Protein AF-0000000086683221 (afdb_homodimer)

Organism: NCBI:txid175570

Radius of gyration: 29.57 Å; Cα contacts (8 Å, |Δi|>4): 1982; chains: 2; bounding box: 59×94×66 Å

Structure (mmCIF, N/CA/C/O backbone):
data_AF-0000000086683221-model_v1
#
loop_
_entity.id
_entity.type
_entity.pdbx_description
1 polymer 'ATP-grasp domain-containing protein'
#
loop_
_atom_site.group_PDB
_atom_site.id
_atom_site.type_symbol
_atom_site.label_atom_id
_atom_site.label_alt_id
_atom_site.label_comp_id
_atom_site.label_asym_id
_atom_site.label_entity_id
_atom_site.label_seq_id
_atom_site.pdbx_PDB_ins_code
_atom_site.Cartn_x
_atom_site.Cartn_y
_atom_site.Cartn_z
_atom_site.occupancy
_atom_site.B_iso_or_equiv
_atom_site.auth_seq_id
_atom_site.auth_comp_id
_atom_site.auth_asym_id
_atom_site.auth_atom_id
_atom_site.pdbx_PDB_model_num
ATOM 1 N N . MET A 1 1 ? -19.484 -5.23 19.219 1 70.06 1 MET A N 1
ATOM 2 C CA . MET A 1 1 ? -18.234 -4.566 18.875 1 70.06 1 MET A CA 1
ATOM 3 C C . MET A 1 1 ? -18.219 -3.125 19.375 1 70.06 1 MET A C 1
ATOM 5 O O . MET A 1 1 ? -19.25 -2.457 19.375 1 70.06 1 MET A O 1
ATOM 9 N N . ALA A 1 2 ? -17.156 -2.646 20.078 1 92.19 2 ALA A N 1
ATOM 10 C CA . ALA A 1 2 ? -16.984 -1.28 20.562 1 92.19 2 ALA A CA 1
ATOM 11 C C . ALA A 1 2 ? -16.969 -0.282 19.422 1 92.19 2 ALA A C 1
ATOM 13 O O . ALA A 1 2 ? -16.766 -0.664 18.266 1 92.19 2 ALA A O 1
ATOM 14 N N . THR A 1 3 ? -17.484 0.923 19.688 1 97.56 3 THR A N 1
ATOM 15 C CA . THR A 1 3 ? -17.594 1.948 18.656 1 97.56 3 THR A CA 1
ATOM 16 C C . THR A 1 3 ? -16.672 3.127 18.969 1 97.56 3 THR A C 1
ATOM 18 O O . THR A 1 3 ? -16.438 3.443 20.141 1 97.56 3 THR A O 1
ATOM 21 N N . ILE A 1 4 ? -16.125 3.701 17.969 1 98.44 4 ILE A N 1
ATOM 22 C CA . ILE A 1 4 ? -15.383 4.953 18.094 1 98.44 4 ILE A CA 1
ATOM 23 C C . ILE A 1 4 ? -15.992 6.008 17.172 1 98.44 4 ILE A C 1
ATOM 25 O O . ILE A 1 4 ? -16.406 5.699 16.062 1 98.44 4 ILE A O 1
ATOM 29 N N . VAL A 1 5 ? -16.047 7.211 17.625 1 98.31 5 VAL A N 1
ATOM 30 C CA . VAL A 1 5 ? -16.609 8.305 16.844 1 98.31 5 VAL A CA 1
ATOM 31 C C . VAL A 1 5 ? -15.492 9 16.047 1 98.31 5 VAL A C 1
ATOM 33 O O . VAL A 1 5 ? -14.445 9.328 16.594 1 98.31 5 VAL A O 1
ATOM 36 N N . PHE A 1 6 ? -15.656 9.078 14.773 1 97 6 PHE A N 1
ATOM 37 C CA . PHE A 1 6 ? -14.828 9.945 13.938 1 97 6 PHE A CA 1
ATOM 38 C C . PHE A 1 6 ? -15.484 11.312 13.773 1 97 6 PHE A C 1
ATOM 40 O O . PHE A 1 6 ? -16.609 11.414 13.297 1 97 6 PHE A O 1
ATOM 47 N N . MET A 1 7 ? -14.828 12.32 14.281 1 96.12 7 MET A N 1
ATOM 48 C CA . MET A 1 7 ? -15.258 13.695 14.031 1 96.12 7 MET A CA 1
ATOM 49 C C . MET A 1 7 ? -14.734 14.203 12.695 1 96.12 7 MET A C 1
ATOM 51 O O . MET A 1 7 ? -13.672 14.82 12.633 1 96.12 7 MET A O 1
ATOM 55 N N . GLY A 1 8 ? -15.438 13.938 11.617 1 91.81 8 GLY A N 1
ATOM 56 C CA . GLY A 1 8 ? -14.984 14.203 10.258 1 91.81 8 GLY A CA 1
ATOM 57 C C . GLY A 1 8 ? -14 13.164 9.75 1 91.81 8 GLY A C 1
ATOM 58 O O . GLY A 1 8 ? -13.703 12.188 10.445 1 91.81 8 GLY A O 1
ATOM 59 N N . THR A 1 9 ? -13.602 13.289 8.5 1 89.88 9 THR A N 1
ATOM 60 C CA . THR A 1 9 ? -12.617 12.422 7.859 1 89.88 9 THR A CA 1
ATOM 61 C C . THR A 1 9 ? -11.617 13.25 7.059 1 89.88 9 THR A C 1
ATOM 63 O O . THR A 1 9 ? -11.734 14.477 6.984 1 89.88 9 THR A O 1
ATOM 66 N N . ARG A 1 10 ? -10.594 12.586 6.5 1 90.06 10 ARG A N 1
ATOM 67 C CA . ARG A 1 10 ? -9.672 13.219 5.566 1 90.06 10 ARG A CA 1
ATOM 68 C C . ARG A 1 10 ? -10.344 13.469 4.219 1 90.06 10 ARG A C 1
ATOM 70 O O . ARG A 1 10 ? -11.492 13.07 4.008 1 90.06 10 ARG A O 1
ATOM 77 N N . ARG A 1 11 ? -9.672 14.188 3.398 1 83 11 ARG A N 1
ATOM 78 C CA . ARG A 1 11 ? -10.234 14.641 2.131 1 83 11 ARG A CA 1
ATOM 79 C C . ARG A 1 11 ? -10.102 13.57 1.056 1 83 11 ARG A C 1
ATOM 81 O O . ARG A 1 11 ? -11.047 13.312 0.305 1 83 11 ARG A O 1
ATOM 88 N N . VAL A 1 12 ? -8.977 12.93 0.993 1 87.69 12 VAL A N 1
ATOM 89 C CA . VAL A 1 12 ? -8.695 12.016 -0.108 1 87.69 12 VAL A CA 1
ATOM 90 C C . VAL A 1 12 ? -9.023 10.586 0.308 1 87.69 12 VAL A C 1
ATOM 92 O O . VAL A 1 12 ? -8.766 10.188 1.445 1 87.69 12 VAL A O 1
ATOM 95 N N . PRO A 1 13 ? -9.578 9.766 -0.583 1 88.62 13 PRO A N 1
ATOM 96 C CA . PRO A 1 13 ? -10.031 8.406 -0.256 1 88.62 13 PRO A CA 1
ATOM 97 C C . PRO A 1 13 ? -8.922 7.547 0.345 1 88.62 13 PRO A C 1
ATOM 99 O O . PRO A 1 13 ? -9.164 6.793 1.289 1 88.62 13 PRO A O 1
ATOM 102 N N . LEU A 1 14 ? -7.762 7.664 -0.158 1 91.56 14 LEU A N 1
ATOM 103 C CA . LEU A 1 14 ? -6.656 6.832 0.297 1 91.56 14 LEU A CA 1
ATOM 104 C C . LEU A 1 14 ? -6.41 7.023 1.79 1 91.56 14 LEU A C 1
ATOM 106 O O . LEU A 1 14 ? -6.242 6.047 2.525 1 91.56 14 LEU A O 1
ATOM 110 N N . GLU A 1 15 ? -6.465 8.258 2.307 1 93.06 15 GLU A N 1
ATOM 111 C CA . GLU A 1 15 ? -6.23 8.531 3.723 1 93.06 15 GLU A CA 1
ATOM 112 C C . GLU A 1 15 ? -7.449 8.156 4.562 1 93.06 15 GLU A C 1
ATOM 114 O O . GLU A 1 15 ? -7.309 7.711 5.703 1 93.06 15 GLU A O 1
ATOM 119 N N . VAL A 1 16 ? -8.641 8.398 4 1 91.94 16 VAL A N 1
ATOM 120 C CA . VAL A 1 16 ? -9.859 8.031 4.703 1 91.94 16 VAL A CA 1
ATOM 121 C C . VAL A 1 16 ? -9.883 6.523 4.945 1 91.94 16 VAL A C 1
ATOM 123 O O . VAL A 1 16 ? -10.188 6.066 6.051 1 91.94 16 VAL A O 1
ATOM 126 N N . HIS A 1 17 ? -9.539 5.809 3.914 1 91.69 17 HIS A N 1
ATOM 127 C CA . HIS A 1 17 ? -9.539 4.355 3.998 1 91.69 17 HIS A CA 1
ATOM 128 C C . HIS A 1 17 ? -8.57 3.863 5.066 1 91.69 17 HIS A C 1
ATOM 130 O O . HIS A 1 17 ? -8.898 2.959 5.84 1 91.69 17 HIS A O 1
ATOM 136 N N . SER A 1 18 ? -7.391 4.414 5.102 1 92.94 18 SER A N 1
ATOM 137 C CA . SER A 1 18 ? -6.387 4.051 6.094 1 92.94 18 SER A CA 1
ATOM 138 C C . SER A 1 18 ? -6.91 4.25 7.512 1 92.94 18 SER A C 1
ATOM 140 O O . SER A 1 18 ? -6.719 3.393 8.375 1 92.94 18 SER A O 1
ATOM 142 N N . ALA A 1 19 ? -7.586 5.352 7.73 1 94.56 19 ALA A N 1
ATOM 143 C CA . ALA A 1 19 ? -8.133 5.672 9.047 1 94.56 19 ALA A CA 1
ATOM 144 C C . ALA A 1 19 ? -9.219 4.672 9.445 1 94.56 19 ALA A C 1
ATOM 146 O O . ALA A 1 19 ? -9.211 4.16 10.57 1 94.56 19 ALA A O 1
ATOM 147 N N . LEU A 1 20 ? -10.125 4.402 8.562 1 93.62 20 LEU A N 1
ATOM 148 C CA . LEU A 1 20 ? -11.242 3.502 8.836 1 93.62 20 LEU A CA 1
ATOM 149 C C . LEU A 1 20 ? -10.75 2.08 9.078 1 93.62 20 LEU A C 1
ATOM 151 O O . LEU A 1 20 ? -11.203 1.409 10.008 1 93.62 20 LEU A O 1
ATOM 155 N N . LEU A 1 21 ? -9.82 1.639 8.289 1 92.75 21 LEU A N 1
ATOM 156 C CA . LEU A 1 21 ? -9.289 0.288 8.438 1 92.75 21 LEU A CA 1
ATOM 157 C C . LEU A 1 21 ? -8.586 0.129 9.781 1 92.75 21 LEU A C 1
ATOM 159 O O . LEU A 1 21 ? -8.656 -0.935 10.406 1 92.75 21 LEU A O 1
ATOM 163 N N . ALA A 1 22 ? -7.883 1.164 10.242 1 94.75 22 ALA A N 1
ATOM 164 C CA . ALA A 1 22 ? -7.207 1.101 11.531 1 94.75 22 ALA A CA 1
ATOM 165 C C . ALA A 1 22 ? -8.203 0.825 12.656 1 94.75 22 ALA A C 1
ATOM 167 O O . ALA A 1 22 ? -7.941 -0 13.539 1 94.75 22 ALA A O 1
ATOM 168 N N . ALA A 1 23 ? -9.32 1.523 12.602 1 95.69 23 ALA A N 1
ATOM 169 C CA . ALA A 1 23 ? -10.352 1.3 13.609 1 95.69 23 ALA A CA 1
ATOM 170 C C . ALA A 1 23 ? -10.875 -0.131 13.547 1 95.69 23 ALA A C 1
ATOM 172 O O . ALA A 1 23 ? -10.961 -0.812 14.57 1 95.69 23 ALA A O 1
ATOM 173 N N . HIS A 1 24 ? -11.164 -0.604 12.367 1 93.19 24 HIS A N 1
ATOM 174 C CA . HIS A 1 24 ? -11.703 -1.948 12.195 1 93.19 24 HIS A CA 1
ATOM 175 C C . HIS A 1 24 ? -10.688 -3.006 12.617 1 93.19 24 HIS A C 1
ATOM 177 O O . HIS A 1 24 ? -11.055 -4.016 13.227 1 93.19 24 HIS A O 1
ATOM 183 N N . ASP A 1 25 ? -9.453 -2.73 12.305 1 92.19 25 ASP A N 1
ATOM 184 C CA . ASP A 1 25 ? -8.391 -3.658 12.68 1 92.19 25 ASP A CA 1
ATOM 185 C C . ASP A 1 25 ? -8.344 -3.857 14.195 1 92.19 25 ASP A C 1
ATOM 187 O O . ASP A 1 25 ? -8.008 -4.941 14.672 1 92.19 25 ASP A O 1
ATOM 191 N N . LEU A 1 26 ? -8.664 -2.85 14.883 1 94.12 26 LEU A N 1
ATOM 192 C CA . LEU A 1 26 ? -8.602 -2.898 16.344 1 94.12 26 LEU A CA 1
ATOM 193 C C . LEU A 1 26 ? -9.93 -3.346 16.938 1 94.12 26 LEU A C 1
ATOM 195 O O . LEU A 1 26 ? -10.109 -3.332 18.156 1 94.12 26 LEU A O 1
ATOM 199 N N . GLY A 1 27 ? -10.883 -3.631 16.047 1 92.44 27 GLY A N 1
ATOM 200 C CA . GLY A 1 27 ? -12.141 -4.207 16.484 1 92.44 27 GLY A CA 1
ATOM 201 C C . GLY A 1 27 ? -13.203 -3.162 16.781 1 92.44 27 GLY A C 1
ATOM 202 O O . GLY A 1 27 ? -14.172 -3.434 17.5 1 92.44 27 GLY A O 1
ATOM 203 N N . TYR A 1 28 ? -13.016 -1.998 16.203 1 95.94 28 TYR A N 1
ATOM 204 C CA . TYR A 1 28 ? -13.992 -0.948 16.453 1 95.94 28 TYR A CA 1
ATOM 205 C C . TYR A 1 28 ? -14.883 -0.727 15.227 1 95.94 28 TYR A C 1
ATOM 207 O O . TYR A 1 28 ? -14.398 -0.769 14.094 1 95.94 28 TYR A O 1
ATOM 215 N N . ARG A 1 29 ? -16.156 -0.515 15.547 1 95.38 29 ARG A N 1
ATOM 216 C CA . ARG A 1 29 ? -17.016 0.109 14.547 1 95.38 29 ARG A CA 1
ATOM 217 C C . ARG A 1 29 ? -16.812 1.618 14.50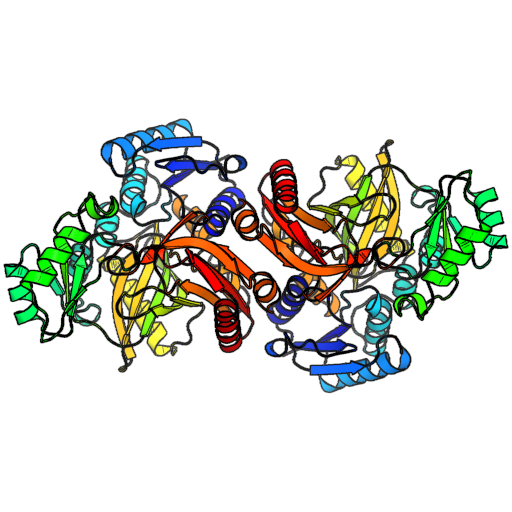8 1 95.38 29 ARG A C 1
ATOM 219 O O . ARG A 1 29 ? -16.391 2.219 15.5 1 95.38 29 ARG A O 1
ATOM 226 N N . VAL A 1 30 ? -17.078 2.209 13.336 1 96.12 30 VAL A N 1
ATOM 227 C CA . VAL A 1 30 ? -16.859 3.643 13.203 1 96.12 30 VAL A CA 1
ATOM 228 C C . VAL A 1 30 ? -18.188 4.367 13.031 1 96.12 30 VAL A C 1
ATOM 230 O O . VAL A 1 30 ? -18.969 4.039 12.141 1 96.12 30 VAL A O 1
ATOM 233 N N . ALA A 1 31 ? -18.484 5.254 13.898 1 96.94 31 ALA A N 1
ATOM 234 C CA . ALA A 1 31 ? -19.578 6.203 13.758 1 96.94 31 ALA A CA 1
ATOM 235 C C . ALA A 1 31 ? -19.078 7.586 13.367 1 96.94 31 ALA A C 1
ATOM 237 O O . ALA A 1 31 ? -18.109 8.094 13.953 1 96.94 31 ALA A O 1
ATOM 238 N N . LEU A 1 32 ? -19.703 8.195 12.391 1 96 32 LEU A N 1
ATOM 239 C CA . LEU A 1 32 ? -19.141 9.398 11.789 1 96 32 LEU A CA 1
ATOM 240 C C . LEU A 1 32 ? -20.047 10.602 12.016 1 96 32 LEU A C 1
ATOM 242 O O . LEU A 1 32 ? -21.266 10.492 11.891 1 96 32 LEU A O 1
ATOM 246 N N . VAL A 1 33 ? -19.453 11.672 12.445 1 95.81 33 VAL A N 1
ATOM 247 C CA . VAL A 1 33 ? -20.094 12.984 12.398 1 95.81 33 VAL A CA 1
ATOM 248 C C . VAL A 1 33 ? -19.5 13.805 11.25 1 95.81 33 VAL A C 1
ATOM 250 O O . VAL A 1 33 ? -18.297 14.078 11.219 1 95.81 33 VAL A O 1
ATOM 253 N N . ALA A 1 34 ? -20.312 14.164 10.336 1 91.62 34 ALA A N 1
ATOM 254 C CA . ALA A 1 34 ? -19.828 14.906 9.172 1 91.62 34 ALA A CA 1
ATOM 255 C C . ALA A 1 34 ? -20.969 15.688 8.508 1 91.62 34 ALA A C 1
ATOM 257 O O . ALA A 1 34 ? -22.141 15.414 8.773 1 91.62 34 ALA A O 1
ATOM 258 N N . PRO A 1 35 ? -20.578 16.703 7.703 1 88.62 35 PRO A N 1
ATOM 259 C CA . PRO A 1 35 ? -21.625 17.469 7.023 1 88.62 35 PRO A CA 1
ATOM 260 C C . PRO A 1 35 ? -22.328 16.672 5.922 1 88.62 35 PRO A C 1
ATOM 262 O O . PRO A 1 35 ? -23.422 17.031 5.48 1 88.62 35 PRO A O 1
ATOM 265 N N . ALA A 1 36 ? -21.656 15.648 5.418 1 81.31 36 ALA A N 1
ATOM 266 C CA . ALA A 1 36 ? -22.219 14.742 4.422 1 81.31 36 ALA A CA 1
ATOM 267 C C . ALA A 1 36 ? -21.656 13.336 4.574 1 81.31 36 ALA A C 1
ATOM 269 O O . ALA A 1 36 ? -20.5 13.164 5.008 1 81.31 36 ALA A O 1
ATOM 270 N N . PRO A 1 37 ? -22.547 12.398 4.32 1 71.44 37 PRO A N 1
ATOM 271 C CA . PRO A 1 37 ? -22 11.047 4.387 1 71.44 37 PRO A CA 1
ATOM 272 C C . PRO A 1 37 ? -20.953 10.773 3.297 1 71.44 37 PRO A C 1
ATOM 274 O O . PRO A 1 37 ? -21.125 11.211 2.156 1 71.44 37 PRO A O 1
ATOM 277 N N . PRO A 1 38 ? -19.875 10.188 3.709 1 67.19 38 PRO A N 1
ATOM 278 C CA . PRO A 1 38 ? -19.016 9.781 2.594 1 67.19 38 PRO A CA 1
ATOM 279 C C . PRO A 1 38 ? -19.609 8.641 1.77 1 67.19 38 PRO A C 1
ATOM 281 O O . PRO A 1 38 ? -20.094 7.656 2.332 1 67.19 38 PRO A O 1
ATOM 284 N N . ARG A 1 39 ? -19.906 8.828 0.58 1 60.09 39 ARG A N 1
ATOM 285 C CA . ARG A 1 39 ? -20.547 7.828 -0.276 1 60.09 39 ARG A CA 1
ATOM 286 C C . ARG A 1 39 ? -19.766 6.52 -0.271 1 60.09 39 ARG A C 1
ATOM 288 O O . ARG A 1 39 ? -20.344 5.441 -0.382 1 60.09 39 ARG A O 1
ATOM 295 N N . PHE A 1 40 ? -18.562 6.613 -0.081 1 59.88 40 PHE A N 1
ATOM 296 C CA . PHE A 1 40 ? -17.641 5.594 -0.583 1 59.88 40 PHE A CA 1
ATOM 297 C C . PHE A 1 40 ? -17.219 4.652 0.536 1 59.88 40 PHE A C 1
ATOM 299 O O . PHE A 1 40 ? -16.531 3.66 0.29 1 59.88 40 PHE A O 1
ATOM 306 N N . CYS A 1 41 ? -17.812 4.906 1.771 1 66.38 41 CYS A N 1
ATOM 307 C CA . CYS A 1 41 ? -17.312 4.094 2.869 1 66.38 41 CYS A CA 1
ATOM 308 C C . CYS A 1 41 ? -18.453 3.451 3.648 1 66.38 41 CYS A C 1
ATOM 310 O O . CYS A 1 41 ? -18.281 3.064 4.805 1 66.38 41 CYS A O 1
ATOM 312 N N . ALA A 1 42 ? -19.438 3.221 2.91 1 70.31 42 ALA A N 1
ATOM 313 C CA . ALA A 1 42 ? -20.625 2.809 3.658 1 70.31 42 ALA A CA 1
ATOM 314 C C . ALA A 1 42 ? -20.391 1.49 4.387 1 70.31 42 ALA A C 1
ATOM 316 O O . ALA A 1 42 ? -20.812 1.32 5.535 1 70.31 42 ALA A O 1
ATOM 317 N N . ASP A 1 43 ? -19.641 0.678 3.787 1 79.12 43 ASP A N 1
ATOM 318 C CA . ASP A 1 43 ? -19.422 -0.628 4.402 1 79.12 43 ASP A CA 1
ATOM 319 C C . ASP A 1 43 ? -18.5 -0.52 5.609 1 79.12 43 ASP A C 1
ATOM 321 O O . ASP A 1 43 ? -18.422 -1.44 6.426 1 79.12 43 ASP A O 1
ATOM 325 N N . LEU A 1 44 ? -17.859 0.597 5.781 1 87 44 LEU A N 1
ATOM 326 C CA . LEU A 1 44 ? -16.906 0.75 6.871 1 87 44 LEU A CA 1
ATOM 327 C C . LEU A 1 44 ? -17.484 1.597 7.996 1 87 44 LEU A C 1
ATOM 329 O O . LEU A 1 44 ? -16.875 1.726 9.062 1 87 44 LEU A O 1
ATOM 333 N N . LEU A 1 45 ? -18.641 2.117 7.73 1 90.75 45 LEU A N 1
ATOM 334 C CA . LEU A 1 45 ? -19.297 2.955 8.734 1 90.75 45 LEU A CA 1
ATOM 335 C C . LEU A 1 45 ? -20.484 2.23 9.359 1 90.75 45 LEU A C 1
ATOM 337 O O . LEU A 1 45 ? -21.234 1.544 8.664 1 90.75 45 LEU A O 1
ATOM 341 N N . SER A 1 46 ? -20.609 2.404 10.641 1 92.88 46 SER A N 1
ATOM 342 C CA . SER A 1 46 ? -21.703 1.757 11.336 1 92.88 46 SER A CA 1
ATOM 343 C C . SER A 1 46 ? -22.875 2.717 11.539 1 92.88 46 SER A C 1
ATOM 345 O O . SER A 1 46 ? -24.016 2.289 11.68 1 92.88 46 SER A O 1
ATOM 347 N N . ASP A 1 47 ? -22.562 3.996 11.617 1 93.81 47 ASP A N 1
ATOM 348 C CA . ASP A 1 47 ? -23.562 5.039 11.836 1 93.81 47 ASP A CA 1
ATOM 349 C C . ASP A 1 47 ? -23.031 6.406 11.406 1 93.81 47 ASP A C 1
ATOM 351 O O . ASP A 1 47 ? -21.828 6.605 11.328 1 93.81 47 ASP A O 1
ATOM 355 N N . VAL A 1 48 ? -23.969 7.305 11.062 1 93.94 48 VAL A N 1
ATOM 356 C CA . VAL A 1 48 ? -23.562 8.633 10.609 1 93.94 48 VAL A CA 1
ATOM 357 C C . VAL A 1 48 ? -24.547 9.68 11.141 1 93.94 48 VAL A C 1
ATOM 359 O O . VAL A 1 48 ? -25.75 9.461 11.133 1 93.94 48 VAL A O 1
ATOM 362 N N . GLU A 1 49 ? -24.016 10.68 11.641 1 94.94 49 GLU A N 1
ATOM 363 C CA . GLU A 1 49 ? -24.766 11.906 11.922 1 94.94 49 GLU A CA 1
ATOM 364 C C . GLU A 1 49 ? -24.359 13.023 10.969 1 94.94 49 GLU A C 1
ATOM 366 O O . GLU A 1 49 ? -23.203 13.477 10.984 1 94.94 49 GLU A O 1
ATOM 371 N N . VAL A 1 50 ? -25.312 13.461 10.242 1 93.94 50 VAL A N 1
ATOM 372 C CA . VAL A 1 50 ? -25.078 14.539 9.297 1 93.94 50 VAL A CA 1
ATOM 373 C C . VAL A 1 50 ? -25.406 15.883 9.938 1 93.94 50 VAL A C 1
ATOM 375 O O . VAL A 1 50 ? -26.562 16.141 10.289 1 93.94 50 VAL A O 1
ATOM 378 N N . VAL A 1 51 ? -24.406 16.672 10.109 1 93.88 51 VAL A N 1
ATOM 379 C CA . VAL A 1 51 ? -24.578 17.953 10.766 1 93.88 51 VAL A CA 1
ATOM 380 C C . VAL A 1 51 ? -23.531 18.938 10.258 1 93.88 51 VAL A C 1
ATOM 382 O O . VAL A 1 51 ? -22.453 18.531 9.828 1 93.88 51 VAL A O 1
ATOM 385 N N . ASP A 1 52 ? -23.891 20.188 10.266 1 89.38 52 ASP A N 1
ATOM 386 C CA . ASP A 1 52 ? -22.906 21.219 10 1 89.38 52 ASP A CA 1
ATOM 387 C C . ASP A 1 52 ? -21.906 21.344 11.156 1 89.38 52 ASP A C 1
ATOM 389 O O . ASP A 1 52 ? -22.25 21.859 12.227 1 89.38 52 ASP A O 1
ATOM 393 N N . VAL A 1 53 ? -20.688 20.969 10.945 1 86.56 53 VAL A N 1
ATOM 394 C CA . VAL A 1 53 ? -19.703 20.891 12.008 1 86.56 53 VAL A CA 1
ATOM 395 C C . VAL A 1 53 ? -19.281 22.281 12.438 1 86.56 53 VAL A C 1
ATOM 397 O O . VAL A 1 53 ? -18.656 22.453 13.492 1 86.56 53 VAL A O 1
ATOM 400 N N . PHE A 1 54 ? -19.672 23.297 11.672 1 84.12 54 PHE A N 1
ATOM 401 C CA . PHE A 1 54 ? -19.328 24.672 12.023 1 84.12 54 PHE A CA 1
ATOM 402 C C . PHE A 1 54 ? -20.375 25.25 12.984 1 84.12 54 PHE A C 1
ATOM 404 O O . PHE A 1 54 ? -20.125 26.281 13.617 1 84.12 54 PHE A O 1
ATOM 411 N N . ASP A 1 55 ? -21.484 24.609 13 1 88 55 ASP A N 1
ATOM 412 C CA . ASP A 1 55 ? -22.422 24.844 14.094 1 88 55 ASP A CA 1
ATOM 413 C C . ASP A 1 55 ? -22.078 24 15.312 1 88 55 ASP A C 1
ATOM 415 O O . ASP A 1 55 ? -22.656 22.938 15.523 1 88 55 ASP A O 1
ATOM 419 N N . ARG A 1 56 ? -21.234 24.531 16.141 1 88.44 56 ARG A N 1
ATOM 420 C CA . ARG A 1 56 ? -20.562 23.75 17.188 1 88.44 56 ARG A CA 1
ATOM 421 C C . ARG A 1 56 ? -21.578 23.203 18.188 1 88.44 56 ARG A C 1
ATOM 423 O O . ARG A 1 56 ? -21.531 22.016 18.531 1 88.44 56 ARG A O 1
ATOM 430 N N . PRO A 1 57 ? -22.531 24.031 18.625 1 91.94 57 PRO A N 1
ATOM 431 C CA . PRO A 1 57 ? -23.516 23.484 19.562 1 91.94 57 PRO A CA 1
ATOM 432 C C . PRO A 1 57 ? -24.328 22.344 18.953 1 91.94 57 PRO A C 1
ATOM 434 O O . PRO A 1 57 ? -24.531 21.312 19.609 1 91.94 57 PRO A O 1
ATOM 437 N N . ALA A 1 58 ? -24.719 22.562 17.75 1 94.88 58 ALA A N 1
ATOM 438 C CA . ALA A 1 58 ? -25.5 21.531 17.078 1 94.88 58 ALA A CA 1
ATOM 439 C C . ALA A 1 58 ? -24.672 20.281 16.828 1 94.88 58 ALA A C 1
ATOM 441 O O . ALA A 1 58 ? -25.172 19.156 16.984 1 94.88 58 ALA A O 1
ATOM 442 N N . ALA A 1 59 ? -23.516 20.531 16.469 1 94.81 59 ALA A N 1
ATOM 443 C CA . ALA A 1 59 ? -22.625 19.422 16.172 1 94.81 59 ALA A CA 1
ATOM 444 C C . ALA A 1 59 ? -22.328 18.609 17.422 1 94.81 59 ALA A C 1
ATOM 446 O O . ALA A 1 59 ? -22.297 17.375 17.391 1 94.81 59 ALA A O 1
ATOM 447 N N . LEU A 1 60 ? -22.078 19.297 18.516 1 96.88 60 LEU A N 1
ATOM 448 C CA . LEU A 1 60 ? -21.781 18.594 19.766 1 96.88 60 LEU A CA 1
ATOM 449 C C . LEU A 1 60 ? -23 17.797 20.219 1 96.88 60 LEU A C 1
ATOM 451 O O . LEU A 1 60 ? -22.859 16.656 20.656 1 96.88 60 LEU A O 1
ATOM 455 N N . LYS A 1 61 ? -24.141 18.406 20.109 1 97.88 61 LYS A N 1
ATOM 456 C CA . LYS A 1 61 ? -25.359 17.719 20.484 1 97.88 61 LYS A CA 1
ATOM 457 C C . LYS A 1 61 ? -25.547 16.438 19.656 1 97.88 61 LYS A C 1
ATOM 459 O O . LYS A 1 61 ? -25.859 15.383 20.203 1 97.88 61 LYS A O 1
ATOM 464 N N . ALA A 1 62 ? -25.344 16.578 18.422 1 97.5 62 ALA A N 1
ATOM 465 C CA . ALA A 1 62 ? -25.453 15.438 17.516 1 97.5 62 ALA A CA 1
ATOM 466 C C . ALA A 1 62 ? -24.422 14.359 17.875 1 97.5 62 ALA A C 1
ATOM 468 O O . ALA A 1 62 ? -24.734 13.164 17.844 1 97.5 62 ALA A O 1
ATOM 469 N N . ALA A 1 63 ? -23.266 14.781 18.141 1 98.12 63 ALA A N 1
ATOM 470 C CA . ALA A 1 63 ? -22.188 13.867 18.469 1 98.12 63 ALA A CA 1
ATOM 471 C C . ALA A 1 63 ? -22.469 13.117 19.766 1 98.12 63 ALA A C 1
ATOM 473 O O . ALA A 1 63 ? -22.203 11.914 19.875 1 98.12 63 ALA A O 1
ATOM 474 N N . VAL A 1 64 ? -22.953 13.812 20.734 1 98.44 64 VAL A N 1
ATOM 475 C CA . VAL A 1 64 ? -23.297 13.195 22.016 1 98.44 64 VAL A CA 1
ATOM 476 C C . VAL A 1 64 ? -24.375 12.148 21.812 1 98.44 64 VAL A C 1
ATOM 478 O O . VAL A 1 64 ? -24.297 11.047 22.359 1 98.44 64 VAL A O 1
ATOM 481 N N . ALA A 1 65 ? -25.359 12.484 21.016 1 98.31 65 ALA A N 1
ATOM 482 C CA . ALA A 1 65 ? -26.438 11.547 20.719 1 98.31 65 ALA A CA 1
ATOM 483 C C . ALA A 1 65 ? -25.906 10.305 20.016 1 98.31 65 ALA A C 1
ATOM 485 O O . ALA A 1 65 ? -26.312 9.188 20.312 1 98.31 65 ALA A O 1
ATOM 486 N N . LEU A 1 66 ? -25.062 10.562 19.062 1 98.12 66 LEU A N 1
ATOM 487 C CA . LEU A 1 66 ? -24.438 9.461 18.328 1 98.12 66 LEU A CA 1
ATOM 488 C C . LEU A 1 66 ? -23.641 8.555 19.266 1 98.12 66 LEU A C 1
ATOM 490 O O . LEU A 1 66 ? -23.734 7.332 19.172 1 98.12 66 LEU A O 1
ATOM 494 N N . ALA A 1 67 ? -22.844 9.164 20.109 1 98.19 67 ALA A N 1
ATOM 495 C CA . ALA A 1 67 ? -22.031 8.414 21.062 1 98.19 67 ALA A CA 1
ATOM 496 C C . ALA A 1 67 ? -22.906 7.566 21.984 1 98.19 67 ALA A C 1
ATOM 498 O O . ALA A 1 67 ? -22.609 6.398 22.234 1 98.19 67 ALA A O 1
ATOM 499 N N . ALA A 1 68 ? -23.984 8.125 22.406 1 97.56 68 ALA A N 1
ATOM 500 C CA . ALA A 1 68 ? -24.891 7.441 23.328 1 97.56 68 ALA A CA 1
ATOM 501 C C . ALA A 1 68 ? -25.547 6.238 22.656 1 97.56 68 ALA A C 1
ATOM 503 O O . ALA A 1 68 ? -25.562 5.141 23.219 1 97.56 68 ALA A O 1
ATOM 504 N N . ARG A 1 69 ? -26.031 6.391 21.484 1 97.38 69 ARG A N 1
ATOM 505 C CA . ARG A 1 69 ? -26.828 5.324 20.875 1 97.38 69 ARG A CA 1
ATOM 506 C C . ARG A 1 69 ? -25.922 4.215 20.344 1 97.38 69 ARG A C 1
ATOM 508 O O . ARG A 1 69 ? -26.375 3.086 20.141 1 97.38 69 ARG A O 1
ATOM 515 N N . THR A 1 70 ? -24.672 4.559 20.125 1 97.5 70 THR A N 1
ATOM 516 C CA . THR A 1 70 ? -23.781 3.555 19.578 1 97.5 70 THR A CA 1
ATOM 517 C C . THR A 1 70 ? -22.938 2.912 20.672 1 97.5 70 THR A C 1
ATOM 519 O O . THR A 1 70 ? -22.234 1.927 20.422 1 97.5 70 THR A O 1
ATOM 522 N N . GLY A 1 71 ? -23 3.475 21.828 1 97.31 71 GLY A N 1
ATOM 523 C CA . GLY A 1 71 ? -22.125 2.988 22.891 1 97.31 71 GLY A CA 1
ATOM 524 C C . GLY A 1 71 ? -20.656 3.248 22.625 1 97.31 71 GLY A C 1
ATOM 525 O O . GLY A 1 71 ? -19.812 2.383 22.875 1 97.31 71 GLY A O 1
ATOM 526 N N . ALA A 1 72 ? -20.312 4.418 22.094 1 98.25 72 ALA A N 1
ATOM 527 C CA . ALA A 1 72 ? -18.953 4.758 21.719 1 98.25 72 ALA A CA 1
ATOM 528 C C . ALA A 1 72 ? -18.047 4.844 22.953 1 98.25 72 ALA A C 1
ATOM 530 O O . ALA A 1 72 ? -18.516 5.152 24.047 1 98.25 72 ALA A O 1
ATOM 531 N N . GLU A 1 73 ? -16.766 4.559 22.641 1 98.12 73 GLU A N 1
ATOM 532 C CA . GLU A 1 73 ? -15.789 4.555 23.734 1 98.12 73 GLU A CA 1
ATOM 533 C C . GLU A 1 73 ? -14.672 5.559 23.484 1 98.12 73 GLU A C 1
ATOM 535 O O . GLU A 1 73 ? -13.727 5.652 24.281 1 98.12 73 GLU A O 1
ATOM 540 N N . GLY A 1 74 ? -14.742 6.258 22.438 1 98.62 74 GLY A N 1
ATOM 541 C CA . GLY A 1 74 ? -13.703 7.215 22.094 1 98.62 74 GLY A CA 1
ATOM 542 C C . GLY A 1 74 ? -14.07 8.086 20.906 1 98.62 74 GLY A C 1
ATOM 543 O O . GLY A 1 74 ? -15.109 7.875 20.281 1 98.62 74 GLY A O 1
ATOM 544 N N . VAL A 1 75 ? -13.234 9.047 20.672 1 98.75 75 VAL A N 1
ATOM 545 C CA . VAL A 1 75 ? -13.422 9.977 19.562 1 98.75 75 VAL A CA 1
ATOM 546 C C . VAL A 1 75 ? -12.07 10.406 19 1 98.75 75 VAL A C 1
ATOM 548 O O . VAL A 1 75 ? -11.102 10.562 19.75 1 98.75 75 VAL A O 1
ATOM 551 N N . VAL A 1 76 ? -12 10.523 17.703 1 98.06 76 VAL A N 1
ATOM 552 C CA . VAL A 1 76 ? -10.805 11.031 17.047 1 98.06 76 VAL A CA 1
ATOM 553 C C . VAL A 1 76 ? -11.18 12.086 16.016 1 98.06 76 VAL A C 1
ATOM 555 O O . VAL A 1 76 ? -12.258 12.016 15.414 1 98.06 76 VAL A O 1
ATOM 558 N N . SER A 1 77 ? -10.359 13.055 15.914 1 96.38 77 SER A N 1
ATOM 559 C CA . SER A 1 77 ? -10.43 13.992 14.789 1 96.38 77 SER A CA 1
ATOM 560 C C . SER A 1 77 ? -9.25 13.812 13.844 1 96.38 77 SER A C 1
ATOM 562 O O . SER A 1 77 ? -8.125 13.57 14.289 1 96.38 77 SER A O 1
ATOM 564 N N . TRP A 1 78 ? -9.477 14.008 12.57 1 94.56 78 TRP A N 1
ATOM 565 C CA . TRP A 1 78 ? -8.453 13.797 11.555 1 94.56 78 TRP A CA 1
ATOM 566 C C . TRP A 1 78 ? -8.039 15.117 10.914 1 94.56 78 TRP A C 1
ATOM 568 O O . TRP A 1 78 ? -7.059 15.164 10.164 1 94.56 78 TRP A O 1
ATOM 578 N N . THR A 1 79 ? -8.828 16.156 11.125 1 89.62 79 THR A N 1
ATOM 579 C CA . THR A 1 79 ? -8.539 17.5 10.602 1 89.62 79 THR A CA 1
ATOM 580 C C . THR A 1 79 ? -8.656 18.547 11.703 1 89.62 79 THR A C 1
ATOM 582 O O . THR A 1 79 ? -9.164 18.266 12.789 1 89.62 79 THR A O 1
ATOM 585 N N . ASP A 1 80 ? -8.242 19.719 11.352 1 89.56 80 ASP A N 1
ATOM 586 C CA . ASP A 1 80 ? -8.273 20.828 12.297 1 89.56 80 ASP A CA 1
ATOM 587 C C . ASP A 1 80 ? -9.711 21.188 12.68 1 89.56 80 ASP A C 1
ATOM 589 O O . ASP A 1 80 ? -9.977 21.594 13.805 1 89.56 80 ASP A O 1
ATOM 593 N N . ILE A 1 81 ? -10.586 20.922 11.812 1 84.31 81 ILE A N 1
ATOM 594 C CA . ILE A 1 81 ? -11.977 21.344 11.984 1 84.31 81 ILE A CA 1
ATOM 595 C C . ILE A 1 81 ? -12.594 20.578 13.148 1 84.31 81 ILE A C 1
ATOM 597 O O . ILE A 1 81 ? -13.414 21.125 13.891 1 84.31 81 ILE A O 1
ATOM 601 N N . GLY A 1 82 ? -12.211 19.422 13.352 1 92 82 GLY A N 1
ATOM 602 C CA . GLY A 1 82 ? -12.859 18.547 14.32 1 92 82 GLY A CA 1
ATOM 603 C C . GLY A 1 82 ? -12.164 18.531 15.672 1 92 82 GLY A C 1
ATOM 604 O O . GLY A 1 82 ? -12.672 17.938 16.625 1 92 82 GLY A O 1
ATOM 605 N N . VAL A 1 83 ? -11.078 19.25 15.859 1 94.88 83 VAL A N 1
ATOM 606 C CA . VAL A 1 83 ? -10.219 19.094 17.031 1 94.88 83 VAL A CA 1
ATOM 607 C C . VAL A 1 83 ? -10.953 19.547 18.281 1 94.88 83 VAL A C 1
ATOM 609 O O . VAL A 1 83 ? -11.062 18.797 19.25 1 94.88 83 VAL A O 1
ATOM 612 N N . GLU A 1 84 ? -11.508 20.734 18.266 1 94.69 84 GLU A N 1
ATOM 613 C CA . GLU A 1 84 ? -12.18 21.25 19.453 1 94.69 84 GLU A CA 1
ATOM 614 C C . GLU A 1 84 ? -13.469 20.5 19.734 1 94.69 84 GLU A C 1
ATOM 616 O O . GLU A 1 84 ? -13.812 20.25 20.891 1 94.69 84 GLU A O 1
ATOM 621 N N . LEU A 1 85 ? -14.18 20.125 18.672 1 95.44 85 LEU A N 1
ATOM 622 C CA . LEU A 1 85 ? -15.406 19.344 18.828 1 95.44 85 LEU A CA 1
ATOM 623 C C . LEU A 1 85 ? -15.102 17.969 19.422 1 95.44 85 LEU A C 1
ATOM 625 O O . LEU A 1 85 ? -15.844 17.484 20.281 1 95.44 85 LEU A O 1
ATOM 629 N N . ALA A 1 86 ? -14.078 17.359 18.938 1 97.94 86 ALA A N 1
ATOM 630 C CA . ALA A 1 86 ? -13.68 16.047 19.469 1 97.94 86 ALA A CA 1
ATOM 631 C C . ALA A 1 86 ? -13.297 16.156 20.938 1 97.94 86 ALA A C 1
ATOM 633 O O . ALA A 1 86 ? -13.664 15.297 21.75 1 97.94 86 ALA A O 1
ATOM 634 N N . ALA A 1 87 ? -12.555 17.188 21.281 1 98.12 87 ALA A N 1
ATOM 635 C CA . ALA A 1 87 ? -12.18 17.406 22.672 1 98.12 87 ALA A CA 1
ATOM 636 C C . ALA A 1 87 ? -13.414 17.609 23.547 1 98.12 87 ALA A C 1
ATOM 638 O O . ALA A 1 87 ? -13.5 17.047 24.656 1 98.12 87 ALA A O 1
ATOM 639 N N . ALA A 1 88 ? -14.352 18.391 23.078 1 97.88 88 ALA A N 1
ATOM 640 C CA . ALA A 1 88 ? -15.594 18.641 23.812 1 97.88 88 ALA A CA 1
ATOM 641 C C . ALA A 1 88 ? -16.375 17.359 24.016 1 97.88 88 ALA A C 1
ATOM 643 O O . ALA A 1 88 ? -16.891 17.109 25.109 1 97.88 88 ALA A O 1
ATOM 644 N N . LEU A 1 89 ? -16.469 16.594 22.953 1 98.5 89 LEU A N 1
ATOM 645 C CA . LEU A 1 89 ? -17.172 15.32 23.062 1 98.5 89 LEU A CA 1
ATOM 646 C C . LEU A 1 89 ? -16.484 14.398 24.078 1 98.5 89 LEU A C 1
ATOM 648 O O . LEU A 1 89 ? -17.156 13.75 24.891 1 98.5 89 LEU A O 1
ATOM 652 N N . ALA A 1 90 ? -15.188 14.312 23.969 1 98.62 90 ALA A N 1
ATOM 653 C CA . ALA A 1 90 ? -14.43 13.477 24.906 1 98.62 90 ALA A CA 1
ATOM 654 C C . ALA A 1 90 ? -14.703 13.867 26.344 1 98.62 90 ALA A C 1
ATOM 656 O O . ALA A 1 90 ? -14.961 13.008 27.188 1 98.62 90 ALA A O 1
ATOM 657 N N . GLY A 1 91 ? -14.648 15.156 26.609 1 98.12 91 GLY A N 1
ATOM 658 C CA . GLY A 1 91 ? -14.938 15.648 27.938 1 98.12 91 GLY A CA 1
ATOM 659 C C . GLY A 1 91 ? -16.344 15.32 28.406 1 98.12 91 GLY A C 1
ATOM 660 O O . GLY A 1 91 ? -16.547 14.891 29.547 1 98.12 91 GLY A O 1
ATOM 661 N N . THR A 1 92 ? -17.281 15.516 27.547 1 98.06 92 THR A N 1
ATOM 662 C CA . THR A 1 92 ? -18.688 15.312 27.875 1 98.06 92 THR A CA 1
ATOM 663 C C . THR A 1 92 ? -18.984 13.844 28.156 1 98.06 92 THR A C 1
ATOM 665 O O . THR A 1 92 ? -19.75 13.516 29.062 1 98.06 92 THR A O 1
ATOM 668 N N . CYS A 1 93 ? -18.328 12.953 27.422 1 98 93 CYS A N 1
ATOM 669 C CA . CYS A 1 93 ? -18.641 11.531 27.5 1 98 93 CYS A CA 1
ATOM 670 C C . CYS A 1 93 ? -17.641 10.789 28.375 1 98 93 CYS A C 1
ATOM 672 O O . CYS A 1 93 ? -17.797 9.594 28.625 1 98 93 CYS A O 1
ATOM 674 N N . GLY A 1 94 ? -16.625 11.516 28.812 1 97.88 94 GLY A N 1
ATOM 675 C CA . GLY A 1 94 ? -15.609 10.883 29.641 1 97.88 94 GLY A CA 1
ATOM 676 C C . GLY A 1 94 ? -14.641 10.023 28.844 1 97.88 94 GLY A C 1
ATOM 677 O O . GLY A 1 94 ? -14.156 9.008 29.344 1 97.88 94 GLY A O 1
ATOM 678 N N . PHE A 1 95 ? -14.5 10.289 27.562 1 98.5 95 PHE A N 1
ATOM 679 C CA . PHE A 1 95 ? -13.523 9.609 26.734 1 98.5 95 PHE A CA 1
ATOM 680 C C . PHE A 1 95 ? -12.125 10.188 26.953 1 98.5 95 PHE A C 1
ATOM 682 O O . PHE A 1 95 ? -11.984 11.336 27.391 1 98.5 95 PHE A O 1
ATOM 689 N N . PRO A 1 96 ? -11.039 9.375 26.703 1 98.44 96 PRO A N 1
ATOM 690 C CA . PRO A 1 96 ? -9.711 9.984 26.641 1 98.44 96 PRO A CA 1
ATOM 691 C C . PRO A 1 96 ? -9.594 11.055 25.562 1 98.44 96 PRO A C 1
ATOM 693 O O . PRO A 1 96 ? -10.148 10.898 24.469 1 98.44 96 PRO A O 1
ATOM 696 N N . GLY A 1 97 ? -8.945 12.18 25.828 1 98.5 97 GLY A N 1
ATOM 697 C CA . GLY A 1 97 ? -8.703 13.258 24.875 1 98.5 97 GLY A CA 1
ATOM 698 C C . GLY A 1 97 ? -8.094 14.492 25.531 1 98.5 97 GLY A C 1
ATOM 699 O O . GLY A 1 97 ? -8.031 14.578 26.75 1 98.5 97 GLY A O 1
ATOM 700 N N . PRO A 1 98 ? -7.621 15.328 24.719 1 98.25 98 PRO A N 1
ATOM 701 C CA . PRO A 1 98 ? -7.074 16.547 25.297 1 98.25 98 PRO A CA 1
ATOM 702 C C . PRO A 1 98 ? -8.156 17.438 25.922 1 98.25 98 PRO A C 1
ATOM 704 O O . PRO A 1 98 ? -9.312 17.391 25.5 1 98.25 98 PRO A O 1
ATOM 707 N N . PRO A 1 99 ? -7.742 18.234 26.953 1 97.69 99 PRO A N 1
ATOM 708 C CA . PRO A 1 99 ? -8.68 19.25 27.438 1 97.69 99 PRO A CA 1
ATOM 709 C C . PRO A 1 99 ? -9.109 20.234 26.359 1 97.69 99 PRO A C 1
ATOM 711 O O . PRO A 1 99 ? -8.32 20.547 25.453 1 97.69 99 PRO A O 1
ATOM 714 N N . VAL A 1 100 ? -10.32 20.703 26.5 1 96.88 100 VA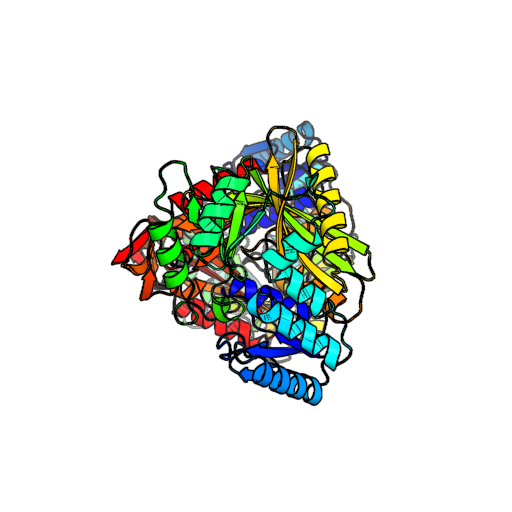L A N 1
ATOM 715 C CA . VAL A 1 100 ? -10.875 21.625 25.516 1 96.88 100 VAL A CA 1
ATOM 716 C C . VAL A 1 100 ? -9.984 22.859 25.391 1 96.88 100 VAL A C 1
ATOM 718 O O . VAL A 1 100 ? -9.766 23.359 24.281 1 96.88 100 VAL A O 1
ATOM 721 N N . GLU A 1 101 ? -9.445 23.297 26.469 1 97.12 101 GLU A N 1
ATOM 722 C CA . GLU A 1 101 ? -8.57 24.469 26.453 1 97.12 101 GLU A CA 1
ATOM 723 C C . GLU A 1 101 ? -7.289 24.188 25.672 1 97.12 101 GLU A C 1
ATOM 725 O O . GLU A 1 101 ? -6.797 25.062 24.953 1 97.12 101 GLU A O 1
ATOM 730 N N . ALA A 1 102 ? -6.73 23 25.859 1 98.12 102 ALA A N 1
ATOM 731 C CA . ALA A 1 102 ? -5.539 22.609 25.109 1 98.12 102 ALA A CA 1
ATOM 732 C C . ALA A 1 102 ? -5.832 22.531 23.609 1 98.12 102 ALA A C 1
ATOM 734 O O . ALA A 1 102 ? -5.023 22.969 22.781 1 98.12 102 ALA A O 1
ATOM 735 N N . ALA A 1 103 ? -7.004 21.938 23.312 1 96.81 103 ALA A N 1
ATOM 736 C CA . ALA A 1 103 ? -7.434 21.891 21.906 1 96.81 103 ALA A CA 1
ATOM 737 C C . ALA A 1 103 ? -7.547 23.281 21.312 1 96.81 103 ALA A C 1
ATOM 739 O O . ALA A 1 103 ? -7.125 23.516 20.172 1 96.81 103 ALA A O 1
ATOM 740 N N . HIS A 1 104 ? -8.039 24.188 22.062 1 94.5 104 HIS A N 1
ATOM 741 C CA . HIS A 1 104 ? -8.156 25.578 21.625 1 94.5 104 HIS A CA 1
ATOM 742 C C . HIS A 1 104 ? -6.785 26.203 21.391 1 94.5 104 HIS A C 1
ATOM 744 O O . HIS A 1 104 ? -6.559 26.859 20.375 1 94.5 104 HIS A O 1
ATOM 750 N N . ARG A 1 105 ? -5.902 26 22.312 1 96 105 ARG A N 1
ATOM 751 C CA . ARG A 1 105 ? -4.562 26.562 22.188 1 96 105 ARG A CA 1
ATOM 752 C C . ARG A 1 105 ? -3.857 26 20.953 1 96 105 ARG A C 1
ATOM 754 O O . ARG A 1 105 ? -3.078 26.703 20.297 1 96 105 ARG A O 1
ATOM 761 N N . ALA A 1 106 ? -4.137 24.75 20.672 1 96.06 106 ALA A N 1
ATOM 762 C CA . ALA A 1 106 ? -3.531 24.141 19.5 1 96.06 106 ALA A CA 1
ATOM 763 C C . ALA A 1 106 ? -4.133 24.688 18.203 1 96.06 106 ALA A C 1
ATOM 765 O O . ALA A 1 106 ? -3.461 24.75 17.172 1 96.06 106 ALA A O 1
ATOM 766 N N . ARG A 1 107 ? -5.367 25.156 18.25 1 93.06 107 ARG A N 1
ATOM 767 C CA . ARG A 1 107 ? -6.082 25.609 17.062 1 93.06 107 ARG A CA 1
ATOM 768 C C . ARG A 1 107 ? -5.844 27.094 16.812 1 93.06 107 ARG A C 1
ATOM 770 O O . ARG A 1 107 ? -5.816 27.547 15.664 1 93.06 107 ARG A O 1
ATOM 777 N N . ASN A 1 108 ? -5.699 27.875 17.844 1 91.62 108 ASN A N 1
ATOM 778 C CA . ASN A 1 108 ? -5.547 29.312 17.766 1 91.62 108 ASN A CA 1
ATOM 779 C C . ASN A 1 108 ? -4.078 29.734 17.828 1 91.62 108 ASN A C 1
ATOM 781 O O . ASN A 1 108 ? -3.445 29.625 18.875 1 91.62 108 ASN A O 1
ATOM 785 N N . LYS A 1 109 ? -3.623 30.312 16.734 1 92.88 109 LYS A N 1
ATOM 786 C CA . LYS A 1 109 ? -2.195 30.594 16.625 1 92.88 109 LYS A CA 1
ATOM 787 C C . LYS A 1 109 ? -1.752 31.625 17.672 1 92.88 109 LYS A C 1
ATOM 789 O O . LYS A 1 109 ? -0.622 31.562 18.156 1 92.88 109 LYS A O 1
ATOM 794 N N . HIS A 1 110 ? -2.588 32.531 18 1 91.31 110 HIS A N 1
ATOM 795 C CA . HIS A 1 110 ? -2.219 33.5 19.031 1 91.31 110 HIS A CA 1
ATOM 796 C C . HIS A 1 110 ? -2.133 32.812 20.391 1 91.31 110 HIS A C 1
ATOM 798 O O . HIS A 1 110 ? -1.173 33.031 21.141 1 91.31 110 HIS A O 1
ATOM 804 N N . SER A 1 111 ? -3.166 32.062 20.719 1 94 111 SER A N 1
ATOM 805 C CA . SER A 1 111 ? -3.166 31.359 22 1 94 111 SER A CA 1
ATOM 806 C C . SER A 1 111 ? -1.989 30.391 22.094 1 94 111 SER A C 1
ATOM 808 O O . SER A 1 111 ? -1.417 30.203 23.172 1 94 111 SER A O 1
ATOM 810 N N . MET A 1 112 ? -1.682 29.812 20.984 1 96.44 112 MET A N 1
ATOM 811 C CA . MET A 1 112 ? -0.529 28.922 20.906 1 96.44 112 MET A CA 1
ATOM 812 C C . MET A 1 112 ? 0.756 29.656 21.266 1 96.44 112 MET A C 1
ATOM 814 O O . MET A 1 112 ? 1.532 29.188 22.109 1 96.44 112 MET A O 1
ATOM 818 N N . ARG A 1 113 ? 0.97 30.812 20.641 1 96.5 113 ARG A N 1
ATOM 819 C CA . ARG A 1 113 ? 2.152 31.609 20.922 1 96.5 113 ARG A CA 1
ATOM 820 C C . ARG A 1 113 ? 2.166 32.062 22.375 1 96.5 113 ARG A C 1
ATOM 822 O O . ARG A 1 113 ? 3.201 32 23.047 1 96.5 113 ARG A O 1
ATOM 829 N N . ALA A 1 114 ? 1.05 32.5 22.812 1 95.88 114 ALA A N 1
ATOM 830 C CA . ALA A 1 114 ? 0.937 33 24.188 1 95.88 114 ALA A CA 1
ATOM 831 C C . ALA A 1 114 ? 1.302 31.906 25.203 1 95.88 114 ALA A C 1
ATOM 833 O O . ALA A 1 114 ? 1.891 32.188 26.234 1 95.88 114 ALA A O 1
ATOM 834 N N . ALA A 1 115 ? 0.948 30.703 24.922 1 97.69 115 ALA A N 1
ATOM 835 C CA . ALA A 1 115 ? 1.24 29.578 25.812 1 97.69 115 ALA A CA 1
ATOM 836 C C . ALA A 1 115 ? 2.744 29.359 25.922 1 97.69 115 ALA A C 1
ATOM 838 O O . ALA A 1 115 ? 3.215 28.797 26.922 1 97.69 115 ALA A O 1
ATOM 839 N N . LEU A 1 116 ? 3.498 29.828 24.969 1 97.88 116 LEU A N 1
ATOM 840 C CA . LEU A 1 116 ? 4.934 29.578 24.938 1 97.88 116 LEU A CA 1
ATOM 841 C C . LEU A 1 116 ? 5.723 30.844 25.188 1 97.88 116 LEU A C 1
ATOM 843 O O . LEU A 1 116 ? 6.93 30.906 24.938 1 97.88 116 LEU A O 1
ATOM 847 N N . ARG A 1 117 ? 5.102 31.891 25.656 1 96.31 117 ARG A N 1
ATOM 848 C CA . ARG A 1 117 ? 5.734 33.188 25.891 1 96.31 117 ARG A CA 1
ATOM 849 C C . ARG A 1 117 ? 6.926 33.062 26.828 1 96.31 117 ARG A C 1
ATOM 851 O O . ARG A 1 117 ? 7.879 33.844 26.734 1 96.31 117 ARG A O 1
ATOM 858 N N . HIS A 1 118 ? 6.902 32.125 27.734 1 97.06 118 HIS A N 1
ATOM 859 C CA . HIS A 1 118 ? 7.977 31.938 28.703 1 97.06 118 HIS A CA 1
ATOM 860 C C . HIS A 1 118 ? 9.18 31.25 28.062 1 97.06 118 HIS A C 1
ATOM 862 O O . HIS A 1 118 ? 10.227 31.109 28.688 1 97.06 118 HIS A O 1
ATOM 868 N N . ARG A 1 119 ? 9.055 30.766 26.859 1 97.56 119 ARG A N 1
ATOM 869 C CA . ARG A 1 119 ? 10.133 30.172 26.078 1 97.56 119 ARG A CA 1
ATOM 870 C C . ARG A 1 119 ? 10.32 30.906 24.75 1 97.56 119 ARG A C 1
ATOM 872 O O . ARG A 1 119 ? 10.148 30.312 23.672 1 97.56 119 ARG A O 1
ATOM 879 N N . PRO A 1 120 ? 10.781 32.125 24.797 1 96.62 120 PRO A N 1
ATOM 880 C CA . PRO A 1 120 ? 10.93 32.906 23.562 1 96.62 120 PRO A CA 1
ATOM 881 C C . PRO A 1 120 ? 11.977 32.312 22.609 1 96.62 120 PRO A C 1
ATOM 883 O O . PRO A 1 120 ? 11.992 32.625 21.422 1 96.62 120 PRO A O 1
ATOM 886 N N . ASP A 1 121 ? 12.836 31.469 23.141 1 96.69 121 ASP A N 1
ATOM 887 C CA . ASP A 1 121 ? 13.875 30.828 22.344 1 96.69 121 ASP A CA 1
ATOM 888 C C . ASP A 1 121 ? 13.273 29.797 21.375 1 96.69 121 ASP A C 1
ATOM 890 O O . ASP A 1 121 ? 13.914 29.422 20.406 1 96.69 121 ASP A O 1
ATOM 894 N N . LEU A 1 122 ? 12.016 29.422 21.609 1 98.06 122 LEU A N 1
ATOM 895 C CA . LEU A 1 122 ? 11.422 28.312 20.859 1 98.06 122 LEU A CA 1
ATOM 896 C C . LEU A 1 122 ? 10.383 28.828 19.875 1 98.06 122 LEU A C 1
ATOM 898 O O . LEU A 1 122 ? 9.812 28.047 19.109 1 98.06 122 LEU A O 1
ATOM 902 N N . ILE A 1 123 ? 10.078 30.078 19.859 1 98.06 123 ILE A N 1
ATOM 903 C CA . ILE A 1 123 ? 9.031 30.609 19 1 98.06 123 ILE A CA 1
ATOM 904 C C . ILE A 1 123 ? 9.516 31.875 18.312 1 98.06 123 ILE A C 1
ATOM 906 O O . ILE A 1 123 ? 10.438 32.531 18.812 1 98.06 123 ILE A O 1
ATOM 910 N N . PRO A 1 124 ? 8.938 32.281 17.203 1 97.56 124 PRO A N 1
ATOM 911 C CA . PRO A 1 124 ? 9.234 33.594 16.625 1 97.56 124 PRO A CA 1
ATOM 912 C C . PRO A 1 124 ? 8.68 34.75 17.469 1 97.56 124 PRO A C 1
ATOM 914 O O . PRO A 1 124 ? 7.719 34.562 18.219 1 97.56 124 PRO A O 1
ATOM 917 N N . ARG A 1 125 ? 9.273 35.906 17.266 1 97.38 125 ARG A N 1
ATOM 918 C CA . ARG A 1 125 ? 8.594 37.094 17.781 1 97.38 125 ARG A CA 1
ATOM 919 C C . ARG A 1 125 ? 7.219 37.25 17.141 1 97.38 125 ARG A C 1
ATOM 921 O O . ARG A 1 125 ? 7.039 37 15.953 1 97.38 125 ARG A O 1
ATOM 928 N N . PHE A 1 126 ? 6.293 37.594 18 1 97.38 126 PHE A N 1
ATOM 929 C CA . PHE A 1 126 ? 4.934 37.656 17.484 1 97.38 126 PHE A CA 1
ATOM 930 C C . PHE A 1 126 ? 4.141 38.781 18.156 1 97.38 126 PHE A C 1
ATOM 932 O O . PHE A 1 126 ? 4.543 39.281 19.219 1 97.38 126 PHE A O 1
ATOM 939 N N . ARG A 1 127 ? 3.033 39.188 17.5 1 96.88 127 ARG A N 1
ATOM 940 C CA . ARG A 1 127 ? 2.078 40.125 18.047 1 96.88 127 ARG A CA 1
ATOM 941 C C . ARG A 1 127 ? 0.681 39.906 17.484 1 96.88 127 ARG A C 1
ATOM 943 O O . ARG A 1 127 ? 0.528 39.594 16.297 1 96.88 127 ARG A O 1
ATOM 950 N N . ARG A 1 128 ? -0.333 40.062 18.375 1 95.69 128 ARG A N 1
ATOM 951 C CA . ARG A 1 128 ? -1.725 39.969 17.938 1 95.69 128 ARG A CA 1
ATOM 952 C C . ARG A 1 128 ? -2.105 41.156 17.047 1 95.69 128 ARG A C 1
ATOM 954 O O . ARG A 1 128 ? -1.694 42.281 17.312 1 95.69 128 ARG A O 1
ATOM 961 N N . VAL A 1 129 ? -2.832 40.875 16.047 1 96.12 129 VAL A N 1
ATOM 962 C CA . VAL A 1 129 ? -3.293 41.906 15.117 1 96.12 129 VAL A CA 1
ATOM 963 C C . VAL A 1 129 ? -4.801 41.781 14.914 1 96.12 129 VAL A C 1
ATOM 965 O O . VAL A 1 129 ? -5.289 40.719 14.461 1 96.12 129 VAL A O 1
ATOM 968 N N . ARG A 1 130 ? -5.582 42.781 15.195 1 94.75 130 ARG A N 1
ATOM 969 C CA . ARG A 1 130 ? -7.027 42.812 15.008 1 94.75 130 ARG A CA 1
ATOM 970 C C . ARG A 1 130 ? -7.461 44 14.172 1 94.75 130 ARG A C 1
ATOM 972 O O . ARG A 1 130 ? -8.641 44.156 13.867 1 94.75 130 ARG A O 1
ATOM 979 N N . SER A 1 131 ? -6.465 44.875 13.875 1 95 131 SER A N 1
ATOM 980 C CA . SER A 1 131 ? -6.719 46.062 13.07 1 95 131 SER A CA 1
ATOM 981 C C . SER A 1 131 ? -5.48 46.438 12.273 1 95 131 SER A C 1
ATOM 983 O O . SER A 1 131 ? -4.383 45.938 12.523 1 95 131 SER A O 1
ATOM 985 N N . HIS A 1 132 ? -5.793 47.312 11.336 1 96.38 132 HIS A N 1
ATOM 986 C CA . HIS A 1 132 ? -4.672 47.875 10.594 1 96.38 132 HIS A CA 1
ATOM 987 C C . HIS A 1 132 ? -3.66 48.531 11.523 1 96.38 132 HIS A C 1
ATOM 989 O O . HIS A 1 132 ? -2.449 48.406 11.336 1 96.38 132 HIS A O 1
ATOM 995 N N . ALA A 1 133 ? -4.102 49.25 12.43 1 97.31 133 ALA A N 1
ATOM 996 C CA . ALA A 1 133 ? -3.23 49.906 13.391 1 97.31 133 ALA A CA 1
ATOM 997 C C . ALA A 1 133 ? -2.373 48.906 14.148 1 97.31 133 ALA A C 1
ATOM 999 O O . ALA A 1 133 ? -1.194 49.156 14.414 1 97.31 133 ALA A O 1
ATOM 1000 N N . ASP A 1 134 ? -2.975 47.844 14.531 1 97.44 134 ASP A N 1
ATOM 1001 C CA . ASP A 1 134 ? -2.225 46.781 15.195 1 97.44 134 ASP A CA 1
ATOM 1002 C C . ASP A 1 134 ? -1.099 46.25 14.305 1 97.44 134 ASP A C 1
ATOM 1004 O O . ASP A 1 134 ? -0.004 45.969 14.789 1 97.44 134 ASP A O 1
ATOM 1008 N N . LEU A 1 135 ? -1.427 46.094 13.039 1 97.75 135 LEU A N 1
ATOM 1009 C CA . LEU A 1 135 ? -0.44 45.562 12.102 1 97.75 135 LEU A CA 1
ATOM 1010 C C . LEU A 1 135 ? 0.745 46.531 11.977 1 97.75 135 LEU A C 1
ATOM 1012 O O . LEU A 1 135 ? 1.896 46.094 11.938 1 97.75 135 LEU A O 1
ATOM 1016 N N . VAL A 1 136 ? 0.435 47.781 11.883 1 97.62 136 VAL A N 1
ATOM 1017 C CA . VAL A 1 136 ? 1.48 48.781 11.805 1 97.62 136 VAL A CA 1
ATOM 1018 C C . VAL A 1 136 ? 2.365 48.719 13.047 1 97.62 136 VAL A C 1
ATOM 1020 O O . VAL A 1 136 ? 3.594 48.75 12.945 1 97.62 136 VAL A O 1
ATOM 1023 N N . ALA A 1 137 ? 1.74 48.625 14.148 1 97.88 137 ALA A N 1
ATOM 1024 C CA . ALA A 1 137 ? 2.475 48.562 15.406 1 97.88 137 ALA A CA 1
ATOM 1025 C C . ALA A 1 137 ? 3.32 47.281 15.469 1 97.88 137 ALA A C 1
ATOM 1027 O O . ALA A 1 137 ? 4.457 47.312 15.945 1 97.88 137 ALA A O 1
ATOM 1028 N N . ALA A 1 138 ? 2.744 46.188 15.07 1 97.69 138 ALA A N 1
ATOM 1029 C CA . ALA A 1 138 ? 3.449 44.906 15.07 1 97.69 138 ALA A CA 1
ATOM 1030 C C . ALA A 1 138 ? 4.688 44.969 14.188 1 97.69 138 ALA A C 1
ATOM 1032 O O . ALA A 1 138 ? 5.758 44.5 14.57 1 97.69 138 ALA A O 1
ATOM 1033 N N . ARG A 1 139 ? 4.531 45.5 13.016 1 97.56 139 ARG A N 1
ATOM 1034 C CA . ARG A 1 139 ? 5.656 45.656 12.094 1 97.56 139 ARG A CA 1
ATOM 1035 C C . ARG A 1 139 ? 6.75 46.531 12.703 1 97.56 139 ARG A C 1
ATOM 1037 O O . ARG A 1 139 ? 7.938 46.25 12.523 1 97.56 139 ARG A O 1
ATOM 1044 N N . ALA A 1 140 ? 6.324 47.562 13.32 1 97.25 140 ALA A N 1
ATOM 1045 C CA . ALA A 1 140 ? 7.289 48.438 13.945 1 97.25 140 ALA A CA 1
ATOM 1046 C C . ALA A 1 140 ? 8.07 47.75 15.047 1 97.25 140 ALA A C 1
ATOM 1048 O O . ALA A 1 140 ? 9.266 47.969 15.219 1 97.25 140 ALA A O 1
ATOM 1049 N N . GLU A 1 141 ? 7.445 46.938 15.781 1 97.69 141 GLU A N 1
ATOM 1050 C CA . GLU A 1 141 ? 8.047 46.25 16.922 1 97.69 141 GLU A CA 1
ATOM 1051 C C . GLU A 1 141 ? 8.898 45.062 16.469 1 97.69 141 GLU A C 1
ATOM 1053 O O . GLU A 1 141 ? 10.031 44.875 16.938 1 97.69 141 GLU A O 1
ATOM 1058 N N . ILE A 1 142 ? 8.43 44.188 15.562 1 97.62 142 ILE A N 1
ATOM 1059 C CA . ILE A 1 142 ? 9.047 42.938 15.203 1 97.62 142 ILE A CA 1
ATOM 1060 C C . ILE A 1 142 ? 9.961 43.125 13.992 1 97.62 142 ILE A C 1
ATOM 1062 O O . ILE A 1 142 ? 10.992 42.469 13.883 1 97.62 142 ILE A O 1
ATOM 1066 N N . GLY A 1 143 ? 9.562 43.969 13.133 1 96.94 143 GLY A N 1
ATOM 1067 C CA . GLY A 1 143 ? 10.352 44.25 11.945 1 96.94 143 GLY A CA 1
ATOM 1068 C C . GLY A 1 143 ? 9.961 43.375 10.758 1 96.94 143 GLY A C 1
ATOM 1069 O O . GLY A 1 143 ? 8.875 42.812 10.734 1 96.94 143 GLY A O 1
ATOM 1070 N N . VAL A 1 144 ? 10.781 43.406 9.641 1 96.31 144 VAL A N 1
ATOM 1071 C CA . VAL A 1 144 ? 10.617 42.656 8.406 1 96.31 144 VAL A CA 1
ATOM 1072 C C . VAL A 1 144 ? 11.891 41.844 8.133 1 96.31 144 VAL A C 1
ATOM 1074 O O . VAL A 1 144 ? 12.977 42.219 8.555 1 96.31 144 VAL A O 1
ATOM 1077 N N . PRO A 1 145 ? 11.898 40.75 7.477 1 95.56 145 PRO A N 1
ATOM 1078 C CA . PRO A 1 145 ? 10.695 40.156 6.895 1 95.56 145 PRO A CA 1
ATOM 1079 C C . PRO A 1 145 ? 9.781 39.531 7.941 1 95.56 145 PRO A C 1
ATOM 1081 O O . PRO A 1 145 ? 10.266 38.969 8.922 1 95.56 145 PRO A O 1
ATOM 1084 N N . GLY A 1 146 ? 8.453 39.688 7.684 1 96.19 146 GLY A N 1
ATOM 1085 C CA . GLY A 1 146 ? 7.461 39.094 8.555 1 96.19 146 GLY A CA 1
ATOM 1086 C C . GLY A 1 146 ? 6.348 38.375 7.801 1 96.19 146 GLY A C 1
ATOM 1087 O O . GLY A 1 146 ? 6.324 38.406 6.566 1 96.19 146 GLY A O 1
ATOM 1088 N N . VAL A 1 147 ? 5.469 37.688 8.562 1 94.12 147 VAL A N 1
ATOM 1089 C CA . VAL A 1 147 ? 4.293 37.031 7.996 1 94.12 147 VAL A CA 1
ATOM 1090 C C . VAL A 1 147 ? 3.055 37.375 8.82 1 94.12 147 VAL A C 1
ATOM 1092 O O . VAL A 1 147 ? 3.131 37.5 10.047 1 94.12 147 VAL A O 1
ATOM 1095 N N . LEU A 1 148 ? 1.967 37.656 8.18 1 93.62 148 LEU A N 1
ATOM 1096 C CA . LEU A 1 148 ? 0.648 37.812 8.781 1 93.62 148 LEU A CA 1
ATOM 1097 C C . LEU A 1 148 ? -0.209 36.562 8.539 1 93.62 148 LEU A C 1
ATOM 1099 O O . LEU A 1 148 ? -0.426 36.188 7.387 1 93.62 148 LEU A O 1
ATOM 1103 N N . LYS A 1 149 ? -0.647 35.969 9.625 1 91.25 149 LYS A N 1
ATOM 1104 C CA . LYS A 1 149 ? -1.411 34.719 9.547 1 91.25 149 LYS A CA 1
ATOM 1105 C C . LYS A 1 149 ? -2.754 34.875 10.258 1 91.25 149 LYS A C 1
ATOM 1107 O O . LYS A 1 149 ? -2.842 35.5 11.312 1 91.25 149 LYS A O 1
ATOM 1112 N N . PRO A 1 150 ? -3.746 34.25 9.617 1 89.56 150 PRO A N 1
ATOM 1113 C CA . PRO A 1 150 ? -4.984 34.188 10.398 1 89.56 150 PRO A CA 1
ATOM 1114 C C . PRO A 1 150 ? -4.836 33.281 11.641 1 89.56 150 PRO A C 1
ATOM 1116 O O . PRO A 1 150 ? -4.164 32.25 11.594 1 89.56 150 PRO A O 1
ATOM 1119 N N . ALA A 1 151 ? -5.453 33.688 12.695 1 87 151 ALA A N 1
ATOM 1120 C CA . ALA A 1 151 ? -5.309 32.969 13.969 1 87 151 ALA A CA 1
ATOM 1121 C C . ALA A 1 151 ? -5.84 31.547 13.867 1 87 151 ALA A C 1
ATOM 1123 O O . ALA A 1 151 ? -5.336 30.641 14.531 1 87 151 ALA A O 1
ATOM 1124 N N . GLY A 1 152 ? -6.863 31.297 13.047 1 80.19 152 GLY A N 1
ATOM 1125 C CA . GLY A 1 152 ? -7.516 30 12.984 1 80.19 152 GLY A CA 1
ATOM 1126 C C . GLY A 1 152 ? -7.23 29.234 11.695 1 80.19 152 GLY A C 1
ATOM 1127 O O . GLY A 1 152 ? -7.898 28.25 11.391 1 80.19 152 GLY A O 1
ATOM 1128 N N . GLY A 1 153 ? -6.34 29.594 10.922 1 73.94 153 GLY A N 1
ATOM 1129 C CA . GLY A 1 153 ? -6.09 28.984 9.625 1 73.94 153 GLY A CA 1
ATOM 1130 C C . GLY A 1 153 ? -5.324 27.672 9.727 1 73.94 153 GLY A C 1
ATOM 1131 O O . GLY A 1 153 ? -4.824 27.328 10.797 1 73.94 153 GLY A O 1
ATOM 1132 N N . SER A 1 154 ? -5.566 26.859 8.711 1 67.19 154 SER A N 1
ATOM 1133 C CA . SER A 1 154 ? -4.824 25.625 8.555 1 67.19 154 SER A CA 1
ATOM 1134 C C . SER A 1 154 ? -4.305 25.453 7.129 1 67.19 154 SER A C 1
ATOM 1136 O O . SER A 1 154 ? -4.742 26.172 6.219 1 67.19 154 SER A O 1
ATOM 1138 N N . GLY A 1 155 ? -3.287 24.594 6.992 1 62.38 155 GLY A N 1
ATOM 1139 C CA . GLY A 1 155 ? -2.834 24.219 5.664 1 62.38 155 GLY A CA 1
ATOM 1140 C C . GLY A 1 155 ? -2.172 25.359 4.91 1 62.38 155 GLY A C 1
ATOM 1141 O O . GLY A 1 155 ? -2.322 25.469 3.691 1 62.38 155 GLY A O 1
ATOM 1142 N N . SER A 1 156 ? -1.641 26.219 5.613 1 61.34 156 SER A N 1
ATOM 1143 C CA . SER A 1 156 ? -0.88 27.312 5.016 1 61.34 156 SER A CA 1
ATOM 1144 C C . SER A 1 156 ? -1.792 28.266 4.25 1 61.34 156 SER A C 1
ATOM 1146 O O . SER A 1 156 ? -1.329 29.031 3.393 1 61.34 156 SER A O 1
ATOM 1148 N N . ARG A 1 157 ? -2.975 28.172 4.543 1 65.75 157 ARG A N 1
ATOM 1149 C CA . ARG A 1 157 ? -3.947 29.031 3.887 1 65.75 157 ARG A CA 1
ATOM 1150 C C . ARG A 1 157 ? -3.83 30.469 4.391 1 65.75 157 ARG A C 1
ATOM 1152 O O . ARG A 1 157 ? -3.764 30.703 5.598 1 65.75 157 ARG A O 1
ATOM 1159 N N . SER A 1 158 ? -3.695 31.281 3.516 1 72.5 158 SER A N 1
ATOM 1160 C CA . SER A 1 158 ? -3.811 32.719 3.711 1 72.5 158 SER A CA 1
ATOM 1161 C C . SER A 1 158 ? -2.676 33.25 4.582 1 72.5 158 SER A C 1
ATOM 1163 O O . SER A 1 158 ? -2.916 34 5.539 1 72.5 158 SER A O 1
ATOM 1165 N N . ILE A 1 159 ? -1.527 32.812 4.301 1 84.75 159 ILE A N 1
ATOM 1166 C CA . ILE A 1 159 ? -0.335 33.406 4.902 1 84.75 159 ILE A CA 1
ATOM 1167 C C . ILE A 1 159 ? 0.165 34.562 4.035 1 84.75 159 ILE A C 1
ATOM 1169 O O . ILE A 1 159 ? 0.386 34.375 2.832 1 84.75 159 ILE A O 1
ATOM 1173 N N . PHE A 1 160 ? 0.392 35.75 4.641 1 88 160 PHE A N 1
ATOM 1174 C CA . PHE A 1 160 ? 0.802 36.938 3.902 1 88 160 PHE A CA 1
ATOM 1175 C C . PHE A 1 160 ? 2.209 37.344 4.301 1 88 160 PHE A C 1
ATOM 1177 O O . PHE A 1 160 ? 2.475 37.625 5.477 1 88 160 PHE A O 1
ATOM 1184 N N . GLN A 1 161 ? 3.004 37.469 3.277 1 91.44 161 GLN A N 1
ATOM 1185 C CA . GLN A 1 161 ? 4.367 37.938 3.533 1 91.44 161 GLN A CA 1
ATOM 1186 C C . GLN A 1 161 ? 4.438 39.438 3.629 1 91.44 161 GLN A C 1
ATOM 1188 O O . GLN A 1 161 ? 3.764 40.156 2.875 1 91.44 161 GLN A O 1
ATOM 1193 N N . VAL A 1 162 ? 5.219 39.938 4.535 1 94.69 162 VAL A N 1
ATOM 1194 C CA . VAL A 1 162 ? 5.406 41.344 4.738 1 94.69 162 VAL A CA 1
ATOM 1195 C C . VAL A 1 162 ? 6.883 41.719 4.602 1 94.69 162 VAL A C 1
ATOM 1197 O O . VAL A 1 162 ? 7.719 41.219 5.363 1 94.69 162 VAL A O 1
ATOM 1200 N N . GLY A 1 163 ? 7.129 42.531 3.652 1 95 163 GLY A N 1
ATOM 1201 C CA . GLY A 1 163 ? 8.469 43.062 3.459 1 95 163 GLY A CA 1
ATOM 1202 C C . GLY A 1 163 ? 8.562 44.562 3.709 1 95 163 GLY A C 1
ATOM 1203 O O . GLY A 1 163 ? 7.605 45.156 4.191 1 95 163 GLY A O 1
ATOM 1204 N N . ALA A 1 164 ? 9.758 45.125 3.338 1 93.5 164 ALA A N 1
ATOM 1205 C CA . ALA A 1 164 ? 10.023 46.531 3.582 1 93.5 164 ALA A CA 1
ATOM 1206 C C . ALA A 1 164 ? 9.07 47.406 2.775 1 93.5 164 ALA A C 1
ATOM 1208 O O . ALA A 1 164 ? 8.633 48.469 3.25 1 93.5 164 ALA A O 1
ATOM 1209 N N . GLY A 1 165 ? 8.734 47 1.67 1 94.06 165 GLY A N 1
ATOM 1210 C CA . GLY A 1 165 ? 7.938 47.812 0.779 1 94.06 165 GLY A CA 1
ATOM 1211 C C . GLY A 1 165 ? 6.469 47.438 0.77 1 94.06 165 GLY A C 1
ATOM 1212 O O . GLY A 1 165 ? 5.688 47.969 -0.026 1 94.06 165 GLY A O 1
ATOM 1213 N N . THR A 1 166 ? 6.105 46.625 1.688 1 95.69 166 THR A N 1
ATOM 1214 C CA . THR A 1 166 ? 4.73 46.156 1.683 1 95.69 166 THR A CA 1
ATOM 1215 C C . THR A 1 166 ? 3.764 47.25 2.092 1 95.69 166 THR A C 1
ATOM 1217 O O . THR A 1 166 ? 3.998 47.969 3.076 1 95.69 166 THR A O 1
ATOM 1220 N N . ASP A 1 167 ? 2.674 47.438 1.32 1 96.94 167 ASP A N 1
ATOM 1221 C CA . ASP A 1 167 ? 1.561 48.281 1.72 1 96.94 167 ASP A CA 1
ATOM 1222 C C . ASP A 1 167 ? 0.689 47.594 2.77 1 96.94 167 ASP A C 1
ATOM 1224 O O . ASP A 1 167 ? -0.166 46.781 2.434 1 96.94 167 ASP A O 1
ATOM 1228 N N . LEU A 1 168 ? 0.848 48.062 3.93 1 96.94 168 LEU A N 1
ATOM 1229 C CA . LEU A 1 168 ? 0.213 47.375 5.047 1 96.94 168 LEU A CA 1
ATOM 1230 C C . LEU A 1 168 ? -1.303 47.531 4.996 1 96.94 168 LEU A C 1
ATOM 1232 O O . LEU A 1 168 ? -2.043 46.625 5.391 1 96.94 168 LEU A O 1
ATOM 1236 N N . ALA A 1 169 ? -1.756 48.688 4.598 1 96.31 169 ALA A N 1
ATOM 1237 C CA . ALA A 1 169 ? -3.195 48.906 4.496 1 96.31 169 ALA A CA 1
ATOM 1238 C C . ALA A 1 169 ? -3.826 47.969 3.475 1 96.31 169 ALA A C 1
ATOM 1240 O O . ALA A 1 169 ? -4.855 47.344 3.744 1 96.31 169 ALA A O 1
ATOM 1241 N N . ALA A 1 170 ? -3.189 47.875 2.408 1 95 170 ALA A N 1
ATOM 1242 C CA . ALA A 1 170 ? -3.684 47 1.351 1 95 170 ALA A CA 1
ATOM 1243 C C . ALA A 1 170 ? -3.617 45.531 1.776 1 95 170 ALA A C 1
ATOM 1245 O O . ALA A 1 170 ? -4.539 44.75 1.504 1 95 170 ALA A O 1
ATOM 1246 N N . LEU A 1 171 ? -2.545 45.188 2.35 1 93.69 171 LEU A N 1
ATOM 1247 C CA . LEU A 1 171 ? -2.355 43.812 2.793 1 93.69 171 LEU A CA 1
ATOM 1248 C C . LEU A 1 171 ? -3.396 43.438 3.838 1 93.69 171 LEU A C 1
ATOM 1250 O O . LEU A 1 171 ? -3.977 42.344 3.773 1 93.69 171 LEU A O 1
ATOM 1254 N N . PHE A 1 172 ? -3.613 44.281 4.77 1 93.88 172 PHE A N 1
ATOM 1255 C CA . PHE A 1 172 ? -4.586 43.969 5.82 1 93.88 172 PHE A CA 1
ATOM 1256 C C . PHE A 1 172 ? -5.984 43.844 5.234 1 93.88 172 PHE A C 1
ATOM 1258 O O . PHE A 1 172 ? -6.734 42.938 5.625 1 93.88 172 PHE A O 1
ATOM 1265 N N . ALA A 1 173 ? -6.324 44.688 4.359 1 91.44 173 ALA A N 1
ATOM 1266 C CA . ALA A 1 173 ? -7.621 44.594 3.691 1 91.44 173 ALA A CA 1
ATOM 1267 C C . ALA A 1 173 ? -7.777 43.281 2.961 1 91.44 173 ALA A C 1
ATOM 1269 O O . ALA A 1 173 ? -8.844 42.656 3.004 1 91.44 173 ALA A O 1
ATOM 1270 N N . GLN A 1 174 ? -6.758 42.906 2.381 1 87.88 174 GLN A N 1
ATOM 1271 C CA . GLN A 1 174 ? -6.758 41.625 1.685 1 87.88 174 GLN A CA 1
ATOM 1272 C C . GLN A 1 174 ? -6.922 40.469 2.664 1 87.88 174 GLN A C 1
ATOM 1274 O O . GLN A 1 174 ? -7.684 39.531 2.404 1 87.88 174 GLN A O 1
ATOM 1279 N N . ALA A 1 175 ? -6.184 40.531 3.674 1 88.62 175 ALA A N 1
ATOM 1280 C CA . ALA A 1 175 ? -6.242 39.469 4.684 1 88.62 175 ALA A CA 1
ATOM 1281 C C . ALA A 1 175 ? -7.656 39.312 5.242 1 88.62 175 ALA A C 1
ATOM 1283 O O . ALA A 1 175 ? -8.172 38.219 5.359 1 88.62 175 ALA A O 1
ATOM 1284 N N . VAL A 1 176 ? -8.242 40.406 5.508 1 87.31 176 VAL A N 1
ATOM 1285 C CA . VAL A 1 176 ? -9.586 40.406 6.074 1 87.31 176 VAL A CA 1
ATOM 1286 C C . VAL A 1 176 ? -10.578 39.875 5.055 1 87.31 176 VAL A C 1
ATOM 1288 O O . VAL A 1 176 ? -11.453 39.062 5.398 1 87.31 176 VAL A O 1
ATOM 1291 N N . SER A 1 177 ? -10.414 40.188 3.83 1 82.75 177 SER A N 1
ATOM 1292 C CA . SER A 1 177 ? -11.352 39.781 2.783 1 82.75 177 SER A CA 1
ATOM 1293 C C . SER A 1 177 ? -11.219 38.312 2.439 1 82.75 177 SER A C 1
ATOM 1295 O O . SER A 1 177 ? -12.203 37.656 2.07 1 82.75 177 SER A O 1
ATOM 1297 N N . THR A 1 178 ? -10.062 37.781 2.633 1 78.81 178 THR A N 1
ATOM 1298 C CA . THR A 1 178 ? -9.82 36.438 2.176 1 78.81 178 THR A CA 1
ATOM 1299 C C . THR A 1 178 ? -10 35.438 3.32 1 78.81 178 THR A C 1
ATOM 1301 O O . THR A 1 178 ? -9.906 34.219 3.117 1 78.81 178 THR A O 1
ATOM 1304 N N . THR A 1 179 ? -10.203 35.969 4.465 1 76.5 179 THR A N 1
ATOM 1305 C CA . THR A 1 179 ? -10.336 35.062 5.609 1 76.5 179 THR A CA 1
ATOM 1306 C C . THR A 1 179 ? -11.711 35.219 6.262 1 76.5 179 THR A C 1
ATOM 1308 O O . THR A 1 179 ? -11.859 35 7.465 1 76.5 179 THR A O 1
ATOM 1311 N N . GLY A 1 180 ? -12.633 35.656 5.512 1 70.81 180 GLY A N 1
ATOM 1312 C CA . GLY A 1 180 ? -14 35.75 6.004 1 70.81 180 GLY A CA 1
ATOM 1313 C C . GLY A 1 180 ? -14.719 34.406 6.023 1 70.81 180 GLY A C 1
ATOM 1314 O O . GLY A 1 180 ? -14.289 33.469 5.371 1 70.81 180 GLY A O 1
ATOM 1315 N N . VAL A 1 181 ? -15.688 34.312 6.922 1 68.25 181 VAL A N 1
ATOM 1316 C CA . VAL A 1 181 ? -16.469 33.094 7.078 1 68.25 181 VAL A CA 1
ATOM 1317 C C . VAL A 1 181 ? -17.062 32.688 5.734 1 68.25 181 VAL A C 1
ATOM 1319 O O . VAL A 1 181 ? -17.25 31.484 5.461 1 68.25 181 VAL A O 1
ATOM 1322 N N . ASP A 1 182 ? -17.234 33.594 4.977 1 64.69 182 ASP A N 1
ATOM 1323 C CA . ASP A 1 182 ? -17.828 33.344 3.668 1 64.69 182 ASP A CA 1
ATOM 1324 C C . ASP A 1 182 ? -16.859 32.625 2.732 1 64.69 182 ASP A C 1
ATOM 1326 O O . ASP A 1 182 ? -17.266 32 1.766 1 64.69 182 ASP A O 1
ATOM 1330 N N . VAL A 1 183 ? -15.594 32.812 3.059 1 58.59 183 VAL A N 1
ATOM 1331 C CA . VAL A 1 183 ? -14.555 32.219 2.221 1 58.59 183 VAL A CA 1
ATOM 1332 C C . VAL A 1 183 ? -14.328 30.75 2.635 1 58.59 183 VAL A C 1
ATOM 1334 O O . VAL A 1 183 ? -14.344 29.859 1.792 1 58.59 183 VAL A O 1
ATOM 1337 N N . ALA A 1 184 ? -14.07 30.547 3.867 1 60.03 184 ALA A N 1
ATOM 1338 C CA . ALA A 1 184 ? -13.969 29.188 4.395 1 60.03 184 ALA A CA 1
ATOM 1339 C C . ALA A 1 184 ? -14.492 29.125 5.828 1 60.03 184 ALA A C 1
ATOM 1341 O O . ALA A 1 184 ? -14.102 29.938 6.676 1 60.03 184 ALA A O 1
ATOM 1342 N N . PRO A 1 185 ? -15.352 28.125 6.023 1 60.34 185 PRO A N 1
ATOM 1343 C CA . PRO A 1 185 ? -15.961 28 7.352 1 60.34 185 PRO A CA 1
ATOM 1344 C C . PRO A 1 185 ? -14.93 27.922 8.469 1 60.34 185 PRO A C 1
ATOM 1346 O O . PRO A 1 185 ? -15.203 28.312 9.609 1 60.34 185 PRO A O 1
ATOM 1349 N N . LEU A 1 186 ? -13.781 27.469 8.172 1 60.44 186 LEU A N 1
ATOM 1350 C CA . LEU A 1 186 ? -12.742 27.297 9.18 1 60.44 186 LEU A CA 1
ATOM 1351 C C . LEU A 1 186 ? -12.32 28.641 9.773 1 60.44 186 LEU A C 1
ATOM 1353 O O . LEU A 1 186 ? -11.906 28.703 10.938 1 60.44 186 LEU A O 1
ATOM 1357 N N . PHE A 1 187 ? -12.477 29.688 9 1 60.66 187 PHE A N 1
ATOM 1358 C CA . PHE A 1 187 ? -12.086 31.016 9.453 1 60.66 187 PHE A CA 1
ATOM 1359 C C . PHE A 1 187 ? -13.125 31.594 10.414 1 60.66 187 PHE A C 1
ATOM 1361 O O . PHE A 1 187 ? -12.867 32.594 11.094 1 60.66 187 PHE A O 1
ATOM 1368 N N . GLY A 1 188 ? -14.133 30.844 10.469 1 62.22 188 GLY A N 1
ATOM 1369 C CA . GLY A 1 188 ? -15.227 31.312 11.312 1 62.22 188 GLY A CA 1
ATOM 1370 C C . GLY A 1 188 ? -14.961 31.141 12.789 1 62.22 188 GLY A C 1
ATOM 1371 O O . GLY A 1 188 ? -15.625 31.75 13.625 1 62.22 188 GLY A O 1
ATOM 1372 N N . ASP A 1 189 ? -13.961 30.531 13.055 1 67.38 189 ASP A N 1
ATOM 1373 C CA . ASP A 1 189 ? -13.719 30.25 14.469 1 67.38 189 ASP A CA 1
ATOM 1374 C C . ASP A 1 189 ? -13.156 31.469 15.18 1 67.38 189 ASP A C 1
ATOM 1376 O O . ASP A 1 189 ? -13.469 31.719 16.344 1 67.38 189 ASP A O 1
ATOM 1380 N N . TYR A 1 190 ? -12.352 32.281 14.391 1 75.19 190 TYR A N 1
ATOM 1381 C CA . TYR A 1 190 ? -11.734 33.438 14.977 1 75.19 190 TYR A CA 1
ATOM 1382 C C . TYR A 1 190 ? -11.703 34.594 13.977 1 75.19 190 TYR A C 1
ATOM 1384 O O . TYR A 1 190 ? -10.633 35.062 13.594 1 75.19 190 TYR A O 1
ATOM 1392 N N . PRO A 1 191 ? -12.875 35.062 13.688 1 74.31 191 PRO A N 1
ATOM 1393 C CA . PRO A 1 191 ? -12.953 36.062 12.625 1 74.31 191 PRO A CA 1
ATOM 1394 C C . PRO A 1 191 ? -12.188 37.312 12.961 1 74.31 191 PRO A C 1
ATOM 1396 O O . PRO A 1 191 ? -12.266 37.812 14.086 1 74.31 191 PRO A O 1
ATOM 1399 N N . GLY A 1 192 ? -11.359 37.688 12.023 1 80.5 192 GLY A N 1
ATOM 1400 C CA . GLY A 1 192 ? -10.695 38.969 12.094 1 80.5 192 GLY A CA 1
ATOM 1401 C C . GLY A 1 192 ? -9.477 38.969 12.992 1 80.5 192 GLY A C 1
ATOM 1402 O O . GLY A 1 192 ? -8.906 40.031 13.281 1 80.5 192 GLY A O 1
ATOM 1403 N N . GLU A 1 193 ? -9.133 37.875 13.484 1 88.75 193 GLU A N 1
ATOM 1404 C CA . GLU A 1 193 ? -7.965 37.781 14.359 1 88.75 193 GLU A CA 1
ATOM 1405 C C . GLU A 1 193 ? -6.75 37.25 13.594 1 88.75 193 GLU A C 1
ATOM 1407 O O . GLU A 1 193 ? -6.832 36.219 12.922 1 88.75 193 GLU A O 1
ATOM 1412 N N . PHE A 1 194 ? -5.645 38.031 13.68 1 93.38 194 PHE A N 1
ATOM 1413 C CA . PHE A 1 194 ? -4.406 37.656 13.016 1 93.38 194 PHE A CA 1
ATOM 1414 C C . PHE A 1 194 ? -3.234 37.688 13.984 1 93.38 194 PHE A C 1
ATOM 1416 O O . PHE A 1 194 ? -3.363 38.188 15.102 1 93.38 194 PHE A O 1
ATOM 1423 N N . VAL A 1 195 ? -2.195 37.094 13.555 1 95.44 195 VAL A N 1
ATOM 1424 C CA . VAL A 1 195 ? -0.91 37.156 14.242 1 95.44 195 VAL A CA 1
ATOM 1425 C C . VAL A 1 195 ? 0.178 37.594 13.266 1 95.44 195 VAL A C 1
ATOM 1427 O O . VAL A 1 195 ? 0.281 37.062 12.164 1 95.44 195 VAL A O 1
ATOM 1430 N N . TYR A 1 196 ? 0.874 38.625 13.586 1 96.69 196 TYR A N 1
ATOM 1431 C CA . TYR A 1 196 ? 2.088 39 12.859 1 96.69 196 TYR A CA 1
ATOM 1432 C C . TYR A 1 196 ? 3.318 38.375 13.516 1 96.69 196 TYR A C 1
ATOM 1434 O O . TYR A 1 196 ? 3.492 38.469 14.734 1 96.69 196 TYR A O 1
ATOM 1442 N N . GLU A 1 197 ? 4.176 37.719 12.742 1 97.12 197 GLU A N 1
ATOM 1443 C CA . GLU A 1 197 ? 5.355 37.031 13.258 1 97.12 197 GLU A CA 1
ATOM 1444 C C . GLU A 1 197 ? 6.582 37.344 12.398 1 97.12 197 GLU A C 1
ATOM 1446 O O . GLU A 1 197 ? 6.461 37.625 11.211 1 97.12 197 GLU A O 1
ATOM 1451 N N . GLU A 1 198 ? 7.738 37.344 13.023 1 96.5 198 GLU A N 1
ATOM 1452 C CA . GLU A 1 198 ? 8.953 37.344 12.219 1 96.5 198 GLU A CA 1
ATOM 1453 C C . GLU A 1 198 ? 9.016 36.125 11.289 1 96.5 198 GLU A C 1
ATOM 1455 O O . GLU A 1 198 ? 8.633 35.031 11.672 1 96.5 198 GLU A O 1
ATOM 1460 N N . ARG A 1 199 ? 9.406 36.312 10.07 1 94.5 199 ARG A N 1
ATOM 1461 C CA . ARG A 1 199 ? 9.594 35.219 9.133 1 94.5 199 ARG A CA 1
ATOM 1462 C C . ARG A 1 199 ? 10.867 34.438 9.445 1 94.5 199 ARG A C 1
ATOM 1464 O O . ARG A 1 199 ? 11.953 35 9.516 1 94.5 199 ARG A O 1
ATOM 1471 N N . LEU A 1 200 ? 10.719 33.188 9.602 1 94.88 200 LEU A N 1
ATOM 1472 C CA . LEU A 1 200 ? 11.859 32.344 9.914 1 94.88 200 LEU A CA 1
ATOM 1473 C C . LEU A 1 200 ? 12.469 31.766 8.641 1 94.88 200 LEU A C 1
ATOM 1475 O O . LEU A 1 200 ? 11.758 31.422 7.699 1 94.88 200 LEU A O 1
ATOM 1479 N N . GLY A 1 201 ? 13.781 31.719 8.516 1 93.88 201 GLY A N 1
ATOM 1480 C CA . GLY A 1 201 ? 14.469 31.016 7.445 1 93.88 201 GLY A CA 1
ATOM 1481 C C . GLY A 1 201 ? 14.625 29.531 7.707 1 93.88 201 GLY A C 1
ATOM 1482 O O . GLY A 1 201 ? 13.742 28.906 8.305 1 93.88 201 GLY A O 1
ATOM 1483 N N . GLY A 1 202 ? 15.664 29.016 7.078 1 96.5 202 GLY A N 1
ATOM 1484 C CA . GLY A 1 202 ? 15.992 27.625 7.328 1 96.5 202 GLY A CA 1
ATOM 1485 C C . GLY A 1 202 ? 15.086 26.656 6.59 1 96.5 202 GLY A C 1
ATOM 1486 O O . GLY A 1 202 ? 14.516 27 5.555 1 96.5 202 GLY A O 1
ATOM 1487 N N . THR A 1 203 ? 15.125 25.359 7.156 1 97.31 203 THR A N 1
ATOM 1488 C CA . THR A 1 203 ? 14.359 24.281 6.52 1 97.31 203 THR A CA 1
ATOM 1489 C C . THR A 1 203 ? 13.141 23.922 7.363 1 97.31 203 THR A C 1
ATOM 1491 O O . THR A 1 203 ? 13.172 24.031 8.594 1 97.31 203 THR A O 1
ATOM 1494 N N . GLU A 1 204 ? 12.055 23.531 6.73 1 97.38 204 GLU A N 1
ATOM 1495 C CA . GLU A 1 204 ? 10.805 23.188 7.41 1 97.38 204 GLU A CA 1
ATOM 1496 C C . GLU A 1 204 ? 10.711 21.688 7.664 1 97.38 204 GLU A C 1
ATOM 1498 O O . GLU A 1 204 ? 11.094 20.891 6.812 1 97.38 204 GLU A O 1
ATOM 1503 N N . HIS A 1 205 ? 10.211 21.344 8.82 1 98.56 205 HIS A N 1
ATOM 1504 C CA . HIS A 1 205 ? 10.055 19.953 9.242 1 98.56 205 HIS A CA 1
ATOM 1505 C C . HIS A 1 205 ? 8.812 19.766 10.109 1 98.56 205 HIS A C 1
ATOM 1507 O O . HIS A 1 205 ? 8.219 20.75 10.555 1 98.56 205 HIS A O 1
ATOM 1513 N N . SER A 1 206 ? 8.375 18.594 10.258 1 98.56 206 SER A N 1
ATOM 1514 C CA . SER A 1 206 ? 7.312 18.297 11.211 1 98.56 206 SER A CA 1
ATOM 1515 C C . SER A 1 206 ? 7.68 17.109 12.094 1 98.56 206 SER A C 1
ATOM 1517 O O . SER A 1 206 ? 8.445 16.234 11.68 1 98.56 206 SER A O 1
ATOM 1519 N N . VAL A 1 207 ? 7.25 17.125 13.289 1 98.81 207 VAL A N 1
ATOM 1520 C CA . VAL A 1 207 ? 7.332 16.016 14.242 1 98.81 207 VAL A CA 1
ATOM 1521 C C . VAL A 1 207 ? 5.941 15.438 14.469 1 98.81 207 VAL A C 1
ATOM 1523 O O . VAL A 1 207 ? 4.996 16.156 14.789 1 98.81 207 VAL A O 1
ATOM 1526 N N . GLU A 1 208 ? 5.852 14.148 14.234 1 98.81 208 GLU A N 1
ATOM 1527 C CA . GLU A 1 208 ? 4.598 13.445 14.5 1 98.81 208 GLU A CA 1
ATOM 1528 C C . GLU A 1 208 ? 4.703 12.57 15.742 1 98.81 208 GLU A C 1
ATOM 1530 O O . GLU A 1 208 ? 5.746 11.961 15.992 1 98.81 208 GLU A O 1
ATOM 1535 N N . GLY A 1 209 ? 3.609 12.516 16.484 1 98.69 209 GLY A N 1
ATOM 1536 C CA . GLY A 1 209 ? 3.6 11.648 17.641 1 98.69 209 GLY A CA 1
ATOM 1537 C C . GLY A 1 209 ? 2.311 11.727 18.438 1 98.69 209 GLY A C 1
ATOM 1538 O O . GLY A 1 209 ? 1.264 12.086 17.906 1 98.69 209 GLY A O 1
ATOM 1539 N N . PHE A 1 210 ? 2.445 11.297 19.703 1 98.69 210 PHE A N 1
ATOM 1540 C CA . PHE A 1 210 ? 1.316 11.195 20.609 1 98.69 210 PHE A CA 1
ATOM 1541 C C . PHE A 1 210 ? 1.703 11.68 22.016 1 98.69 210 PHE A C 1
ATOM 1543 O O . PHE A 1 210 ? 2.885 11.711 22.359 1 98.69 210 PHE A O 1
ATOM 1550 N N . VAL A 1 211 ? 0.705 12.133 22.672 1 98.75 211 VAL A N 1
ATOM 1551 C CA . VAL A 1 211 ? 0.826 12.281 24.125 1 98.75 211 VAL A CA 1
ATOM 1552 C C . VAL A 1 211 ? -0.117 11.297 24.812 1 98.75 211 VAL A C 1
ATOM 1554 O O . VAL A 1 211 ? -1.292 11.195 24.453 1 98.75 211 VAL A O 1
ATOM 1557 N N . HIS A 1 212 ? 0.377 10.562 25.719 1 98.56 212 HIS A N 1
ATOM 1558 C CA . HIS A 1 212 ? -0.412 9.617 26.516 1 98.56 212 HIS A CA 1
ATOM 1559 C C . HIS A 1 212 ? 0.003 9.641 27.969 1 98.56 212 HIS A C 1
ATOM 1561 O O . HIS A 1 212 ? 1.146 9.312 28.312 1 98.56 212 HIS A O 1
ATOM 1567 N N . ASP A 1 213 ? -0.921 10.055 28.812 1 97.56 213 ASP A N 1
ATOM 1568 C CA . ASP A 1 213 ? -0.682 10.141 30.25 1 97.56 213 ASP A CA 1
ATOM 1569 C C . ASP A 1 213 ? 0.553 10.984 30.547 1 97.56 213 ASP A C 1
ATOM 1571 O O . ASP A 1 213 ? 1.44 10.555 31.297 1 97.56 213 ASP A O 1
ATOM 1575 N N . GLY A 1 214 ? 0.637 12.047 29.844 1 97 214 GLY A N 1
ATOM 1576 C CA . GLY A 1 214 ? 1.68 13.023 30.094 1 97 214 GLY A CA 1
ATOM 1577 C C . GLY A 1 214 ? 2.982 12.711 29.391 1 97 214 GLY A C 1
ATOM 1578 O O . GLY A 1 214 ? 3.908 13.523 29.391 1 97 214 GLY A O 1
ATOM 1579 N N . THR A 1 215 ? 3.09 11.539 28.828 1 98.12 215 THR A N 1
ATOM 1580 C CA . THR A 1 215 ? 4.32 11.133 28.156 1 98.12 215 THR A CA 1
ATOM 1581 C C . THR A 1 215 ? 4.238 11.406 26.656 1 98.12 215 THR A C 1
ATOM 1583 O O . THR A 1 215 ? 3.27 11.023 26 1 98.12 215 THR A O 1
ATOM 1586 N N . VAL A 1 216 ? 5.266 12.094 26.125 1 98.69 216 VAL A N 1
ATOM 1587 C CA . VAL A 1 216 ? 5.359 12.383 24.703 1 98.69 216 VAL A CA 1
ATOM 1588 C C . VAL A 1 216 ? 6.016 11.211 23.969 1 98.69 216 VAL A C 1
ATOM 1590 O O . VAL A 1 216 ? 7.117 10.789 24.344 1 98.69 216 VAL A O 1
ATOM 1593 N N . HIS A 1 217 ? 5.336 10.633 23.016 1 98.5 217 HIS A N 1
ATOM 1594 C CA . HIS A 1 217 ? 5.852 9.586 22.141 1 98.5 217 HIS A CA 1
ATOM 1595 C C . HIS A 1 217 ? 6.039 10.094 20.719 1 98.5 217 HIS A C 1
ATOM 1597 O O . HIS A 1 217 ? 5.062 10.367 20.016 1 98.5 217 HIS A O 1
ATOM 1603 N N . VAL A 1 218 ? 7.301 10.188 20.297 1 98.44 218 VAL A N 1
ATOM 1604 C CA . VAL A 1 218 ? 7.566 10.703 18.953 1 98.44 218 VAL A CA 1
ATOM 1605 C C . VAL A 1 218 ? 7.66 9.547 17.969 1 98.44 218 VAL A C 1
ATOM 1607 O O . VAL A 1 218 ? 8.414 8.586 18.188 1 98.44 218 VAL A O 1
ATOM 1610 N N . ALA A 1 219 ? 6.875 9.578 16.891 1 98.12 219 ALA A N 1
ATOM 1611 C CA . ALA A 1 219 ? 6.898 8.57 15.836 1 98.12 219 ALA A CA 1
ATOM 1612 C C . ALA A 1 219 ? 7.996 8.867 14.82 1 98.12 219 ALA A C 1
ATOM 1614 O O . ALA A 1 219 ? 8.531 7.949 14.188 1 98.12 219 ALA A O 1
ATOM 1615 N N . GLY A 1 220 ? 8.25 10.164 14.617 1 97.62 220 GLY A N 1
ATOM 1616 C CA . GLY A 1 220 ? 9.352 10.523 13.727 1 97.62 220 GLY A CA 1
ATOM 1617 C C . GLY A 1 220 ? 9.305 11.969 13.281 1 97.62 220 GLY A C 1
ATOM 1618 O O . GLY A 1 220 ? 8.391 12.711 13.641 1 97.62 220 GLY A O 1
ATOM 1619 N N . ILE A 1 221 ? 10.367 12.367 12.539 1 98.81 221 ILE A N 1
ATOM 1620 C CA . ILE A 1 221 ? 10.508 13.703 11.977 1 98.81 221 ILE A CA 1
ATOM 1621 C C . ILE A 1 221 ? 10.492 13.625 10.453 1 98.81 221 ILE A C 1
ATOM 1623 O O . ILE A 1 221 ? 11.133 12.75 9.859 1 98.81 221 ILE A O 1
ATOM 1627 N N . THR A 1 222 ? 9.734 14.453 9.812 1 98.88 222 THR A N 1
ATOM 1628 C CA . THR A 1 222 ? 9.57 14.492 8.359 1 98.88 222 THR A CA 1
ATOM 1629 C C . THR A 1 222 ? 10.188 15.766 7.785 1 98.88 222 THR A C 1
ATOM 1631 O O . THR A 1 222 ? 10.008 16.859 8.344 1 98.88 222 THR A O 1
ATOM 1634 N N . ASP A 1 223 ? 10.953 15.664 6.703 1 98.88 223 ASP A N 1
ATOM 1635 C CA . ASP A 1 223 ? 11.422 16.812 5.941 1 98.88 223 ASP A CA 1
ATOM 1636 C C . ASP A 1 223 ? 10.336 17.344 5.004 1 98.88 223 ASP A C 1
ATOM 1638 O O . ASP A 1 223 ? 9.68 16.562 4.309 1 98.88 223 ASP A O 1
ATOM 1642 N N . LYS A 1 224 ? 10.164 18.672 4.984 1 97.62 224 LYS A N 1
ATOM 1643 C CA . LYS A 1 224 ? 9.117 19.266 4.16 1 97.62 224 LYS A CA 1
ATOM 1644 C C . LYS A 1 224 ? 9.688 20.359 3.256 1 97.62 224 LYS A C 1
ATOM 1646 O O . LYS A 1 224 ? 10.57 21.109 3.664 1 97.62 224 LYS A O 1
ATOM 1651 N N . TRP A 1 225 ? 9.234 20.344 2.061 1 96.5 225 TRP A N 1
ATOM 1652 C CA . TRP A 1 225 ? 9.516 21.422 1.119 1 96.5 225 TRP A CA 1
ATOM 1653 C C . TRP A 1 225 ? 8.25 22.203 0.777 1 96.5 225 TRP A C 1
ATOM 1655 O O . TRP A 1 225 ? 7.23 21.609 0.413 1 96.5 225 TRP A O 1
ATOM 1665 N N . VAL A 1 226 ? 8.352 23.453 0.917 1 91.44 226 VAL A N 1
ATOM 1666 C CA . VAL A 1 226 ? 7.223 24.344 0.69 1 91.44 226 VAL A CA 1
ATOM 1667 C C . VAL A 1 226 ? 7.559 25.328 -0.424 1 91.44 226 VAL A C 1
ATOM 1669 O O . VAL A 1 226 ? 8.695 25.797 -0.521 1 91.44 226 VAL A O 1
ATOM 1672 N N . SER A 1 227 ? 6.547 25.547 -1.214 1 85.25 227 SER A N 1
ATOM 1673 C CA . SER A 1 227 ? 6.766 26.469 -2.322 1 85.25 227 SER A CA 1
ATOM 1674 C C . SER A 1 227 ? 6.699 27.922 -1.855 1 85.25 227 SER A C 1
ATOM 1676 O O . SER A 1 227 ? 6.121 28.219 -0.807 1 85.25 227 SER A O 1
ATOM 1678 N N . GLU A 1 228 ? 7.32 28.781 -2.482 1 80.81 228 GLU A N 1
ATOM 1679 C CA . GLU A 1 228 ? 7.207 30.234 -2.357 1 80.81 228 GLU A CA 1
ATOM 1680 C C . GLU A 1 228 ? 6.488 30.828 -3.561 1 80.81 228 GLU A C 1
ATOM 1682 O O . GLU A 1 228 ? 6.629 30.344 -4.684 1 80.81 228 GLU A O 1
ATOM 1687 N N . PRO A 1 229 ? 5.68 31.828 -3.35 1 75.56 229 PRO A N 1
ATOM 1688 C CA . PRO A 1 229 ? 5.41 32.562 -2.117 1 75.56 229 PRO A CA 1
ATOM 1689 C C . PRO A 1 229 ? 4.164 32.062 -1.387 1 75.56 229 PRO A C 1
ATOM 1691 O O . PRO A 1 229 ? 3.789 32.625 -0.349 1 75.56 229 PRO A O 1
ATOM 1694 N N . TYR A 1 230 ? 3.553 31.031 -1.849 1 74.25 230 TYR A N 1
ATOM 1695 C CA . TYR A 1 230 ? 2.229 30.703 -1.322 1 74.25 230 TYR A CA 1
ATOM 1696 C C . TYR A 1 230 ? 2.299 29.547 -0.334 1 74.25 230 TYR A C 1
ATOM 1698 O O . TYR A 1 230 ? 1.273 29.109 0.188 1 74.25 230 TYR A O 1
ATOM 1706 N N . PHE A 1 231 ? 3.436 29.078 -0.03 1 80.69 231 PHE A N 1
ATOM 1707 C CA . PHE A 1 231 ? 3.723 28.125 1.046 1 80.69 231 PHE A CA 1
ATOM 1708 C C . PHE A 1 231 ? 2.943 26.828 0.854 1 80.69 231 PHE A C 1
ATOM 1710 O O . PHE A 1 231 ? 2.416 26.266 1.817 1 80.69 231 PHE A O 1
ATOM 1717 N N . ILE A 1 232 ? 2.785 26.375 -0.376 1 83.25 232 ILE A N 1
ATOM 1718 C CA . ILE A 1 232 ? 2.217 25.062 -0.641 1 83.25 232 ILE A CA 1
ATOM 1719 C C . ILE A 1 232 ? 3.232 23.984 -0.284 1 83.25 232 ILE A C 1
ATOM 1721 O O . ILE A 1 232 ? 4.387 24.047 -0.708 1 83.25 232 ILE A O 1
ATOM 1725 N N . GLU A 1 233 ? 2.807 23.125 0.565 1 89.88 233 GLU A N 1
ATOM 1726 C CA . GLU A 1 233 ? 3.664 21.984 0.832 1 89.88 233 GLU A CA 1
ATOM 1727 C C . GLU A 1 233 ? 3.76 21.062 -0.389 1 89.88 233 GLU A C 1
ATOM 1729 O O . GLU A 1 233 ? 2.777 20.438 -0.773 1 89.88 233 GLU A O 1
ATOM 1734 N N . VAL A 1 234 ? 4.961 20.922 -0.983 1 94.25 234 VAL A N 1
ATOM 1735 C CA . VAL A 1 234 ? 5.035 20.281 -2.289 1 94.25 234 VAL A CA 1
ATOM 1736 C C . VAL A 1 234 ? 5.73 18.922 -2.158 1 94.25 234 VAL A C 1
ATOM 1738 O O . VAL A 1 234 ? 5.645 18.094 -3.061 1 94.25 234 VAL A O 1
ATOM 1741 N N . GLU A 1 235 ? 6.445 18.781 -1.131 1 97.62 235 GLU A N 1
ATOM 1742 C CA . GLU A 1 235 ? 7.164 17.516 -0.975 1 97.62 235 GLU A CA 1
ATOM 1743 C C . GLU A 1 235 ? 7.43 17.203 0.496 1 97.62 235 GLU A C 1
ATOM 1745 O O . GLU A 1 235 ? 7.676 18.125 1.29 1 97.62 235 GLU A O 1
ATOM 1750 N N . GLN A 1 236 ? 7.34 15.977 0.884 1 98.5 236 GLN A N 1
ATOM 1751 C CA . GLN A 1 236 ? 7.668 15.461 2.207 1 98.5 236 GLN A CA 1
ATOM 1752 C C . GLN A 1 236 ? 8.453 14.156 2.107 1 98.5 236 GLN A C 1
ATOM 1754 O O . GLN A 1 236 ? 8.172 13.312 1.25 1 98.5 236 GLN A O 1
ATOM 1759 N N . VAL A 1 237 ? 9.43 13.969 2.959 1 98.75 237 VAL A N 1
ATOM 1760 C CA . VAL A 1 237 ? 10.172 12.719 3.035 1 98.75 237 VAL A CA 1
ATOM 1761 C C . VAL A 1 237 ? 10.375 12.32 4.496 1 98.75 237 VAL A C 1
ATOM 1763 O O . VAL A 1 237 ? 10.719 13.164 5.332 1 98.75 237 VAL A O 1
ATOM 1766 N N . HIS A 1 238 ? 10.055 11.156 4.844 1 98.62 238 HIS A N 1
ATOM 1767 C CA . HIS A 1 238 ? 10.172 10.578 6.176 1 98.62 238 HIS A CA 1
ATOM 1768 C C . HIS A 1 238 ? 11.008 9.305 6.145 1 98.62 238 HIS A C 1
ATOM 1770 O O . HIS A 1 238 ? 10.844 8.469 5.254 1 98.62 238 HIS A O 1
ATOM 1776 N N . PRO A 1 239 ? 12 9.102 7.145 1 98.12 239 PRO A N 1
ATOM 1777 C CA . PRO A 1 239 ? 12.383 10.008 8.227 1 98.12 239 PRO A CA 1
ATOM 1778 C C . PRO A 1 239 ? 13.336 11.109 7.762 1 98.12 239 PRO A C 1
ATOM 1780 O O . PRO A 1 239 ? 13.82 11.07 6.629 1 98.12 239 PRO A O 1
ATOM 1783 N N . THR A 1 240 ? 13.578 12.047 8.578 1 98.56 240 THR A N 1
ATOM 1784 C CA . THR A 1 240 ? 14.375 13.234 8.312 1 98.56 240 THR A CA 1
ATOM 1785 C C . THR A 1 240 ? 15.844 12.875 8.125 1 98.56 240 THR A C 1
ATOM 1787 O O . THR A 1 240 ? 16.312 11.852 8.633 1 98.56 240 THR A O 1
ATOM 1790 N N . ARG A 1 241 ? 16.531 13.727 7.43 1 97.5 241 ARG A N 1
ATOM 1791 C CA . ARG A 1 241 ? 17.984 13.648 7.324 1 97.5 241 ARG A CA 1
ATOM 1792 C C . ARG A 1 241 ? 18.656 14.703 8.188 1 97.5 241 ARG A C 1
ATOM 1794 O O . ARG A 1 241 ? 19.859 14.945 8.062 1 97.5 241 ARG A O 1
ATOM 1801 N N . LEU A 1 242 ? 17.922 15.359 8.977 1 98.38 242 LEU A N 1
ATOM 1802 C CA . LEU A 1 242 ? 18.516 16.312 9.906 1 98.38 242 LEU A CA 1
ATOM 1803 C C . LEU A 1 242 ? 19.609 15.641 10.742 1 98.38 242 LEU A C 1
ATOM 1805 O O . LEU A 1 242 ? 19.469 14.477 11.133 1 98.38 242 LEU A O 1
ATOM 1809 N N . PRO A 1 243 ? 20.641 16.406 11.125 1 97.94 243 PRO A N 1
ATOM 1810 C CA . PRO A 1 243 ? 21.656 15.875 12.047 1 97.94 243 PRO A CA 1
ATOM 1811 C C . PRO A 1 243 ? 21.062 15.492 13.406 1 97.94 243 PRO A C 1
ATOM 1813 O O . PRO A 1 243 ? 20.078 16.078 13.844 1 97.94 243 PRO A O 1
ATOM 1816 N N . ALA A 1 244 ? 21.719 14.57 14.062 1 97.88 244 ALA A N 1
ATOM 1817 C CA . ALA A 1 244 ? 21.219 14.008 15.32 1 97.88 244 ALA A CA 1
ATOM 1818 C C . ALA A 1 244 ? 21 15.102 16.359 1 97.88 244 ALA A C 1
ATOM 1820 O O . ALA A 1 244 ? 20.031 15.062 17.125 1 97.88 244 ALA A O 1
ATOM 1821 N N . ASP A 1 245 ? 21.891 16.016 16.391 1 98.25 245 ASP A N 1
ATOM 1822 C CA . ASP A 1 245 ? 21.797 17.078 17.391 1 98.25 245 ASP A CA 1
ATOM 1823 C C . ASP A 1 245 ? 20.594 17.969 17.125 1 98.25 245 ASP A C 1
ATOM 1825 O O . ASP A 1 245 ? 19.938 18.422 18.062 1 98.25 245 ASP A O 1
ATOM 1829 N N . VAL A 1 246 ? 20.328 18.266 15.852 1 98.69 246 VAL A N 1
ATOM 1830 C CA . VAL A 1 246 ? 19.156 19.062 15.492 1 98.69 246 VAL A CA 1
ATOM 1831 C C . VAL A 1 246 ? 17.875 18.281 15.789 1 98.69 246 VAL A C 1
ATOM 1833 O O . VAL A 1 246 ? 16.875 18.859 16.234 1 98.69 246 VAL A O 1
ATOM 1836 N N . GLN A 1 247 ? 17.906 16.984 15.586 1 98.69 247 GLN A N 1
ATOM 1837 C CA . GLN A 1 247 ? 16.766 16.156 15.938 1 98.69 247 GLN A CA 1
ATOM 1838 C C . GLN A 1 247 ? 16.484 16.188 17.438 1 98.69 247 GLN A C 1
ATOM 1840 O O . GLN A 1 247 ? 15.336 16.25 17.859 1 98.69 247 GLN A O 1
ATOM 1845 N N . ASP A 1 248 ? 17.5 16.141 18.203 1 98.62 248 ASP A N 1
ATOM 1846 C CA . ASP A 1 248 ? 17.359 16.234 19.656 1 98.62 248 ASP A CA 1
ATOM 1847 C C . ASP A 1 248 ? 16.688 17.547 20.047 1 98.62 248 ASP A C 1
ATOM 1849 O O . ASP A 1 248 ? 15.844 17.562 20.938 1 98.62 248 ASP A O 1
ATOM 1853 N N . ARG A 1 249 ? 17.109 18.609 19.406 1 98.69 249 ARG A N 1
ATOM 1854 C CA . ARG A 1 249 ? 16.5 19.906 19.672 1 98.69 249 ARG A CA 1
ATOM 1855 C C . ARG A 1 249 ? 15.031 19.922 19.25 1 98.69 249 ARG A C 1
ATOM 1857 O O . ARG A 1 249 ? 14.203 20.547 19.922 1 98.69 249 ARG A O 1
ATOM 1864 N N . ALA A 1 250 ? 14.727 19.281 18.156 1 98.81 250 ALA A N 1
ATOM 1865 C CA . ALA A 1 250 ? 13.336 19.156 17.734 1 98.81 250 ALA A CA 1
ATOM 1866 C C . ALA A 1 250 ? 12.508 18.406 18.75 1 98.81 250 ALA A C 1
ATOM 1868 O O . ALA A 1 250 ? 11.359 18.766 19.031 1 98.81 250 ALA A O 1
ATOM 1869 N N . HIS A 1 251 ? 13.07 17.359 19.328 1 98.75 251 HIS A N 1
ATOM 1870 C CA . HIS A 1 251 ? 12.391 16.594 20.359 1 98.75 251 HIS A CA 1
ATOM 1871 C C . HIS A 1 251 ? 12.148 17.453 21.609 1 98.75 251 HIS A C 1
ATOM 1873 O O . HIS A 1 251 ? 11.062 17.406 22.203 1 98.75 251 HIS A O 1
ATOM 1879 N N . GLU A 1 252 ? 13.102 18.172 21.938 1 98.44 252 GLU A N 1
ATOM 1880 C CA . GLU A 1 252 ? 12.961 19.062 23.078 1 98.44 252 GLU A CA 1
ATOM 1881 C C . GLU A 1 252 ? 11.891 20.125 22.828 1 98.44 252 GLU A C 1
ATOM 1883 O O . GLU A 1 252 ? 11.07 20.391 23.703 1 98.44 252 GLU A O 1
ATOM 1888 N N . LEU A 1 253 ? 11.953 20.734 21.672 1 98.75 253 LEU A N 1
ATOM 1889 C CA . LEU A 1 253 ? 10.922 21.688 21.281 1 98.75 253 LEU A CA 1
ATOM 1890 C C . LEU A 1 253 ? 9.531 21.062 21.391 1 98.75 253 LEU A C 1
ATOM 1892 O O . LEU A 1 253 ? 8.594 21.688 21.875 1 98.75 253 LEU A O 1
ATOM 1896 N N . THR A 1 254 ? 9.438 19.812 20.984 1 98.88 254 THR A N 1
ATOM 1897 C CA . THR A 1 254 ? 8.164 19.109 21 1 98.88 254 THR A CA 1
ATOM 1898 C C . THR A 1 254 ? 7.668 18.922 22.438 1 98.88 254 THR A C 1
ATOM 1900 O O . THR A 1 254 ? 6.516 19.234 22.734 1 98.88 254 THR A O 1
ATOM 1903 N N . ARG A 1 255 ? 8.508 18.453 23.281 1 98.69 255 ARG A N 1
ATOM 1904 C CA . ARG A 1 255 ? 8.133 18.234 24.672 1 98.69 255 ARG A CA 1
ATOM 1905 C C . ARG A 1 255 ? 7.715 19.547 25.328 1 98.69 255 ARG A C 1
ATOM 1907 O O . ARG A 1 255 ? 6.699 19.594 26.031 1 98.69 255 ARG A O 1
ATOM 1914 N N . ALA A 1 256 ? 8.477 20.594 25.094 1 98.62 256 ALA A N 1
ATOM 1915 C CA . ALA A 1 256 ? 8.18 21.891 25.688 1 98.62 256 ALA A CA 1
ATOM 1916 C C . ALA A 1 256 ? 6.84 22.422 25.188 1 98.62 256 ALA A C 1
ATOM 1918 O O . ALA A 1 256 ? 6.055 22.984 25.953 1 98.62 256 ALA A O 1
ATOM 1919 N N . THR A 1 257 ? 6.602 22.266 23.906 1 98.81 257 THR A N 1
ATOM 1920 C CA . THR A 1 257 ? 5.371 22.766 23.297 1 98.81 257 THR A CA 1
ATOM 1921 C C . THR A 1 257 ? 4.16 22 23.812 1 98.81 257 THR A C 1
ATOM 1923 O O . THR A 1 257 ? 3.156 22.594 24.203 1 98.81 257 THR A O 1
ATOM 1926 N N . VAL A 1 258 ? 4.277 20.672 23.859 1 98.75 258 VAL A N 1
ATOM 1927 C CA . VAL A 1 258 ? 3.189 19.828 24.344 1 98.75 258 VAL A CA 1
ATOM 1928 C C . VAL A 1 258 ? 2.844 20.188 25.781 1 98.75 258 VAL A C 1
ATOM 1930 O O . VAL A 1 258 ? 1.668 20.312 26.125 1 98.75 258 VAL A O 1
ATOM 1933 N N . ALA A 1 259 ? 3.863 20.391 26.562 1 98.44 259 ALA A N 1
ATOM 1934 C CA . ALA A 1 259 ? 3.666 20.75 27.969 1 98.44 259 ALA A CA 1
ATOM 1935 C C . ALA A 1 259 ? 2.99 22.109 28.094 1 98.44 259 ALA A C 1
ATOM 1937 O O . ALA A 1 259 ? 2.053 22.281 28.875 1 98.44 259 ALA A O 1
ATOM 1938 N N . ALA A 1 260 ? 3.434 23.078 27.344 1 98.5 260 ALA A N 1
ATOM 1939 C CA . ALA A 1 260 ? 2.912 24.438 27.406 1 98.5 260 ALA A CA 1
ATOM 1940 C C . ALA A 1 260 ? 1.461 24.484 26.938 1 98.5 260 ALA A C 1
ATOM 1942 O O . ALA A 1 260 ? 0.642 25.219 27.5 1 98.5 260 ALA A O 1
ATOM 1943 N N . ILE A 1 261 ? 1.173 23.75 25.922 1 98.25 261 ILE A N 1
ATOM 1944 C CA . ILE A 1 261 ? -0.162 23.734 25.328 1 98.25 261 ILE A CA 1
ATOM 1945 C C . ILE A 1 261 ? -1.103 22.906 26.203 1 98.25 261 ILE A C 1
ATOM 1947 O O . ILE A 1 261 ? -2.303 23.188 26.266 1 98.25 261 ILE A O 1
ATOM 1951 N N . GLY A 1 262 ? -0.577 21.922 26.859 1 98.56 262 GLY A N 1
ATOM 1952 C CA . GLY A 1 262 ? -1.343 21.062 27.75 1 98.56 262 GLY A CA 1
ATOM 1953 C C . GLY A 1 262 ? -1.995 19.891 27.031 1 98.56 262 GLY A C 1
ATOM 1954 O O . GLY A 1 262 ? -3.08 19.453 27.422 1 98.56 262 GLY A O 1
ATOM 1955 N N . LEU A 1 263 ? -1.42 19.391 26.016 1 98.62 263 LEU A N 1
ATOM 1956 C CA . LEU A 1 263 ? -1.992 18.297 25.25 1 98.62 263 LEU A CA 1
ATOM 1957 C C . LEU A 1 263 ? -1.85 16.969 26.016 1 98.62 263 LEU A C 1
ATOM 1959 O O . LEU A 1 263 ? -0.833 16.734 26.672 1 98.62 263 LEU A O 1
ATOM 1963 N N . ASP A 1 264 ? -2.83 16.172 25.906 1 98.44 264 ASP A N 1
ATOM 1964 C CA . ASP A 1 264 ? -2.789 14.797 26.406 1 98.44 264 ASP A CA 1
ATOM 1965 C C . ASP A 1 264 ? -3.826 13.922 25.703 1 98.44 264 ASP A C 1
ATOM 1967 O O . ASP A 1 264 ? -4.852 14.422 25.234 1 98.44 264 ASP A O 1
ATOM 1971 N N . HIS A 1 265 ? -3.49 12.633 25.641 1 98.44 265 HIS A N 1
ATOM 1972 C CA . HIS A 1 265 ? -4.355 11.609 25.062 1 98.44 265 HIS A CA 1
ATOM 1973 C C . HIS A 1 265 ? -4.789 11.992 23.656 1 98.44 265 HIS A C 1
ATOM 1975 O O . HIS A 1 265 ? -5.977 11.953 23.328 1 98.44 265 HIS A O 1
ATOM 1981 N N . CYS A 1 266 ? -3.877 12.375 22.828 1 98.56 266 CYS A N 1
ATOM 1982 C CA . CYS A 1 266 ? -4.133 12.734 21.438 1 98.56 266 CYS A CA 1
ATOM 1983 C C . CYS A 1 266 ? -2.859 12.625 20.609 1 98.56 266 CYS A C 1
ATOM 1985 O O . CYS A 1 266 ? -1.771 12.445 21.156 1 98.56 266 CYS A O 1
ATOM 1987 N N . ALA A 1 267 ? -2.996 12.594 19.359 1 98.69 267 ALA A N 1
ATOM 1988 C CA . ALA A 1 267 ? -1.878 12.789 18.438 1 98.69 267 ALA A CA 1
ATOM 1989 C C . ALA A 1 267 ? -1.521 14.266 18.297 1 98.69 267 ALA A C 1
ATOM 1991 O O . ALA A 1 267 ? -2.32 15.133 18.656 1 98.69 267 ALA A O 1
ATOM 1992 N N . PHE A 1 268 ? -0.336 14.5 17.812 1 98.62 268 PHE A N 1
ATOM 1993 C CA . PHE A 1 268 ? 0.026 15.875 17.469 1 98.62 268 PHE A CA 1
ATOM 1994 C C . PHE A 1 268 ? 0.801 15.914 16.156 1 98.62 268 PHE A C 1
ATOM 1996 O O . PHE A 1 268 ? 1.438 14.93 15.781 1 98.62 268 PHE A O 1
ATOM 2003 N N . HIS A 1 269 ? 0.663 16.969 15.484 1 98.25 269 HIS A N 1
ATOM 2004 C CA . HIS A 1 269 ? 1.419 17.391 14.305 1 98.25 269 HIS A CA 1
ATOM 2005 C C . HIS A 1 269 ? 2.131 18.719 14.562 1 98.25 269 HIS A C 1
ATOM 2007 O O . HIS A 1 269 ? 1.519 19.781 14.469 1 98.25 269 HIS A O 1
ATOM 2013 N N . LEU A 1 270 ? 3.412 18.609 14.836 1 98.5 270 LEU A N 1
ATOM 2014 C CA . LEU A 1 270 ? 4.18 19.812 15.148 1 98.5 270 LEU A CA 1
ATOM 2015 C C . LEU A 1 270 ? 5.047 20.234 13.961 1 98.5 270 LEU A C 1
ATOM 2017 O O . LEU A 1 270 ? 5.812 19.422 13.438 1 98.5 270 LEU A O 1
ATOM 2021 N N . GLU A 1 271 ? 4.902 21.438 13.562 1 97.75 271 GLU A N 1
ATOM 2022 C CA . GLU A 1 271 ? 5.727 21.984 12.484 1 97.75 271 GLU A CA 1
ATOM 2023 C C . GLU A 1 271 ? 6.781 22.938 13.039 1 97.75 271 GLU A C 1
ATOM 2025 O O . GLU A 1 271 ? 6.504 23.734 13.945 1 97.75 271 GLU A O 1
ATOM 2030 N N . LEU A 1 272 ? 7.992 22.828 12.477 1 98.25 272 LEU A N 1
ATOM 2031 C CA . LEU A 1 272 ? 9.102 23.656 12.961 1 98.25 272 LEU A CA 1
ATOM 2032 C C . LEU A 1 272 ? 10.023 24.047 11.812 1 98.25 272 LEU A C 1
ATOM 2034 O O . LEU A 1 272 ? 9.938 23.484 10.719 1 98.25 272 LEU A O 1
ATOM 2038 N N . ARG A 1 273 ? 10.797 25.016 12.094 1 97.88 273 ARG A N 1
ATOM 2039 C CA . ARG A 1 273 ? 11.922 25.391 11.242 1 97.88 273 ARG A CA 1
ATOM 2040 C C . ARG A 1 273 ? 13.25 25.062 11.914 1 97.88 273 ARG A C 1
ATOM 2042 O O . ARG A 1 273 ? 13.422 25.297 13.109 1 97.88 273 ARG A O 1
ATOM 2049 N N . ALA A 1 274 ? 14.086 24.422 11.133 1 98.62 274 ALA A N 1
ATOM 2050 C CA . ALA A 1 274 ? 15.484 24.297 11.531 1 98.62 274 ALA A CA 1
ATOM 2051 C C . ALA A 1 274 ? 16.328 25.422 10.914 1 98.62 274 ALA A C 1
ATOM 2053 O O . ALA A 1 274 ? 16.422 25.516 9.695 1 98.62 274 ALA A O 1
ATOM 2054 N N . LEU A 1 275 ? 16.938 26.203 11.758 1 97.88 275 LEU A N 1
ATOM 2055 C CA . LEU A 1 275 ? 17.672 27.375 11.312 1 97.88 275 LEU A CA 1
ATOM 2056 C C . LEU A 1 275 ? 19.141 27.047 11.047 1 97.88 275 LEU A C 1
ATOM 2058 O O . LEU A 1 275 ? 19.625 26 11.492 1 97.88 275 LEU A O 1
ATOM 2062 N N . PRO A 1 276 ? 19.859 27.875 10.32 1 96.19 276 PRO A N 1
ATOM 2063 C CA . PRO A 1 276 ? 21.234 27.594 9.93 1 96.19 276 PRO A CA 1
ATOM 2064 C C . PRO A 1 276 ? 22.156 27.406 11.133 1 96.19 276 PRO A C 1
ATOM 2066 O O . PRO A 1 276 ? 23.156 26.672 11.047 1 96.19 276 PRO A O 1
ATOM 2069 N N . ASP A 1 277 ? 21.859 28 12.211 1 95.94 277 ASP A N 1
ATOM 2070 C CA . ASP A 1 277 ? 22.734 27.906 13.375 1 95.94 277 ASP A CA 1
ATOM 2071 C C . ASP A 1 277 ? 22.422 26.641 14.18 1 95.94 277 ASP A C 1
ATOM 2073 O O . ASP A 1 277 ? 23 26.406 15.242 1 95.94 277 ASP A O 1
ATOM 2077 N N . GLY A 1 278 ? 21.453 25.859 13.727 1 95.75 278 GLY A N 1
ATOM 2078 C CA . GLY A 1 278 ? 21.125 24.594 14.367 1 95.75 278 GLY A CA 1
ATOM 2079 C C . GLY A 1 278 ? 19.953 24.688 15.32 1 95.75 278 GLY A C 1
ATOM 2080 O O . GLY A 1 278 ? 19.422 23.672 15.773 1 95.75 278 GLY A O 1
ATOM 2081 N N . SER A 1 279 ? 19.562 25.891 15.633 1 97.5 279 SER A N 1
ATOM 2082 C CA . SER A 1 279 ? 18.391 26.062 16.484 1 97.5 279 SER A CA 1
ATOM 2083 C C . SER A 1 279 ? 17.109 25.703 15.742 1 97.5 279 SER A C 1
ATOM 2085 O O . SER A 1 279 ? 17.109 25.625 14.516 1 97.5 279 SER A O 1
ATOM 2087 N N . VAL A 1 280 ? 16.078 25.375 16.531 1 98.62 280 VAL A N 1
ATOM 2088 C CA . VAL A 1 280 ? 14.773 25.062 15.969 1 98.62 280 VAL A CA 1
ATOM 2089 C C . VAL A 1 280 ? 13.719 25.969 16.578 1 98.62 280 VAL A C 1
ATOM 2091 O O . VAL A 1 280 ? 13.828 26.375 17.75 1 98.62 280 VAL A O 1
ATOM 2094 N N . LYS A 1 281 ? 12.695 26.312 15.812 1 98.56 281 LYS A N 1
ATOM 2095 C CA . LYS A 1 281 ? 11.594 27.156 16.297 1 98.56 281 LYS A CA 1
ATOM 2096 C C . LYS A 1 281 ? 10.25 26.609 15.836 1 98.56 281 LYS A C 1
ATOM 2098 O O . LYS A 1 281 ? 10.125 26.109 14.719 1 98.56 281 LYS A O 1
ATOM 2103 N N . LEU A 1 282 ? 9.273 26.797 16.625 1 98.12 282 LEU A N 1
ATOM 2104 C CA . LEU A 1 282 ? 7.918 26.297 16.391 1 98.12 282 LEU A CA 1
ATOM 2105 C C . LEU A 1 282 ? 7.203 27.141 15.336 1 98.12 282 LEU A C 1
ATOM 2107 O O . LEU A 1 282 ? 7.215 28.359 15.398 1 98.12 282 LEU A O 1
ATOM 2111 N N . LEU A 1 283 ? 6.664 26.453 14.414 1 95.69 283 LEU A N 1
ATOM 2112 C CA . LEU A 1 283 ? 5.723 27.109 13.508 1 95.69 283 LEU A CA 1
ATOM 2113 C C . LEU A 1 283 ? 4.289 26.938 14 1 95.69 283 LEU A C 1
ATOM 2115 O O . LEU A 1 283 ? 3.535 27.922 14.062 1 95.69 283 LEU A O 1
ATOM 2119 N N . GLU A 1 284 ? 3.922 25.766 14.289 1 95.62 284 GLU A N 1
ATOM 2120 C CA . GLU A 1 284 ? 2.592 25.453 14.805 1 95.62 284 GLU A CA 1
ATOM 2121 C C . GLU A 1 284 ? 2.516 24.016 15.305 1 95.62 284 GLU A C 1
ATOM 2123 O O . GLU A 1 284 ? 3.398 23.203 15.008 1 95.62 284 GLU A O 1
ATOM 2128 N N . ILE A 1 285 ? 1.519 23.75 16.109 1 97.25 285 ILE A N 1
ATOM 2129 C CA . ILE A 1 285 ? 1.193 22.375 16.5 1 97.25 285 ILE A CA 1
ATOM 2130 C C . ILE A 1 285 ? -0.311 22.141 16.375 1 97.25 285 ILE A C 1
ATOM 2132 O O . ILE A 1 285 ? -1.11 23.031 16.719 1 97.25 285 ILE A O 1
ATOM 2136 N N . ALA A 1 286 ? -0.69 21.062 15.812 1 96.94 286 ALA A N 1
ATOM 2137 C CA . ALA A 1 286 ? -2.086 20.656 15.727 1 96.94 286 ALA A CA 1
ATOM 2138 C C . ALA A 1 286 ? -2.338 19.406 16.562 1 96.94 286 ALA A C 1
ATOM 2140 O O . ALA A 1 286 ? -1.506 18.484 16.594 1 96.94 286 ALA A O 1
ATOM 2141 N N . ALA A 1 287 ? -3.451 19.359 17.297 1 97.69 287 ALA A N 1
ATOM 2142 C CA . ALA A 1 287 ? -3.816 18.219 18.125 1 97.69 287 ALA A CA 1
ATOM 2143 C C . ALA A 1 287 ? -4.543 17.156 17.312 1 97.69 287 ALA A C 1
ATOM 2145 O O . ALA A 1 287 ? -5.609 16.688 17.719 1 97.69 287 ALA A O 1
ATOM 2146 N N . ARG A 1 288 ? -4.062 16.781 16.234 1 97.56 288 ARG A N 1
ATOM 2147 C CA . ARG A 1 288 ? -4.543 15.781 15.297 1 97.56 288 ARG A CA 1
ATOM 2148 C C . ARG A 1 288 ? -3.396 15.227 14.453 1 97.56 288 ARG A C 1
ATOM 2150 O O . ARG A 1 288 ? -2.293 15.773 14.461 1 97.56 288 ARG A O 1
ATOM 2157 N N . PRO A 1 289 ? -3.598 14.086 13.766 1 97.88 289 PRO A N 1
ATOM 2158 C CA . PRO A 1 289 ? -2.541 13.57 12.891 1 97.88 289 PRO A CA 1
ATOM 2159 C C . PRO A 1 289 ? -2.229 14.508 11.727 1 97.88 289 PRO A C 1
ATOM 2161 O O . PRO A 1 289 ? -3.127 15.172 11.211 1 97.88 289 PRO A O 1
ATOM 2164 N N . GLY A 1 290 ? -0.955 14.5 11.406 1 96.31 290 GLY A N 1
ATOM 2165 C CA . GLY A 1 290 ? -0.565 15.234 10.211 1 96.31 290 GLY A CA 1
ATOM 2166 C C . GLY A 1 290 ? -1.146 14.648 8.938 1 96.31 290 GLY A C 1
ATOM 2167 O O . GLY A 1 290 ? -1.339 13.438 8.844 1 96.31 290 GLY A O 1
ATOM 2168 N N . GLY A 1 291 ? -1.414 15.555 8.023 1 94.69 291 GLY A N 1
ATOM 2169 C CA . GLY A 1 291 ? -1.873 15.141 6.707 1 94.69 291 GLY A CA 1
ATOM 2170 C C . GLY A 1 291 ? -0.746 14.984 5.703 1 94.69 291 GLY A C 1
ATOM 2171 O O . GLY A 1 291 ? 0.386 14.672 6.078 1 94.69 291 GLY A O 1
ATOM 2172 N N . GLY A 1 292 ? -1.151 15.078 4.402 1 94.12 292 GLY A N 1
ATOM 2173 C CA . GLY A 1 292 ? -0.144 14.922 3.365 1 94.12 292 GLY A CA 1
ATOM 2174 C C . GLY A 1 292 ? 0.429 13.523 3.293 1 94.12 292 GLY A C 1
ATOM 2175 O O . GLY A 1 292 ? 1.607 13.344 2.977 1 94.12 292 GLY A O 1
ATOM 2176 N N . TYR A 1 293 ? -0.315 12.633 3.797 1 97.31 293 TYR A N 1
ATOM 2177 C CA . TYR A 1 293 ? 0.011 11.211 3.785 1 97.31 293 TYR A CA 1
ATOM 2178 C C . TYR A 1 293 ? 1.092 10.891 4.809 1 97.31 293 TYR A C 1
ATOM 2180 O O . TYR A 1 293 ? 1.59 9.758 4.863 1 97.31 293 TYR A O 1
ATOM 2188 N N . ILE A 1 294 ? 1.513 11.82 5.598 1 98.31 294 ILE A N 1
ATOM 2189 C CA . ILE A 1 294 ? 2.627 11.625 6.52 1 98.31 294 ILE A CA 1
ATOM 2190 C C . ILE A 1 294 ? 2.285 10.516 7.516 1 98.31 294 ILE A C 1
ATOM 2192 O O . ILE A 1 294 ? 3 9.516 7.609 1 98.31 294 ILE A O 1
ATOM 2196 N N . THR A 1 295 ? 1.131 10.688 8.203 1 98.5 295 THR A N 1
ATOM 2197 C CA . THR A 1 295 ? 0.831 9.766 9.297 1 98.5 295 THR A CA 1
ATOM 2198 C C . THR A 1 295 ? 0.115 8.523 8.773 1 98.5 295 THR A C 1
ATOM 2200 O O . THR A 1 295 ? 0.167 7.461 9.398 1 98.5 295 THR A O 1
ATOM 2203 N N . SER A 1 296 ? -0.508 8.664 7.613 1 97.44 296 SER A N 1
ATOM 2204 C CA . SER A 1 296 ? -1.264 7.543 7.066 1 97.44 296 SER A CA 1
ATOM 2205 C C . SER A 1 296 ? -0.361 6.598 6.277 1 97.44 296 SER A C 1
ATOM 2207 O O . SER A 1 296 ? -0.589 5.387 6.258 1 97.44 296 SER A O 1
ATOM 2209 N N . HIS A 1 297 ? 0.668 7.152 5.633 1 97.62 297 HIS A N 1
ATOM 2210 C CA . HIS A 1 297 ? 1.396 6.312 4.688 1 97.62 297 HIS A CA 1
ATOM 2211 C C . HIS A 1 297 ? 2.902 6.434 4.891 1 97.62 297 HIS A C 1
ATOM 2213 O O . HIS A 1 297 ? 3.594 5.426 5.051 1 97.62 297 HIS A O 1
ATOM 2219 N N . LEU A 1 298 ? 3.404 7.664 4.969 1 98.5 298 LEU A N 1
ATOM 2220 C CA . LEU A 1 298 ? 4.855 7.828 4.98 1 98.5 298 LEU A CA 1
ATOM 2221 C C . LEU A 1 298 ? 5.465 7.199 6.227 1 98.5 298 LEU A C 1
ATOM 2223 O O . LEU A 1 298 ? 6.457 6.473 6.141 1 98.5 298 LEU A O 1
ATOM 2227 N N . ILE A 1 299 ? 4.91 7.441 7.383 1 98.31 299 ILE A N 1
ATOM 2228 C CA . ILE A 1 299 ? 5.457 6.902 8.625 1 98.31 299 ILE A CA 1
ATOM 2229 C C . ILE A 1 299 ? 5.312 5.383 8.633 1 98.31 299 ILE A C 1
ATOM 2231 O O . ILE A 1 299 ? 6.293 4.66 8.828 1 98.31 299 ILE A O 1
ATOM 2235 N N . PRO A 1 300 ? 4.117 4.852 8.344 1 96.81 300 PRO A N 1
ATOM 2236 C CA . PRO A 1 300 ? 4.027 3.391 8.305 1 96.81 300 PRO A CA 1
ATOM 2237 C C . PRO A 1 300 ? 4.953 2.766 7.27 1 96.81 300 PRO A C 1
ATOM 2239 O O . PRO A 1 300 ? 5.57 1.729 7.527 1 96.81 300 PRO A O 1
ATOM 2242 N N . MET A 1 301 ? 5.105 3.371 6.148 1 95.56 301 MET A N 1
ATOM 2243 C CA . MET A 1 301 ? 5.883 2.807 5.051 1 95.56 301 MET A CA 1
ATOM 2244 C C . MET A 1 301 ? 7.375 2.855 5.359 1 95.56 301 MET A C 1
ATOM 2246 O O . MET A 1 301 ? 8.141 2.006 4.895 1 95.56 301 MET A O 1
ATOM 2250 N N . SER A 1 302 ? 7.797 3.844 6.121 1 96.5 302 SER A N 1
ATOM 2251 C CA . SER A 1 302 ? 9.227 4.039 6.34 1 96.5 302 SER A CA 1
ATOM 2252 C C . SER A 1 302 ? 9.68 3.383 7.637 1 96.5 302 SER A C 1
ATOM 2254 O O . SER A 1 302 ? 10.828 2.939 7.746 1 96.5 302 SER A O 1
ATOM 2256 N N . THR A 1 303 ? 8.727 3.281 8.648 1 95.5 303 THR A N 1
ATOM 2257 C CA . THR A 1 303 ? 9.188 2.85 9.961 1 95.5 303 THR A CA 1
ATOM 2258 C C . THR A 1 303 ? 8.414 1.616 10.43 1 95.5 303 THR A C 1
ATOM 2260 O O . THR A 1 303 ? 8.82 0.947 11.383 1 95.5 303 THR A O 1
ATOM 2263 N N . GLY A 1 304 ? 7.332 1.374 9.852 1 92.75 304 GLY A N 1
ATOM 2264 C CA . GLY A 1 304 ? 6.473 0.288 10.297 1 92.75 304 GLY A CA 1
ATOM 2265 C C . GLY A 1 304 ? 5.5 0.706 11.383 1 92.75 304 GLY A C 1
ATOM 2266 O O . GLY A 1 304 ? 4.59 -0.05 11.734 1 92.75 304 GLY A O 1
ATOM 2267 N N . ILE A 1 305 ? 5.633 1.905 11.906 1 96.19 305 ILE A N 1
ATOM 2268 C CA . ILE A 1 305 ? 4.75 2.379 12.969 1 96.19 305 ILE A CA 1
ATOM 2269 C C . ILE A 1 305 ? 3.338 2.57 12.422 1 96.19 305 ILE A C 1
ATOM 2271 O O . ILE A 1 305 ? 3.129 3.342 11.484 1 96.19 305 ILE A O 1
ATOM 2275 N N . ALA A 1 306 ? 2.424 1.813 12.977 1 95.5 306 ALA A N 1
ATOM 2276 C CA . ALA A 1 306 ? 1.021 1.951 12.594 1 95.5 306 ALA A CA 1
ATOM 2277 C C . ALA A 1 306 ? 0.377 3.145 13.297 1 95.5 306 ALA A C 1
ATOM 2279 O O . ALA A 1 306 ? -0.395 2.975 14.242 1 95.5 306 ALA A O 1
ATOM 2280 N N . PHE A 1 307 ? 0.609 4.285 12.781 1 98.44 307 PHE A N 1
ATOM 2281 C CA . PHE A 1 307 ? 0.29 5.539 13.453 1 98.44 307 PHE A CA 1
ATOM 2282 C C . PHE A 1 307 ? -1.199 5.621 13.766 1 98.44 307 PHE A C 1
ATOM 2284 O O . PHE A 1 307 ? -1.584 5.918 14.898 1 98.44 307 PHE A O 1
ATOM 2291 N N . HIS A 1 308 ? -2.08 5.367 12.773 1 98.38 308 HIS A N 1
ATOM 2292 C CA . HIS A 1 308 ? -3.52 5.5 12.961 1 98.38 308 HIS A CA 1
ATOM 2293 C C . HIS A 1 308 ? -4.035 4.492 13.984 1 98.38 308 HIS A C 1
ATOM 2295 O O . HIS A 1 308 ? -4.949 4.797 14.758 1 98.38 308 HIS A O 1
ATOM 2301 N N . HIS A 1 309 ? -3.463 3.287 14 1 97.31 309 HIS A N 1
ATOM 2302 C CA . HIS A 1 309 ? -3.809 2.307 15.023 1 97.31 309 HIS A CA 1
ATOM 2303 C C . HIS A 1 309 ? -3.506 2.838 16.422 1 97.31 309 HIS A C 1
ATOM 2305 O O . HIS A 1 309 ? -4.336 2.727 17.328 1 97.31 309 HIS A O 1
ATOM 2311 N N . ASP A 1 310 ? -2.355 3.463 16.547 1 98.56 310 ASP A N 1
ATOM 2312 C CA . ASP A 1 310 ? -1.942 3.979 17.844 1 98.56 310 ASP A CA 1
ATOM 2313 C C . ASP A 1 310 ? -2.834 5.141 18.281 1 98.56 310 ASP A C 1
ATOM 2315 O O . ASP A 1 310 ? -3.121 5.293 19.469 1 98.56 310 ASP A O 1
ATOM 2319 N N . LEU A 1 311 ? -3.25 5.922 17.312 1 98.56 311 LEU A N 1
ATOM 2320 C CA . LEU A 1 311 ? -4.184 6.992 17.656 1 98.56 311 LEU A CA 1
ATOM 2321 C C . LEU A 1 311 ? -5.488 6.422 18.188 1 98.56 311 LEU A C 1
ATOM 2323 O O . LEU A 1 311 ? -6.023 6.918 19.188 1 98.56 311 LEU A O 1
ATOM 2327 N N . ILE A 1 312 ? -5.996 5.402 17.562 1 98.25 312 ILE A N 1
ATOM 2328 C CA . ILE A 1 312 ? -7.238 4.773 18 1 98.25 312 ILE A CA 1
ATOM 2329 C C . ILE A 1 312 ? -7.051 4.168 19.375 1 98.25 312 ILE A C 1
ATOM 2331 O O . ILE A 1 312 ? -7.922 4.297 20.25 1 98.25 312 ILE A O 1
ATOM 2335 N N . ARG A 1 313 ? -5.898 3.518 19.625 1 98.25 313 ARG A N 1
ATOM 2336 C CA . ARG A 1 313 ? -5.59 2.984 20.953 1 98.25 313 ARG A CA 1
ATOM 2337 C C . ARG A 1 313 ? -5.672 4.074 22.016 1 98.25 313 ARG A C 1
ATOM 2339 O O . ARG A 1 313 ? -6.375 3.92 23.016 1 98.25 313 ARG A O 1
ATOM 2346 N N . ILE A 1 314 ? -5.07 5.172 21.734 1 98.56 314 ILE A N 1
ATOM 2347 C CA . ILE A 1 314 ? -4.996 6.266 22.688 1 98.56 314 ILE A CA 1
ATOM 2348 C C . ILE A 1 314 ? -6.391 6.836 22.938 1 98.56 314 ILE A C 1
ATOM 2350 O O . ILE A 1 314 ? -6.781 7.078 24.078 1 98.56 314 ILE A O 1
ATOM 2354 N N . ALA A 1 315 ? -7.145 6.996 21.859 1 98.44 315 ALA A N 1
ATOM 2355 C CA . ALA A 1 315 ? -8.477 7.594 21.922 1 98.44 315 ALA A CA 1
ATOM 2356 C C . ALA A 1 315 ? -9.445 6.684 22.688 1 98.44 315 ALA A C 1
ATOM 2358 O O . ALA A 1 315 ? -10.523 7.121 23.094 1 98.44 315 ALA A O 1
ATOM 2359 N N . THR A 1 316 ? -9.062 5.414 22.875 1 97.88 316 THR A N 1
ATOM 2360 C CA . THR A 1 316 ? -9.938 4.465 23.562 1 97.88 316 THR A CA 1
ATOM 2361 C C . THR A 1 316 ? -9.305 3.979 24.859 1 97.88 316 THR A C 1
ATOM 2363 O O . THR A 1 316 ? -9.742 2.977 25.422 1 97.88 316 THR A O 1
ATOM 2366 N N . GLY A 1 317 ? -8.258 4.586 25.219 1 97.06 317 GLY A N 1
ATOM 2367 C CA . GLY A 1 317 ? -7.77 4.418 26.578 1 97.06 317 GLY A CA 1
ATOM 2368 C C . GLY A 1 317 ? -6.559 3.506 26.656 1 97.06 317 GLY A C 1
ATOM 2369 O O . GLY A 1 317 ? -6.102 3.178 27.766 1 97.06 317 GLY A O 1
ATOM 2370 N N . ALA A 1 318 ? -6.059 3.07 25.578 1 97.69 318 ALA A N 1
ATOM 2371 C CA . ALA A 1 318 ? -4.895 2.189 25.578 1 97.69 318 ALA A CA 1
ATOM 2372 C C . ALA A 1 318 ? -3.619 2.961 25.234 1 97.69 318 ALA A C 1
ATOM 2374 O O . ALA A 1 318 ? -3.678 4.039 24.641 1 97.69 318 ALA A O 1
ATOM 2375 N N . ALA A 1 319 ? -2.445 2.508 25.672 1 98 319 ALA A N 1
ATOM 2376 C CA . ALA A 1 319 ? -1.147 3.088 25.328 1 98 319 ALA A CA 1
ATOM 2377 C C . ALA A 1 319 ? -0.786 2.822 23.875 1 98 319 ALA A C 1
ATOM 2379 O O . ALA A 1 319 ? -1.183 1.802 23.312 1 98 319 ALA A O 1
ATOM 2380 N N . PRO A 1 320 ? -0.062 3.738 23.25 1 98 320 PRO A N 1
ATOM 2381 C CA . PRO A 1 320 ? 0.451 3.426 21.922 1 98 320 PRO A CA 1
ATOM 2382 C C . PRO A 1 320 ? 1.523 2.34 21.938 1 98 320 PRO A C 1
ATOM 2384 O O . PRO A 1 320 ? 2.201 2.152 22.953 1 98 320 PRO A O 1
ATOM 2387 N N . GLU A 1 321 ? 1.685 1.655 20.875 1 95.06 321 GLU A N 1
ATOM 2388 C CA . GLU A 1 321 ? 2.68 0.593 20.766 1 95.06 321 GLU A CA 1
ATOM 2389 C C . GLU A 1 321 ? 3.953 1.094 20.094 1 95.06 321 GLU A C 1
ATOM 2391 O O . GLU A 1 321 ? 5.059 0.725 20.484 1 95.06 321 GLU A O 1
ATOM 2396 N N . LEU A 1 322 ? 3.891 1.963 19.156 1 94.38 322 LEU A N 1
ATOM 2397 C CA . LEU A 1 322 ? 4.973 2.49 18.344 1 94.38 322 LEU A CA 1
ATOM 2398 C C . LEU A 1 322 ? 5.918 1.373 17.906 1 94.38 322 LEU A C 1
ATOM 2400 O O . LEU A 1 322 ? 7.137 1.5 18.031 1 94.38 322 LEU A O 1
ATOM 2404 N N . ALA A 1 323 ? 5.367 0.302 17.469 1 83.5 323 ALA A N 1
ATOM 2405 C CA . ALA A 1 323 ? 6.18 -0.822 17.016 1 83.5 323 ALA A CA 1
ATOM 2406 C C . ALA A 1 323 ? 6.93 -0.467 15.734 1 83.5 323 ALA A C 1
ATOM 2408 O O . ALA A 1 323 ? 6.316 -0.168 14.711 1 83.5 323 ALA A O 1
ATOM 2409 N N . ARG A 1 324 ? 8.297 -0.467 15.906 1 85.25 324 ARG A N 1
ATOM 2410 C CA . ARG A 1 324 ? 9.109 -0.084 14.758 1 85.25 324 ARG A CA 1
ATOM 2411 C C . ARG A 1 324 ? 9.57 -1.312 13.977 1 85.25 324 ARG A C 1
ATOM 2413 O O . ARG A 1 324 ? 9.852 -2.357 14.562 1 85.25 324 ARG A O 1
ATOM 2420 N N . GLY A 1 325 ? 9.531 -1.117 12.688 1 82.62 325 GLY A N 1
ATOM 2421 C CA . GLY A 1 325 ? 10.094 -2.111 11.789 1 82.62 325 GLY A CA 1
ATOM 2422 C C . GLY A 1 325 ? 11.422 -1.688 11.195 1 82.62 325 GLY A C 1
ATOM 2423 O O . GLY A 1 325 ? 12.242 -1.055 11.867 1 82.62 325 GLY A O 1
ATOM 2424 N N . ALA A 1 326 ? 11.625 -2.129 9.945 1 78.38 326 ALA A N 1
ATOM 2425 C CA . ALA A 1 326 ? 12.867 -1.819 9.25 1 78.38 326 ALA A CA 1
ATOM 2426 C C . ALA A 1 326 ? 12.906 -0.354 8.828 1 78.38 326 ALA A C 1
ATOM 2428 O O . ALA A 1 326 ? 11.875 0.237 8.516 1 78.38 326 ALA A O 1
ATOM 2429 N N . ASP A 1 327 ? 14.062 0.094 8.797 1 84.5 327 ASP A N 1
ATOM 2430 C CA . ASP A 1 327 ? 14.25 1.482 8.383 1 84.5 327 ASP A CA 1
ATOM 2431 C C . ASP A 1 327 ? 14.211 1.615 6.863 1 84.5 327 ASP A C 1
ATOM 2433 O O . ASP A 1 327 ? 15 0.978 6.16 1 84.5 327 ASP A O 1
ATOM 2437 N N . ARG A 1 328 ? 13.328 2.332 6.457 1 93 328 ARG A N 1
ATOM 2438 C CA . ARG A 1 328 ? 13.172 2.756 5.07 1 93 328 ARG A CA 1
ATOM 2439 C C . ARG A 1 328 ? 12.93 4.258 4.98 1 93 328 ARG A C 1
ATOM 2441 O O . ARG A 1 328 ? 13.016 4.969 5.988 1 93 328 ARG A O 1
ATOM 2448 N N . PHE A 1 329 ? 12.781 4.637 3.699 1 96.5 329 PHE A N 1
ATOM 2449 C CA . PHE A 1 329 ? 12.383 6.016 3.436 1 96.5 329 PHE A CA 1
ATOM 2450 C C . PHE A 1 329 ? 11.117 6.062 2.584 1 96.5 329 PHE A C 1
ATOM 2452 O O . PHE A 1 329 ? 10.914 5.211 1.715 1 96.5 329 PHE A O 1
ATOM 2459 N N . ALA A 1 330 ? 10.305 6.949 2.883 1 98.19 330 ALA A N 1
ATOM 2460 C CA . ALA A 1 330 ? 9.094 7.195 2.102 1 98.19 330 ALA A CA 1
ATOM 2461 C C . ALA A 1 330 ? 8.859 8.688 1.917 1 98.19 330 ALA A C 1
ATOM 2463 O O . ALA A 1 330 ? 9.219 9.492 2.779 1 98.19 330 ALA A O 1
ATOM 2464 N N . GLY A 1 331 ? 8.289 9.016 0.779 1 98.69 331 GLY A N 1
ATOM 2465 C CA . GLY A 1 331 ? 8 10.414 0.499 1 98.69 331 GLY A CA 1
ATOM 2466 C C . GLY A 1 331 ? 6.773 10.609 -0.37 1 98.69 331 GLY A C 1
ATOM 2467 O O . GLY A 1 331 ? 6.258 9.648 -0.947 1 98.69 331 GLY A O 1
ATOM 2468 N N . SER A 1 332 ? 6.246 11.789 -0.33 1 98.69 332 SER A N 1
ATOM 2469 C CA . SER A 1 332 ? 5.172 12.227 -1.218 1 98.69 332 SER A CA 1
ATOM 2470 C C . SER A 1 332 ? 5.531 13.539 -1.909 1 98.69 332 SER A C 1
ATOM 2472 O O . SER A 1 332 ? 6.281 14.352 -1.363 1 98.69 332 SER A O 1
ATOM 2474 N N . ARG A 1 333 ? 5.055 13.703 -3.07 1 98.44 333 ARG A N 1
ATOM 2475 C CA . ARG A 1 333 ? 5.207 14.953 -3.809 1 98.44 333 ARG A CA 1
ATOM 2476 C C . ARG A 1 333 ? 3.934 15.297 -4.57 1 98.44 333 ARG A C 1
ATOM 2478 O O . ARG A 1 333 ? 3.295 14.414 -5.152 1 98.44 333 ARG A O 1
ATOM 2485 N N . GLN A 1 334 ? 3.615 16.562 -4.539 1 96.75 334 GLN A N 1
ATOM 2486 C CA . GLN A 1 334 ? 2.359 17.031 -5.109 1 96.75 334 GLN A CA 1
ATOM 2487 C C . GLN A 1 334 ? 2.561 17.531 -6.535 1 96.75 334 GLN A C 1
ATOM 2489 O O . GLN A 1 334 ? 3.592 18.141 -6.852 1 96.75 334 GLN A O 1
ATOM 2494 N N . VAL A 1 335 ? 1.613 17.219 -7.352 1 96.25 335 VAL A N 1
ATOM 2495 C CA . VAL A 1 335 ? 1.507 17.828 -8.672 1 96.25 335 VAL A CA 1
ATOM 2496 C C . VAL A 1 335 ? 0.686 19.125 -8.586 1 96.25 335 VAL A C 1
ATOM 2498 O O . VAL A 1 335 ? -0.523 19.078 -8.344 1 96.25 335 VAL A O 1
ATOM 2501 N N . VAL A 1 336 ? 1.293 20.203 -8.828 1 93.12 336 VAL A N 1
ATOM 2502 C CA . VAL A 1 336 ? 0.638 21.5 -8.727 1 93.12 336 VAL A CA 1
ATOM 2503 C C . VAL A 1 336 ? 0.389 22.062 -10.125 1 93.12 336 VAL A C 1
ATOM 2505 O O . VAL A 1 336 ? 1.32 22.203 -10.922 1 93.12 336 VAL A O 1
ATOM 2508 N N . SER A 1 337 ? -0.852 22.406 -10.383 1 92.5 337 SER A N 1
ATOM 2509 C CA . SER A 1 337 ? -1.175 22.984 -11.68 1 92.5 337 SER A CA 1
ATOM 2510 C C . SER A 1 337 ? -0.58 24.391 -11.836 1 92.5 337 SER A C 1
ATOM 2512 O O . SER A 1 337 ? -0.73 25.234 -10.945 1 92.5 337 SER A O 1
ATOM 2514 N N . PRO A 1 338 ? -0.016 24.625 -12.969 1 88.88 338 PRO A N 1
ATOM 2515 C CA . PRO A 1 338 ? 0.539 25.969 -13.188 1 88.88 338 PRO A CA 1
ATOM 2516 C C . PRO A 1 338 ? -0.504 26.969 -13.688 1 88.88 338 PRO A C 1
ATOM 2518 O O . PRO A 1 338 ? -0.227 28.172 -13.766 1 88.88 338 PRO A O 1
ATOM 2521 N N . VAL A 1 339 ? -1.693 26.5 -14.047 1 91.94 339 VAL A N 1
ATOM 2522 C CA . VAL A 1 339 ? -2.711 27.375 -14.625 1 91.94 339 VAL A CA 1
ATOM 2523 C C . VAL A 1 339 ? -4.043 27.156 -13.906 1 91.94 339 VAL A C 1
ATOM 2525 O O . VAL A 1 339 ? -4.277 26.094 -13.32 1 91.94 339 VAL A O 1
ATOM 2528 N N . ALA A 1 340 ? -4.82 28.234 -13.875 1 92.88 340 ALA A N 1
ATOM 2529 C CA . ALA A 1 340 ? -6.176 28.141 -13.336 1 92.88 340 ALA A CA 1
ATOM 2530 C C . ALA A 1 340 ? -7.141 27.562 -14.375 1 92.88 340 ALA A C 1
ATOM 2532 O O . ALA A 1 340 ? -6.828 27.531 -15.57 1 92.88 340 ALA A O 1
ATOM 2533 N N . GLY A 1 341 ? -8.258 27.047 -13.922 1 94.88 341 GLY A N 1
ATOM 2534 C CA . GLY A 1 341 ? -9.273 26.5 -14.812 1 94.88 341 GLY A CA 1
ATOM 2535 C C . GLY A 1 341 ? -9.969 25.266 -14.25 1 94.88 341 GLY A C 1
ATOM 2536 O O . GLY A 1 341 ? -10.062 25.109 -13.031 1 94.88 341 GLY A O 1
ATOM 2537 N N . ARG A 1 342 ? -10.531 24.578 -15.203 1 95.69 342 ARG A N 1
ATOM 2538 C CA . ARG A 1 342 ? -11.211 23.344 -14.836 1 95.69 342 ARG A CA 1
ATOM 2539 C C . ARG A 1 342 ? -10.297 22.141 -15.023 1 95.69 342 ARG A C 1
ATOM 2541 O O . ARG A 1 342 ? -9.711 21.953 -16.094 1 95.69 342 ARG A O 1
ATOM 2548 N N . PHE A 1 343 ? -10.188 21.359 -13.992 1 94.38 343 PHE A N 1
ATOM 2549 C CA . PHE A 1 343 ? -9.328 20.188 -14.047 1 94.38 343 PHE A CA 1
ATOM 2550 C C . PHE A 1 343 ? -9.984 19.062 -14.844 1 94.38 343 PHE A C 1
ATOM 2552 O O . PHE A 1 343 ? -11.039 18.562 -14.461 1 94.38 343 PHE A O 1
ATOM 2559 N N . GLU A 1 344 ? -9.305 18.594 -15.875 1 92.38 344 GLU A N 1
ATOM 2560 C CA . GLU A 1 344 ? -9.953 17.609 -16.75 1 92.38 344 GLU A CA 1
ATOM 2561 C C . GLU A 1 344 ? -9.219 16.266 -16.703 1 92.38 344 GLU A C 1
ATOM 2563 O O . GLU A 1 344 ? -9.617 15.312 -17.375 1 92.38 344 GLU A O 1
ATOM 2568 N N . GLY A 1 345 ? -8.156 16.297 -16.062 1 90.44 345 GLY A N 1
ATOM 2569 C CA . GLY A 1 345 ? -7.461 15.023 -15.945 1 90.44 345 GLY A CA 1
ATOM 2570 C C . GLY A 1 345 ? -5.949 15.172 -15.875 1 90.44 345 GLY A C 1
ATOM 2571 O O . GLY A 1 345 ? -5.434 16.281 -15.766 1 90.44 345 GLY A O 1
ATOM 2572 N N . LEU A 1 346 ? -5.254 14.031 -15.797 1 91.81 346 LEU A N 1
ATOM 2573 C CA . LEU A 1 346 ? -3.803 13.977 -15.656 1 91.81 346 LEU A CA 1
ATOM 2574 C C . LEU A 1 346 ? -3.186 13.094 -16.734 1 91.81 346 LEU A C 1
ATOM 2576 O O . LEU A 1 346 ? -3.402 11.875 -16.75 1 91.81 346 LEU A O 1
ATOM 2580 N N . ASP A 1 347 ? -2.461 13.688 -17.594 1 91.06 347 ASP A N 1
ATOM 2581 C CA . ASP A 1 347 ? -1.744 12.93 -18.609 1 91.06 347 ASP A CA 1
ATOM 2582 C C . ASP A 1 347 ? -0.427 12.383 -18.047 1 91.06 347 ASP A C 1
ATOM 2584 O O . ASP A 1 347 ? 0.125 12.93 -17.094 1 91.06 347 ASP A O 1
ATOM 2588 N N . GLY A 1 348 ? 0.068 11.305 -18.641 1 92.5 348 GLY A N 1
ATOM 2589 C CA . GLY A 1 348 ? 1.351 10.734 -18.266 1 92.5 348 GLY A CA 1
ATOM 2590 C C . GLY A 1 348 ? 1.236 9.664 -17.188 1 92.5 348 GLY A C 1
ATOM 2591 O O . GLY A 1 348 ? 2.24 9.07 -16.781 1 92.5 348 GLY A O 1
ATOM 2592 N N . LEU A 1 349 ? -0.029 9.359 -16.75 1 91.69 349 LEU A N 1
ATOM 2593 C CA . LEU A 1 349 ? -0.267 8.445 -15.641 1 91.69 349 LEU A CA 1
ATOM 2594 C C . LEU A 1 349 ? 0.301 7.062 -15.938 1 91.69 349 LEU A C 1
ATOM 2596 O O . LEU A 1 349 ? 0.889 6.426 -15.062 1 91.69 349 LEU A O 1
ATOM 2600 N N . PRO A 1 350 ? 0.197 6.574 -17.188 1 88.81 350 PRO A N 1
ATOM 2601 C CA . PRO A 1 350 ? 0.76 5.25 -17.469 1 88.81 350 PRO A CA 1
ATOM 2602 C C . PRO A 1 350 ? 2.264 5.184 -17.203 1 88.81 350 PRO A C 1
ATOM 2604 O O . PRO A 1 350 ? 2.76 4.188 -16.672 1 88.81 350 PRO A O 1
ATOM 2607 N N . ASP A 1 351 ? 2.957 6.215 -17.516 1 90.19 351 ASP A N 1
ATOM 2608 C CA . ASP A 1 351 ? 4.395 6.27 -17.281 1 90.19 351 ASP A CA 1
ATOM 2609 C C . ASP A 1 351 ? 4.699 6.371 -15.781 1 90.19 351 ASP A C 1
ATOM 2611 O O . ASP A 1 351 ? 5.66 5.766 -15.297 1 90.19 351 ASP A O 1
ATOM 2615 N N . VAL A 1 352 ? 3.908 7.109 -15.055 1 93.19 352 VAL A N 1
ATOM 2616 C CA . VAL A 1 352 ? 4.09 7.27 -13.617 1 93.19 352 VAL A CA 1
ATOM 2617 C C . VAL A 1 352 ? 3.914 5.922 -12.922 1 93.19 352 VAL A C 1
ATOM 2619 O O . VAL A 1 352 ? 4.707 5.559 -12.047 1 93.19 352 VAL A O 1
ATOM 2622 N N . LEU A 1 353 ? 2.914 5.156 -13.328 1 90.31 353 LEU A N 1
ATOM 2623 C CA . LEU A 1 353 ? 2.566 3.883 -12.703 1 90.31 353 LEU A CA 1
ATOM 2624 C C . LEU A 1 353 ? 3.674 2.855 -12.906 1 90.31 353 LEU A C 1
ATOM 2626 O O . LEU A 1 353 ? 3.719 1.838 -12.211 1 90.31 353 LEU A O 1
ATOM 2630 N N . ASN A 1 354 ? 4.586 3.086 -13.797 1 85.56 354 ASN A N 1
ATOM 2631 C CA . ASN A 1 354 ? 5.656 2.139 -14.094 1 85.56 354 ASN A CA 1
ATOM 2632 C C . ASN A 1 354 ? 6.961 2.531 -13.406 1 85.56 354 ASN A C 1
ATOM 2634 O O . ASN A 1 354 ? 7.984 1.877 -13.594 1 85.56 354 ASN A O 1
ATOM 2638 N N . LEU A 1 355 ? 6.895 3.584 -12.664 1 89.19 355 LEU A N 1
ATOM 2639 C CA . LEU A 1 355 ? 8.086 4 -11.938 1 89.19 355 LEU A CA 1
ATOM 2640 C C . LEU A 1 355 ? 8.391 3.039 -10.789 1 89.19 355 LEU A C 1
ATOM 2642 O O . LEU A 1 355 ? 7.488 2.666 -10.039 1 89.19 355 LEU A O 1
ATOM 2646 N N . TRP A 1 356 ? 9.633 2.695 -10.703 1 85.69 356 TRP A N 1
ATOM 2647 C CA . TRP A 1 356 ? 10.078 1.838 -9.609 1 85.69 356 TRP A CA 1
ATOM 2648 C C . TRP A 1 356 ? 10.039 2.586 -8.281 1 85.69 356 TRP A C 1
ATOM 2650 O O . TRP A 1 356 ? 10.516 3.721 -8.188 1 85.69 356 TRP A O 1
ATOM 2660 N N . GLY A 1 357 ? 9.492 1.873 -7.289 1 90.44 357 GLY A N 1
ATOM 2661 C CA . GLY A 1 357 ? 9.398 2.479 -5.969 1 90.44 357 GLY A CA 1
ATOM 2662 C C . GLY A 1 357 ? 8.102 3.227 -5.742 1 90.44 357 GLY A C 1
ATOM 2663 O O . GLY A 1 357 ? 7.77 3.58 -4.609 1 90.44 357 GLY A O 1
ATOM 2664 N N . LEU A 1 358 ? 7.348 3.426 -6.875 1 93.94 358 LEU A N 1
ATOM 2665 C CA . LEU A 1 358 ? 6.055 4.082 -6.73 1 93.94 358 LEU A CA 1
ATOM 2666 C C . LEU A 1 358 ? 5.086 3.211 -5.934 1 93.94 358 LEU A C 1
ATOM 2668 O O . LEU A 1 358 ? 4.922 2.025 -6.238 1 93.94 358 LEU A O 1
ATOM 2672 N N . GLU A 1 359 ? 4.531 3.803 -4.926 1 94.12 359 GLU A N 1
ATOM 2673 C CA . GLU A 1 359 ? 3.533 3.096 -4.129 1 94.12 359 GLU A CA 1
ATOM 2674 C C . GLU A 1 359 ? 2.119 3.523 -4.512 1 94.12 359 GLU A C 1
ATOM 2676 O O . GLU A 1 359 ? 1.259 2.68 -4.77 1 94.12 359 GLU A O 1
ATOM 2681 N N . HIS A 1 360 ? 1.936 4.848 -4.609 1 95 360 HIS A N 1
ATOM 2682 C CA . HIS A 1 360 ? 0.606 5.359 -4.93 1 95 360 HIS A CA 1
ATOM 2683 C C . HIS A 1 360 ? 0.689 6.594 -5.816 1 95 360 HIS A C 1
ATOM 2685 O O . HIS A 1 360 ? 1.641 7.375 -5.719 1 95 360 HIS A O 1
ATOM 2691 N N . VAL A 1 361 ? -0.295 6.672 -6.652 1 95 361 VAL A N 1
ATOM 2692 C CA . VAL A 1 361 ? -0.684 7.941 -7.258 1 95 361 VAL A CA 1
ATOM 2693 C C . VAL A 1 361 ? -2.1 8.312 -6.82 1 95 361 VAL A C 1
ATOM 2695 O O . VAL A 1 361 ? -3.014 7.488 -6.891 1 95 361 VAL A O 1
ATOM 2698 N N . VAL A 1 362 ? -2.238 9.531 -6.348 1 94.75 362 VAL A N 1
ATOM 2699 C CA . VAL A 1 362 ? -3.52 9.961 -5.797 1 94.75 362 VAL A CA 1
ATOM 2700 C C . VAL A 1 362 ? -4.016 11.203 -6.539 1 94.75 362 VAL A C 1
ATOM 2702 O O . VAL A 1 362 ? -3.248 12.141 -6.773 1 94.75 362 VAL A O 1
ATOM 2705 N N . LEU A 1 363 ? -5.242 11.188 -6.938 1 92.12 363 LEU A N 1
ATOM 2706 C CA . LEU A 1 363 ? -5.855 12.406 -7.445 1 92.12 363 LEU A CA 1
ATOM 2707 C C . LEU A 1 363 ? -6.441 13.234 -6.305 1 92.12 363 LEU A C 1
ATOM 2709 O O . LEU A 1 363 ? -7.277 12.75 -5.543 1 92.12 363 LEU A O 1
ATOM 2713 N N . GLU A 1 364 ? -6.008 14.398 -6.234 1 91.94 364 GLU A N 1
ATOM 2714 C CA . GLU A 1 364 ? -6.41 15.281 -5.148 1 91.94 364 GLU A CA 1
ATOM 2715 C C . GLU A 1 364 ? -7.582 16.172 -5.562 1 91.94 364 GLU A C 1
ATOM 2717 O O . GLU A 1 364 ? -8.25 16.766 -4.711 1 91.94 364 GLU A O 1
ATOM 2722 N N . ARG A 1 365 ? -7.75 16.234 -6.812 1 88.94 365 ARG A N 1
ATOM 2723 C CA . ARG A 1 365 ? -8.844 17.031 -7.363 1 88.94 365 ARG A CA 1
ATOM 2724 C C . ARG A 1 365 ? -9.758 16.172 -8.242 1 88.94 365 ARG A C 1
ATOM 2726 O O . ARG A 1 365 ? -9.273 15.383 -9.055 1 88.94 365 ARG A O 1
ATOM 2733 N N . GLU A 1 366 ? -11.023 16.344 -8.031 1 85.75 366 GLU A N 1
ATOM 2734 C CA . GLU A 1 366 ? -11.977 15.617 -8.867 1 85.75 366 GLU A CA 1
ATOM 2735 C C . GLU A 1 366 ? -11.977 16.156 -10.297 1 85.75 366 GLU A C 1
ATOM 2737 O O . GLU A 1 366 ? -11.742 17.344 -10.516 1 85.75 366 GLU A O 1
ATOM 2742 N N . ILE A 1 367 ? -12.289 15.242 -11.219 1 88.5 367 ILE A N 1
ATOM 2743 C CA . ILE A 1 367 ? -12.453 15.688 -12.594 1 88.5 367 ILE A CA 1
ATOM 2744 C C . ILE A 1 367 ? -13.609 16.688 -12.688 1 88.5 367 ILE A C 1
ATOM 2746 O O . ILE A 1 367 ? -14.68 16.438 -12.133 1 88.5 367 ILE A O 1
ATOM 2750 N N . GLY A 1 368 ? -13.336 17.781 -13.281 1 91.69 368 GLY A N 1
ATOM 2751 C CA . GLY A 1 368 ? -14.336 18.828 -13.367 1 91.69 368 GLY A CA 1
ATOM 2752 C C . GLY A 1 368 ? -14.188 19.891 -12.289 1 91.69 368 GLY A C 1
ATOM 2753 O O . GLY A 1 368 ? -14.836 20.938 -12.344 1 91.69 368 GLY A O 1
ATOM 2754 N N . GLY A 1 369 ? -13.359 19.641 -11.32 1 90.25 369 GLY A N 1
ATOM 2755 C CA . GLY A 1 369 ? -13.141 20.594 -10.242 1 90.25 369 GLY A CA 1
ATOM 2756 C C . GLY A 1 369 ? -12.453 21.875 -10.703 1 90.25 369 GLY A C 1
ATOM 2757 O O . GLY A 1 369 ? -11.672 21.844 -11.664 1 90.25 369 GLY A O 1
ATOM 2758 N N . ARG A 1 370 ? -12.688 22.953 -10 1 91.56 370 ARG A N 1
ATOM 2759 C CA . ARG A 1 370 ? -12.102 24.25 -10.336 1 91.56 370 ARG A CA 1
ATOM 2760 C C . ARG A 1 370 ? -10.75 24.438 -9.664 1 91.56 370 ARG A C 1
ATOM 2762 O O . ARG A 1 370 ? -10.578 24.094 -8.5 1 91.56 370 ARG A O 1
ATOM 2769 N N . ILE A 1 371 ? -9.773 24.812 -10.406 1 90.88 371 ILE A N 1
ATOM 2770 C CA . ILE A 1 371 ? -8.453 25.188 -9.922 1 90.88 371 ILE A CA 1
ATOM 2771 C C . ILE A 1 371 ? -8.328 26.719 -9.883 1 90.88 371 ILE A C 1
ATOM 2773 O O . ILE A 1 371 ? -8.516 27.375 -10.906 1 90.88 371 ILE A O 1
ATOM 2777 N N . THR A 1 372 ? -8.109 27.188 -8.719 1 85.62 372 THR A N 1
ATOM 2778 C CA . THR A 1 372 ? -7.805 28.609 -8.57 1 85.62 372 THR A CA 1
ATOM 2779 C C . THR A 1 372 ? -6.352 28.812 -8.148 1 85.62 372 THR A C 1
ATOM 2781 O O . THR A 1 372 ? -5.777 27.969 -7.461 1 85.62 372 THR A O 1
ATOM 2784 N N . LEU A 1 373 ? -5.797 29.766 -8.719 1 77.44 373 LEU A N 1
ATOM 2785 C CA . LEU A 1 373 ? -4.402 30.031 -8.383 1 77.44 373 LEU A CA 1
ATOM 2786 C C . LEU A 1 373 ? -4.305 31 -7.219 1 77.44 373 LEU A C 1
ATOM 2788 O O . LEU A 1 373 ? -5.266 31.719 -6.918 1 77.44 373 LEU A O 1
ATOM 2792 N N . PRO A 1 374 ? -3.139 30.938 -6.441 1 66 374 PRO A N 1
ATOM 2793 C CA . PRO A 1 374 ? -2.951 31.938 -5.395 1 66 374 PRO A CA 1
ATOM 2794 C C . PRO A 1 374 ? -3.178 33.375 -5.898 1 66 374 PRO A C 1
ATOM 2796 O O . PRO A 1 374 ? -2.898 33.656 -7.059 1 66 374 PRO A O 1
ATOM 2799 N N . PRO A 1 375 ? -3.775 34.219 -5.047 1 64.75 375 PRO A N 1
ATOM 2800 C CA . PRO A 1 375 ? -4.004 34.125 -3.604 1 64.75 375 PRO A CA 1
ATOM 2801 C C . PRO A 1 375 ? -5.309 33.406 -3.252 1 64.75 375 PRO A C 1
ATOM 2803 O O . PRO A 1 375 ? -5.672 33.344 -2.076 1 64.75 375 PRO A O 1
ATOM 2806 N N . GLY A 1 376 ? -6.008 32.875 -4.301 1 63.91 376 GLY A N 1
ATOM 2807 C CA . GLY A 1 376 ? -7.219 32.125 -4.004 1 63.91 376 GLY A CA 1
ATOM 2808 C C . GLY A 1 376 ? -6.949 30.828 -3.246 1 63.91 376 GLY A C 1
ATOM 2809 O O . GLY A 1 376 ? -6.035 30.766 -2.42 1 63.91 376 GLY A O 1
ATOM 2810 N N . ASP A 1 377 ? -7.855 29.922 -3.346 1 69.38 377 ASP A N 1
ATOM 2811 C CA . ASP A 1 377 ? -7.703 28.609 -2.715 1 69.38 377 ASP A CA 1
ATOM 2812 C C . ASP A 1 377 ? -6.484 27.875 -3.264 1 69.38 377 ASP A C 1
ATOM 2814 O O . ASP A 1 377 ? -6.59 27.125 -4.238 1 69.38 377 ASP A O 1
ATOM 2818 N N . VAL A 1 378 ? -5.363 28.062 -2.59 1 69.94 378 VAL A N 1
ATOM 2819 C CA . VAL A 1 378 ? -4.07 27.578 -3.059 1 69.94 378 VAL A CA 1
ATOM 2820 C C . VAL A 1 378 ? -4.086 26.062 -3.121 1 69.94 378 VAL A C 1
ATOM 2822 O O . VAL A 1 378 ? -3.42 25.453 -3.967 1 69.94 378 VAL A O 1
ATOM 2825 N N . LEU A 1 379 ? -4.871 25.453 -2.32 1 76.88 379 LEU A N 1
ATOM 2826 C CA . LEU A 1 379 ? -4.883 23.984 -2.26 1 76.88 379 LEU A CA 1
ATOM 2827 C C . LEU A 1 379 ? -5.602 23.406 -3.469 1 76.88 379 LEU A C 1
ATOM 2829 O O . LEU A 1 379 ? -5.426 22.219 -3.787 1 76.88 379 LEU A O 1
ATOM 2833 N N . SER A 1 380 ? -6.348 24.281 -4.141 1 82.81 380 SER A N 1
ATOM 2834 C CA . SER A 1 380 ? -7.047 23.797 -5.324 1 82.81 380 SER A CA 1
ATOM 2835 C C . SER A 1 380 ? -6.078 23.484 -6.457 1 82.81 380 SER A C 1
ATOM 2837 O O . SER A 1 380 ? -6.414 22.75 -7.391 1 82.81 380 SER A O 1
ATOM 2839 N N . ALA A 1 381 ? -4.914 24.016 -6.352 1 88.38 381 ALA A N 1
ATOM 2840 C CA . ALA A 1 381 ? -3.922 23.844 -7.41 1 88.38 381 ALA A CA 1
ATOM 2841 C C . ALA A 1 381 ? -3.238 22.484 -7.293 1 88.38 381 ALA A C 1
ATOM 2843 O O . ALA A 1 381 ? -2.582 22.031 -8.234 1 88.38 381 ALA A O 1
ATOM 2844 N N . VAL A 1 382 ? -3.311 21.891 -6.152 1 92.25 382 VAL A N 1
ATOM 2845 C CA . VAL A 1 382 ? -2.768 20.547 -5.988 1 92.25 382 VAL A CA 1
ATOM 2846 C C . VAL A 1 382 ? -3.719 19.531 -6.609 1 92.25 382 VAL A C 1
ATOM 2848 O O . VAL A 1 382 ? -4.797 19.266 -6.07 1 92.25 382 VAL A O 1
ATOM 2851 N N . VAL A 1 383 ? -3.283 18.906 -7.656 1 94.5 383 VAL A N 1
ATOM 2852 C CA . VAL A 1 383 ? -4.258 18.109 -8.398 1 94.5 383 VAL A CA 1
ATOM 2853 C C . VAL A 1 383 ? -3.961 16.625 -8.219 1 94.5 383 VAL A C 1
ATOM 2855 O O . VAL A 1 383 ? -4.832 15.781 -8.438 1 94.5 383 VAL A O 1
ATOM 2858 N N . ALA A 1 384 ? -2.768 16.312 -7.879 1 96 384 ALA A N 1
ATOM 2859 C CA . ALA A 1 384 ? -2.387 14.914 -7.66 1 96 384 ALA A CA 1
ATOM 2860 C C . ALA A 1 384 ? -1.175 14.812 -6.738 1 96 384 ALA A C 1
ATOM 2862 O O . ALA A 1 384 ? -0.546 15.82 -6.418 1 96 384 ALA A O 1
ATOM 2863 N N . SER A 1 385 ? -0.936 13.648 -6.297 1 96.94 385 SER A N 1
ATOM 2864 C CA . SER A 1 385 ? 0.238 13.352 -5.484 1 96.94 385 SER A CA 1
ATOM 2865 C C . SER A 1 385 ? 0.823 11.984 -5.836 1 96.94 385 SER A C 1
ATOM 2867 O O . SER A 1 385 ? 0.092 11.07 -6.223 1 96.94 385 SER A O 1
ATOM 2869 N N . ALA A 1 386 ? 2.123 11.898 -5.75 1 97.81 386 ALA A N 1
ATOM 2870 C CA . ALA A 1 386 ? 2.82 10.617 -5.832 1 97.81 386 ALA A CA 1
ATOM 2871 C C . ALA A 1 386 ? 3.402 10.227 -4.477 1 97.81 386 ALA A C 1
ATOM 2873 O O . ALA A 1 386 ? 3.914 11.078 -3.742 1 97.81 386 ALA A O 1
ATOM 2874 N N . ILE A 1 387 ? 3.322 8.969 -4.098 1 98.12 387 ILE A N 1
ATOM 2875 C CA . ILE A 1 387 ? 3.902 8.43 -2.875 1 98.12 387 ILE A CA 1
ATOM 2876 C C . ILE A 1 387 ? 4.906 7.332 -3.225 1 98.12 387 ILE A C 1
ATOM 2878 O O . ILE A 1 387 ? 4.582 6.395 -3.961 1 98.12 387 ILE A O 1
ATOM 2882 N N . VAL A 1 388 ? 6.102 7.465 -2.695 1 96.88 388 VAL A N 1
ATOM 2883 C CA . VAL A 1 388 ? 7.211 6.594 -3.062 1 96.88 388 VAL A CA 1
ATOM 2884 C C . VAL A 1 388 ? 7.871 6.039 -1.801 1 96.88 388 VAL A C 1
ATOM 2886 O O . VAL A 1 388 ? 7.914 6.711 -0.768 1 96.88 388 VAL A O 1
ATOM 2889 N N . ARG A 1 389 ? 8.398 4.855 -1.843 1 96 389 ARG A N 1
ATOM 2890 C CA . ARG A 1 389 ? 9.172 4.215 -0.781 1 96 389 ARG A CA 1
ATOM 2891 C C . ARG A 1 389 ? 10.445 3.582 -1.333 1 96 389 ARG A C 1
ATOM 2893 O O . ARG A 1 389 ? 10.438 3.029 -2.434 1 96 389 ARG A O 1
ATOM 2900 N N . SER A 1 390 ? 11.477 3.66 -0.629 1 93.69 390 SER A N 1
ATOM 2901 C CA . SER A 1 390 ? 12.734 3.041 -1.028 1 93.69 390 SER A CA 1
ATOM 2902 C C . SER A 1 390 ? 13.672 2.877 0.163 1 93.69 390 SER A C 1
ATOM 2904 O O . SER A 1 390 ? 13.328 3.262 1.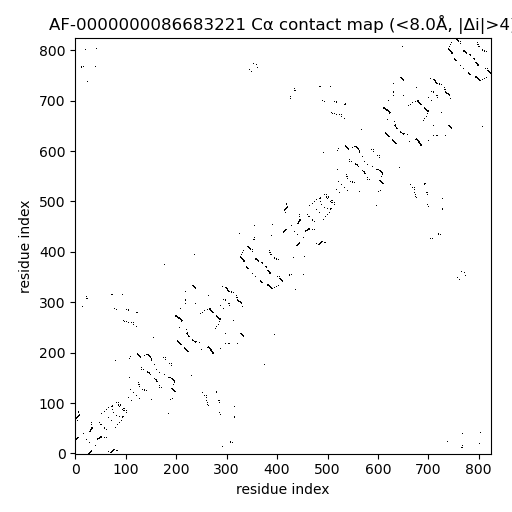284 1 93.69 390 SER A O 1
ATOM 2906 N N . VAL A 1 391 ? 14.836 2.219 -0.014 1 92 391 VAL A N 1
ATOM 2907 C CA . VAL A 1 391 ? 15.844 2.027 1.024 1 92 391 VAL A CA 1
ATOM 2908 C C . VAL A 1 391 ? 16.797 3.221 1.044 1 92 391 VAL A C 1
ATOM 2910 O O . VAL A 1 391 ? 17.656 3.322 1.924 1 92 391 VAL A O 1
ATOM 2913 N N . SER A 1 392 ? 16.531 4.105 0.088 1 92.56 392 SER A N 1
ATOM 2914 C CA . SER A 1 392 ? 17.422 5.254 -0.061 1 92.56 392 SER A CA 1
ATOM 2915 C C . SER A 1 392 ? 16.641 6.559 -0.103 1 92.56 392 SER A C 1
ATOM 2917 O O . SER A 1 392 ? 15.711 6.707 -0.9 1 92.56 392 SER A O 1
ATOM 2919 N N . TYR A 1 393 ? 17.125 7.512 0.742 1 96.12 393 TYR A N 1
ATOM 2920 C CA . TYR A 1 393 ? 16.531 8.844 0.779 1 96.12 393 TYR A CA 1
ATOM 2921 C C . TYR A 1 393 ? 16.594 9.508 -0.592 1 96.12 393 TYR A C 1
ATOM 2923 O O . TYR A 1 393 ? 15.594 10.055 -1.068 1 96.12 393 TYR A O 1
ATOM 2931 N N . ASP A 1 394 ? 17.688 9.414 -1.268 1 95.31 394 ASP A N 1
ATOM 2932 C CA . ASP A 1 394 ? 17.906 10.031 -2.57 1 95.31 394 ASP A CA 1
ATOM 2933 C C . ASP A 1 394 ? 17.047 9.375 -3.643 1 95.31 394 ASP A C 1
ATOM 2935 O O . ASP A 1 394 ? 16.531 10.047 -4.539 1 95.31 394 ASP A O 1
ATOM 2939 N N . ASP A 1 395 ? 16.906 8.039 -3.529 1 93 395 ASP A N 1
ATOM 2940 C CA . ASP A 1 395 ? 16.062 7.316 -4.473 1 93 395 ASP A CA 1
ATOM 2941 C C . ASP A 1 395 ? 14.609 7.777 -4.371 1 93 395 ASP A C 1
ATOM 2943 O O . ASP A 1 395 ? 13.938 7.961 -5.391 1 93 395 ASP A O 1
ATOM 2947 N N . VAL A 1 396 ? 14.172 7.988 -3.139 1 96.38 396 VAL A N 1
ATOM 2948 C CA . VAL A 1 396 ? 12.812 8.477 -2.922 1 96.38 396 VAL A CA 1
ATOM 2949 C C . VAL A 1 396 ? 12.633 9.828 -3.598 1 96.38 396 VAL A C 1
ATOM 2951 O O . VAL A 1 396 ? 11.695 10.023 -4.379 1 96.38 396 VAL A O 1
ATOM 2954 N N . ARG A 1 397 ? 13.539 10.734 -3.381 1 97.19 397 ARG A N 1
ATOM 2955 C CA . ARG A 1 397 ? 13.406 12.086 -3.918 1 97.19 397 ARG A CA 1
ATOM 2956 C C . ARG A 1 397 ? 13.492 12.078 -5.441 1 97.19 397 ARG A C 1
ATOM 2958 O O . ARG A 1 397 ? 12.742 12.805 -6.109 1 97.19 397 ARG A O 1
ATOM 2965 N N . ASP A 1 398 ? 14.367 11.273 -5.969 1 95.62 398 ASP A N 1
ATOM 2966 C CA . ASP A 1 398 ? 14.523 11.18 -7.418 1 95.62 398 ASP A CA 1
ATOM 2967 C C . ASP A 1 398 ? 13.258 10.641 -8.07 1 95.62 398 ASP A C 1
ATOM 2969 O O . ASP A 1 398 ? 12.797 11.164 -9.086 1 95.62 398 ASP A O 1
ATOM 2973 N N . THR A 1 399 ? 12.727 9.578 -7.484 1 95.06 399 THR A N 1
ATOM 2974 C CA . THR A 1 399 ? 11.531 8.961 -8.039 1 95.06 399 THR A CA 1
ATOM 2975 C C . THR A 1 399 ? 10.336 9.914 -7.934 1 95.06 399 THR A C 1
ATOM 2977 O O . THR A 1 399 ? 9.516 9.992 -8.852 1 95.06 399 THR A O 1
ATOM 2980 N N . LEU A 1 400 ? 10.258 10.641 -6.848 1 97.88 400 LEU A N 1
ATOM 2981 C CA . LEU A 1 400 ? 9.203 11.633 -6.691 1 97.88 400 LEU A CA 1
ATOM 2982 C C . LEU A 1 400 ? 9.297 12.695 -7.781 1 97.88 400 LEU A C 1
ATOM 2984 O O . LEU A 1 400 ? 8.281 13.062 -8.383 1 97.88 400 LEU A O 1
ATOM 2988 N N . ARG A 1 401 ? 10.484 13.211 -7.98 1 97.44 401 ARG A N 1
ATOM 2989 C CA . ARG A 1 401 ? 10.688 14.211 -9.016 1 97.44 401 ARG A CA 1
ATOM 2990 C C . ARG A 1 401 ? 10.25 13.688 -10.383 1 97.44 401 ARG A C 1
ATOM 2992 O O . ARG A 1 401 ? 9.555 14.383 -11.125 1 97.44 401 ARG A O 1
ATOM 2999 N N . ARG A 1 402 ? 10.617 12.477 -10.703 1 96.56 402 ARG A N 1
ATOM 3000 C CA . ARG A 1 402 ? 10.258 11.875 -11.977 1 96.56 402 ARG A CA 1
ATOM 3001 C C . ARG A 1 402 ? 8.742 11.711 -12.102 1 96.56 402 ARG A C 1
ATOM 3003 O O . ARG A 1 402 ? 8.172 11.945 -13.172 1 96.56 402 ARG A O 1
ATOM 3010 N N . ALA A 1 403 ? 8.117 11.273 -11.023 1 97 403 ALA A N 1
ATOM 3011 C CA . ALA A 1 403 ? 6.664 11.094 -11.031 1 97 403 ALA A CA 1
ATOM 3012 C C . ALA A 1 403 ? 5.949 12.398 -11.359 1 97 403 ALA A C 1
ATOM 3014 O O . ALA A 1 403 ? 5.023 12.414 -12.18 1 97 403 ALA A O 1
ATOM 3015 N N . VAL A 1 404 ? 6.375 13.469 -10.781 1 97.06 404 VAL A N 1
ATOM 3016 C CA . VAL A 1 404 ? 5.73 14.766 -10.992 1 97.06 404 VAL A CA 1
ATOM 3017 C C . VAL A 1 404 ? 6.043 15.273 -12.391 1 97.06 404 VAL A C 1
ATOM 3019 O O . VAL A 1 404 ? 5.18 15.844 -13.062 1 97.06 404 VAL A O 1
ATOM 3022 N N . ASP A 1 405 ? 7.293 15.016 -12.859 1 96.75 405 ASP A N 1
ATOM 3023 C CA . ASP A 1 405 ? 7.688 15.445 -14.203 1 96.75 405 ASP A CA 1
ATOM 3024 C C . ASP A 1 405 ? 6.848 14.742 -15.266 1 96.75 405 ASP A C 1
ATOM 3026 O O . ASP A 1 405 ? 6.523 15.336 -16.297 1 96.75 405 ASP A O 1
ATOM 3030 N N . LEU A 1 406 ? 6.547 13.539 -14.992 1 95.62 406 LEU A N 1
ATOM 3031 C CA . LEU A 1 406 ? 5.781 12.75 -15.953 1 95.62 406 LEU A CA 1
ATOM 3032 C C . LEU A 1 406 ? 4.301 13.117 -15.906 1 95.62 406 LEU A C 1
ATOM 3034 O O . LEU A 1 406 ? 3.551 12.797 -16.828 1 95.62 406 LEU A O 1
ATOM 3038 N N . SER A 1 407 ? 3.865 13.719 -14.828 1 95.31 407 SER A N 1
ATOM 3039 C CA . SER A 1 407 ? 2.459 14.047 -14.617 1 95.31 407 SER A CA 1
ATOM 3040 C C . SER A 1 407 ? 2.104 15.391 -15.234 1 95.31 407 SER A C 1
ATOM 3042 O O . SER A 1 407 ? 2.617 16.438 -14.82 1 95.31 407 SER A O 1
ATOM 3044 N N . ARG A 1 408 ? 1.171 15.375 -16.156 1 94.75 408 ARG A N 1
ATOM 3045 C CA . ARG A 1 408 ? 0.782 16.594 -16.859 1 94.75 408 ARG A CA 1
ATOM 3046 C C . ARG A 1 408 ? -0.706 16.875 -16.688 1 94.75 408 ARG A C 1
ATOM 3048 O O . ARG A 1 408 ? -1.543 16.25 -17.328 1 94.75 408 ARG A O 1
ATOM 3055 N N . PRO A 1 409 ? -1.006 17.891 -15.828 1 93.94 409 PRO A N 1
ATOM 3056 C CA . PRO A 1 409 ? -2.422 18.219 -15.641 1 93.94 409 PRO A CA 1
ATOM 3057 C C . PRO A 1 409 ? -3.072 18.766 -16.906 1 93.94 409 PRO A C 1
ATOM 3059 O O . PRO A 1 409 ? -2.473 19.578 -17.609 1 93.94 409 PRO A O 1
ATOM 3062 N N . ARG A 1 410 ? -4.223 18.25 -17.203 1 94.25 410 ARG A N 1
ATOM 3063 C CA . ARG A 1 410 ? -5.062 18.812 -18.266 1 94.25 410 ARG A CA 1
ATOM 3064 C C . ARG A 1 410 ? -6.086 19.781 -17.703 1 94.25 410 ARG A C 1
ATOM 3066 O O . ARG A 1 410 ? -7.008 19.391 -16.984 1 94.25 410 ARG A O 1
ATOM 3073 N N . VAL A 1 411 ? -5.879 21.078 -18.031 1 94.12 411 VAL A N 1
ATOM 3074 C CA . VAL A 1 411 ? -6.734 22.141 -17.516 1 94.12 411 VAL A CA 1
ATOM 3075 C C . VAL A 1 411 ? -7.316 22.953 -18.672 1 94.12 411 VAL A C 1
ATOM 3077 O O . VAL A 1 411 ? -6.609 23.266 -19.625 1 94.12 411 VAL A O 1
ATOM 3080 N N . VAL A 1 412 ? -8.625 23.219 -18.641 1 94.12 412 VAL A N 1
ATOM 3081 C CA . VAL A 1 412 ? -9.289 23.984 -19.688 1 94.12 412 VAL A CA 1
ATOM 3082 C C . VAL A 1 412 ? -9.914 25.25 -19.062 1 94.12 412 VAL A C 1
ATOM 3084 O O . VAL A 1 412 ? -10.344 25.234 -17.922 1 94.12 412 VAL A O 1
ATOM 3087 N N . MET B 1 1 ? 26.672 -7.012 5.871 1 70.44 1 MET B N 1
ATOM 3088 C CA . MET B 1 1 ? 25.281 -7.422 5.723 1 70.44 1 MET B CA 1
ATOM 3089 C C . MET B 1 1 ? 25.172 -8.719 4.93 1 70.44 1 MET B C 1
ATOM 3091 O O . MET B 1 1 ? 25.953 -8.953 4.008 1 70.44 1 MET B O 1
ATOM 3095 N N . ALA B 1 2 ? 24.438 -9.758 5.395 1 92.31 2 ALA B N 1
ATOM 3096 C CA . ALA B 1 2 ? 24.219 -11.031 4.715 1 92.31 2 ALA B CA 1
ATOM 3097 C C . ALA B 1 2 ? 23.516 -10.82 3.373 1 92.31 2 ALA B C 1
ATOM 3099 O O . ALA B 1 2 ? 22.953 -9.758 3.125 1 92.31 2 ALA B O 1
ATOM 3100 N N . THR B 1 3 ? 23.859 -11.719 2.422 1 97.62 3 THR B N 1
ATOM 3101 C CA . THR B 1 3 ? 23.312 -11.586 1.071 1 97.62 3 THR B CA 1
ATOM 3102 C C . THR B 1 3 ? 22.391 -12.758 0.741 1 97.62 3 THR B C 1
ATOM 3104 O O . THR B 1 3 ? 22.594 -13.867 1.223 1 97.62 3 THR B O 1
ATOM 3107 N N . ILE B 1 4 ? 21.375 -12.492 -0.002 1 98.44 4 ILE B N 1
ATOM 3108 C CA . ILE B 1 4 ? 20.516 -13.531 -0.558 1 98.44 4 ILE B CA 1
ATOM 3109 C C . ILE B 1 4 ? 20.484 -13.406 -2.08 1 98.44 4 ILE B C 1
ATOM 3111 O O . ILE B 1 4 ? 20.453 -12.297 -2.617 1 98.44 4 ILE B O 1
ATOM 3115 N N . VAL B 1 5 ? 20.453 -14.5 -2.748 1 98.38 5 VAL B N 1
ATOM 3116 C CA . VAL B 1 5 ? 20.406 -14.523 -4.207 1 98.38 5 VAL B CA 1
ATOM 3117 C C . VAL B 1 5 ? 18.969 -14.594 -4.68 1 98.38 5 VAL B C 1
ATOM 3119 O O . VAL B 1 5 ? 18.188 -15.422 -4.199 1 98.38 5 VAL B O 1
ATOM 3122 N N . PHE B 1 6 ? 18.562 -13.672 -5.477 1 97.12 6 PHE B N 1
ATOM 3123 C CA . PHE B 1 6 ? 17.312 -13.781 -6.223 1 97.12 6 PHE B CA 1
ATOM 3124 C C . PHE B 1 6 ? 17.562 -14.414 -7.59 1 97.12 6 PHE B C 1
ATOM 3126 O O . PHE B 1 6 ? 18.344 -13.906 -8.391 1 97.12 6 PHE B O 1
ATOM 3133 N N . MET B 1 7 ? 16.984 -15.555 -7.801 1 96.25 7 MET B N 1
ATOM 3134 C CA . MET B 1 7 ? 16.984 -16.172 -9.125 1 96.25 7 MET B CA 1
ATOM 3135 C C . MET B 1 7 ? 15.867 -15.609 -9.992 1 96.25 7 MET B C 1
ATOM 3137 O O . MET B 1 7 ? 14.773 -16.188 -10.055 1 96.25 7 MET B O 1
ATOM 3141 N N . GLY B 1 8 ? 16.094 -14.508 -10.664 1 92.06 8 GLY B N 1
ATOM 3142 C CA . GLY B 1 8 ? 15.078 -13.766 -11.391 1 92.06 8 GLY B CA 1
ATOM 3143 C C . GLY B 1 8 ? 14.211 -12.914 -10.492 1 92.06 8 GLY B C 1
ATOM 3144 O O . GLY B 1 8 ? 14.422 -12.859 -9.281 1 92.06 8 GLY B O 1
ATOM 3145 N N . THR B 1 9 ? 13.312 -12.133 -11.086 1 90.19 9 THR B N 1
ATOM 3146 C CA . THR B 1 9 ? 12.344 -11.305 -10.383 1 90.19 9 THR B CA 1
ATOM 3147 C C . THR B 1 9 ? 10.961 -11.438 -11.008 1 90.19 9 THR B C 1
ATOM 3149 O O . THR B 1 9 ? 10.789 -12.133 -12.008 1 90.19 9 THR B O 1
ATOM 3152 N N . ARG B 1 10 ? 9.961 -10.82 -10.375 1 90.25 10 ARG B N 1
ATOM 3153 C CA . ARG B 1 10 ? 8.625 -10.711 -10.961 1 90.25 10 ARG B CA 1
ATOM 3154 C C . ARG B 1 10 ? 8.625 -9.742 -12.141 1 90.25 10 ARG B C 1
ATOM 3156 O O . ARG B 1 10 ? 9.641 -9.109 -12.438 1 90.25 10 ARG B O 1
ATOM 3163 N N . ARG B 1 11 ? 7.535 -9.719 -12.82 1 83.25 11 ARG B N 1
ATOM 3164 C CA . ARG B 1 11 ? 7.426 -8.953 -14.062 1 83.25 11 ARG B CA 1
ATOM 3165 C C . ARG B 1 11 ? 7.082 -7.496 -13.789 1 83.25 11 ARG B C 1
ATOM 3167 O O . ARG B 1 11 ? 7.676 -6.594 -14.375 1 83.25 11 ARG B O 1
ATOM 3174 N N . VAL B 1 12 ? 6.18 -7.258 -12.875 1 87.69 12 VAL B N 1
ATOM 3175 C CA . VAL B 1 12 ? 5.664 -5.91 -12.672 1 87.69 12 VAL B CA 1
ATOM 3176 C C . VAL B 1 12 ? 6.418 -5.242 -11.523 1 87.69 12 VAL B C 1
ATOM 3178 O O . VAL B 1 12 ? 6.73 -5.883 -10.516 1 87.69 12 VAL B O 1
ATOM 3181 N N . PRO B 1 13 ? 6.715 -3.938 -11.617 1 88.62 13 PRO B N 1
ATOM 3182 C CA . PRO B 1 13 ? 7.523 -3.225 -10.625 1 88.62 13 PRO B CA 1
ATOM 3183 C C . PRO B 1 13 ? 6.957 -3.336 -9.211 1 88.62 13 PRO B C 1
ATOM 3185 O O . PRO B 1 13 ? 7.711 -3.5 -8.25 1 88.62 13 PRO B O 1
ATOM 3188 N N . LEU B 1 14 ? 5.688 -3.271 -9.086 1 91.5 14 LEU B N 1
ATOM 3189 C CA . LEU B 1 14 ? 5.055 -3.295 -7.777 1 91.5 14 LEU B CA 1
ATOM 3190 C C . LEU B 1 14 ? 5.414 -4.57 -7.023 1 91.5 14 LEU B C 1
ATOM 3192 O O . LEU B 1 14 ? 5.762 -4.523 -5.84 1 91.5 14 LEU B O 1
ATOM 3196 N N . GLU B 1 15 ? 5.422 -5.738 -7.684 1 93.12 15 GLU B N 1
ATOM 3197 C CA . GLU B 1 15 ? 5.738 -7.008 -7.039 1 93.12 15 GLU B CA 1
ATOM 3198 C C . GLU B 1 15 ? 7.242 -7.152 -6.816 1 93.12 15 GLU B C 1
ATOM 3200 O O . GLU B 1 15 ? 7.676 -7.734 -5.824 1 93.12 15 GLU B O 1
ATOM 3205 N N . VAL B 1 16 ? 8.023 -6.66 -7.789 1 92.19 16 VAL B N 1
ATOM 3206 C CA . VAL B 1 16 ? 9.477 -6.699 -7.645 1 92.19 16 VAL B CA 1
ATOM 3207 C C . VAL B 1 16 ? 9.898 -5.91 -6.41 1 92.19 16 VAL B C 1
ATOM 3209 O O . VAL B 1 16 ? 10.719 -6.375 -5.617 1 92.19 16 VAL B O 1
ATOM 3212 N N . HIS B 1 17 ? 9.312 -4.75 -6.289 1 91.75 17 HIS B N 1
ATOM 3213 C CA . HIS B 1 17 ? 9.641 -3.879 -5.168 1 91.75 17 HIS B CA 1
ATOM 3214 C C . HIS B 1 17 ? 9.312 -4.547 -3.834 1 91.75 17 HIS B C 1
ATOM 3216 O O . HIS B 1 17 ? 10.102 -4.473 -2.889 1 91.75 17 HIS B O 1
ATOM 3222 N N . SER B 1 18 ? 8.172 -5.168 -3.742 1 92.88 18 SER B N 1
ATOM 3223 C CA . SER B 1 18 ? 7.766 -5.871 -2.531 1 92.88 18 SER B CA 1
ATOM 3224 C C . SER B 1 18 ? 8.781 -6.945 -2.143 1 92.88 18 SER B C 1
ATOM 3226 O O . SER B 1 18 ? 9.141 -7.07 -0.971 1 92.88 18 SER B O 1
ATOM 3228 N N . ALA B 1 19 ? 9.242 -7.676 -3.115 1 94.75 19 ALA B N 1
ATOM 3229 C CA . ALA B 1 19 ? 10.211 -8.742 -2.881 1 94.75 19 ALA B CA 1
ATOM 3230 C C . ALA B 1 19 ? 11.539 -8.18 -2.377 1 94.75 19 ALA B C 1
ATOM 3232 O O . ALA B 1 19 ? 12.102 -8.68 -1.402 1 94.75 19 ALA B O 1
ATOM 3233 N N . LEU B 1 20 ? 12.031 -7.172 -3.025 1 93.88 20 LEU B N 1
ATOM 3234 C CA . LEU B 1 20 ? 13.312 -6.574 -2.672 1 93.88 20 LEU B CA 1
ATOM 3235 C C . LEU B 1 20 ? 13.258 -5.941 -1.288 1 93.88 20 LEU B C 1
ATOM 3237 O O . LEU B 1 20 ? 14.18 -6.105 -0.485 1 93.88 20 LEU B O 1
ATOM 3241 N N . LEU B 1 21 ? 12.195 -5.254 -0.999 1 92.88 21 LEU B N 1
ATOM 3242 C CA . LEU B 1 21 ? 12.055 -4.609 0.303 1 92.88 21 LEU B CA 1
ATOM 3243 C C . LEU B 1 21 ? 12.016 -5.645 1.421 1 92.88 21 LEU B C 1
ATOM 3245 O O . LEU B 1 21 ? 12.547 -5.41 2.51 1 92.88 21 LEU B O 1
ATOM 3249 N N . ALA B 1 22 ? 11.375 -6.781 1.191 1 94.81 22 ALA B N 1
ATOM 3250 C CA . ALA B 1 22 ? 11.328 -7.836 2.201 1 94.81 22 ALA B CA 1
ATOM 3251 C C . ALA B 1 22 ? 12.727 -8.289 2.59 1 94.81 22 ALA B C 1
ATOM 3253 O O . ALA B 1 22 ? 13.031 -8.461 3.775 1 94.81 22 ALA B O 1
ATOM 3254 N N . ALA B 1 23 ? 13.562 -8.469 1.577 1 95.81 23 ALA B N 1
ATOM 3255 C CA . ALA B 1 23 ? 14.938 -8.867 1.853 1 95.81 23 ALA B CA 1
ATOM 3256 C C . ALA B 1 23 ? 15.672 -7.797 2.66 1 95.81 23 ALA B C 1
ATOM 3258 O O . ALA B 1 23 ? 16.312 -8.102 3.672 1 95.81 23 ALA B O 1
ATOM 3259 N N . HIS B 1 24 ? 15.531 -6.562 2.271 1 93.25 24 HIS B N 1
ATOM 3260 C CA . HIS B 1 24 ? 16.203 -5.465 2.953 1 93.25 24 HIS B CA 1
ATOM 3261 C C . HIS B 1 24 ? 15.688 -5.301 4.379 1 93.25 24 HIS B C 1
ATOM 3263 O O . HIS B 1 24 ? 16.469 -5.027 5.297 1 93.25 24 HIS B O 1
ATOM 3269 N N . ASP B 1 25 ? 14.406 -5.492 4.516 1 92.19 25 ASP B N 1
ATOM 3270 C CA . ASP B 1 25 ? 13.805 -5.387 5.844 1 92.19 25 ASP B CA 1
ATOM 3271 C C . ASP B 1 25 ? 14.422 -6.391 6.809 1 92.19 25 ASP B C 1
ATOM 3273 O O . ASP B 1 25 ? 14.539 -6.117 8.008 1 92.19 25 ASP B O 1
ATOM 3277 N N . LEU B 1 26 ? 14.789 -7.477 6.297 1 94.19 26 LEU B N 1
ATOM 3278 C CA . LEU B 1 26 ? 15.344 -8.539 7.133 1 94.19 26 LEU B CA 1
ATOM 3279 C C . LEU B 1 26 ? 16.859 -8.422 7.227 1 94.19 26 LEU B C 1
ATOM 3281 O O . LEU B 1 26 ? 17.516 -9.297 7.793 1 94.19 26 LEU B O 1
ATOM 3285 N N . GLY B 1 27 ? 17.406 -7.398 6.574 1 92.44 27 GLY B N 1
ATOM 3286 C CA . GLY B 1 27 ? 18.828 -7.109 6.711 1 92.44 27 GLY B CA 1
ATOM 3287 C C . GLY B 1 27 ? 19.672 -7.785 5.656 1 92.44 27 GLY B C 1
ATOM 3288 O O . GLY B 1 27 ? 20.875 -7.957 5.844 1 92.44 27 GLY B O 1
ATOM 3289 N N . TYR B 1 28 ? 19.031 -8.133 4.57 1 95.94 28 TYR B N 1
ATOM 3290 C CA . TYR B 1 28 ? 19.797 -8.797 3.518 1 95.94 28 TYR B CA 1
ATOM 3291 C C . TYR B 1 28 ? 20.031 -7.859 2.342 1 95.94 28 TYR B C 1
ATOM 3293 O O . TYR B 1 28 ? 19.156 -7.086 1.968 1 95.94 28 TYR B O 1
ATOM 3301 N N . ARG B 1 29 ? 21.25 -7.984 1.833 1 95.56 29 ARG B N 1
ATOM 3302 C CA . ARG B 1 29 ? 21.484 -7.473 0.486 1 95.56 29 ARG B CA 1
ATOM 3303 C C . ARG B 1 29 ? 20.984 -8.453 -0.567 1 95.56 29 ARG B C 1
ATOM 3305 O O . ARG B 1 29 ? 20.906 -9.656 -0.314 1 95.56 29 ARG B O 1
ATOM 3312 N N . VAL B 1 30 ? 20.625 -7.91 -1.752 1 96.25 30 VAL B N 1
ATOM 3313 C CA . VAL B 1 30 ? 20.078 -8.781 -2.789 1 96.25 30 VAL B CA 1
ATOM 3314 C C . VAL B 1 30 ? 21.047 -8.852 -3.965 1 96.25 30 VAL B C 1
ATOM 3316 O O . VAL B 1 30 ? 21.453 -7.828 -4.516 1 96.25 30 VAL B O 1
ATOM 3319 N N . ALA B 1 31 ? 21.484 -10.008 -4.289 1 97.06 31 ALA B N 1
ATOM 3320 C CA . ALA B 1 31 ? 22.219 -10.297 -5.52 1 97.06 31 ALA B CA 1
ATOM 3321 C C . ALA B 1 31 ? 21.328 -10.992 -6.539 1 97.06 31 ALA B C 1
ATOM 3323 O O . ALA B 1 31 ? 20.609 -11.945 -6.207 1 97.06 31 ALA B O 1
ATOM 3324 N N . LEU B 1 32 ? 21.359 -10.539 -7.766 1 96.19 32 LEU B N 1
ATOM 3325 C CA . LEU B 1 32 ? 20.375 -10.977 -8.75 1 96.19 32 LEU B CA 1
ATOM 3326 C C . LEU B 1 32 ? 21.031 -11.742 -9.883 1 96.19 32 LEU B C 1
ATOM 3328 O O . LEU B 1 32 ? 22.094 -11.336 -10.383 1 96.19 32 LEU B O 1
ATOM 3332 N N . VAL B 1 33 ? 20.453 -12.867 -10.203 1 96 33 VAL B N 1
ATOM 3333 C CA . VAL B 1 33 ? 20.75 -13.555 -11.461 1 96 33 VAL B CA 1
ATOM 3334 C C . VAL B 1 33 ? 19.594 -13.344 -12.438 1 96 33 VAL B C 1
ATOM 3336 O O . VAL B 1 33 ? 18.453 -13.734 -12.156 1 96 33 VAL B O 1
ATOM 3339 N N . ALA B 1 34 ? 19.859 -12.742 -13.523 1 92 34 ALA B N 1
ATOM 3340 C CA . ALA B 1 34 ? 18.812 -12.461 -14.5 1 92 34 ALA B CA 1
ATOM 3341 C C . ALA B 1 34 ? 19.391 -12.234 -15.891 1 92 34 ALA B C 1
ATOM 3343 O O . ALA B 1 34 ? 20.594 -12.016 -16.031 1 92 34 ALA B O 1
ATOM 3344 N N . PRO B 1 35 ? 18.516 -12.367 -16.922 1 89 35 PRO B N 1
ATOM 3345 C CA . PRO B 1 35 ? 19.016 -12.125 -18.266 1 89 35 PRO B CA 1
ATOM 3346 C C . PRO B 1 35 ? 19.328 -10.648 -18.531 1 89 35 PRO B C 1
ATOM 3348 O O . PRO B 1 35 ? 20.062 -10.328 -19.469 1 89 35 PRO B O 1
ATOM 3351 N N . ALA B 1 36 ? 18.734 -9.773 -17.766 1 81.94 36 ALA B N 1
ATOM 3352 C CA . ALA B 1 36 ? 19 -8.336 -17.812 1 81.94 36 ALA B CA 1
ATOM 3353 C C . ALA B 1 36 ? 18.766 -7.691 -16.453 1 81.94 36 ALA B C 1
ATOM 3355 O O . ALA B 1 36 ? 17.922 -8.148 -15.68 1 81.94 36 ALA B O 1
ATOM 3356 N N . PRO B 1 37 ? 19.641 -6.742 -16.188 1 72.81 37 PRO B N 1
ATOM 3357 C CA . PRO B 1 37 ? 19.359 -6.059 -14.922 1 72.81 37 PRO B CA 1
ATOM 3358 C C . PRO B 1 37 ? 18.062 -5.258 -14.945 1 72.81 37 PRO B C 1
ATOM 3360 O O . PRO B 1 37 ? 17.734 -4.652 -15.969 1 72.81 37 PRO B O 1
ATOM 3363 N N . PRO B 1 38 ? 17.328 -5.391 -13.859 1 67.75 38 PRO B N 1
ATOM 3364 C CA . PRO B 1 38 ? 16.203 -4.449 -13.844 1 67.75 38 PRO B CA 1
ATOM 3365 C C . PRO B 1 38 ? 16.656 -3.002 -13.656 1 67.75 38 PRO B C 1
ATOM 3367 O O . PRO B 1 38 ? 17.469 -2.713 -12.781 1 67.75 38 PRO B O 1
ATOM 3370 N N . ARG B 1 39 ? 16.438 -2.16 -14.547 1 60.03 39 ARG B N 1
ATOM 3371 C CA . ARG B 1 39 ? 16.875 -0.771 -14.516 1 60.03 39 ARG B CA 1
ATOM 3372 C C . ARG B 1 39 ? 16.406 -0.083 -13.234 1 60.03 39 ARG B C 1
ATOM 3374 O O . ARG B 1 39 ? 17.109 0.785 -12.703 1 60.03 39 ARG B O 1
ATOM 3381 N N . PHE B 1 40 ? 15.398 -0.538 -12.734 1 61.09 40 PHE B N 1
ATOM 3382 C CA . PHE B 1 40 ? 14.578 0.293 -11.859 1 61.09 40 PHE B CA 1
ATOM 3383 C C . PHE B 1 40 ? 14.875 -0.006 -10.398 1 61.09 40 PHE B C 1
ATOM 3385 O O . PHE B 1 40 ? 14.359 0.669 -9.5 1 61.09 40 PHE B O 1
ATOM 3392 N N . CYS B 1 41 ? 15.898 -0.927 -10.172 1 67.69 41 CYS B N 1
ATOM 3393 C CA . CYS B 1 41 ? 16.078 -1.34 -8.789 1 67.69 41 CYS B CA 1
ATOM 3394 C C . CYS B 1 41 ? 17.547 -1.246 -8.383 1 67.69 41 CYS B C 1
ATOM 3396 O O . CYS B 1 41 ? 17.969 -1.86 -7.395 1 67.69 41 CYS B O 1
ATOM 3398 N N . ALA B 1 42 ? 18.188 -0.358 -9.016 1 70.75 42 ALA B N 1
ATOM 3399 C CA . ALA B 1 42 ? 19.625 -0.389 -8.812 1 70.75 42 ALA B CA 1
ATOM 3400 C C . ALA B 1 42 ? 19.984 -0.133 -7.348 1 70.75 42 ALA B C 1
ATOM 3402 O O . ALA B 1 42 ? 20.875 -0.784 -6.797 1 70.75 42 ALA B O 1
ATOM 3403 N N . ASP B 1 43 ? 19.234 0.667 -6.742 1 79.44 43 ASP B N 1
ATOM 3404 C CA . ASP B 1 43 ? 19.578 1.007 -5.363 1 79.44 43 ASP B CA 1
ATOM 3405 C C . ASP B 1 43 ? 19.234 -0.142 -4.418 1 79.44 43 ASP B C 1
ATOM 3407 O O . ASP B 1 43 ? 19.688 -0.168 -3.271 1 79.44 43 ASP B O 1
ATOM 3411 N N . LEU B 1 44 ? 18.516 -1.118 -4.895 1 87.44 44 LEU B N 1
ATOM 3412 C CA . LEU B 1 44 ? 18.094 -2.213 -4.031 1 87.44 44 LEU B CA 1
ATOM 3413 C C . LEU B 1 44 ? 18.906 -3.473 -4.305 1 87.44 44 LEU B C 1
ATOM 3415 O O . LEU B 1 44 ? 18.781 -4.461 -3.58 1 87.44 44 LEU B O 1
ATOM 3419 N N . LEU B 1 45 ? 19.719 -3.383 -5.316 1 91 45 LEU B N 1
ATOM 3420 C CA . LEU B 1 45 ? 20.547 -4.531 -5.676 1 91 45 LEU B CA 1
ATOM 3421 C C . LEU B 1 45 ? 22 -4.293 -5.293 1 91 45 LEU B C 1
ATOM 3423 O O . LEU B 1 45 ? 22.516 -3.188 -5.457 1 91 45 LEU B O 1
ATOM 3427 N N . SER B 1 46 ? 22.594 -5.332 -4.789 1 93.06 46 SER B N 1
ATOM 3428 C CA . SER B 1 46 ? 24 -5.215 -4.391 1 93.06 46 SER B CA 1
ATOM 3429 C C . SER B 1 46 ? 24.922 -5.75 -5.473 1 93.06 46 SER B C 1
ATOM 3431 O O . SER B 1 46 ? 26.094 -5.355 -5.547 1 93.06 46 SER B O 1
ATOM 3433 N N . ASP B 1 47 ? 24.438 -6.699 -6.242 1 94.06 47 ASP B N 1
ATOM 3434 C CA . ASP B 1 47 ? 25.203 -7.328 -7.309 1 94.06 47 ASP B CA 1
ATOM 3435 C C . ASP B 1 47 ? 24.297 -7.996 -8.328 1 94.06 47 ASP B C 1
ATOM 3437 O O . ASP B 1 47 ? 23.141 -8.297 -8.023 1 94.06 47 ASP B O 1
ATOM 3441 N N . VAL B 1 48 ? 24.797 -8.141 -9.562 1 94.06 48 VAL B N 1
ATOM 3442 C CA . VAL B 1 48 ? 23.984 -8.734 -10.617 1 94.06 48 VAL B CA 1
ATOM 3443 C C . VAL B 1 48 ? 24.859 -9.609 -11.508 1 94.06 48 VAL B C 1
ATOM 3445 O O . VAL B 1 48 ? 25.984 -9.234 -11.852 1 94.06 48 VAL B O 1
ATOM 3448 N N . GLU B 1 49 ? 24.406 -10.727 -11.766 1 95.12 49 GLU B N 1
ATOM 3449 C CA . GLU B 1 49 ? 24.938 -11.57 -12.836 1 95.12 49 GLU B CA 1
ATOM 3450 C C . GLU B 1 49 ? 23.953 -11.664 -14 1 95.12 49 GLU B C 1
ATOM 3452 O O . GLU B 1 49 ? 22.844 -12.195 -13.852 1 95.12 49 GLU B O 1
ATOM 3457 N N . VAL B 1 50 ? 24.422 -11.211 -15.109 1 94.25 50 VAL B N 1
ATOM 3458 C CA . VAL B 1 50 ? 23.594 -11.258 -16.312 1 94.25 50 VAL B CA 1
ATOM 3459 C C . VAL B 1 50 ? 23.891 -12.531 -17.094 1 94.25 50 VAL B C 1
ATOM 3461 O O . VAL B 1 50 ? 25.016 -12.719 -17.578 1 94.25 50 VAL B O 1
ATOM 3464 N N . VAL B 1 51 ? 22.922 -13.359 -17.188 1 94.19 51 VAL B N 1
ATOM 3465 C CA . VAL B 1 51 ? 23.078 -14.641 -17.859 1 94.19 51 VAL B CA 1
ATOM 3466 C C . VAL B 1 51 ? 21.75 -15.102 -18.422 1 94.19 51 VAL B C 1
ATOM 3468 O O . VAL B 1 51 ? 20.688 -14.742 -17.906 1 94.19 51 VAL B O 1
ATOM 3471 N N . ASP B 1 52 ? 21.828 -15.844 -19.484 1 89.5 52 ASP B N 1
ATOM 3472 C CA . ASP B 1 52 ? 20.625 -16.516 -19.984 1 89.5 52 ASP B CA 1
ATOM 3473 C C . ASP B 1 52 ? 20.188 -17.641 -19.047 1 89.5 52 ASP B C 1
ATOM 3475 O O . ASP B 1 52 ? 20.828 -18.688 -19 1 89.5 52 ASP B O 1
ATOM 3479 N N . VAL B 1 53 ? 19.094 -17.469 -18.391 1 86.75 53 VAL B N 1
ATOM 3480 C CA . VAL B 1 53 ? 18.656 -18.406 -17.344 1 86.75 53 VAL B CA 1
ATOM 3481 C C . VAL B 1 53 ? 18.188 -19.703 -17.984 1 86.75 53 VAL B C 1
ATOM 3483 O O . VAL B 1 53 ? 18.016 -20.719 -17.297 1 86.75 53 VAL B O 1
ATOM 3486 N N . PHE B 1 54 ? 18.016 -19.703 -19.297 1 84.25 54 PHE B N 1
ATOM 3487 C CA . PHE B 1 54 ? 17.594 -20.922 -19.984 1 84.25 54 PHE B CA 1
ATOM 3488 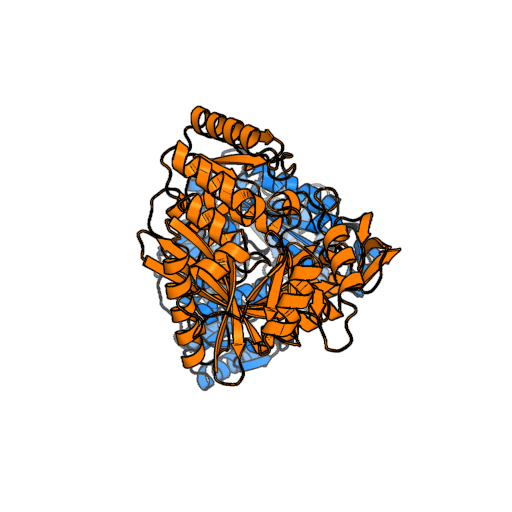C C . PHE B 1 54 ? 18.781 -21.797 -20.328 1 84.25 54 PHE B C 1
ATOM 3490 O O . PHE B 1 54 ? 18.625 -22.984 -20.656 1 84.25 54 PHE B O 1
ATOM 3497 N N . ASP B 1 55 ? 19.922 -21.172 -20.328 1 88.19 55 ASP B N 1
ATOM 3498 C CA . ASP B 1 55 ? 21.156 -21.953 -20.312 1 88.19 55 ASP B CA 1
ATOM 3499 C C . ASP B 1 55 ? 21.516 -22.391 -18.891 1 88.19 55 ASP B C 1
ATOM 3501 O O . ASP B 1 55 ? 22.328 -21.734 -18.219 1 88.19 55 ASP B O 1
ATOM 3505 N N . ARG B 1 56 ? 21.016 -23.516 -18.5 1 88.56 56 ARG B N 1
ATOM 3506 C CA . ARG B 1 56 ? 21 -23.922 -17.094 1 88.56 56 ARG B CA 1
ATOM 3507 C C . ARG B 1 56 ? 22.422 -24.094 -16.562 1 88.56 56 ARG B C 1
ATOM 3509 O O . ARG B 1 56 ? 22.75 -23.609 -15.484 1 88.56 56 ARG B O 1
ATOM 3516 N N . PRO B 1 57 ? 23.281 -24.766 -17.328 1 92.25 57 PRO B N 1
ATOM 3517 C CA . PRO B 1 57 ? 24.656 -24.906 -16.828 1 92.25 57 PRO B CA 1
ATOM 3518 C C . PRO B 1 57 ? 25.359 -23.562 -16.641 1 92.25 57 PRO B C 1
ATOM 3520 O O . PRO B 1 57 ? 26 -23.328 -15.617 1 92.25 57 PRO B O 1
ATOM 3523 N N . ALA B 1 58 ? 25.156 -22.734 -17.609 1 95.06 58 ALA B N 1
ATOM 3524 C CA . ALA B 1 58 ? 25.797 -21.422 -17.531 1 95.06 58 ALA B CA 1
ATOM 3525 C C . ALA B 1 58 ? 25.203 -20.594 -16.391 1 95.06 58 ALA B C 1
ATOM 3527 O O . ALA B 1 58 ? 25.922 -19.891 -15.68 1 95.06 58 ALA B O 1
ATOM 3528 N N . ALA B 1 59 ? 23.984 -20.719 -16.297 1 95 59 ALA B N 1
ATOM 3529 C CA . ALA B 1 59 ? 23.281 -19.969 -15.258 1 95 59 ALA B CA 1
ATOM 3530 C C . ALA B 1 59 ? 23.688 -20.438 -13.867 1 95 59 ALA B C 1
ATOM 3532 O O . ALA B 1 59 ? 23.906 -19.625 -12.969 1 95 59 ALA B O 1
ATOM 3533 N N . LEU B 1 60 ? 23.781 -21.734 -13.695 1 97 60 LEU B N 1
ATOM 3534 C CA . LEU B 1 60 ? 24.188 -22.266 -12.398 1 97 60 LEU B CA 1
ATOM 3535 C C . LEU B 1 60 ? 25.609 -21.859 -12.062 1 97 60 LEU B C 1
ATOM 3537 O O . LEU B 1 60 ? 25.891 -21.453 -10.93 1 97 60 LEU B O 1
ATOM 3541 N N . LYS B 1 61 ? 26.453 -21.938 -13.047 1 97.94 61 LYS B N 1
ATOM 3542 C CA . LYS B 1 61 ? 27.828 -21.516 -12.844 1 97.94 61 LYS B CA 1
ATOM 3543 C C . LYS B 1 61 ? 27.906 -20.062 -12.406 1 97.94 61 LYS B C 1
ATOM 3545 O O . LYS B 1 61 ? 28.625 -19.719 -11.461 1 97.94 61 LYS B O 1
ATOM 3550 N N . ALA B 1 62 ? 27.188 -19.266 -13.086 1 97.62 62 ALA B N 1
ATOM 3551 C CA . ALA B 1 62 ? 27.141 -17.844 -12.758 1 97.62 62 ALA B CA 1
ATOM 3552 C C . ALA B 1 62 ? 26.578 -17.609 -11.359 1 97.62 62 ALA B C 1
ATOM 3554 O O . ALA B 1 62 ? 27.078 -16.766 -10.609 1 97.62 62 ALA B O 1
ATOM 3555 N N . ALA B 1 63 ? 25.594 -18.312 -11.055 1 98.19 63 ALA B N 1
ATOM 3556 C CA . ALA B 1 63 ? 24.938 -18.188 -9.75 1 98.19 63 ALA B CA 1
ATOM 3557 C C . ALA B 1 63 ? 25.875 -18.609 -8.625 1 98.19 63 ALA B C 1
ATOM 3559 O O . ALA B 1 63 ? 25.922 -17.969 -7.57 1 98.19 63 ALA B O 1
ATOM 3560 N N . VAL B 1 64 ? 26.562 -19.672 -8.828 1 98.44 64 VAL B N 1
ATOM 3561 C CA . VAL B 1 64 ? 27.516 -20.156 -7.828 1 98.44 64 VAL B CA 1
ATOM 3562 C C . VAL B 1 64 ? 28.609 -19.125 -7.613 1 98.44 64 VAL B C 1
ATOM 3564 O O . VAL B 1 64 ? 28.984 -18.844 -6.473 1 98.44 64 VAL B O 1
ATOM 3567 N N . ALA B 1 65 ? 29.078 -18.562 -8.688 1 98.31 65 ALA B N 1
ATOM 3568 C CA . ALA B 1 65 ? 30.109 -17.516 -8.594 1 98.31 65 ALA B CA 1
ATOM 3569 C C . ALA B 1 65 ? 29.594 -16.312 -7.832 1 98.31 65 ALA B C 1
ATOM 3571 O O . ALA B 1 65 ? 30.297 -15.734 -7.008 1 98.31 65 ALA B O 1
ATOM 3572 N N . LEU B 1 66 ? 28.391 -15.938 -8.164 1 98.19 66 LEU B N 1
ATOM 3573 C CA . LEU B 1 66 ? 27.766 -14.805 -7.5 1 98.19 66 LEU B CA 1
ATOM 3574 C C . LEU B 1 66 ? 27.625 -15.07 -6.004 1 98.19 66 LEU B C 1
ATOM 3576 O O . LEU B 1 66 ? 27.906 -14.195 -5.184 1 98.19 66 LEU B O 1
ATOM 3580 N N . ALA B 1 67 ? 27.141 -16.25 -5.668 1 98.25 67 ALA B N 1
ATOM 3581 C CA . ALA B 1 67 ? 26.969 -16.641 -4.27 1 98.25 67 ALA B CA 1
ATOM 3582 C C . ALA B 1 67 ? 28.297 -16.594 -3.52 1 98.25 67 ALA B C 1
ATOM 3584 O O . ALA B 1 67 ? 28.359 -16.094 -2.396 1 98.25 67 ALA B O 1
ATOM 3585 N N . ALA B 1 68 ? 29.297 -17.062 -4.145 1 97.62 68 ALA B N 1
ATOM 3586 C CA . ALA B 1 68 ? 30.625 -17.125 -3.523 1 97.62 68 ALA B CA 1
ATOM 3587 C C . ALA B 1 68 ? 31.172 -15.727 -3.26 1 97.62 68 ALA B C 1
ATOM 3589 O O . ALA B 1 68 ? 31.641 -15.43 -2.154 1 97.62 68 ALA B O 1
ATOM 3590 N N . ARG B 1 69 ? 31.094 -14.852 -4.207 1 97.44 69 ARG B N 1
ATOM 3591 C CA . ARG B 1 69 ? 31.766 -13.562 -4.066 1 97.44 69 ARG B CA 1
ATOM 3592 C C . ARG B 1 69 ? 30.953 -12.625 -3.164 1 97.44 69 ARG B C 1
ATOM 3594 O O . ARG B 1 69 ? 31.5 -11.656 -2.625 1 97.44 69 ARG B O 1
ATOM 3601 N N . THR B 1 70 ? 29.688 -12.945 -3.014 1 97.56 70 THR B N 1
ATOM 3602 C CA . THR B 1 70 ? 28.859 -12.062 -2.197 1 97.56 70 THR B CA 1
ATOM 3603 C C . THR B 1 70 ? 28.688 -12.633 -0.792 1 97.56 70 THR B C 1
ATOM 3605 O O . THR B 1 70 ? 28.172 -11.953 0.097 1 97.56 70 THR B O 1
ATOM 3608 N N . GLY B 1 71 ? 29.125 -13.836 -0.617 1 97.38 71 GLY B N 1
ATOM 3609 C CA . GLY B 1 71 ? 28.891 -14.484 0.664 1 97.38 71 GLY B CA 1
ATOM 3610 C C . GLY B 1 71 ? 27.422 -14.742 0.935 1 97.38 71 GLY B C 1
ATOM 3611 O O . GLY B 1 71 ? 26.938 -14.539 2.053 1 97.38 71 GLY B O 1
ATOM 3612 N N . ALA B 1 72 ? 26.672 -15.18 -0.07 1 98.31 72 ALA B N 1
ATOM 3613 C CA . ALA B 1 72 ? 25.219 -15.398 0.044 1 98.31 72 ALA B CA 1
ATOM 3614 C C . ALA B 1 72 ? 24.922 -16.547 1.007 1 98.31 72 ALA B C 1
ATOM 3616 O O . ALA B 1 72 ? 25.734 -17.453 1.167 1 98.31 72 ALA B O 1
ATOM 3617 N N . GLU B 1 73 ? 23.703 -16.375 1.584 1 98.12 73 GLU B N 1
ATOM 3618 C CA . GLU B 1 73 ? 23.297 -17.375 2.57 1 98.12 73 GLU B CA 1
ATOM 3619 C C . GLU B 1 73 ? 21.984 -18.062 2.16 1 98.12 73 GLU B C 1
ATOM 3621 O O . GLU B 1 73 ? 21.453 -18.891 2.9 1 98.12 73 GLU B O 1
ATOM 3626 N N . GLY B 1 74 ? 21.484 -17.719 1.048 1 98.62 74 GLY B N 1
ATOM 3627 C CA . GLY B 1 74 ? 20.219 -18.281 0.582 1 98.62 74 GLY B CA 1
ATOM 3628 C C . GLY B 1 74 ? 19.891 -17.891 -0.845 1 98.62 74 GLY B C 1
ATOM 3629 O O . GLY B 1 74 ? 20.594 -17.094 -1.457 1 98.62 74 GLY B O 1
ATOM 3630 N N . VAL B 1 75 ? 18.844 -18.5 -1.331 1 98.75 75 VAL B N 1
ATOM 3631 C CA . VAL B 1 75 ? 18.375 -18.234 -2.686 1 98.75 75 VAL B CA 1
ATOM 3632 C C . VAL B 1 75 ? 16.844 -18.375 -2.738 1 98.75 75 VAL B C 1
ATOM 3634 O O . VAL B 1 75 ? 16.266 -19.219 -2.057 1 98.75 75 VAL B O 1
ATOM 3637 N N . VAL B 1 76 ? 16.234 -17.5 -3.494 1 98.06 76 VAL B N 1
ATOM 3638 C CA . VAL B 1 76 ? 14.797 -17.594 -3.719 1 98.06 76 VAL B CA 1
ATOM 3639 C C . VAL B 1 76 ? 14.5 -17.422 -5.207 1 98.06 76 VAL B C 1
ATOM 3641 O O . VAL B 1 76 ? 15.219 -16.703 -5.914 1 98.06 76 VAL B O 1
ATOM 3644 N N . SER B 1 77 ? 13.539 -18.125 -5.641 1 96.44 77 SER B N 1
ATOM 3645 C CA . SER B 1 77 ? 12.953 -17.875 -6.953 1 96.44 77 SER B CA 1
ATOM 3646 C C . SER B 1 77 ? 11.547 -17.297 -6.828 1 96.44 77 SER B C 1
ATOM 3648 O O . SER B 1 77 ? 10.773 -17.688 -5.953 1 96.44 77 SER B O 1
ATOM 3650 N N . TRP B 1 78 ? 11.195 -16.422 -7.746 1 94.81 78 TRP B N 1
ATOM 3651 C CA . TRP B 1 78 ? 9.906 -15.742 -7.699 1 94.81 78 TRP B CA 1
ATOM 3652 C C . TRP B 1 78 ? 9.008 -16.188 -8.844 1 94.81 78 TRP B C 1
ATOM 3654 O O . TRP B 1 78 ? 7.816 -15.867 -8.883 1 94.81 78 TRP B O 1
ATOM 3664 N N . THR B 1 79 ? 9.586 -16.875 -9.828 1 89.88 79 THR B N 1
ATOM 3665 C CA . THR B 1 79 ? 8.852 -17.391 -10.977 1 89.88 79 THR B CA 1
ATOM 3666 C C . THR B 1 79 ? 9.195 -18.859 -11.219 1 89.88 79 THR B C 1
ATOM 3668 O O . THR B 1 79 ? 10.148 -19.391 -10.641 1 89.88 79 THR B O 1
ATOM 3671 N N . ASP B 1 80 ? 8.445 -19.438 -12.109 1 89.75 80 ASP B N 1
ATOM 3672 C CA . ASP B 1 80 ? 8.641 -20.844 -12.438 1 89.75 80 ASP B CA 1
ATOM 3673 C C . ASP B 1 80 ? 10 -21.078 -13.094 1 89.75 80 ASP B C 1
ATOM 3675 O O . ASP B 1 80 ? 10.625 -22.125 -12.906 1 89.75 80 ASP B O 1
ATOM 3679 N N . ILE B 1 81 ? 10.469 -20.094 -13.727 1 84.62 81 ILE B N 1
ATOM 3680 C CA . ILE B 1 81 ? 11.695 -20.219 -14.516 1 84.62 81 ILE B CA 1
ATOM 3681 C C . ILE B 1 81 ? 12.883 -20.453 -13.586 1 84.62 81 ILE B C 1
ATOM 3683 O O . ILE B 1 81 ? 13.805 -21.203 -13.938 1 84.62 81 ILE B O 1
ATOM 3687 N N . GLY B 1 82 ? 12.852 -19.938 -12.461 1 92.19 82 GLY B N 1
ATOM 3688 C CA . GLY B 1 82 ? 14.008 -19.969 -11.578 1 92.19 82 GLY B CA 1
ATOM 3689 C C . GLY B 1 82 ? 13.945 -21.094 -10.562 1 92.19 82 GLY B C 1
ATOM 3690 O O . GLY B 1 82 ? 14.914 -21.328 -9.82 1 92.19 82 GLY B O 1
ATOM 3691 N N . VAL B 1 83 ? 12.914 -21.906 -10.539 1 95 83 VAL B N 1
ATOM 3692 C CA . VAL B 1 83 ? 12.656 -22.844 -9.445 1 95 83 VAL B CA 1
ATOM 3693 C C . VAL B 1 83 ? 13.734 -23.922 -9.43 1 95 83 VAL B C 1
ATOM 3695 O O . VAL B 1 83 ? 14.391 -24.141 -8.398 1 95 83 VAL B O 1
ATOM 3698 N N . GLU B 1 84 ? 13.992 -24.578 -10.531 1 94.81 84 GLU B N 1
ATOM 3699 C CA . GLU B 1 84 ? 14.969 -25.656 -10.562 1 94.81 84 GLU B CA 1
ATOM 3700 C C . GLU B 1 84 ? 16.391 -25.125 -10.383 1 94.81 84 GLU B C 1
ATOM 3702 O O . GLU B 1 84 ? 17.219 -25.75 -9.734 1 94.81 84 GLU B O 1
ATOM 3707 N N . LEU B 1 85 ? 16.656 -23.953 -10.977 1 95.56 85 LEU B N 1
ATOM 3708 C CA . LEU B 1 85 ? 17.969 -23.328 -10.828 1 95.56 85 LEU B CA 1
ATOM 3709 C C . LEU B 1 85 ? 18.219 -22.938 -9.375 1 95.56 85 LEU B C 1
ATOM 3711 O O . LEU B 1 85 ? 19.328 -23.141 -8.859 1 95.56 85 LEU B O 1
ATOM 3715 N N . ALA B 1 86 ? 17.219 -22.391 -8.75 1 98 86 ALA B N 1
ATOM 3716 C CA . ALA B 1 86 ? 17.344 -22.031 -7.34 1 98 86 ALA B CA 1
ATOM 3717 C C . ALA B 1 86 ? 17.594 -23.25 -6.477 1 98 86 ALA B C 1
ATOM 3719 O O . ALA B 1 86 ? 18.422 -23.234 -5.566 1 98 86 ALA B O 1
ATOM 3720 N N . ALA B 1 87 ? 16.875 -24.312 -6.75 1 98.19 87 ALA B N 1
ATOM 3721 C CA . ALA B 1 87 ? 17.078 -25.562 -6.016 1 98.19 87 ALA B CA 1
ATOM 3722 C C . ALA B 1 87 ? 18.484 -26.094 -6.211 1 98.19 87 ALA B C 1
ATOM 3724 O O . ALA B 1 87 ? 19.125 -26.547 -5.254 1 98.19 87 ALA B O 1
ATOM 3725 N N . ALA B 1 88 ? 18.969 -26.062 -7.438 1 97.94 88 ALA B N 1
ATOM 3726 C CA . ALA B 1 88 ? 20.312 -26.516 -7.746 1 97.94 88 ALA B CA 1
ATOM 3727 C C . ALA B 1 88 ? 21.359 -25.688 -7.004 1 97.94 88 ALA B C 1
ATOM 3729 O O . ALA B 1 88 ? 22.312 -26.234 -6.449 1 97.94 88 ALA B O 1
ATOM 3730 N N . LEU B 1 89 ? 21.156 -24.406 -7.035 1 98.56 89 LEU B N 1
ATOM 3731 C CA . LEU B 1 89 ? 22.078 -23.531 -6.324 1 98.56 89 LEU B CA 1
ATOM 3732 C C . LEU B 1 89 ? 22.078 -23.812 -4.828 1 98.56 89 LEU B C 1
ATOM 3734 O O . LEU B 1 89 ? 23.125 -23.875 -4.195 1 98.56 89 LEU B O 1
ATOM 3738 N N . ALA B 1 90 ? 20.906 -23.953 -4.277 1 98.62 90 ALA B N 1
ATOM 3739 C CA . ALA B 1 90 ? 20.766 -24.25 -2.855 1 98.62 90 ALA B CA 1
ATOM 3740 C C . ALA B 1 90 ? 21.531 -25.516 -2.49 1 98.62 90 ALA B C 1
ATOM 3742 O O . ALA B 1 90 ? 22.281 -25.547 -1.509 1 98.62 90 ALA B O 1
ATOM 3743 N N . GLY B 1 91 ? 21.328 -26.531 -3.285 1 98.12 91 GLY B N 1
ATOM 3744 C CA . GLY B 1 91 ? 22.047 -27.781 -3.059 1 98.12 91 GLY B CA 1
ATOM 3745 C C . GLY B 1 91 ? 23.547 -27.641 -3.146 1 98.12 91 GLY B C 1
ATOM 3746 O O . GLY B 1 91 ? 24.281 -28.172 -2.307 1 98.12 91 GLY B O 1
ATOM 3747 N N . THR B 1 92 ? 23.984 -26.953 -4.137 1 98.06 92 THR B N 1
ATOM 3748 C CA . THR B 1 92 ? 25.406 -26.781 -4.398 1 98.06 92 THR B CA 1
ATOM 3749 C C . THR B 1 92 ? 26.078 -26 -3.277 1 98.06 92 THR B C 1
ATOM 3751 O O . THR B 1 92 ? 27.203 -26.297 -2.877 1 98.06 92 THR B O 1
ATOM 3754 N N . CYS B 1 93 ? 25.375 -25 -2.74 1 98.06 93 CYS B N 1
ATOM 3755 C CA . CYS B 1 93 ? 25.984 -24.078 -1.783 1 98.06 93 CYS B CA 1
ATOM 3756 C C . CYS B 1 93 ? 25.609 -24.453 -0.354 1 98.06 93 CYS B C 1
ATOM 3758 O O . CYS B 1 93 ? 26.078 -23.844 0.6 1 98.06 93 CYS B O 1
ATOM 3760 N N . GLY B 1 94 ? 24.719 -25.453 -0.235 1 97.88 94 GLY B N 1
ATOM 3761 C CA . GLY B 1 94 ? 24.281 -25.844 1.094 1 97.88 94 GLY B CA 1
ATOM 3762 C C . GLY B 1 94 ? 23.281 -24.906 1.707 1 97.88 94 GLY B C 1
ATOM 3763 O O . GLY B 1 94 ? 23.25 -24.719 2.926 1 97.88 94 GLY B O 1
ATOM 3764 N N . PHE B 1 95 ? 22.578 -24.156 0.889 1 98.5 95 PHE B N 1
ATOM 3765 C CA . PHE B 1 95 ? 21.484 -23.297 1.356 1 98.5 95 PHE B CA 1
ATOM 3766 C C . PHE B 1 95 ? 20.234 -24.094 1.618 1 98.5 95 PHE B C 1
ATOM 3768 O O . PHE B 1 95 ? 20.047 -25.188 1.053 1 98.5 95 PHE B O 1
ATOM 3775 N N . PRO B 1 96 ? 19.312 -23.609 2.521 1 98.44 96 PRO B N 1
ATOM 3776 C CA . PRO B 1 96 ? 17.984 -24.219 2.586 1 98.44 96 PRO B CA 1
ATOM 3777 C C . PRO B 1 96 ? 17.234 -24.125 1.266 1 98.44 96 PRO B C 1
ATOM 3779 O O . PRO B 1 96 ? 17.312 -23.109 0.576 1 98.44 96 PRO B O 1
ATOM 3782 N N . GLY B 1 97 ? 16.531 -25.188 0.847 1 98.5 97 GLY B N 1
ATOM 3783 C CA . GLY B 1 97 ? 15.719 -25.234 -0.356 1 98.5 97 GLY B CA 1
ATOM 3784 C C . GLY B 1 97 ? 15.195 -26.625 -0.67 1 98.5 97 GLY B C 1
ATOM 3785 O O . GLY B 1 97 ? 15.617 -27.609 -0.059 1 98.5 97 GLY B O 1
ATOM 3786 N N . PRO B 1 98 ? 14.273 -26.625 -1.525 1 98.25 98 PRO B N 1
ATOM 3787 C CA . PRO B 1 98 ? 13.789 -27.969 -1.894 1 98.25 98 PRO B CA 1
ATOM 3788 C C . PRO B 1 98 ? 14.828 -28.781 -2.66 1 98.25 98 PRO B C 1
ATOM 3790 O O . PRO B 1 98 ? 15.688 -28.203 -3.332 1 98.25 98 PRO B O 1
ATOM 3793 N N . PRO B 1 99 ? 14.711 -30.141 -2.527 1 97.75 99 PRO B N 1
ATOM 3794 C CA . PRO B 1 99 ? 15.539 -30.969 -3.4 1 97.75 99 PRO B CA 1
ATOM 3795 C C . PRO B 1 99 ? 15.281 -30.719 -4.883 1 97.75 99 PRO B C 1
ATOM 3797 O O . PRO B 1 99 ? 14.148 -30.406 -5.27 1 97.75 99 PRO B O 1
ATOM 3800 N N . VAL B 1 100 ? 16.312 -30.875 -5.664 1 96.88 100 VAL B N 1
ATOM 3801 C CA . VAL B 1 100 ? 16.234 -30.641 -7.102 1 96.88 100 VAL B CA 1
ATOM 3802 C C . VAL B 1 100 ? 15.141 -31.516 -7.707 1 96.88 100 VAL B C 1
ATOM 3804 O O . VAL B 1 100 ? 14.391 -31.062 -8.578 1 96.88 100 VAL B O 1
ATOM 3807 N N . GLU B 1 101 ? 15.016 -32.688 -7.242 1 97.12 101 GLU B N 1
ATOM 3808 C CA . GLU B 1 101 ? 14 -33.625 -7.75 1 97.12 101 GLU B CA 1
ATOM 3809 C C . GLU B 1 101 ? 12.594 -33.125 -7.434 1 97.12 101 GLU B C 1
ATOM 3811 O O . GLU B 1 101 ? 11.688 -33.25 -8.258 1 97.12 101 GLU B O 1
ATOM 3816 N N . ALA B 1 102 ? 12.414 -32.594 -6.223 1 98.12 102 ALA B N 1
ATOM 3817 C CA . ALA B 1 102 ? 11.125 -32.031 -5.84 1 98.12 102 ALA B CA 1
ATOM 3818 C C . ALA B 1 102 ? 10.789 -30.812 -6.695 1 98.12 102 ALA B C 1
ATOM 3820 O O . ALA B 1 102 ? 9.641 -30.641 -7.121 1 98.12 102 ALA B O 1
ATOM 3821 N N . ALA B 1 103 ? 11.828 -29.984 -6.898 1 96.94 103 ALA B N 1
ATOM 3822 C CA . ALA B 1 103 ? 11.641 -28.828 -7.77 1 96.94 103 ALA B CA 1
ATOM 3823 C C . ALA B 1 103 ? 11.219 -29.25 -9.172 1 96.94 103 ALA B C 1
ATOM 3825 O O . ALA B 1 103 ? 10.328 -28.641 -9.766 1 96.94 103 ALA B O 1
ATOM 3826 N N . HIS B 1 104 ? 11.773 -30.297 -9.648 1 94.62 104 HIS B N 1
ATOM 3827 C CA . HIS B 1 104 ? 11.422 -30.828 -10.961 1 94.62 104 HIS B CA 1
ATOM 3828 C C . HIS B 1 104 ? 9.984 -31.328 -10.977 1 94.62 104 HIS B C 1
ATOM 3830 O O . HIS B 1 104 ? 9.227 -31.031 -11.906 1 94.62 104 HIS B O 1
ATOM 3836 N N . ARG B 1 105 ? 9.617 -32.062 -9.977 1 96.12 105 ARG B N 1
ATOM 3837 C CA . ARG B 1 105 ? 8.258 -32.594 -9.914 1 96.12 105 ARG B CA 1
ATOM 3838 C C . ARG B 1 105 ? 7.234 -31.469 -9.859 1 96.12 105 ARG B C 1
ATOM 3840 O O . ARG B 1 105 ? 6.137 -31.578 -10.406 1 96.12 105 ARG B O 1
ATOM 3847 N N . ALA B 1 106 ? 7.625 -30.391 -9.195 1 96.12 106 ALA B N 1
ATOM 3848 C CA . ALA B 1 106 ? 6.723 -29.25 -9.109 1 96.12 106 ALA B CA 1
ATOM 3849 C C . ALA B 1 106 ? 6.613 -28.531 -10.453 1 96.12 106 ALA B C 1
ATOM 3851 O O . ALA B 1 106 ? 5.586 -27.922 -10.758 1 96.12 106 ALA B O 1
ATOM 3852 N N . ARG B 1 107 ? 7.625 -28.625 -11.289 1 93.12 107 ARG B N 1
ATOM 3853 C CA . ARG B 1 107 ? 7.68 -27.891 -12.547 1 93.12 107 ARG B CA 1
ATOM 3854 C C . ARG B 1 107 ? 7.07 -28.703 -13.68 1 93.12 107 ARG B C 1
ATOM 3856 O O . ARG B 1 107 ? 6.48 -28.141 -14.609 1 93.12 107 ARG B O 1
ATOM 3863 N N . ASN B 1 108 ? 7.219 -30 -13.641 1 91.69 108 ASN B N 1
ATOM 3864 C CA . ASN B 1 108 ? 6.758 -30.891 -14.695 1 91.69 108 ASN B CA 1
ATOM 3865 C C . ASN B 1 108 ? 5.398 -31.5 -14.367 1 91.69 108 ASN B C 1
ATOM 3867 O O . ASN B 1 108 ? 5.289 -32.312 -13.461 1 91.69 108 ASN B O 1
ATOM 3871 N N . LYS B 1 109 ? 4.426 -31.172 -15.195 1 92.94 109 LYS B N 1
ATOM 3872 C CA . LYS B 1 109 ? 3.053 -31.547 -14.875 1 92.94 109 LYS B CA 1
ATOM 3873 C C . LYS B 1 109 ? 2.883 -33.062 -14.898 1 92.94 109 LYS B C 1
ATOM 3875 O O . LYS B 1 109 ? 2.1 -33.625 -14.117 1 92.94 109 LYS B O 1
ATOM 3880 N N . HIS B 1 110 ? 3.574 -33.719 -15.742 1 91.44 110 HIS B N 1
ATOM 3881 C CA . HIS B 1 110 ? 3.48 -35.188 -15.742 1 91.44 110 HIS B CA 1
ATOM 3882 C C . HIS B 1 110 ? 4.105 -35.781 -14.484 1 91.44 110 HIS B C 1
ATOM 3884 O O . HIS B 1 110 ? 3.516 -36.656 -13.852 1 91.44 110 HIS B O 1
ATOM 3890 N N . SER B 1 111 ? 5.312 -35.344 -14.195 1 94.12 111 SER B N 1
ATOM 3891 C CA . SER B 1 111 ? 5.98 -35.812 -12.992 1 94.12 111 SER B CA 1
ATOM 3892 C C . SER B 1 111 ? 5.168 -35.5 -11.742 1 94.12 111 SER B C 1
ATOM 3894 O O . SER B 1 111 ? 5.141 -36.281 -10.797 1 94.12 111 SER B O 1
ATOM 3896 N N . MET B 1 112 ? 4.559 -34.375 -11.766 1 96.5 112 MET B N 1
ATOM 3897 C CA . MET B 1 112 ? 3.684 -33.969 -10.664 1 96.5 112 MET B CA 1
ATOM 3898 C C . MET B 1 112 ? 2.539 -34.969 -10.492 1 96.5 112 MET B C 1
ATOM 3900 O O . MET B 1 112 ? 2.289 -35.438 -9.383 1 96.5 112 MET B O 1
ATOM 3904 N N . ARG B 1 113 ? 1.854 -35.281 -11.594 1 96.62 113 ARG B N 1
ATOM 3905 C CA . ARG B 1 113 ? 0.756 -36.25 -11.555 1 96.62 113 ARG B CA 1
ATOM 3906 C C . ARG B 1 113 ? 1.249 -37.625 -11.117 1 96.62 113 ARG B C 1
ATOM 3908 O O . ARG B 1 113 ? 0.617 -38.281 -10.289 1 96.62 113 ARG B O 1
ATOM 3915 N N . ALA B 1 114 ? 2.346 -37.969 -11.656 1 96 114 ALA B N 1
ATOM 3916 C CA . ALA B 1 114 ? 2.908 -39.281 -11.352 1 96 114 ALA B CA 1
ATOM 3917 C C . ALA B 1 114 ? 3.219 -39.438 -9.859 1 96 114 ALA B C 1
ATOM 3919 O O . ALA B 1 114 ? 3.068 -40.5 -9.281 1 96 114 ALA B O 1
ATOM 3920 N N . ALA B 1 115 ? 3.66 -38.375 -9.266 1 97.75 115 ALA B N 1
ATOM 3921 C CA . ALA B 1 115 ? 3.994 -38.375 -7.84 1 97.75 115 ALA B CA 1
ATOM 3922 C C . ALA B 1 115 ? 2.754 -38.625 -6.988 1 97.75 115 ALA B C 1
ATOM 3924 O O . ALA B 1 115 ? 2.857 -39.062 -5.844 1 97.75 115 ALA B O 1
ATOM 3925 N N . LEU B 1 116 ? 1.585 -38.344 -7.543 1 97.94 116 LEU B N 1
ATOM 3926 C CA . LEU B 1 116 ? 0.349 -38.469 -6.777 1 97.94 116 LEU B CA 1
ATOM 3927 C C . LEU B 1 116 ? -0.506 -39.625 -7.266 1 97.94 116 LEU B C 1
ATOM 3929 O O . LEU B 1 116 ? -1.693 -39.688 -6.941 1 97.94 116 LEU B O 1
ATOM 3933 N N . ARG B 1 117 ? 0.029 -40.5 -8.039 1 96.38 117 ARG B N 1
ATOM 3934 C CA . ARG B 1 117 ? -0.696 -41.625 -8.617 1 96.38 117 ARG B CA 1
ATOM 3935 C C . ARG B 1 117 ? -1.347 -42.5 -7.531 1 96.38 117 ARG B C 1
ATOM 3937 O O . ARG B 1 117 ? -2.385 -43.125 -7.762 1 96.38 117 ARG B O 1
ATOM 3944 N N . HIS B 1 118 ? -0.759 -42.562 -6.379 1 97.12 118 HIS B N 1
ATOM 3945 C CA . HIS B 1 118 ? -1.277 -43.375 -5.273 1 97.12 118 HIS B CA 1
ATOM 3946 C C . HIS B 1 118 ? -2.469 -42.688 -4.609 1 97.12 118 HIS B C 1
ATOM 3948 O O . HIS B 1 118 ? -3.119 -43.281 -3.742 1 97.12 118 HIS B O 1
ATOM 3954 N N . ARG B 1 119 ? -2.766 -41.469 -4.949 1 97.56 119 ARG B N 1
ATOM 3955 C CA . ARG B 1 119 ? -3.924 -40.719 -4.473 1 97.56 119 ARG B CA 1
ATOM 3956 C C . ARG B 1 119 ? -4.789 -40.25 -5.633 1 97.56 119 ARG B C 1
ATOM 3958 O O . ARG B 1 119 ? -4.957 -39.031 -5.832 1 97.56 119 ARG B O 1
ATOM 3965 N N . PRO B 1 120 ? -5.418 -41.156 -6.328 1 96.62 120 PRO B N 1
ATOM 3966 C CA . PRO B 1 120 ? -6.223 -40.781 -7.488 1 96.62 120 PRO B CA 1
ATOM 3967 C C . PRO B 1 120 ? -7.422 -39.906 -7.113 1 96.62 120 PRO B C 1
ATOM 3969 O O . PRO B 1 120 ? -7.996 -39.219 -7.973 1 96.62 120 PRO B O 1
ATOM 3972 N N . ASP B 1 121 ? -7.797 -39.938 -5.848 1 96.75 121 ASP B N 1
ATOM 3973 C CA . ASP B 1 121 ? -8.914 -39.125 -5.359 1 96.75 121 ASP B CA 1
ATOM 3974 C C . ASP B 1 121 ? -8.57 -37.625 -5.367 1 96.75 121 ASP B C 1
ATOM 3976 O O . ASP B 1 121 ? -9.469 -36.781 -5.332 1 96.75 121 ASP B O 1
ATOM 3980 N N . LEU B 1 122 ? -7.273 -37.312 -5.488 1 98.06 122 LEU B N 1
ATOM 3981 C CA . LEU B 1 122 ? -6.844 -35.938 -5.312 1 98.06 122 LEU B CA 1
ATOM 3982 C C . LEU B 1 122 ? -6.43 -35.312 -6.645 1 98.06 122 LEU B C 1
ATOM 3984 O O . LEU B 1 122 ? -6.082 -34.125 -6.711 1 98.06 122 LEU B O 1
ATOM 3988 N N . ILE B 1 123 ? -6.41 -36.031 -7.695 1 98.06 123 ILE B N 1
ATOM 3989 C CA . ILE B 1 123 ? -5.938 -35.531 -8.977 1 98.06 123 ILE B CA 1
ATOM 3990 C C . ILE B 1 123 ? -6.902 -35.938 -10.086 1 98.06 123 ILE B C 1
ATOM 3992 O O . ILE B 1 123 ? -7.656 -36.906 -9.938 1 98.06 123 ILE B O 1
ATOM 3996 N N . PRO B 1 124 ? -6.926 -35.25 -11.211 1 97.56 124 PRO B N 1
ATOM 3997 C CA . PRO B 1 124 ? -7.688 -35.719 -12.367 1 97.56 124 PRO B CA 1
ATOM 3998 C C . PRO B 1 124 ? -7.078 -36.969 -12.992 1 97.56 124 PRO B C 1
ATOM 4000 O O . PRO B 1 124 ? -5.879 -37.219 -12.852 1 97.56 124 PRO B O 1
ATOM 4003 N N . ARG B 1 125 ? -7.926 -37.688 -13.719 1 97.38 125 ARG B N 1
ATOM 4004 C CA . ARG B 1 125 ? -7.348 -38.719 -14.594 1 97.38 125 ARG B CA 1
ATOM 4005 C C . ARG B 1 125 ? -6.422 -38.094 -15.625 1 97.38 125 ARG B C 1
ATOM 4007 O O . ARG B 1 125 ? -6.707 -37 -16.141 1 97.38 125 ARG B O 1
ATOM 4014 N N . PHE B 1 126 ? -5.324 -38.75 -15.82 1 97.44 126 PHE B N 1
ATOM 4015 C CA . PHE B 1 126 ? -4.34 -38.125 -16.703 1 97.44 126 PHE B CA 1
ATOM 4016 C C . PHE B 1 126 ? -3.582 -39.188 -17.5 1 97.44 126 PHE B C 1
ATOM 4018 O O . PHE B 1 126 ? -3.602 -40.375 -17.141 1 97.44 126 PHE B O 1
ATOM 4025 N N . ARG B 1 127 ? -2.949 -38.75 -18.594 1 96.94 127 ARG B N 1
ATOM 4026 C CA . ARG B 1 127 ? -2.064 -39.562 -19.422 1 96.94 127 ARG B CA 1
ATOM 4027 C C . ARG B 1 127 ? -1.011 -38.719 -20.109 1 96.94 127 ARG B C 1
ATOM 4029 O O . ARG B 1 127 ? -1.309 -37.625 -20.594 1 96.94 127 ARG B O 1
ATOM 4036 N N . ARG B 1 128 ? 0.223 -39.281 -20.203 1 95.81 128 ARG B N 1
ATOM 4037 C CA . ARG B 1 128 ? 1.302 -38.625 -20.938 1 95.81 128 ARG B CA 1
ATOM 4038 C C . ARG B 1 128 ? 1.038 -38.625 -22.438 1 95.81 128 ARG B C 1
ATOM 4040 O O . ARG B 1 128 ? 0.553 -39.625 -22.969 1 95.81 128 ARG B O 1
ATOM 4047 N N . VAL B 1 129 ? 1.334 -37.562 -23.062 1 96.25 129 VAL B N 1
ATOM 4048 C CA . VAL B 1 129 ? 1.153 -37.438 -24.5 1 96.25 129 VAL B CA 1
ATOM 4049 C C . VAL B 1 129 ? 2.434 -36.906 -25.141 1 96.25 129 VAL B C 1
ATOM 4051 O O . VAL B 1 129 ? 2.883 -35.812 -24.812 1 96.25 129 VAL B O 1
ATOM 4054 N N . ARG B 1 130 ? 3.035 -37.625 -26.062 1 94.81 130 ARG B N 1
ATOM 4055 C CA . ARG B 1 130 ? 4.238 -37.188 -26.766 1 94.81 130 ARG B CA 1
ATOM 4056 C C . ARG B 1 130 ? 4.039 -37.25 -28.281 1 94.81 130 ARG B C 1
ATOM 4058 O O . ARG B 1 130 ? 4.934 -36.906 -29.047 1 94.81 130 ARG B O 1
ATOM 4065 N N . SER B 1 131 ? 2.854 -37.781 -28.656 1 95.12 131 SER B N 1
ATOM 4066 C CA . SER B 1 131 ? 2.508 -37.906 -30.062 1 95.12 131 SER B CA 1
ATOM 4067 C C . SER B 1 131 ? 0.999 -37.812 -30.281 1 95.12 131 SER B C 1
ATOM 4069 O O . SER B 1 131 ? 0.229 -37.906 -29.312 1 95.12 131 SER B O 1
ATOM 4071 N N . HIS B 1 132 ? 0.714 -37.625 -31.547 1 96.38 132 HIS B N 1
ATOM 4072 C CA . HIS B 1 132 ? -0.703 -37.656 -31.891 1 96.38 132 HIS B CA 1
ATOM 4073 C C . HIS B 1 132 ? -1.348 -38.969 -31.469 1 96.38 132 HIS B C 1
ATOM 4075 O O . HIS B 1 132 ? -2.471 -38.969 -30.969 1 96.38 132 HIS B O 1
ATOM 4081 N N . ALA B 1 133 ? -0.709 -40 -31.703 1 97.31 133 ALA B N 1
ATOM 4082 C CA . ALA B 1 133 ? -1.223 -41.312 -31.328 1 97.31 133 ALA B CA 1
ATOM 4083 C C . ALA B 1 133 ? -1.471 -41.406 -29.828 1 97.31 133 ALA B C 1
ATOM 4085 O O . ALA B 1 133 ? -2.461 -42 -29.391 1 97.31 133 ALA B O 1
ATOM 4086 N N . ASP B 1 134 ? -0.563 -40.875 -29.078 1 97.44 134 ASP B N 1
ATOM 4087 C CA . ASP B 1 134 ? -0.744 -40.844 -27.625 1 97.44 134 ASP B CA 1
ATOM 4088 C C . ASP B 1 134 ? -2.01 -40.094 -27.25 1 97.44 134 ASP B C 1
ATOM 4090 O O . ASP B 1 134 ? -2.725 -40.469 -26.328 1 97.44 134 ASP B O 1
ATOM 4094 N N . LEU B 1 135 ? -2.205 -38.969 -27.938 1 97.75 135 LEU B N 1
ATOM 4095 C CA . LEU B 1 135 ? -3.365 -38.125 -27.625 1 97.75 135 LEU B CA 1
ATOM 4096 C C . LEU B 1 135 ? -4.66 -38.906 -27.922 1 97.75 135 LEU B C 1
ATOM 4098 O O . LEU B 1 135 ? -5.609 -38.812 -27.141 1 97.75 135 LEU B O 1
ATOM 4102 N N . VAL B 1 136 ? -4.672 -39.562 -29.016 1 97.69 136 VAL B N 1
ATOM 4103 C CA . VAL B 1 136 ? -5.836 -40.375 -29.391 1 97.69 136 VAL B CA 1
ATOM 4104 C C . VAL B 1 136 ? -6.098 -41.406 -28.312 1 97.69 136 VAL B C 1
ATOM 4106 O O . VAL B 1 136 ? -7.238 -41.594 -27.875 1 97.69 136 VAL B O 1
ATOM 4109 N N . ALA B 1 137 ? -5.086 -42.062 -27.922 1 97.94 137 ALA B N 1
ATOM 4110 C CA . ALA B 1 137 ? -5.203 -43.094 -26.891 1 97.94 137 ALA B CA 1
ATOM 4111 C C . ALA B 1 137 ? -5.676 -42.5 -25.578 1 97.94 137 ALA B C 1
ATOM 4113 O O . ALA B 1 137 ? -6.5 -43.094 -24.875 1 97.94 137 ALA B O 1
ATOM 4114 N N . ALA B 1 138 ? -5.102 -41.375 -25.203 1 97.75 138 ALA B N 1
ATOM 4115 C CA . ALA B 1 138 ? -5.473 -40.688 -23.969 1 97.75 138 ALA B CA 1
ATOM 4116 C C . ALA B 1 138 ? -6.953 -40.312 -23.969 1 97.75 138 ALA B C 1
ATOM 4118 O O . ALA B 1 138 ? -7.648 -40.531 -22.969 1 97.75 138 ALA B O 1
ATOM 4119 N N . ARG B 1 139 ? -7.387 -39.781 -25.047 1 97.62 139 ARG B N 1
ATOM 4120 C CA . ARG B 1 139 ? -8.797 -39.406 -25.172 1 97.62 139 ARG B CA 1
ATOM 4121 C C . ARG B 1 139 ? -9.695 -40.625 -25.047 1 97.62 139 ARG B C 1
ATOM 4123 O O . ARG B 1 139 ? -10.766 -40.562 -24.438 1 97.62 139 ARG B O 1
ATOM 4130 N N . ALA B 1 140 ? -9.273 -41.656 -25.656 1 97.25 140 ALA B N 1
ATOM 4131 C CA . ALA B 1 140 ? -10.055 -42.875 -25.594 1 97.25 140 ALA B CA 1
ATOM 4132 C C . ALA B 1 140 ? -10.156 -43.406 -24.156 1 97.25 140 ALA B C 1
ATOM 4134 O O . ALA B 1 140 ? -11.195 -43.906 -23.75 1 97.25 140 ALA B O 1
ATOM 4135 N N . GLU B 1 141 ? -9.141 -43.312 -23.438 1 97.69 141 GLU B N 1
ATOM 4136 C CA . GLU B 1 141 ? -9.062 -43.812 -22.078 1 97.69 141 GLU B CA 1
ATOM 4137 C C . GLU B 1 141 ? -9.773 -42.906 -21.094 1 97.69 141 GLU B C 1
ATOM 4139 O O . GLU B 1 141 ? -10.547 -43.375 -20.25 1 97.69 141 GLU B O 1
ATOM 4144 N N . ILE B 1 142 ? -9.562 -41.594 -21.125 1 97.62 142 ILE B N 1
ATOM 4145 C CA . ILE B 1 142 ? -10 -40.625 -20.109 1 97.62 142 ILE B CA 1
ATOM 4146 C C . ILE B 1 142 ? -11.344 -40.031 -20.516 1 97.62 142 ILE B C 1
ATOM 4148 O O . ILE B 1 142 ? -12.18 -39.75 -19.656 1 97.62 142 ILE B O 1
ATOM 4152 N N . GLY B 1 143 ? -11.516 -39.875 -21.781 1 97 143 GLY B N 1
ATOM 4153 C CA . GLY B 1 143 ? -12.766 -39.312 -22.281 1 97 143 GLY B CA 1
ATOM 4154 C C . GLY B 1 143 ? -12.734 -37.812 -22.422 1 97 143 GLY B C 1
ATOM 4155 O O . GLY B 1 143 ? -11.656 -37.219 -22.469 1 97 143 GLY B O 1
ATOM 4156 N N . VAL B 1 144 ? -13.93 -37.188 -22.703 1 96.31 144 VAL B N 1
ATOM 4157 C CA . VAL B 1 144 ? -14.148 -35.75 -22.859 1 96.31 144 VAL B CA 1
ATOM 4158 C C . VAL B 1 144 ? -15.234 -35.281 -21.891 1 96.31 144 VAL B C 1
ATOM 4160 O O . VAL B 1 144 ? -16.109 -36.062 -21.5 1 96.31 144 VAL B O 1
ATOM 4163 N N . PRO B 1 145 ? -15.289 -34.094 -21.406 1 95.56 145 PRO B N 1
ATOM 4164 C CA . PRO B 1 145 ? -14.344 -33.031 -21.781 1 95.56 145 PRO B CA 1
ATOM 4165 C C . PRO B 1 145 ? -12.969 -33.219 -21.141 1 95.56 145 PRO B C 1
ATOM 4167 O O . PRO B 1 145 ? -12.883 -33.688 -20 1 95.56 145 PRO B O 1
ATOM 4170 N N . GLY B 1 146 ? -11.938 -32.875 -21.938 1 96.19 146 GLY B N 1
ATOM 4171 C CA . GLY B 1 146 ? -10.57 -32.938 -21.438 1 96.19 146 GLY B CA 1
ATOM 4172 C C . GLY B 1 146 ? -9.75 -31.703 -21.797 1 96.19 146 GLY B C 1
ATOM 4173 O O . GLY B 1 146 ? -10.242 -30.797 -22.469 1 96.19 146 GLY B O 1
ATOM 4174 N N . VAL B 1 147 ? -8.516 -31.641 -21.219 1 94.12 147 VAL B N 1
ATOM 4175 C CA . VAL B 1 147 ? -7.574 -30.578 -21.531 1 94.12 147 VAL B CA 1
ATOM 4176 C C . VAL B 1 147 ? -6.207 -31.156 -21.875 1 94.12 147 VAL B C 1
ATOM 4178 O O . VAL B 1 147 ? -5.785 -32.156 -21.266 1 94.12 147 VAL B O 1
ATOM 4181 N N . LEU B 1 148 ? -5.566 -30.641 -22.844 1 93.69 148 LEU B N 1
ATOM 4182 C CA . LEU B 1 148 ? -4.176 -30.938 -23.188 1 93.69 148 LEU B CA 1
ATOM 4183 C C . LEU B 1 148 ? -3.268 -29.781 -22.766 1 93.69 148 LEU B C 1
ATOM 4185 O O . LEU B 1 148 ? -3.471 -28.641 -23.172 1 93.69 148 LEU B O 1
ATOM 4189 N N . LYS B 1 149 ? -2.299 -30.125 -21.922 1 91.25 149 LYS B N 1
ATOM 4190 C CA . LYS B 1 149 ? -1.406 -29.109 -21.359 1 91.25 149 LYS B CA 1
ATOM 4191 C C . LYS B 1 149 ? 0.055 -29.453 -21.641 1 91.25 149 LYS B C 1
ATOM 4193 O O . LYS B 1 149 ? 0.446 -30.625 -21.578 1 91.25 149 LYS B O 1
ATOM 4198 N N . PRO B 1 150 ? 0.796 -28.391 -21.938 1 89.62 150 PRO B N 1
ATOM 4199 C CA . PRO B 1 150 ? 2.234 -28.656 -21.969 1 89.62 150 PRO B CA 1
ATOM 4200 C C . PRO B 1 150 ? 2.791 -29.047 -20.594 1 89.62 150 PRO B C 1
ATOM 4202 O O . PRO B 1 150 ? 2.379 -28.484 -19.578 1 89.62 150 PRO B O 1
ATOM 4205 N N . ALA B 1 151 ? 3.697 -29.969 -20.578 1 87.06 151 ALA B N 1
ATOM 4206 C CA . ALA B 1 151 ? 4.234 -30.484 -19.312 1 87.06 151 ALA B CA 1
ATOM 4207 C C . ALA B 1 151 ? 4.953 -29.391 -18.531 1 87.06 151 ALA B C 1
ATOM 4209 O O . ALA B 1 151 ? 4.969 -29.406 -17.297 1 87.06 151 ALA B O 1
ATOM 4210 N N . GLY B 1 152 ? 5.582 -28.406 -19.203 1 80.25 152 GLY B N 1
ATOM 4211 C CA . GLY B 1 152 ? 6.398 -27.406 -18.547 1 80.25 152 GLY B CA 1
ATOM 4212 C C . GLY B 1 152 ? 5.77 -26.016 -18.562 1 80.25 152 GLY B C 1
ATOM 4213 O O . GLY B 1 152 ? 6.441 -25.016 -18.281 1 80.25 152 GLY B O 1
ATOM 4214 N N . GLY B 1 153 ? 4.586 -25.828 -18.844 1 73.62 153 GLY B N 1
ATOM 4215 C CA . GLY B 1 153 ? 3.961 -24.531 -18.984 1 73.62 153 GLY B CA 1
ATOM 4216 C C . GLY B 1 153 ? 3.582 -23.906 -17.641 1 73.62 153 GLY B C 1
ATOM 4217 O O . GLY B 1 153 ? 3.68 -24.562 -16.609 1 73.62 153 GLY B O 1
ATOM 4218 N N . SER B 1 154 ? 3.529 -22.594 -17.672 1 66.69 154 SER B N 1
ATOM 4219 C CA . SER B 1 154 ? 3.059 -21.828 -16.531 1 66.69 154 SER B CA 1
ATOM 4220 C C . SER B 1 154 ? 2.029 -20.781 -16.953 1 66.69 154 SER B C 1
ATOM 4222 O O . SER B 1 154 ? 1.903 -20.469 -18.141 1 66.69 154 SER B O 1
ATOM 4224 N N . GLY B 1 155 ? 1.252 -20.312 -16 1 62.06 155 GLY B N 1
ATOM 4225 C CA . GLY B 1 155 ? 0.378 -19.172 -16.234 1 62.06 155 GLY B CA 1
ATOM 4226 C C . GLY B 1 155 ? -0.756 -19.484 -17.203 1 62.06 155 GLY B C 1
ATOM 4227 O O . GLY B 1 155 ? -1.15 -18.625 -17.984 1 62.06 155 GLY B O 1
ATOM 4228 N N . SER B 1 156 ? -1.154 -20.688 -17.234 1 61.19 156 SER B N 1
ATOM 4229 C CA . SER B 1 156 ? -2.301 -21.078 -18.031 1 61.19 156 SER B CA 1
ATOM 4230 C C . SER B 1 156 ? -2.002 -20.953 -19.531 1 61.19 156 SER B C 1
ATOM 4232 O O . SER B 1 156 ? -2.92 -20.906 -20.344 1 61.19 156 SER B O 1
ATOM 4234 N N . ARG B 1 157 ? -0.748 -20.938 -19.828 1 60.62 157 ARG B N 1
ATOM 4235 C CA . ARG B 1 157 ? -0.333 -20.812 -21.219 1 60.62 157 ARG B CA 1
ATOM 4236 C C . ARG B 1 157 ? -0.516 -22.125 -21.969 1 60.62 157 ARG B C 1
ATOM 4238 O O . ARG B 1 157 ? -0.091 -23.188 -21.5 1 60.62 157 ARG B O 1
ATOM 4245 N N . SER B 1 158 ? -1.216 -22.016 -22.859 1 72.19 158 SER B N 1
ATOM 4246 C CA . SER B 1 158 ? -1.332 -23.047 -23.875 1 72.19 158 SER B CA 1
ATOM 4247 C C . SER B 1 158 ? -2.082 -24.266 -23.344 1 72.19 158 SER B C 1
ATOM 4249 O O . SER B 1 158 ? -1.622 -25.406 -23.5 1 72.19 158 SER B O 1
ATOM 4251 N N . ILE B 1 159 ? -3.102 -23.969 -22.75 1 84.56 159 ILE B N 1
ATOM 4252 C CA . ILE B 1 159 ? -4.031 -25.031 -22.375 1 84.56 159 ILE B CA 1
ATOM 4253 C C . ILE B 1 159 ? -5.066 -25.234 -23.484 1 84.56 159 ILE B C 1
ATOM 4255 O O . ILE B 1 159 ? -5.73 -24.281 -23.891 1 84.56 159 ILE B O 1
ATOM 4259 N N . PHE B 1 160 ? -5.234 -26.484 -23.953 1 88 160 PHE B N 1
ATOM 4260 C CA . PHE B 1 160 ? -6.145 -26.781 -25.047 1 88 160 PHE B CA 1
ATOM 4261 C C . PHE B 1 160 ? -7.316 -27.625 -24.578 1 88 160 PHE B C 1
ATOM 4263 O O . PHE B 1 160 ? -7.117 -28.719 -24.031 1 88 160 PHE B O 1
ATOM 4270 N N . GLN B 1 161 ? -8.469 -27.109 -24.891 1 91.44 161 GLN B N 1
ATOM 4271 C CA . GLN B 1 161 ? -9.664 -27.859 -24.516 1 91.44 161 GLN B CA 1
ATOM 4272 C C . GLN B 1 161 ? -9.992 -28.906 -25.562 1 91.44 161 GLN B C 1
ATOM 4274 O O . GLN B 1 161 ? -9.852 -28.672 -26.766 1 91.44 161 GLN B O 1
ATOM 4279 N N . VAL B 1 162 ? -10.406 -30.047 -25.125 1 94.69 162 VAL B N 1
ATOM 4280 C CA . VAL B 1 162 ? -10.773 -31.156 -26 1 94.69 162 VAL B CA 1
ATOM 4281 C C . VAL B 1 162 ? -12.219 -31.578 -25.719 1 94.69 162 VAL B C 1
ATOM 4283 O O . VAL B 1 162 ? -1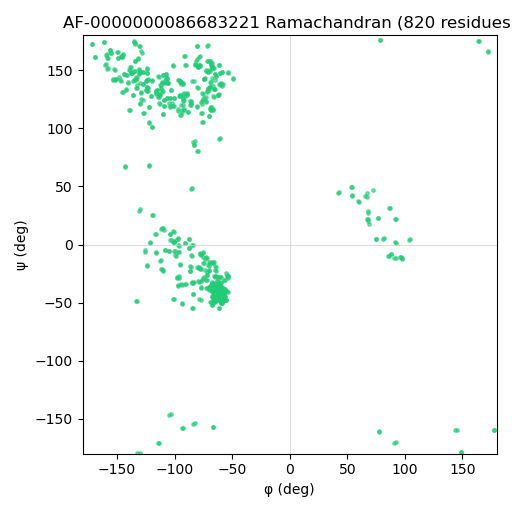2.547 -31.984 -24.609 1 94.69 162 VAL B O 1
ATOM 4286 N N . GLY B 1 163 ? -12.992 -31.453 -26.719 1 94.94 163 GLY B N 1
ATOM 4287 C CA . GLY B 1 163 ? -14.367 -31.906 -26.656 1 94.94 163 GLY B CA 1
ATOM 4288 C C . GLY B 1 163 ? -14.648 -33.062 -27.609 1 94.94 163 GLY B C 1
ATOM 4289 O O . GLY B 1 163 ? -13.727 -33.625 -28.203 1 94.94 163 GLY B O 1
ATOM 4290 N N . ALA B 1 164 ? -15.969 -33.406 -27.734 1 93.56 164 ALA B N 1
ATOM 4291 C CA . ALA B 1 164 ? -16.391 -34.531 -28.547 1 93.56 164 ALA B CA 1
ATOM 4292 C C . ALA B 1 164 ? -16.047 -34.312 -30.016 1 93.56 164 ALA B C 1
ATOM 4294 O O . ALA B 1 164 ? -15.672 -35.25 -30.719 1 93.56 164 ALA B O 1
ATOM 4295 N N . GLY B 1 165 ? -16.125 -33.125 -30.422 1 94.12 165 GLY B N 1
ATOM 4296 C CA . GLY B 1 165 ? -15.953 -32.844 -31.844 1 94.12 165 GLY B CA 1
ATOM 4297 C C . GLY B 1 165 ? -14.57 -32.312 -32.156 1 94.12 165 GLY B C 1
ATOM 4298 O O . GLY B 1 165 ? -14.312 -31.891 -33.312 1 94.12 165 GLY B O 1
ATOM 4299 N N . THR B 1 166 ? -13.711 -32.406 -31.234 1 95.69 166 THR B N 1
ATOM 4300 C CA . THR B 1 166 ? -12.391 -31.812 -31.438 1 95.69 166 THR B CA 1
ATOM 4301 C C . THR B 1 166 ? -11.586 -32.625 -32.438 1 95.69 166 THR B C 1
ATOM 4303 O O . THR B 1 166 ? -11.523 -33.875 -32.344 1 95.69 166 THR B O 1
ATOM 4306 N N . ASP B 1 167 ? -10.977 -31.969 -33.438 1 97 167 ASP B N 1
ATOM 4307 C CA . ASP B 1 167 ? -9.992 -32.594 -34.312 1 97 167 ASP B CA 1
ATOM 4308 C C . ASP B 1 167 ? -8.648 -32.75 -33.625 1 97 167 ASP B C 1
ATOM 4310 O O . ASP B 1 167 ? -7.867 -31.812 -33.531 1 97 167 ASP B O 1
ATOM 4314 N N . LEU B 1 168 ? -8.406 -33.938 -33.281 1 97 168 LEU B N 1
ATOM 4315 C CA . LEU B 1 168 ? -7.238 -34.188 -32.438 1 97 168 LEU B CA 1
ATOM 4316 C C . LEU B 1 168 ? -5.945 -33.969 -33.219 1 97 168 LEU B C 1
ATOM 4318 O O . LEU B 1 168 ? -4.945 -33.531 -32.625 1 97 168 LEU B O 1
ATOM 4322 N N . ALA B 1 169 ? -5.934 -34.312 -34.438 1 96.38 169 ALA B N 1
ATOM 4323 C CA . ALA B 1 169 ? -4.742 -34.094 -35.25 1 96.38 169 ALA B CA 1
ATOM 4324 C C . ALA B 1 169 ? -4.414 -32.594 -35.375 1 96.38 169 ALA B C 1
ATOM 4326 O O . ALA B 1 169 ? -3.264 -32.188 -35.188 1 96.38 169 ALA B O 1
ATOM 4327 N N . ALA B 1 170 ? -5.406 -31.891 -35.594 1 95 170 ALA B N 1
ATOM 4328 C CA . ALA B 1 170 ? -5.227 -30.453 -35.719 1 95 170 ALA B CA 1
ATOM 4329 C C . ALA B 1 170 ? -4.812 -29.844 -34.375 1 95 170 ALA B C 1
ATOM 4331 O O . ALA B 1 170 ? -3.949 -28.953 -34.344 1 95 170 ALA B O 1
ATOM 4332 N N . LEU B 1 171 ? -5.465 -30.266 -33.406 1 93.69 171 LEU B N 1
ATOM 4333 C CA . LEU B 1 171 ? -5.176 -29.75 -32.062 1 93.69 171 LEU B CA 1
ATOM 4334 C C . LEU B 1 171 ? -3.742 -30.062 -31.656 1 93.69 171 LEU B C 1
ATOM 4336 O O . LEU B 1 171 ? -3.035 -29.203 -31.125 1 93.69 171 LEU B O 1
ATOM 4340 N N . PHE B 1 172 ? -3.326 -31.25 -31.875 1 94 172 PHE B N 1
ATOM 4341 C CA . PHE B 1 172 ? -1.974 -31.656 -31.516 1 94 172 PHE B CA 1
ATOM 4342 C C . PHE B 1 172 ? -0.941 -30.844 -32.281 1 94 172 PHE B C 1
ATOM 4344 O O . PHE B 1 172 ? 0.067 -30.406 -31.734 1 94 172 PHE B O 1
ATOM 4351 N N . ALA B 1 173 ? -1.17 -30.688 -33.5 1 91.56 173 ALA B N 1
ATOM 4352 C CA . ALA B 1 173 ? -0.279 -29.875 -34.344 1 91.56 173 ALA B CA 1
ATOM 4353 C C . ALA B 1 173 ? -0.177 -28.453 -33.812 1 91.56 173 ALA B C 1
ATOM 4355 O O . ALA B 1 173 ? 0.912 -27.875 -33.75 1 91.56 173 ALA B O 1
ATOM 4356 N N . GLN B 1 174 ? -1.241 -27.984 -33.438 1 87.88 174 GLN B N 1
ATOM 4357 C CA . GLN B 1 174 ? -1.274 -26.641 -32.844 1 87.88 174 GLN B CA 1
ATOM 4358 C C . GLN B 1 174 ? -0.49 -26.594 -31.547 1 87.88 174 GLN B C 1
ATOM 4360 O O . GLN B 1 174 ? 0.268 -25.656 -31.297 1 87.88 174 GLN B O 1
ATOM 4365 N N . ALA B 1 175 ? -0.739 -27.516 -30.734 1 88.69 175 ALA B N 1
ATOM 4366 C CA . ALA B 1 175 ? -0.059 -27.578 -29.453 1 88.69 175 ALA B CA 1
ATOM 4367 C C . ALA B 1 175 ? 1.456 -27.625 -29.625 1 88.69 175 ALA B C 1
ATOM 4369 O O . ALA B 1 175 ? 2.186 -26.891 -28.953 1 88.69 175 ALA B O 1
ATOM 4370 N N . VAL B 1 176 ? 1.868 -28.406 -30.531 1 87.5 176 VAL B N 1
ATOM 4371 C CA . VAL B 1 176 ? 3.297 -28.562 -30.781 1 87.5 176 VAL B CA 1
ATOM 4372 C C . VAL B 1 176 ? 3.865 -27.25 -31.328 1 87.5 176 VAL B C 1
ATOM 4374 O O . VAL B 1 176 ? 4.945 -26.812 -30.906 1 87.5 176 VAL B O 1
ATOM 4377 N N . SER B 1 177 ? 3.154 -26.578 -32.125 1 82.81 177 SER B N 1
ATOM 4378 C CA . SER B 1 177 ? 3.633 -25.359 -32.781 1 82.81 177 SER B CA 1
ATOM 4379 C C . SER B 1 177 ? 3.666 -24.188 -31.828 1 82.81 177 SER B C 1
ATOM 4381 O O . SER B 1 177 ? 4.52 -23.297 -31.938 1 82.81 177 SER B O 1
ATOM 4383 N N . THR B 1 178 ? 2.82 -24.219 -30.875 1 78.88 178 THR B N 1
ATOM 4384 C CA . THR B 1 178 ? 2.686 -23.062 -30 1 78.88 178 THR B CA 1
ATOM 4385 C C . THR B 1 178 ? 3.518 -23.234 -28.734 1 78.88 178 THR B C 1
ATOM 4387 O O . THR B 1 178 ? 3.596 -22.328 -27.906 1 78.88 178 THR B O 1
ATOM 4390 N N . THR B 1 179 ? 4.062 -24.375 -28.594 1 76.56 179 THR B N 1
ATOM 4391 C CA . THR B 1 179 ? 4.832 -24.625 -27.391 1 76.56 179 THR B CA 1
ATOM 4392 C C . THR B 1 179 ? 6.289 -24.938 -27.719 1 76.56 179 THR B C 1
ATOM 4394 O O . THR B 1 179 ? 6.965 -25.641 -26.969 1 76.56 179 THR B O 1
ATOM 4397 N N . GLY B 1 180 ? 6.719 -24.469 -28.812 1 71 180 GLY B N 1
ATOM 4398 C CA . GLY B 1 180 ? 8.117 -24.625 -29.188 1 71 180 GLY B CA 1
ATOM 4399 C C . GLY B 1 180 ? 9.031 -23.641 -28.484 1 71 180 GLY B C 1
ATOM 4400 O O . GLY B 1 180 ? 8.57 -22.625 -27.953 1 71 180 GLY B O 1
ATOM 4401 N N . VAL B 1 181 ? 10.297 -24.031 -28.328 1 68.25 181 VAL B N 1
ATOM 4402 C CA . VAL B 1 181 ? 11.305 -23.219 -27.672 1 68.25 181 VAL B CA 1
ATOM 4403 C C . VAL B 1 181 ? 11.359 -21.828 -28.328 1 68.25 181 VAL B C 1
ATOM 4405 O O . VAL B 1 181 ? 11.633 -20.828 -27.656 1 68.25 181 VAL B O 1
ATOM 4408 N N . ASP B 1 182 ? 11.008 -21.812 -29.469 1 64.94 182 ASP B N 1
ATOM 4409 C CA . ASP B 1 182 ? 11.047 -20.562 -30.234 1 64.94 182 ASP B CA 1
ATOM 4410 C C . ASP B 1 182 ? 9.93 -19.609 -29.812 1 64.94 182 ASP B C 1
ATOM 4412 O O . ASP B 1 182 ? 10.031 -18.406 -30.016 1 64.94 182 ASP B O 1
ATOM 4416 N N . VAL B 1 183 ? 8.914 -20.203 -29.234 1 58.94 183 VAL B N 1
ATOM 4417 C CA . VAL B 1 183 ? 7.766 -19.406 -28.812 1 58.94 183 VAL B CA 1
ATOM 4418 C C . VAL B 1 183 ? 8.023 -18.812 -27.438 1 58.94 183 VAL B C 1
ATOM 4420 O O . VAL B 1 183 ? 7.875 -17.609 -27.219 1 58.94 183 VAL B O 1
ATOM 4423 N N . ALA B 1 184 ? 8.336 -19.656 -26.5 1 60.59 184 ALA B N 1
ATOM 4424 C CA . ALA B 1 184 ? 8.734 -19.188 -25.172 1 60.59 184 ALA B CA 1
ATOM 4425 C C . ALA B 1 184 ? 9.797 -20.094 -24.562 1 60.59 184 ALA B C 1
ATOM 4427 O O . ALA B 1 184 ? 9.648 -21.312 -24.562 1 60.59 184 ALA B O 1
ATOM 4428 N N . PRO B 1 185 ? 10.836 -19.406 -24.078 1 60.25 185 PRO B N 1
ATOM 4429 C CA . PRO B 1 185 ? 11.953 -20.188 -23.531 1 60.25 185 PRO B CA 1
ATOM 4430 C C . PRO B 1 185 ? 11.508 -21.172 -22.438 1 60.25 185 PRO B C 1
ATOM 4432 O O . PRO B 1 185 ? 12.148 -22.203 -22.234 1 60.25 185 PRO B O 1
ATOM 4435 N N . LEU B 1 186 ? 10.445 -20.891 -21.828 1 60.56 186 LEU B N 1
ATOM 4436 C CA . LEU B 1 186 ? 9.969 -21.719 -20.719 1 60.56 186 LEU B CA 1
ATOM 4437 C C . LEU B 1 186 ? 9.578 -23.109 -21.219 1 60.56 186 LEU B C 1
ATOM 4439 O O . LEU B 1 186 ? 9.68 -24.094 -20.469 1 60.56 186 LEU B O 1
ATOM 4443 N N . PHE B 1 187 ? 9.195 -23.219 -22.469 1 60.41 187 PHE B N 1
ATOM 4444 C CA . PHE B 1 187 ? 8.789 -24.484 -23.047 1 60.41 187 PHE B CA 1
ATOM 4445 C C . PHE B 1 187 ? 10 -25.344 -23.375 1 60.41 187 PHE B C 1
ATOM 4447 O O . PHE B 1 187 ? 9.859 -26.547 -23.641 1 60.41 187 PHE B O 1
ATOM 4454 N N . GLY B 1 188 ? 11.055 -24.703 -23.219 1 62.06 188 GLY B N 1
ATOM 4455 C CA . GLY B 1 188 ? 12.289 -25.406 -23.562 1 62.06 188 GLY B CA 1
ATOM 4456 C C . GLY B 1 188 ? 12.695 -26.438 -22.531 1 62.06 188 GLY B C 1
ATOM 4457 O O . GLY B 1 188 ? 13.508 -27.328 -22.828 1 62.06 188 GLY B O 1
ATOM 4458 N N . ASP B 1 189 ? 12.031 -26.453 -21.531 1 67.56 189 ASP B N 1
ATOM 4459 C CA . ASP B 1 189 ? 12.461 -27.359 -20.484 1 67.56 189 ASP B CA 1
ATOM 4460 C C . ASP B 1 189 ? 12.008 -28.797 -20.781 1 67.56 189 ASP B C 1
ATOM 4462 O O . ASP B 1 189 ? 12.719 -29.75 -20.484 1 67.56 189 ASP B O 1
ATOM 4466 N N . TYR B 1 190 ? 10.82 -28.875 -21.469 1 75.5 190 TYR B N 1
ATOM 4467 C CA . TYR B 1 190 ? 10.273 -30.203 -21.766 1 75.5 190 TYR B CA 1
ATOM 4468 C C . TYR B 1 190 ? 9.609 -30.203 -23.141 1 75.5 190 TYR B C 1
ATOM 4470 O O . TYR B 1 190 ? 8.398 -30.438 -23.25 1 75.5 190 TYR B O 1
ATOM 4478 N N . PRO B 1 191 ? 10.438 -30.047 -24.125 1 74.69 191 PRO B N 1
ATOM 4479 C CA . PRO B 1 191 ? 9.859 -29.891 -25.453 1 74.69 191 PRO B CA 1
ATOM 4480 C C . PRO B 1 191 ? 9.07 -31.109 -25.906 1 74.69 191 PRO B C 1
ATOM 4482 O O . PRO B 1 191 ? 9.508 -32.25 -25.719 1 74.69 191 PRO B O 1
ATOM 4485 N N . GLY B 1 192 ? 7.871 -30.812 -26.328 1 80.56 192 GLY B N 1
ATOM 4486 C CA . GLY B 1 192 ? 7.059 -31.828 -26.969 1 80.56 192 GLY B CA 1
ATOM 4487 C C . GLY B 1 192 ? 6.352 -32.75 -25.984 1 80.56 192 GLY B C 1
ATOM 4488 O O . GLY B 1 192 ? 5.766 -33.75 -26.375 1 80.56 192 GLY B O 1
ATOM 4489 N N . GLU B 1 193 ? 6.461 -32.469 -24.781 1 88.81 193 GLU B N 1
ATOM 4490 C CA . GLU B 1 193 ? 5.805 -33.281 -23.766 1 88.81 193 GLU B CA 1
ATOM 4491 C C . GLU B 1 193 ? 4.516 -32.625 -23.281 1 88.81 193 GLU B C 1
ATOM 4493 O O . GLU B 1 193 ? 4.516 -31.453 -22.906 1 88.81 193 GLU B O 1
ATOM 4498 N N . PHE B 1 194 ? 3.416 -33.438 -23.359 1 93.44 194 PHE B N 1
ATOM 4499 C CA . PHE B 1 194 ? 2.115 -32.938 -22.922 1 93.44 194 PHE B CA 1
ATOM 4500 C C . PHE B 1 194 ? 1.473 -33.906 -21.953 1 93.44 194 PHE B C 1
ATOM 4502 O O . PHE B 1 194 ? 1.951 -35.031 -21.781 1 93.44 194 PHE B O 1
ATOM 4509 N N . VAL B 1 195 ? 0.477 -33.438 -21.312 1 95.56 195 VAL B N 1
ATOM 4510 C CA . VAL B 1 195 ? -0.393 -34.25 -20.469 1 95.56 195 VAL B CA 1
ATOM 4511 C C . VAL B 1 195 ? -1.852 -34 -20.859 1 95.56 195 VAL B C 1
ATOM 4513 O O . VAL B 1 195 ? -2.291 -32.875 -20.984 1 95.56 195 VAL B O 1
ATOM 4516 N N . TYR B 1 196 ? -2.539 -35.062 -21.172 1 96.75 196 TYR B N 1
ATOM 4517 C CA . TYR B 1 196 ? -3.99 -35 -21.328 1 96.75 196 TYR B CA 1
ATOM 4518 C C . TYR B 1 196 ? -4.688 -35.344 -20.016 1 96.75 196 TYR B C 1
ATOM 4520 O O . TYR B 1 196 ? -4.355 -36.344 -19.359 1 96.75 196 TYR B O 1
ATOM 4528 N N . GLU B 1 197 ? -5.641 -34.5 -19.578 1 97.19 197 GLU B N 1
ATOM 4529 C CA . GLU B 1 197 ? -6.336 -34.688 -18.312 1 97.19 197 GLU B CA 1
ATOM 4530 C C . GLU B 1 197 ? -7.84 -34.469 -18.469 1 97.19 197 GLU B C 1
ATOM 4532 O O . GLU B 1 197 ? -8.281 -33.781 -19.391 1 97.19 197 GLU B O 1
ATOM 4537 N N . GLU B 1 198 ? -8.602 -35.188 -17.656 1 96.44 198 GLU B N 1
ATOM 4538 C CA . GLU B 1 198 ? -10.016 -34.844 -17.594 1 96.44 198 GLU B CA 1
ATOM 4539 C C . GLU B 1 198 ? -10.211 -33.375 -17.172 1 96.44 198 GLU B C 1
ATOM 4541 O O . GLU B 1 198 ? -9.484 -32.875 -16.312 1 96.44 198 GLU B O 1
ATOM 4546 N N . ARG B 1 199 ? -11.109 -32.656 -17.781 1 94.5 199 ARG B N 1
ATOM 4547 C CA . ARG B 1 199 ? -11.445 -31.312 -17.391 1 94.5 199 ARG B CA 1
ATOM 4548 C C . ARG B 1 199 ? -12.289 -31.297 -16.125 1 94.5 199 ARG B C 1
ATOM 4550 O O . ARG B 1 199 ? -13.344 -31.922 -16.062 1 94.5 199 ARG B O 1
ATOM 4557 N N . LEU B 1 200 ? -11.828 -30.578 -15.188 1 94.88 200 LEU B N 1
ATOM 4558 C CA . LEU B 1 200 ? -12.539 -30.484 -13.914 1 94.88 200 LEU B CA 1
ATOM 4559 C C . LEU B 1 200 ? -13.5 -29.297 -13.914 1 94.88 200 LEU B C 1
ATOM 4561 O O . LEU B 1 200 ? -13.172 -28.234 -14.445 1 94.88 200 LEU B O 1
ATOM 4565 N N . GLY B 1 201 ? -14.695 -29.422 -13.383 1 93.81 201 GLY B N 1
ATOM 4566 C CA . GLY B 1 201 ? -15.609 -28.328 -13.148 1 93.81 201 GLY B CA 1
ATOM 4567 C C . GLY B 1 201 ? -15.344 -27.594 -11.844 1 93.81 201 GLY B C 1
ATOM 4568 O O . GLY B 1 201 ? -14.188 -27.469 -11.43 1 93.81 201 GLY B O 1
ATOM 4569 N N . GLY B 1 202 ? -16.422 -27 -11.359 1 96.5 202 GLY B N 1
ATOM 4570 C CA . GLY B 1 202 ? -16.344 -26.359 -10.055 1 96.5 202 GLY B CA 1
ATOM 4571 C C . GLY B 1 202 ? -15.641 -25 -10.102 1 96.5 202 GLY B C 1
ATOM 4572 O O . GLY B 1 202 ? -15.625 -24.344 -11.148 1 96.5 202 GLY B O 1
ATOM 4573 N N . THR B 1 203 ? -15.188 -24.609 -8.828 1 97.31 203 THR B N 1
ATOM 4574 C CA . THR B 1 203 ? -14.555 -23.297 -8.695 1 97.31 203 THR B CA 1
ATOM 4575 C C . THR B 1 203 ? -13.047 -23.453 -8.484 1 97.31 203 THR B C 1
ATOM 4577 O O . THR B 1 203 ? -12.586 -24.438 -7.914 1 97.31 203 THR B O 1
ATOM 4580 N N . GLU B 1 204 ? -12.281 -22.516 -8.992 1 97.38 204 GLU B N 1
ATOM 4581 C CA . GLU B 1 204 ? -10.82 -22.547 -8.898 1 97.38 204 GLU B CA 1
ATOM 4582 C C . GLU B 1 204 ? -10.328 -21.75 -7.691 1 97.38 204 GLU B C 1
ATOM 4584 O O . GLU B 1 204 ? -10.859 -20.688 -7.391 1 97.38 204 GLU B O 1
ATOM 4589 N N . HIS B 1 205 ? -9.328 -22.281 -7.02 1 98.56 205 HIS B N 1
ATOM 4590 C CA . HIS B 1 205 ? -8.734 -21.672 -5.84 1 98.56 205 HIS B CA 1
ATOM 4591 C C . HIS B 1 205 ? -7.242 -21.953 -5.762 1 98.56 205 HIS B C 1
ATOM 4593 O O . HIS B 1 205 ? -6.727 -22.797 -6.496 1 98.56 205 HIS B O 1
ATOM 4599 N N . SER B 1 206 ? -6.559 -21.219 -5 1 98.56 206 SER B N 1
ATOM 4600 C CA . SER B 1 206 ? -5.16 -21.531 -4.711 1 98.56 206 SER B CA 1
ATOM 4601 C C . SER B 1 206 ? -4.883 -21.484 -3.211 1 98.56 206 SER B C 1
ATOM 4603 O O . SER B 1 206 ? -5.559 -20.781 -2.467 1 98.56 206 SER B O 1
ATOM 4605 N N . VAL B 1 207 ? -4.004 -22.297 -2.764 1 98.88 207 VAL B N 1
ATOM 4606 C CA . VAL B 1 207 ? -3.465 -22.312 -1.409 1 98.88 207 VAL B CA 1
ATOM 4607 C C . VAL B 1 207 ? -2.016 -21.828 -1.426 1 98.88 207 VAL B C 1
ATOM 4609 O O . VAL B 1 207 ? -1.192 -22.344 -2.188 1 98.88 207 VAL B O 1
ATOM 4612 N N . GLU B 1 208 ? -1.777 -20.812 -0.637 1 98.81 208 GLU B N 1
ATOM 4613 C CA . GLU B 1 208 ? -0.415 -20.312 -0.498 1 98.81 208 GLU B CA 1
ATOM 4614 C C . GLU B 1 208 ? 0.179 -20.688 0.855 1 98.81 208 GLU B C 1
ATOM 4616 O O . GLU B 1 208 ? -0.524 -20.703 1.868 1 98.81 208 GLU B O 1
ATOM 4621 N N . GLY B 1 209 ? 1.462 -20.984 0.84 1 98.69 209 GLY B N 1
ATOM 4622 C CA . GLY B 1 209 ? 2.125 -21.281 2.098 1 98.69 209 GLY B CA 1
ATOM 4623 C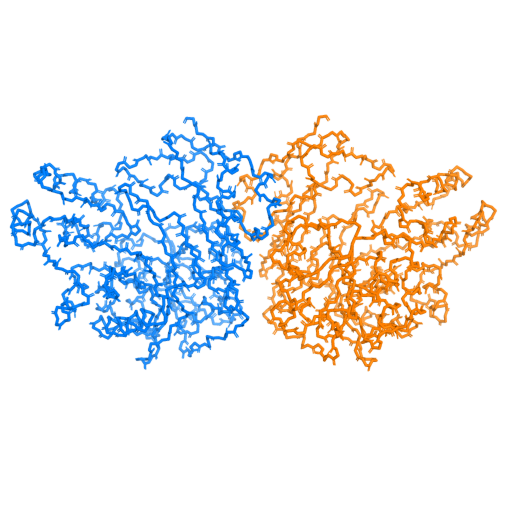 C . GLY B 1 209 ? 3.582 -21.672 1.928 1 98.69 209 GLY B C 1
ATOM 4624 O O . GLY B 1 209 ? 4.219 -21.297 0.941 1 98.69 209 GLY B O 1
ATOM 4625 N N . PHE B 1 210 ? 4.07 -22.344 2.965 1 98.69 210 PHE B N 1
ATOM 4626 C CA . PHE B 1 210 ? 5.473 -22.734 3.062 1 98.69 210 PHE B CA 1
ATOM 4627 C C . PHE B 1 210 ? 5.605 -24.156 3.6 1 98.69 210 PHE B C 1
ATOM 4629 O O . PHE B 1 210 ? 4.695 -24.672 4.25 1 98.69 210 PHE B O 1
ATOM 4636 N N . VAL B 1 211 ? 6.672 -24.734 3.211 1 98.75 211 VAL B N 1
ATOM 4637 C CA . VAL B 1 211 ? 7.133 -25.922 3.924 1 98.75 211 VAL B CA 1
ATOM 4638 C C . VAL B 1 211 ? 8.453 -25.625 4.629 1 98.75 211 VAL B C 1
ATOM 4640 O O . VAL B 1 211 ? 9.375 -25.047 4.027 1 98.75 211 VAL B O 1
ATOM 4643 N N . HIS B 1 212 ? 8.547 -25.922 5.855 1 98.56 212 HIS B N 1
ATOM 4644 C CA . HIS B 1 212 ? 9.758 -25.734 6.645 1 98.56 212 HIS B CA 1
ATOM 4645 C C . HIS B 1 212 ? 9.984 -26.922 7.582 1 98.56 212 HIS B C 1
ATOM 4647 O O . HIS B 1 212 ? 9.172 -27.188 8.469 1 98.56 212 HIS B O 1
ATOM 4653 N N . ASP B 1 213 ? 11.07 -27.625 7.34 1 97.5 213 ASP B N 1
ATOM 4654 C CA . ASP B 1 213 ? 11.438 -28.797 8.133 1 97.5 213 ASP B CA 1
ATOM 4655 C C . ASP B 1 213 ? 10.297 -29.812 8.172 1 97.5 213 ASP B C 1
ATOM 4657 O O . ASP B 1 213 ? 9.891 -30.25 9.25 1 97.5 213 ASP B O 1
ATOM 4661 N N . GLY B 1 214 ? 9.719 -29.969 7.047 1 96.94 214 GLY B N 1
ATOM 4662 C CA . GLY B 1 214 ? 8.703 -31 6.883 1 96.94 214 GLY B CA 1
ATOM 4663 C C . GLY B 1 214 ? 7.312 -30.531 7.277 1 96.94 214 GLY B C 1
ATOM 4664 O O . GLY B 1 214 ? 6.328 -31.25 7.062 1 96.94 214 GLY B O 1
ATOM 4665 N N . THR B 1 215 ? 7.215 -29.391 7.879 1 98.12 215 THR B N 1
ATOM 4666 C CA . THR B 1 215 ? 5.926 -28.875 8.336 1 98.12 215 THR B CA 1
ATOM 4667 C C . THR B 1 215 ? 5.324 -27.922 7.301 1 98.12 215 THR B C 1
ATOM 4669 O O . THR B 1 215 ? 5.996 -27 6.836 1 98.12 215 THR B O 1
ATOM 4672 N N . VAL B 1 216 ? 4.051 -28.188 6.941 1 98.69 216 VAL B N 1
ATOM 4673 C CA . VAL B 1 216 ? 3.32 -27.344 6.008 1 98.69 216 VAL B CA 1
ATOM 4674 C C . VAL B 1 216 ? 2.672 -26.188 6.766 1 98.69 216 VAL B C 1
ATOM 4676 O O . VAL B 1 216 ? 1.928 -26.406 7.723 1 98.69 216 VAL B O 1
ATOM 4679 N N . HIS B 1 217 ? 2.996 -24.953 6.406 1 98.5 217 HIS B N 1
ATOM 4680 C CA . HIS B 1 217 ? 2.389 -23.734 6.934 1 98.5 217 HIS B CA 1
ATOM 4681 C C . HIS B 1 217 ? 1.531 -23.047 5.875 1 98.5 217 HIS B C 1
ATOM 4683 O O . HIS B 1 217 ? 2.057 -22.5 4.902 1 98.5 217 HIS B O 1
ATOM 4689 N N . VAL B 1 218 ? 0.221 -23.047 6.105 1 98.44 218 VAL B N 1
ATOM 4690 C CA . VAL B 1 218 ? -0.674 -22.438 5.125 1 98.44 218 VAL B CA 1
ATOM 4691 C C . VAL B 1 218 ? -0.935 -20.984 5.496 1 98.44 218 VAL B C 1
ATOM 4693 O O . VAL B 1 218 ? -1.32 -20.688 6.629 1 98.44 218 VAL B O 1
ATOM 4696 N N . ALA B 1 219 ? -0.675 -20.047 4.574 1 98.12 219 ALA B N 1
ATOM 4697 C CA . ALA B 1 219 ? -0.926 -18.625 4.773 1 98.12 219 ALA B CA 1
ATOM 4698 C C . ALA B 1 219 ? -2.379 -18.281 4.469 1 98.12 219 ALA B C 1
ATOM 4700 O O . ALA B 1 219 ? -2.928 -17.328 5.035 1 98.12 219 ALA B O 1
ATOM 4701 N N . GLY B 1 220 ? -2.957 -19.016 3.51 1 97.62 220 GLY B N 1
ATOM 4702 C CA . GLY B 1 220 ? -4.367 -18.812 3.229 1 97.62 220 GLY B CA 1
ATOM 4703 C C . GLY B 1 220 ? -4.809 -19.391 1.901 1 97.62 220 GLY B C 1
ATOM 4704 O O . GLY B 1 220 ? -3.99 -19.953 1.161 1 97.62 220 GLY B O 1
ATOM 4705 N N . ILE B 1 221 ? -6.137 -19.312 1.655 1 98.81 221 ILE B N 1
ATOM 4706 C CA . ILE B 1 221 ? -6.758 -19.781 0.421 1 98.81 221 ILE B CA 1
ATOM 4707 C C . ILE B 1 221 ? -7.359 -18.594 -0.335 1 98.81 221 ILE B C 1
ATOM 4709 O O . ILE B 1 221 ? -7.992 -17.719 0.265 1 98.81 221 ILE B O 1
ATOM 4713 N N . THR B 1 222 ? -7.117 -18.5 -1.6 1 98.88 222 THR B N 1
ATOM 4714 C CA . THR B 1 222 ? -7.582 -17.422 -2.467 1 98.88 222 THR B CA 1
ATOM 4715 C C . THR B 1 222 ? -8.617 -17.938 -3.461 1 98.88 222 THR B C 1
ATOM 4717 O O . THR B 1 222 ? -8.445 -19.016 -4.047 1 98.88 222 THR B O 1
ATOM 4720 N N . ASP B 1 223 ? -9.727 -17.219 -3.635 1 98.88 223 ASP B N 1
ATOM 4721 C CA . ASP B 1 223 ? -10.688 -17.5 -4.695 1 98.88 223 ASP B CA 1
ATOM 4722 C C . ASP B 1 223 ? -10.219 -16.922 -6.027 1 98.88 223 ASP B C 1
ATOM 4724 O O . ASP B 1 223 ? -9.773 -15.773 -6.094 1 98.88 223 ASP B O 1
ATOM 4728 N N . LYS B 1 224 ? -10.336 -17.719 -7.098 1 97.62 224 LYS B N 1
ATOM 4729 C CA . LYS B 1 224 ? -9.867 -17.281 -8.406 1 97.62 224 LYS B CA 1
ATOM 4730 C C . LYS B 1 224 ? -10.969 -17.422 -9.461 1 97.62 224 LYS B C 1
ATOM 4732 O O . LYS B 1 224 ? -11.734 -18.391 -9.438 1 97.62 224 LYS B O 1
ATOM 4737 N N . TRP B 1 225 ? -11.055 -16.438 -10.273 1 96.5 225 TRP B N 1
ATOM 4738 C CA . TRP B 1 225 ? -11.914 -16.484 -11.453 1 96.5 225 TRP B CA 1
ATOM 4739 C C . TRP B 1 225 ? -11.078 -16.469 -12.734 1 96.5 225 TRP B C 1
ATOM 4741 O O . TRP B 1 225 ? -10.211 -15.617 -12.906 1 96.5 225 TRP B O 1
ATOM 4751 N N . VAL B 1 226 ? -11.375 -17.406 -13.539 1 91.38 226 VAL B N 1
ATOM 4752 C CA . VAL B 1 226 ? -10.641 -17.578 -14.789 1 91.38 226 VAL B CA 1
ATOM 4753 C C . VAL B 1 226 ? -11.602 -17.453 -15.977 1 91.38 226 VAL B C 1
ATOM 4755 O O . VAL B 1 226 ? -12.742 -17.922 -15.906 1 91.38 226 VAL B O 1
ATOM 4758 N N . SER B 1 227 ? -11.062 -16.812 -16.984 1 85.12 227 SER B N 1
ATOM 4759 C CA . SER B 1 227 ? -11.898 -16.625 -18.156 1 85.12 227 SER B CA 1
ATOM 4760 C C . SER B 1 227 ? -11.945 -17.891 -19.016 1 85.12 227 SER B C 1
ATOM 4762 O O . SER B 1 227 ? -11.055 -18.75 -18.906 1 85.12 227 SER B O 1
ATOM 4764 N N . GLU B 1 228 ? -12.938 -18.094 -19.719 1 80.69 228 GLU B N 1
ATOM 4765 C CA . GLU B 1 228 ? -13.078 -19.109 -20.766 1 80.69 228 GLU B CA 1
ATOM 4766 C C . GLU B 1 228 ? -13.055 -18.453 -22.156 1 80.69 228 GLU B C 1
ATOM 4768 O O . GLU B 1 228 ? -13.539 -17.344 -22.328 1 80.69 228 GLU B O 1
ATOM 4773 N N . PRO B 1 229 ? -12.453 -19.094 -23.109 1 75.5 229 PRO B N 1
ATOM 4774 C CA . PRO B 1 229 ? -11.859 -20.438 -23.109 1 75.5 229 PRO B CA 1
ATOM 4775 C C . PRO B 1 229 ? -10.352 -20.422 -22.875 1 75.5 229 PRO B C 1
ATOM 4777 O O . PRO B 1 229 ? -9.711 -21.469 -22.859 1 75.5 229 PRO B O 1
ATOM 4780 N N . TYR B 1 230 ? -9.781 -19.281 -22.594 1 74 230 TYR B N 1
ATOM 4781 C CA . TYR B 1 230 ? -8.328 -19.203 -22.625 1 74 230 TYR B CA 1
ATOM 4782 C C . TYR B 1 230 ? -7.75 -19.203 -21.219 1 74 230 TYR B C 1
ATOM 4784 O O . TYR B 1 230 ? -6.535 -19.094 -21.031 1 74 230 TYR B O 1
ATOM 4792 N N . PHE B 1 231 ? -8.531 -19.344 -20.219 1 80.5 231 PHE B N 1
ATOM 4793 C CA . PHE B 1 231 ? -8.156 -19.594 -18.844 1 80.5 231 PHE B CA 1
ATOM 4794 C C . PHE B 1 231 ? -7.281 -18.453 -18.312 1 80.5 231 PHE B C 1
ATOM 4796 O O . PHE B 1 231 ? -6.309 -18.703 -17.594 1 80.5 231 PHE B O 1
ATOM 4803 N N . ILE B 1 232 ? -7.551 -17.219 -18.703 1 83.12 232 ILE B N 1
ATOM 4804 C CA . ILE B 1 232 ? -6.887 -16.062 -18.109 1 83.12 232 ILE B CA 1
ATOM 4805 C C . ILE B 1 232 ? -7.422 -15.828 -16.703 1 83.12 232 ILE B C 1
ATOM 4807 O O . ILE B 1 232 ? -8.633 -15.789 -16.484 1 83.12 232 ILE B O 1
ATOM 4811 N N . GLU B 1 233 ? -6.527 -15.836 -15.789 1 89.81 233 GLU B N 1
ATOM 4812 C CA . GLU B 1 233 ? -6.949 -15.461 -14.445 1 89.81 233 GLU B CA 1
ATOM 4813 C C . GLU B 1 233 ? -7.355 -13.992 -14.383 1 89.81 233 GLU B C 1
ATOM 4815 O O . GLU B 1 233 ? -6.52 -13.102 -14.539 1 89.81 233 GLU B O 1
ATOM 4820 N N . VAL B 1 234 ? -8.633 -13.703 -14.086 1 94.19 234 VAL B N 1
ATOM 4821 C CA . VAL B 1 234 ? -9.109 -12.336 -14.266 1 94.19 234 VAL B CA 1
ATOM 4822 C C . VAL B 1 234 ? -9.398 -11.711 -12.906 1 94.19 234 VAL B C 1
ATOM 4824 O O . VAL B 1 234 ? -9.523 -10.484 -12.797 1 94.19 234 VAL B O 1
ATOM 4827 N N . GLU B 1 235 ? -9.586 -12.516 -11.945 1 97.56 235 GLU B N 1
ATOM 4828 C CA . GLU B 1 235 ? -9.906 -11.961 -10.633 1 97.56 235 GLU B CA 1
ATOM 4829 C C . GLU B 1 235 ? -9.477 -12.914 -9.516 1 97.56 235 GLU B C 1
ATOM 4831 O O . GLU B 1 235 ? -9.555 -14.133 -9.672 1 97.56 235 GLU B O 1
ATOM 4836 N N . GLN B 1 236 ? -8.977 -12.391 -8.445 1 98.5 236 GLN B N 1
ATOM 4837 C CA . GLN B 1 236 ? -8.617 -13.109 -7.227 1 98.5 236 GLN B CA 1
ATOM 4838 C C . GLN B 1 236 ? -9.102 -12.352 -5.988 1 98.5 236 GLN B C 1
ATOM 4840 O O . GLN B 1 236 ? -9.039 -11.125 -5.941 1 98.5 236 GLN B O 1
ATOM 4845 N N . VAL B 1 237 ? -9.578 -13.062 -4.996 1 98.75 237 VAL B N 1
ATOM 4846 C CA . VAL B 1 237 ? -9.961 -12.469 -3.721 1 98.75 237 VAL B CA 1
ATOM 4847 C C . VAL B 1 237 ? -9.453 -13.328 -2.57 1 98.75 237 VAL B C 1
ATOM 4849 O O . VAL B 1 237 ? -9.578 -14.555 -2.605 1 98.75 237 VAL B O 1
ATOM 4852 N N . HIS B 1 238 ? -8.789 -12.773 -1.646 1 98.62 238 HIS B N 1
ATOM 4853 C CA . HIS B 1 238 ? -8.234 -13.414 -0.456 1 98.62 238 HIS B CA 1
ATOM 4854 C C . HIS B 1 238 ? -8.734 -12.734 0.815 1 98.62 238 HIS B C 1
ATOM 4856 O O . HIS B 1 238 ? -8.789 -11.508 0.895 1 98.62 238 HIS B O 1
ATOM 4862 N N . PRO B 1 239 ? -9.164 -13.547 1.899 1 98.12 239 PRO B N 1
ATOM 4863 C CA . PRO B 1 239 ? -9.234 -15.008 1.955 1 98.12 239 PRO B CA 1
ATOM 4864 C C . PRO B 1 239 ? -10.492 -15.562 1.283 1 98.12 239 PRO B C 1
ATOM 4866 O O . PRO B 1 239 ? -11.391 -14.797 0.918 1 98.12 239 PRO B O 1
ATOM 4869 N N . THR B 1 240 ? -10.547 -16.812 1.127 1 98.62 240 THR B N 1
ATOM 4870 C CA . THR B 1 240 ? -11.602 -17.547 0.43 1 98.62 240 THR B CA 1
ATOM 4871 C C . THR B 1 240 ? -12.922 -17.469 1.2 1 98.62 240 THR B C 1
ATOM 4873 O O . THR B 1 240 ? -12.922 -17.281 2.418 1 98.62 240 THR B O 1
ATOM 4876 N N . ARG B 1 241 ? -13.984 -17.641 0.478 1 97.5 241 ARG B N 1
ATOM 4877 C CA . ARG B 1 241 ? -15.305 -17.797 1.079 1 97.5 241 ARG B CA 1
ATOM 4878 C C . ARG B 1 241 ? -15.758 -19.25 1.034 1 97.5 241 ARG B C 1
ATOM 4880 O O . ARG B 1 241 ? -16.922 -19.562 1.282 1 97.5 241 ARG B O 1
ATOM 4887 N N . LEU B 1 242 ? -14.898 -20.109 0.666 1 98.38 242 LEU B N 1
ATOM 4888 C CA . LEU B 1 242 ? -15.234 -21.531 0.706 1 98.38 242 LEU B CA 1
ATOM 4889 C C . LEU B 1 242 ? -15.727 -21.938 2.092 1 98.38 242 LEU B C 1
ATOM 4891 O O . LEU B 1 242 ? -15.219 -21.438 3.104 1 98.38 242 LEU B O 1
ATOM 4895 N N . PRO B 1 243 ? -16.656 -22.922 2.158 1 97.94 243 PRO B N 1
ATOM 4896 C CA . PRO B 1 243 ? -17.062 -23.453 3.459 1 97.94 243 PRO B CA 1
ATOM 4897 C C . PRO B 1 243 ? -15.898 -24.094 4.219 1 97.94 243 PRO B C 1
ATOM 4899 O O . PRO B 1 243 ? -14.953 -24.594 3.605 1 97.94 243 PRO B O 1
ATOM 4902 N N . ALA B 1 244 ? -16.031 -24.109 5.52 1 97.88 244 ALA B N 1
ATOM 4903 C CA . ALA B 1 244 ? -14.953 -24.594 6.391 1 97.88 244 ALA B CA 1
ATOM 4904 C C . ALA B 1 244 ? -14.555 -26.016 6.051 1 97.88 244 ALA B C 1
ATOM 4906 O O . ALA B 1 244 ? -13.367 -26.359 6.074 1 97.88 244 ALA B O 1
ATOM 4907 N N .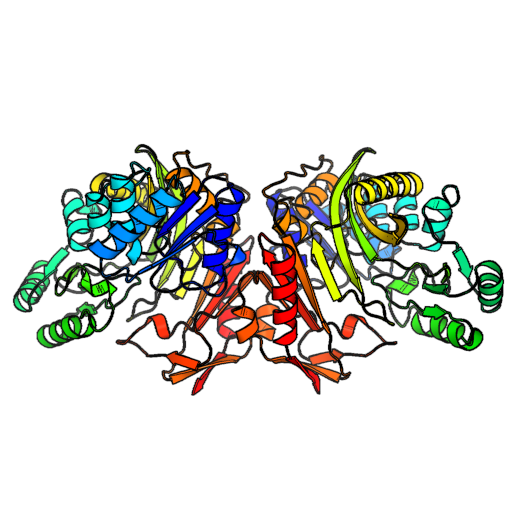 ASP B 1 245 ? -15.523 -26.797 5.758 1 98.25 245 ASP B N 1
ATOM 4908 C CA . ASP B 1 245 ? -15.242 -28.188 5.465 1 98.25 245 ASP B CA 1
ATOM 4909 C C . ASP B 1 245 ? -14.453 -28.328 4.164 1 98.25 245 ASP B C 1
ATOM 4911 O O . ASP B 1 245 ? -13.586 -29.188 4.047 1 98.25 245 ASP B O 1
ATOM 4915 N N . VAL B 1 246 ? -14.789 -27.531 3.15 1 98.69 246 VAL B N 1
ATOM 4916 C CA . VAL B 1 246 ? -14.07 -27.562 1.884 1 98.69 246 VAL B CA 1
ATOM 4917 C C . VAL B 1 246 ? -12.656 -27.016 2.09 1 98.69 246 VAL B C 1
ATOM 4919 O O . VAL B 1 246 ? -11.695 -27.516 1.486 1 98.69 246 VAL B O 1
ATOM 4922 N N . GLN B 1 247 ? -12.5 -26.047 2.961 1 98.75 247 GLN B N 1
ATOM 4923 C CA . GLN B 1 247 ? -11.18 -25.531 3.295 1 98.75 247 GLN B CA 1
ATOM 4924 C C . GLN B 1 247 ? -10.32 -26.609 3.947 1 98.75 247 GLN B C 1
ATOM 4926 O O . GLN B 1 247 ? -9.133 -26.734 3.65 1 98.75 247 GLN B O 1
ATOM 4931 N N . ASP B 1 248 ? -10.891 -27.344 4.812 1 98.62 248 ASP B N 1
ATOM 4932 C CA . ASP B 1 248 ? -10.172 -28.453 5.453 1 98.62 248 ASP B CA 1
ATOM 4933 C C . ASP B 1 248 ? -9.68 -29.453 4.418 1 98.62 248 ASP B C 1
ATOM 4935 O O . ASP B 1 248 ? -8.562 -29.969 4.52 1 98.62 248 ASP B O 1
ATOM 4939 N N . ARG B 1 249 ? -10.531 -29.75 3.461 1 98.69 249 ARG B N 1
ATOM 4940 C CA . ARG B 1 249 ? -10.141 -30.656 2.389 1 98.69 249 ARG B CA 1
ATOM 4941 C C . ARG B 1 249 ? -9.016 -30.062 1.55 1 98.69 249 ARG B C 1
ATOM 4943 O O . ARG B 1 249 ? -8.125 -30.797 1.105 1 98.69 249 ARG B O 1
ATOM 4950 N N . ALA B 1 250 ? -9.07 -28.781 1.316 1 98.81 250 ALA B N 1
ATOM 4951 C CA . ALA B 1 250 ? -7.992 -28.109 0.6 1 98.81 250 ALA B CA 1
ATOM 4952 C C . ALA B 1 250 ? -6.676 -28.219 1.363 1 98.81 250 ALA B C 1
ATOM 4954 O O . ALA B 1 250 ? -5.617 -28.422 0.763 1 98.81 250 ALA B O 1
ATOM 4955 N N . HIS B 1 251 ? -6.73 -28.078 2.668 1 98.75 251 HIS B N 1
ATOM 4956 C CA . HIS B 1 251 ? -5.543 -28.219 3.502 1 98.75 251 HIS B CA 1
ATOM 4957 C C . HIS B 1 251 ? -4.988 -29.641 3.428 1 98.75 251 HIS B C 1
ATOM 4959 O O . HIS B 1 251 ? -3.771 -29.828 3.334 1 98.75 251 HIS B O 1
ATOM 4965 N N . GLU B 1 252 ? -5.855 -30.531 3.459 1 98.44 252 GLU B N 1
ATOM 4966 C CA . GLU B 1 252 ? -5.43 -31.922 3.355 1 98.44 252 GLU B CA 1
ATOM 4967 C C . GLU B 1 252 ? -4.793 -32.219 1.997 1 98.44 252 GLU B C 1
ATOM 4969 O O . GLU B 1 252 ? -3.756 -32.875 1.918 1 98.44 252 GLU B O 1
ATOM 4974 N N . LEU B 1 253 ? -5.441 -31.75 0.952 1 98.81 253 LEU B N 1
ATOM 4975 C CA . LEU B 1 253 ? -4.871 -31.875 -0.385 1 98.81 253 LEU B CA 1
ATOM 4976 C C . LEU B 1 253 ? -3.471 -31.281 -0.435 1 98.81 253 LEU B C 1
ATOM 4978 O O . LEU B 1 253 ? -2.562 -31.859 -1.032 1 98.81 253 LEU B O 1
ATOM 4982 N N . THR B 1 254 ? -3.312 -30.172 0.232 1 98.88 254 THR B N 1
ATOM 4983 C CA . THR B 1 254 ? -2.033 -29.469 0.239 1 98.88 254 THR B CA 1
ATOM 4984 C C . THR B 1 254 ? -0.963 -30.312 0.931 1 98.88 254 THR B C 1
ATOM 4986 O O . THR B 1 254 ? 0.125 -30.5 0.387 1 98.88 254 THR B O 1
ATOM 4989 N N . ARG B 1 255 ? -1.27 -30.797 2.072 1 98.69 255 ARG B N 1
ATOM 4990 C CA . ARG B 1 255 ? -0.32 -31.625 2.818 1 98.69 255 ARG B CA 1
ATOM 4991 C C . ARG B 1 255 ? 0.065 -32.875 2.029 1 98.69 255 ARG B C 1
ATOM 4993 O O . ARG B 1 255 ? 1.245 -33.219 1.942 1 98.69 255 ARG B O 1
ATOM 5000 N N . ALA B 1 256 ? -0.915 -33.5 1.438 1 98.62 256 ALA B N 1
ATOM 5001 C CA . ALA B 1 256 ? -0.667 -34.719 0.661 1 98.62 256 ALA B CA 1
ATOM 5002 C C . ALA B 1 256 ? 0.207 -34.438 -0.554 1 98.62 256 ALA B C 1
ATOM 5004 O O . ALA B 1 256 ? 1.114 -35.188 -0.877 1 98.62 256 ALA B O 1
ATOM 5005 N N . THR B 1 257 ? -0.078 -33.312 -1.219 1 98.81 257 THR B N 1
ATOM 5006 C CA . THR B 1 257 ? 0.664 -32.938 -2.416 1 98.81 257 THR B CA 1
ATOM 5007 C C . THR B 1 257 ? 2.109 -32.594 -2.068 1 98.81 257 THR B C 1
ATOM 5009 O O . THR B 1 257 ? 3.039 -33.094 -2.723 1 98.81 257 THR B O 1
ATOM 5012 N N . VAL B 1 258 ? 2.285 -31.812 -1.014 1 98.75 258 VAL B N 1
ATOM 5013 C CA . VAL B 1 258 ? 3.617 -31.406 -0.583 1 98.75 258 VAL B CA 1
ATOM 5014 C C . VAL B 1 258 ? 4.445 -32.625 -0.228 1 98.75 258 VAL B C 1
ATOM 5016 O O . VAL B 1 258 ? 5.609 -32.75 -0.624 1 98.75 258 VAL B O 1
ATOM 5019 N N . ALA B 1 259 ? 3.828 -33.562 0.457 1 98.44 259 ALA B N 1
ATOM 5020 C CA . ALA B 1 259 ? 4.508 -34.781 0.848 1 98.44 259 ALA B CA 1
ATOM 5021 C C . ALA B 1 259 ? 4.883 -35.625 -0.375 1 98.44 259 ALA B C 1
ATOM 5023 O O . ALA B 1 259 ? 6.008 -36.094 -0.474 1 98.44 259 ALA B O 1
ATOM 5024 N N . ALA B 1 260 ? 3.992 -35.75 -1.297 1 98.5 260 ALA B N 1
ATOM 5025 C CA . ALA B 1 260 ? 4.211 -36.594 -2.486 1 98.5 260 ALA B CA 1
ATOM 5026 C C . ALA B 1 260 ? 5.293 -35.969 -3.377 1 98.5 260 ALA B C 1
ATOM 5028 O O . ALA B 1 260 ? 6.117 -36.688 -3.941 1 98.5 260 ALA B O 1
ATOM 5029 N N . ILE B 1 261 ? 5.27 -34.688 -3.488 1 98.25 261 ILE B N 1
ATOM 5030 C CA . ILE B 1 261 ? 6.219 -33.969 -4.34 1 98.25 261 ILE B CA 1
ATOM 5031 C C . ILE B 1 261 ? 7.578 -33.906 -3.656 1 98.25 261 ILE B C 1
ATOM 5033 O O . ILE B 1 261 ? 8.617 -33.906 -4.324 1 98.25 261 ILE B O 1
ATOM 5037 N N . GLY B 1 262 ? 7.578 -33.875 -2.352 1 98.56 262 GLY B N 1
ATOM 5038 C CA . GLY B 1 262 ? 8.797 -33.812 -1.562 1 98.56 262 GLY B CA 1
ATOM 5039 C C . GLY B 1 262 ? 9.32 -32.406 -1.345 1 98.56 262 GLY B C 1
ATOM 5040 O O . GLY B 1 262 ? 10.531 -32.188 -1.258 1 98.56 262 GLY B O 1
ATOM 5041 N N . LEU B 1 263 ? 8.477 -31.453 -1.279 1 98.62 263 LEU B N 1
ATOM 5042 C CA . LEU B 1 263 ? 8.891 -30.062 -1.102 1 98.62 263 LEU B CA 1
ATOM 5043 C C . LEU B 1 263 ? 9.344 -29.812 0.332 1 98.62 263 LEU B C 1
ATOM 5045 O O . LEU B 1 263 ? 8.758 -30.344 1.276 1 98.62 263 LEU B O 1
ATOM 5049 N N . ASP B 1 264 ? 10.344 -29.016 0.479 1 98.44 264 ASP B N 1
ATOM 5050 C CA . ASP B 1 264 ? 10.789 -28.516 1.775 1 98.44 264 ASP B CA 1
ATOM 5051 C C . ASP B 1 264 ? 11.602 -27.234 1.617 1 98.44 264 ASP B C 1
ATOM 5053 O O . ASP B 1 264 ? 12.227 -27.016 0.582 1 98.44 264 ASP B O 1
ATOM 5057 N N . HIS B 1 265 ? 11.523 -26.422 2.664 1 98.38 265 HIS B N 1
ATOM 5058 C CA . HIS B 1 265 ? 12.258 -25.156 2.752 1 98.38 265 HIS B CA 1
ATOM 5059 C C . HIS B 1 265 ? 11.984 -24.281 1.542 1 98.38 265 HIS B C 1
ATOM 5061 O O . HIS B 1 265 ? 12.922 -23.766 0.913 1 98.38 265 HIS B O 1
ATOM 5067 N N . CYS B 1 266 ? 10.758 -24.094 1.206 1 98.62 266 CYS B N 1
ATOM 5068 C CA . CYS B 1 266 ? 10.344 -23.25 0.098 1 98.62 266 CYS B CA 1
ATOM 5069 C C . CYS B 1 266 ? 8.891 -22.828 0.262 1 98.62 266 CYS B C 1
ATOM 5071 O O . CYS B 1 266 ? 8.18 -23.328 1.136 1 98.62 266 CYS B O 1
ATOM 5073 N N . ALA B 1 267 ? 8.492 -21.844 -0.428 1 98.69 267 ALA B N 1
ATOM 5074 C CA . ALA B 1 267 ? 7.082 -21.516 -0.594 1 98.69 267 ALA B CA 1
ATOM 5075 C C . ALA B 1 267 ? 6.418 -22.438 -1.613 1 98.69 267 ALA B C 1
ATOM 5077 O O . ALA B 1 267 ? 7.098 -23.078 -2.408 1 98.69 267 ALA B O 1
ATOM 5078 N N . PHE B 1 268 ? 5.121 -22.453 -1.551 1 98.56 268 PHE B N 1
ATOM 5079 C CA . PHE B 1 268 ? 4.383 -23.156 -2.598 1 98.56 268 PHE B CA 1
ATOM 5080 C C . PHE B 1 268 ? 3.145 -22.375 -3.004 1 98.56 268 PHE B C 1
ATOM 5082 O O . PHE B 1 268 ? 2.619 -21.578 -2.217 1 98.56 268 PHE B O 1
ATOM 5089 N N . HIS B 1 269 ? 2.77 -22.516 -4.203 1 98.25 269 HIS B N 1
ATOM 5090 C CA . HIS B 1 269 ? 1.528 -22.078 -4.824 1 98.25 269 HIS B CA 1
ATOM 5091 C C . HIS B 1 269 ? 0.734 -23.25 -5.375 1 98.25 269 HIS B C 1
ATOM 5093 O O . HIS B 1 269 ? 1.026 -23.75 -6.465 1 98.25 269 HIS B O 1
ATOM 5099 N N . LEU B 1 270 ? -0.264 -23.641 -4.629 1 98.5 270 LEU B N 1
ATOM 5100 C CA . LEU B 1 270 ? -1.06 -24.797 -5.031 1 98.5 270 LEU B CA 1
ATOM 5101 C C . LEU B 1 270 ? -2.402 -24.359 -5.605 1 98.5 270 LEU B C 1
ATOM 5103 O O . LEU B 1 270 ? -3.137 -23.594 -4.969 1 98.5 270 LEU B O 1
ATOM 5107 N N . GLU B 1 271 ? -2.686 -24.812 -6.777 1 97.75 271 GLU B N 1
ATOM 5108 C CA . GLU B 1 271 ? -3.971 -24.531 -7.414 1 97.75 271 GLU B CA 1
ATOM 5109 C C . GLU B 1 271 ? -4.875 -25.75 -7.391 1 97.75 271 GLU B C 1
ATOM 5111 O O . GLU B 1 271 ? -4.41 -26.875 -7.605 1 97.75 271 GLU B O 1
ATOM 5116 N N . LEU B 1 272 ? -6.152 -25.516 -7.113 1 98.25 272 LEU B N 1
ATOM 5117 C CA . LEU B 1 272 ? -7.102 -26.609 -7.008 1 98.25 272 LEU B CA 1
ATOM 5118 C C . LEU B 1 272 ? -8.477 -26.203 -7.527 1 98.25 272 LEU B C 1
ATOM 5120 O O . LEU B 1 272 ? -8.734 -25.016 -7.723 1 98.25 272 LEU B O 1
ATOM 5124 N N . ARG B 1 273 ? -9.242 -27.188 -7.77 1 97.88 273 ARG B N 1
ATOM 5125 C CA . ARG B 1 273 ? -10.672 -27.016 -8.031 1 97.88 273 ARG B CA 1
ATOM 5126 C C . ARG B 1 273 ? -11.508 -27.578 -6.879 1 97.88 273 ARG B C 1
ATOM 5128 O O . ARG B 1 273 ? -11.211 -28.641 -6.348 1 97.88 273 ARG B O 1
ATOM 5135 N N . ALA B 1 274 ? -12.422 -26.75 -6.473 1 98.62 274 ALA B N 1
ATOM 5136 C CA . ALA B 1 274 ? -13.477 -27.234 -5.594 1 98.62 274 ALA B CA 1
ATOM 5137 C C . ALA B 1 274 ? -14.703 -27.672 -6.395 1 98.62 274 ALA B C 1
ATOM 5139 O O . ALA B 1 274 ? -15.32 -26.859 -7.082 1 98.62 274 ALA B O 1
ATOM 5140 N N . LEU B 1 275 ? -15.07 -28.922 -6.27 1 97.88 275 LEU B N 1
ATOM 5141 C CA . LEU B 1 275 ? -16.141 -29.5 -7.074 1 97.88 275 LEU B CA 1
ATOM 5142 C C . LEU B 1 275 ? -17.484 -29.375 -6.359 1 97.88 275 LEU B C 1
ATOM 5144 O O . LEU B 1 275 ? -17.531 -29.141 -5.152 1 97.88 275 LEU B O 1
ATOM 5148 N N . PRO B 1 276 ? -18.578 -29.516 -7.066 1 96.19 276 PRO B N 1
ATOM 5149 C CA . PRO B 1 276 ? -19.922 -29.312 -6.488 1 96.19 276 PRO B CA 1
ATOM 5150 C C . PRO B 1 276 ? -20.203 -30.281 -5.328 1 96.19 276 PRO B C 1
ATOM 5152 O O . PRO B 1 276 ? -20.969 -29.938 -4.422 1 96.19 276 PRO B O 1
ATOM 5155 N N . ASP B 1 277 ? -19.609 -31.406 -5.328 1 95.94 277 ASP B N 1
ATOM 5156 C CA . ASP B 1 277 ? -19.875 -32.375 -4.27 1 95.94 277 ASP B CA 1
ATOM 5157 C C . ASP B 1 277 ? -19.016 -32.094 -3.039 1 95.94 277 ASP B C 1
ATOM 5159 O O . ASP B 1 277 ? -19.047 -32.875 -2.072 1 95.94 277 ASP B O 1
ATOM 5163 N N . GLY B 1 278 ? -18.188 -31.062 -3.104 1 95.69 278 GLY B N 1
ATOM 5164 C CA . GLY B 1 278 ? -17.391 -30.656 -1.965 1 95.69 278 GLY B CA 1
ATOM 5165 C C . GLY B 1 278 ? -15.969 -31.203 -2.025 1 95.69 278 GLY B C 1
ATOM 5166 O O . GLY B 1 278 ? -15.109 -30.781 -1.244 1 95.69 278 GLY B O 1
ATOM 5167 N N . SER B 1 279 ? -15.734 -32.125 -2.918 1 97.5 279 SER B N 1
ATOM 5168 C CA . SER B 1 279 ? -14.375 -32.625 -3.07 1 97.5 279 SER B CA 1
ATOM 5169 C C . SER B 1 279 ? -13.469 -31.594 -3.736 1 97.5 279 SER B C 1
ATOM 5171 O O . SER B 1 279 ? -13.953 -30.625 -4.328 1 97.5 279 SER B O 1
ATOM 5173 N N . VAL B 1 280 ? -12.164 -31.766 -3.49 1 98.62 280 VAL B N 1
ATOM 5174 C CA . VAL B 1 280 ? -11.172 -30.875 -4.102 1 98.62 280 VAL B CA 1
ATOM 5175 C C . VAL B 1 280 ? -10.164 -31.719 -4.891 1 98.62 280 VAL B C 1
ATOM 5177 O O . VAL B 1 280 ? -9.859 -32.844 -4.52 1 98.62 280 VAL B O 1
ATOM 5180 N N . LYS B 1 281 ? -9.648 -31.156 -5.973 1 98.56 281 LYS B N 1
ATOM 5181 C CA . LYS B 1 281 ? -8.641 -31.828 -6.789 1 98.56 281 LYS B CA 1
ATOM 5182 C C . LYS B 1 281 ? -7.523 -30.875 -7.191 1 98.56 281 LYS B C 1
ATOM 5184 O O . LYS B 1 281 ? -7.777 -29.703 -7.461 1 98.56 281 LYS B O 1
ATOM 5189 N N . LEU B 1 282 ? -6.371 -31.375 -7.312 1 98.12 282 LEU B N 1
ATOM 5190 C CA . LEU B 1 282 ? -5.164 -30.625 -7.629 1 98.12 282 LEU B CA 1
ATOM 5191 C C . LEU B 1 282 ? -5.133 -30.234 -9.102 1 98.12 282 LEU B C 1
ATOM 5193 O O . LEU B 1 282 ? -5.355 -31.078 -9.977 1 98.12 282 LEU B O 1
ATOM 5197 N N . LEU B 1 283 ? -4.895 -29.016 -9.312 1 95.75 283 LEU B N 1
ATOM 5198 C CA . LEU B 1 283 ? -4.566 -28.578 -10.664 1 95.75 283 LEU B CA 1
ATOM 5199 C C . LEU B 1 283 ? -3.055 -28.547 -10.875 1 95.75 283 LEU B C 1
ATOM 5201 O O . LEU B 1 283 ? -2.555 -29.078 -11.875 1 95.75 283 LEU B O 1
ATOM 5205 N N . GLU B 1 284 ? -2.379 -27.922 -10 1 95.69 284 GLU B N 1
ATOM 5206 C CA . GLU B 1 284 ? -0.921 -27.844 -10.047 1 95.69 284 GLU B CA 1
ATOM 5207 C C . GLU B 1 284 ? -0.359 -27.281 -8.75 1 95.69 284 GLU B C 1
ATOM 5209 O O . GLU B 1 284 ? -1.1 -26.719 -7.941 1 95.69 284 GLU B O 1
ATOM 5214 N N . ILE B 1 285 ? 0.916 -27.516 -8.531 1 97.25 285 ILE B N 1
ATOM 5215 C CA . ILE B 1 285 ? 1.641 -26.859 -7.441 1 97.25 285 ILE B CA 1
ATOM 5216 C C . ILE B 1 285 ? 2.969 -26.312 -7.965 1 97.25 285 ILE B C 1
ATOM 5218 O O . ILE B 1 285 ? 3.643 -26.953 -8.766 1 97.25 285 ILE B O 1
ATOM 5222 N N . ALA B 1 286 ? 3.287 -25.125 -7.625 1 97 286 ALA B N 1
ATOM 5223 C CA . ALA B 1 286 ? 4.574 -24.5 -7.938 1 97 286 ALA B CA 1
ATOM 5224 C C . ALA B 1 286 ? 5.398 -24.281 -6.672 1 97 286 ALA B C 1
ATOM 5226 O O . ALA B 1 286 ? 4.855 -23.891 -5.637 1 97 286 ALA B O 1
ATOM 5227 N N . ALA B 1 287 ? 6.688 -24.562 -6.719 1 97.75 287 ALA B N 1
ATOM 5228 C CA . ALA B 1 287 ? 7.59 -24.391 -5.582 1 97.75 287 ALA B CA 1
ATOM 5229 C C . ALA B 1 287 ? 8.117 -22.953 -5.52 1 97.75 287 ALA B C 1
ATOM 5231 O O . ALA B 1 287 ? 9.32 -22.734 -5.391 1 97.75 287 ALA B O 1
ATOM 5232 N N . ARG B 1 288 ? 7.32 -22.016 -5.621 1 97.62 288 ARG B N 1
ATOM 5233 C CA . ARG B 1 288 ? 7.562 -20.578 -5.57 1 97.62 288 ARG B CA 1
ATOM 5234 C C . ARG B 1 288 ? 6.309 -19.828 -5.137 1 97.62 288 ARG B C 1
ATOM 5236 O O . ARG B 1 288 ? 5.219 -20.406 -5.082 1 97.62 288 ARG B O 1
ATOM 5243 N N . PRO B 1 289 ? 6.426 -18.547 -4.746 1 97.88 289 PRO B N 1
ATOM 5244 C CA . PRO B 1 289 ? 5.23 -17.781 -4.391 1 97.88 289 PRO B CA 1
ATOM 5245 C C . PRO B 1 289 ? 4.281 -17.578 -5.574 1 97.88 289 PRO B C 1
ATOM 5247 O O . PRO B 1 289 ? 4.734 -17.438 -6.715 1 97.88 289 PRO B O 1
ATOM 5250 N N . GLY B 1 290 ? 3.027 -17.594 -5.207 1 96.31 290 GLY B N 1
ATOM 5251 C CA . GLY B 1 290 ? 2.039 -17.25 -6.219 1 96.31 290 GLY B CA 1
ATOM 5252 C C . GLY B 1 290 ? 2.148 -15.812 -6.703 1 96.31 290 GLY B C 1
ATOM 5253 O O . GLY B 1 290 ? 2.525 -14.922 -5.938 1 96.31 290 GLY B O 1
ATOM 5254 N N . GLY B 1 291 ? 1.822 -15.664 -7.969 1 94.69 291 GLY B N 1
ATOM 5255 C CA . GLY B 1 291 ? 1.77 -14.328 -8.547 1 94.69 291 GLY B CA 1
ATOM 5256 C C . GLY B 1 291 ? 0.386 -13.711 -8.5 1 94.69 291 GLY B C 1
ATOM 5257 O O . GLY B 1 291 ? -0.399 -14.008 -7.598 1 94.69 291 GLY B O 1
ATOM 5258 N N . GLY B 1 292 ? 0.188 -12.727 -9.422 1 94.12 292 GLY B N 1
ATOM 5259 C CA . GLY B 1 292 ? -1.104 -12.062 -9.438 1 94.12 292 GLY B CA 1
ATOM 5260 C C . GLY B 1 292 ? -1.357 -11.219 -8.203 1 94.12 292 GLY B C 1
ATOM 5261 O O . GLY B 1 292 ? -2.498 -11.094 -7.754 1 94.12 292 GLY B O 1
ATOM 5262 N N . TYR B 1 293 ? -0.312 -10.875 -7.594 1 97.31 293 TYR B N 1
ATOM 5263 C CA . TYR B 1 293 ? -0.317 -10.023 -6.414 1 97.31 293 TYR B CA 1
ATOM 5264 C C . TYR B 1 293 ? -0.791 -10.789 -5.184 1 97.31 293 TYR B C 1
ATOM 5266 O O . TYR B 1 293 ? -0.983 -10.203 -4.117 1 97.31 293 TYR B O 1
ATOM 5274 N N . ILE B 1 294 ? -1.027 -12.047 -5.277 1 98.31 294 ILE B N 1
ATOM 5275 C CA . ILE B 1 294 ? -1.599 -12.828 -4.184 1 98.31 294 ILE B CA 1
ATOM 5276 C C . ILE B 1 294 ? -0.661 -12.789 -2.979 1 98.31 294 ILE B C 1
ATOM 5278 O O . ILE B 1 294 ? -1.055 -12.367 -1.891 1 98.31 294 ILE B O 1
ATOM 5282 N N . THR B 1 295 ? 0.62 -13.18 -3.215 1 98.5 295 THR B N 1
ATOM 5283 C CA . THR B 1 295 ? 1.522 -13.336 -2.08 1 98.5 295 THR B CA 1
ATOM 5284 C C . THR B 1 295 ? 2.191 -12.008 -1.734 1 98.5 295 THR B C 1
ATOM 5286 O O . THR B 1 295 ? 2.615 -11.797 -0.595 1 98.5 295 THR B O 1
ATOM 5289 N N . SER B 1 296 ? 2.236 -11.117 -2.721 1 97.5 296 SER B N 1
ATOM 5290 C CA . SER B 1 296 ? 2.906 -9.844 -2.492 1 97.5 296 SER B CA 1
ATOM 5291 C C . SER B 1 296 ? 1.969 -8.836 -1.837 1 97.5 296 SER B C 1
ATOM 5293 O O . SER B 1 296 ? 2.404 -8 -1.041 1 97.5 296 SER B O 1
ATOM 5295 N N . HIS B 1 297 ? 0.679 -8.922 -2.16 1 97.69 297 HIS B N 1
ATOM 5296 C CA . HIS B 1 297 ? -0.188 -7.828 -1.738 1 97.69 297 HIS B CA 1
ATOM 5297 C C . HIS B 1 297 ? -1.469 -8.352 -1.099 1 97.69 297 HIS B C 1
ATOM 5299 O O . HIS B 1 297 ? -1.816 -7.961 0.018 1 97.69 297 HIS B O 1
ATOM 5305 N N . LEU B 1 298 ? -2.133 -9.297 -1.754 1 98.5 298 LEU B N 1
ATOM 5306 C CA . LEU B 1 298 ? -3.449 -9.703 -1.269 1 98.5 298 LEU B CA 1
ATOM 5307 C C . LEU B 1 298 ? -3.348 -10.344 0.111 1 98.5 298 LEU B C 1
ATOM 5309 O O . LEU B 1 298 ? -4.117 -10.008 1.015 1 98.5 298 LEU B O 1
ATOM 5313 N N . ILE B 1 299 ? -2.432 -11.242 0.318 1 98.31 299 ILE B N 1
ATOM 5314 C CA . ILE B 1 299 ? -2.297 -11.93 1.601 1 98.31 299 ILE B CA 1
ATOM 5315 C C . ILE B 1 299 ? -1.856 -10.93 2.672 1 98.31 299 ILE B C 1
ATOM 5317 O O . ILE B 1 299 ? -2.5 -10.805 3.717 1 98.31 299 ILE B O 1
ATOM 5321 N N . PRO B 1 300 ? -0.81 -10.141 2.408 1 96.81 300 PRO B N 1
ATOM 5322 C CA . PRO B 1 300 ? -0.448 -9.164 3.436 1 96.81 300 PRO B CA 1
ATOM 5323 C C . PRO B 1 300 ? -1.576 -8.18 3.734 1 96.81 300 PRO B C 1
ATOM 5325 O O . PRO B 1 300 ? -1.809 -7.832 4.898 1 96.81 300 PRO B O 1
ATOM 5328 N N . MET B 1 301 ? -2.293 -7.762 2.756 1 95.62 301 MET B N 1
ATOM 5329 C CA . MET B 1 301 ? -3.324 -6.742 2.918 1 95.62 301 MET B CA 1
ATOM 5330 C C . MET B 1 301 ? -4.531 -7.305 3.664 1 95.62 301 MET B C 1
ATOM 5332 O O . MET B 1 301 ? -5.223 -6.574 4.375 1 95.62 301 MET B O 1
ATOM 5336 N N . SER B 1 302 ? -4.789 -8.586 3.502 1 96.5 302 SER B N 1
ATOM 5337 C CA . SER B 1 302 ? -6.012 -9.148 4.062 1 96.5 302 SER B CA 1
ATOM 5338 C C . SER B 1 302 ? -5.75 -9.789 5.422 1 96.5 302 SER B C 1
ATOM 5340 O O . SER B 1 302 ? -6.633 -9.82 6.281 1 96.5 302 SER B O 1
ATOM 5342 N N . THR B 1 303 ? -4.461 -10.273 5.645 1 95.56 303 THR B N 1
ATOM 5343 C CA . THR B 1 303 ? -4.238 -11.062 6.848 1 95.56 303 THR B CA 1
ATOM 5344 C C . THR B 1 303 ? -3.121 -10.453 7.695 1 95.56 303 THR B C 1
ATOM 5346 O O . THR B 1 303 ? -2.957 -10.812 8.859 1 95.56 303 THR B O 1
ATOM 5349 N N . GLY B 1 304 ? -2.344 -9.656 7.121 1 92.75 304 GLY B N 1
ATOM 5350 C CA . GLY B 1 304 ? -1.18 -9.125 7.812 1 92.75 304 GLY B CA 1
ATOM 5351 C C . GLY B 1 304 ? 0.05 -10.008 7.676 1 92.75 304 GLY B C 1
ATOM 5352 O O . GLY B 1 304 ? 1.155 -9.594 8.039 1 92.75 304 GLY B O 1
ATOM 5353 N N . ILE B 1 305 ? -0.093 -11.195 7.121 1 96.19 305 ILE B N 1
ATOM 5354 C CA . ILE B 1 305 ? 1.033 -12.109 6.969 1 96.19 305 ILE B CA 1
ATOM 5355 C C . ILE B 1 305 ? 2.021 -11.539 5.949 1 96.19 305 ILE B C 1
ATOM 5357 O O . ILE B 1 305 ? 1.66 -11.289 4.797 1 96.19 305 ILE B O 1
ATOM 5361 N N . ALA B 1 306 ? 3.217 -11.289 6.422 1 95.5 306 ALA B N 1
ATOM 5362 C CA . ALA B 1 306 ? 4.277 -10.812 5.535 1 95.5 306 ALA B CA 1
ATOM 5363 C C . ALA B 1 306 ? 4.898 -11.969 4.758 1 95.5 306 ALA B C 1
ATOM 5365 O O . ALA B 1 306 ? 6.012 -12.398 5.059 1 95.5 306 ALA B O 1
ATOM 5366 N N . PHE B 1 307 ? 4.258 -12.367 3.734 1 98.44 307 PHE B N 1
ATOM 5367 C CA . PHE B 1 307 ? 4.57 -13.609 3.029 1 98.44 307 PHE B CA 1
ATOM 5368 C C . PHE B 1 307 ? 6.004 -13.594 2.52 1 98.44 307 PHE B C 1
ATOM 5370 O O . PHE B 1 307 ? 6.754 -14.547 2.74 1 98.44 307 PHE B O 1
ATOM 5377 N N . HIS B 1 308 ? 6.418 -12.516 1.816 1 98.38 308 HIS B N 1
ATOM 5378 C CA . HIS B 1 308 ? 7.75 -12.453 1.224 1 98.38 308 HIS B CA 1
ATOM 5379 C C . HIS B 1 308 ? 8.828 -12.461 2.297 1 98.38 308 HIS B C 1
ATOM 5381 O O . HIS B 1 308 ? 9.898 -13.039 2.104 1 98.38 308 HIS B O 1
ATOM 5387 N N . HIS B 1 309 ? 8.578 -11.805 3.432 1 97.31 309 HIS B N 1
ATOM 5388 C CA . HIS B 1 309 ? 9.5 -11.867 4.559 1 97.31 309 HIS B CA 1
ATOM 5389 C C . HIS B 1 309 ? 9.703 -13.305 5.027 1 97.31 309 HIS B C 1
ATOM 5391 O O . HIS B 1 309 ? 10.836 -13.742 5.242 1 97.31 309 HIS B O 1
ATOM 5397 N N . ASP B 1 310 ? 8.602 -14.023 5.105 1 98.56 310 ASP B N 1
ATOM 5398 C CA . ASP B 1 310 ? 8.672 -15.406 5.586 1 98.56 310 ASP B CA 1
ATOM 5399 C C . ASP B 1 310 ? 9.406 -16.297 4.59 1 98.56 310 ASP B C 1
ATOM 5401 O O . ASP B 1 310 ? 10.125 -17.219 4.988 1 98.56 310 ASP B O 1
ATOM 5405 N N . LEU B 1 311 ? 9.227 -15.992 3.326 1 98.56 311 LEU B N 1
ATOM 5406 C CA . LEU B 1 311 ? 9.977 -16.75 2.332 1 98.56 311 LEU B CA 1
ATOM 5407 C C . LEU B 1 311 ? 11.477 -16.516 2.496 1 98.56 311 LEU B C 1
ATOM 5409 O O . LEU B 1 311 ? 12.266 -17.469 2.438 1 98.56 311 LEU B O 1
ATOM 5413 N N . ILE B 1 312 ? 11.867 -15.289 2.707 1 98.31 312 ILE B N 1
ATOM 5414 C CA . ILE B 1 312 ? 13.273 -14.961 2.893 1 98.31 312 ILE B CA 1
ATOM 5415 C C . ILE B 1 312 ? 13.805 -15.641 4.152 1 98.31 312 ILE B C 1
ATOM 5417 O O . ILE B 1 312 ? 14.906 -16.188 4.156 1 98.31 312 ILE B O 1
ATOM 5421 N N . ARG B 1 313 ? 13.008 -15.641 5.234 1 98.25 313 ARG B N 1
ATOM 5422 C CA . ARG B 1 313 ? 13.391 -16.344 6.457 1 98.25 313 ARG B CA 1
ATOM 5423 C C . ARG B 1 313 ? 13.68 -17.812 6.176 1 98.25 313 ARG B C 1
ATOM 5425 O O . ARG B 1 313 ? 14.75 -18.312 6.527 1 98.25 313 ARG B O 1
ATOM 5432 N N . ILE B 1 314 ? 12.812 -18.422 5.469 1 98.56 314 ILE B N 1
ATOM 5433 C CA . ILE B 1 314 ? 12.93 -19.859 5.195 1 98.56 314 ILE B CA 1
ATOM 5434 C C . ILE B 1 314 ? 14.148 -20.125 4.32 1 98.56 314 ILE B C 1
ATOM 5436 O O . ILE B 1 314 ? 14.922 -21.047 4.586 1 98.56 314 ILE B O 1
ATOM 5440 N N . ALA B 1 315 ? 14.344 -19.266 3.318 1 98.44 315 ALA B N 1
ATOM 5441 C CA . ALA B 1 315 ? 15.438 -19.438 2.365 1 98.44 315 ALA B CA 1
ATOM 5442 C C . ALA B 1 315 ? 16.797 -19.219 3.039 1 98.44 315 ALA B C 1
ATOM 5444 O O . ALA B 1 315 ? 17.828 -19.578 2.484 1 98.44 315 ALA B O 1
ATOM 5445 N N . THR B 1 316 ? 16.797 -18.625 4.25 1 97.81 316 THR B N 1
ATOM 5446 C CA . THR B 1 316 ? 18.031 -18.344 4.949 1 97.81 316 THR B CA 1
ATOM 5447 C C . THR B 1 316 ? 18.109 -19.125 6.262 1 97.81 316 THR B C 1
ATOM 5449 O O . THR B 1 316 ? 18.938 -18.828 7.125 1 97.81 316 THR B O 1
ATOM 5452 N N . GLY B 1 317 ? 17.203 -20 6.43 1 97 317 GLY B N 1
ATOM 5453 C CA . GLY B 1 317 ? 17.359 -20.984 7.477 1 97 317 GLY B CA 1
ATOM 5454 C C . GLY B 1 317 ? 16.5 -20.703 8.695 1 97 317 GLY B C 1
ATOM 5455 O O . GLY B 1 317 ? 16.609 -21.406 9.711 1 97 317 GLY B O 1
ATOM 5456 N N . ALA B 1 318 ? 15.695 -19.719 8.648 1 97.69 318 ALA B N 1
ATOM 5457 C CA . ALA B 1 318 ? 14.836 -19.391 9.789 1 97.69 318 ALA B CA 1
ATOM 5458 C C . ALA B 1 318 ? 13.414 -19.891 9.562 1 97.69 318 ALA B C 1
ATOM 5460 O O . ALA B 1 318 ? 13.008 -20.141 8.43 1 97.69 318 ALA B O 1
ATOM 5461 N N . ALA B 1 319 ? 12.641 -20.156 10.617 1 98 319 ALA B N 1
ATOM 5462 C CA . ALA B 1 319 ? 11.234 -20.547 10.547 1 98 319 ALA B CA 1
ATOM 5463 C C . ALA B 1 319 ? 10.359 -19.359 10.117 1 98 319 ALA B C 1
ATOM 5465 O O . ALA B 1 319 ? 10.688 -18.203 10.414 1 98 319 ALA B O 1
ATOM 5466 N N . PRO B 1 320 ? 9.273 -19.625 9.406 1 98 320 PRO B N 1
ATOM 5467 C CA . PRO B 1 320 ? 8.328 -18.547 9.141 1 98 320 PRO B CA 1
ATOM 5468 C C . PRO B 1 320 ? 7.602 -18.078 10.398 1 98 320 PRO B C 1
ATOM 5470 O O . PRO B 1 320 ? 7.461 -18.828 11.359 1 98 320 PRO B O 1
ATOM 5473 N N . GLU B 1 321 ? 7.156 -16.875 10.422 1 95 321 GLU B N 1
ATOM 5474 C CA . GLU B 1 321 ? 6.441 -16.312 11.562 1 95 321 GLU B CA 1
ATOM 5475 C C . GLU B 1 321 ? 4.934 -16.391 11.359 1 95 321 GLU B C 1
ATOM 5477 O O . GLU B 1 321 ? 4.188 -16.672 12.305 1 95 321 GLU B O 1
ATOM 5482 N N . LEU B 1 322 ? 4.426 -16.25 10.219 1 94.5 322 LEU B N 1
ATOM 5483 C CA . LEU B 1 322 ? 3.018 -16.203 9.836 1 94.5 322 LEU B CA 1
ATOM 5484 C C . LEU B 1 322 ? 2.217 -15.367 10.82 1 94.5 322 LEU B C 1
ATOM 5486 O O . LEU B 1 322 ? 1.163 -15.789 11.297 1 94.5 322 LEU B O 1
ATOM 5490 N N . ALA B 1 323 ? 2.742 -14.25 11.172 1 84.25 323 ALA B N 1
ATOM 5491 C CA . ALA B 1 323 ? 2.047 -13.352 12.094 1 84.25 323 ALA B CA 1
ATOM 5492 C C . ALA B 1 323 ? 0.782 -12.781 11.453 1 84.25 323 ALA B C 1
ATOM 5494 O O . ALA B 1 323 ? 0.848 -12.094 10.438 1 84.25 323 ALA B O 1
ATOM 5495 N N . ARG B 1 324 ? -0.356 -13.18 12.078 1 85.62 324 ARG B N 1
ATOM 5496 C CA . ARG B 1 324 ? -1.63 -12.742 11.523 1 85.62 324 ARG B CA 1
ATOM 5497 C C . ARG B 1 324 ? -2.125 -11.477 12.219 1 85.62 324 ARG B C 1
ATOM 5499 O O . ARG B 1 324 ? -1.942 -11.32 13.43 1 85.62 324 ARG B O 1
ATOM 5506 N N . GLY B 1 325 ? -2.631 -10.617 11.375 1 83 325 GLY B N 1
ATOM 5507 C CA . GLY B 1 325 ? -3.312 -9.438 11.875 1 83 325 GLY B CA 1
ATOM 5508 C C . GLY B 1 325 ? -4.824 -9.539 11.797 1 83 325 GLY B C 1
ATOM 5509 O O . GLY B 1 325 ? -5.395 -10.602 12.023 1 83 325 GLY B O 1
ATOM 5510 N N . ALA B 1 326 ? -5.434 -8.375 11.547 1 78.25 326 ALA B N 1
ATOM 5511 C CA . ALA B 1 326 ? -6.891 -8.312 11.453 1 78.25 326 ALA B CA 1
ATOM 5512 C C . ALA B 1 326 ? -7.387 -8.945 10.156 1 78.25 326 ALA B C 1
ATOM 5514 O O . ALA B 1 326 ? -6.711 -8.867 9.125 1 78.25 326 ALA B O 1
ATOM 5515 N N . ASP B 1 327 ? -8.516 -9.453 10.281 1 84.06 327 ASP B N 1
ATOM 5516 C CA . ASP B 1 327 ? -9.117 -10.07 9.102 1 84.06 327 ASP B CA 1
ATOM 5517 C C . ASP B 1 327 ? -9.75 -9.016 8.195 1 84.06 327 ASP B C 1
ATOM 5519 O O . ASP B 1 327 ? -10.633 -8.273 8.617 1 84.06 327 ASP B O 1
ATOM 5523 N N . ARG B 1 328 ? -9.25 -8.977 7.09 1 92.94 328 ARG B N 1
ATOM 5524 C CA . ARG B 1 328 ? -9.773 -8.188 5.98 1 92.94 328 ARG B CA 1
ATOM 5525 C C . ARG B 1 328 ? -9.898 -9.031 4.715 1 92.94 328 ARG B C 1
ATOM 5527 O O . ARG B 1 328 ? -9.695 -10.242 4.75 1 92.94 328 ARG B O 1
ATOM 5534 N N . PHE B 1 329 ? -10.367 -8.289 3.707 1 96.56 329 PHE B N 1
ATOM 5535 C CA . PHE B 1 329 ? -10.406 -8.891 2.383 1 96.56 329 PHE B CA 1
ATOM 5536 C C . PHE B 1 329 ? -9.648 -8.039 1.373 1 96.56 329 PHE B C 1
ATOM 5538 O O . PHE B 1 329 ? -9.656 -6.812 1.458 1 96.56 329 PHE B O 1
ATOM 5545 N N . ALA B 1 330 ? -8.977 -8.672 0.536 1 98.19 330 ALA B N 1
ATOM 5546 C CA . ALA B 1 330 ? -8.281 -8.008 -0.561 1 98.19 330 ALA B CA 1
ATOM 5547 C C . ALA B 1 330 ? -8.438 -8.781 -1.864 1 98.19 330 ALA B C 1
ATOM 5549 O O . ALA B 1 330 ? -8.57 -10.008 -1.851 1 98.19 330 ALA B O 1
ATOM 5550 N N . GLY B 1 331 ? -8.469 -8.039 -2.945 1 98.69 331 GLY B N 1
ATOM 5551 C CA . GLY B 1 331 ? -8.609 -8.672 -4.25 1 98.69 331 GLY B CA 1
ATOM 5552 C C . GLY B 1 331 ? -7.922 -7.906 -5.359 1 98.69 331 GLY B C 1
ATOM 5553 O O . GLY B 1 331 ? -7.512 -6.758 -5.172 1 98.69 331 GLY B O 1
ATOM 5554 N N . SER B 1 332 ? -7.668 -8.586 -6.438 1 98.69 332 SER B N 1
ATOM 5555 C CA . SER B 1 332 ? -7.172 -7.992 -7.676 1 98.69 332 SER B CA 1
ATOM 5556 C C . SER B 1 332 ? -8.039 -8.398 -8.867 1 98.69 332 SER B C 1
ATOM 5558 O O . SER B 1 332 ? -8.641 -9.469 -8.867 1 98.69 332 SER B O 1
ATOM 5560 N N . ARG B 1 333 ? -8.125 -7.535 -9.797 1 98.44 333 ARG B N 1
ATOM 5561 C CA . ARG B 1 333 ? -8.812 -7.824 -11.047 1 98.44 333 ARG B CA 1
ATOM 5562 C C . ARG B 1 333 ? -8.062 -7.227 -12.234 1 98.44 333 ARG B C 1
ATOM 5564 O O . ARG B 1 333 ? -7.562 -6.102 -12.164 1 98.44 333 ARG B O 1
ATOM 5571 N N . GLN B 1 334 ? -8.023 -7.996 -13.289 1 96.75 334 GLN B N 1
ATOM 5572 C CA . GLN B 1 334 ? -7.242 -7.633 -14.469 1 96.75 334 GLN B CA 1
ATOM 5573 C C . GLN B 1 334 ? -8.117 -6.938 -15.508 1 96.75 334 GLN B C 1
ATOM 5575 O O . GLN B 1 334 ? -9.281 -7.293 -15.688 1 96.75 334 GLN B O 1
ATOM 5580 N N . VAL B 1 335 ? -7.539 -5.934 -16.094 1 96.25 335 VAL B N 1
ATOM 5581 C CA . VAL B 1 335 ? -8.117 -5.324 -17.297 1 96.25 335 VAL B CA 1
ATOM 5582 C C . VAL B 1 335 ? -7.613 -6.047 -18.547 1 96.25 335 VAL B C 1
ATOM 5584 O O . VAL B 1 335 ? -6.43 -5.957 -18.891 1 96.25 335 VAL B O 1
ATOM 5587 N N . VAL B 1 336 ? -8.477 -6.684 -19.219 1 93.19 336 VAL B N 1
ATOM 5588 C CA . VAL B 1 336 ? -8.117 -7.457 -20.391 1 93.19 336 VAL B CA 1
ATOM 5589 C C . VAL B 1 336 ? -8.594 -6.734 -21.656 1 93.19 336 VAL B C 1
ATOM 5591 O O . VAL B 1 336 ? -9.773 -6.41 -21.781 1 93.19 336 VAL B O 1
ATOM 5594 N N . SER B 1 337 ? -7.664 -6.516 -22.562 1 92.5 337 SER B N 1
ATOM 5595 C CA . SER B 1 337 ? -8.031 -5.859 -23.812 1 92.5 337 SER B CA 1
ATOM 5596 C C . SER B 1 337 ? -8.906 -6.762 -24.672 1 92.5 337 SER B C 1
ATOM 5598 O O . SER B 1 337 ? -8.578 -7.934 -24.891 1 92.5 337 SER B O 1
ATOM 5600 N N . PRO B 1 338 ? -9.93 -6.191 -25.234 1 88.88 338 PRO B N 1
ATOM 5601 C CA . PRO B 1 338 ? -10.781 -7 -26.094 1 88.88 338 PRO B CA 1
ATOM 5602 C C . PRO B 1 338 ? -10.273 -7.066 -27.531 1 88.88 338 PRO B C 1
ATOM 5604 O O . PRO B 1 338 ? -10.797 -7.836 -28.344 1 88.88 338 PRO B O 1
ATOM 5607 N N . VAL B 1 339 ? -9.273 -6.266 -27.875 1 92 339 VAL B N 1
ATOM 5608 C CA . VAL B 1 339 ? -8.789 -6.203 -29.25 1 92 339 VAL B CA 1
ATOM 5609 C C . VAL B 1 339 ? -7.27 -6.328 -29.266 1 92 339 VAL B C 1
ATOM 5611 O O . VAL B 1 339 ? -6.602 -6.039 -28.266 1 92 339 VAL B O 1
ATOM 5614 N N . ALA B 1 340 ? -6.781 -6.875 -30.375 1 92.94 340 ALA B N 1
ATOM 5615 C CA . ALA B 1 340 ? -5.34 -6.941 -30.594 1 92.94 340 ALA B CA 1
ATOM 5616 C C . ALA B 1 340 ? -4.801 -5.613 -31.125 1 92.94 340 ALA B C 1
ATOM 5618 O O . ALA B 1 340 ? -5.566 -4.773 -31.594 1 92.94 340 ALA B O 1
ATOM 5619 N N . GLY B 1 341 ? -3.508 -5.379 -30.953 1 94.88 341 GLY B N 1
ATOM 5620 C CA . GLY B 1 341 ? -2.867 -4.168 -31.438 1 94.88 341 GLY B CA 1
ATOM 5621 C C . GLY B 1 341 ? -1.766 -3.664 -30.531 1 94.88 341 GLY B C 1
ATOM 5622 O O . GLY B 1 341 ? -1.134 -4.449 -29.812 1 94.88 341 GLY B O 1
ATOM 5623 N N . ARG B 1 342 ? -1.521 -2.389 -30.75 1 95.75 342 ARG B N 1
ATOM 5624 C CA . ARG B 1 342 ? -0.513 -1.731 -29.922 1 95.75 342 ARG B CA 1
ATOM 5625 C C . ARG B 1 342 ? -1.158 -1.003 -28.75 1 95.75 342 ARG B C 1
ATOM 5627 O O . ARG B 1 342 ? -2.088 -0.214 -28.938 1 95.75 342 ARG B O 1
ATOM 5634 N N . PHE B 1 343 ? -0.659 -1.288 -27.578 1 94.44 343 PHE B N 1
ATOM 5635 C CA . PHE B 1 343 ? -1.204 -0.673 -26.375 1 94.44 343 PHE B CA 1
ATOM 5636 C C . PHE B 1 343 ? -0.727 0.768 -26.234 1 94.44 343 PHE B C 1
ATOM 5638 O O . PHE B 1 343 ? 0.473 1.02 -26.109 1 94.44 343 PHE B O 1
ATOM 5645 N N . GLU B 1 344 ? -1.667 1.704 -26.156 1 92.5 344 GLU B N 1
ATOM 5646 C CA . GLU B 1 344 ? -1.254 3.105 -26.156 1 92.5 344 GLU B CA 1
ATOM 5647 C C . GLU B 1 344 ? -1.62 3.787 -24.844 1 92.5 344 GLU B C 1
ATOM 5649 O O . GLU B 1 344 ? -1.354 4.977 -24.656 1 92.5 344 GLU B O 1
ATOM 5654 N N . GLY B 1 345 ? -2.303 3.086 -24.062 1 90.38 345 GLY B N 1
ATOM 5655 C CA . GLY B 1 345 ? -2.611 3.674 -22.781 1 90.38 345 GLY B CA 1
ATOM 5656 C C . GLY B 1 345 ? -3.947 3.221 -22.219 1 90.38 345 GLY B C 1
ATOM 5657 O O . GLY B 1 345 ? -4.586 2.324 -22.766 1 90.38 345 GLY B O 1
ATOM 5658 N N . LEU B 1 346 ? -4.301 3.76 -21.047 1 91.81 346 LEU B N 1
ATOM 5659 C CA . LEU B 1 346 ? -5.52 3.396 -20.328 1 91.81 346 LEU B CA 1
ATOM 5660 C C . LEU B 1 346 ? -6.336 4.637 -19.984 1 91.81 346 LEU B C 1
ATOM 5662 O O . LEU B 1 346 ? -5.91 5.461 -19.172 1 91.81 346 LEU B O 1
ATOM 5666 N N . ASP B 1 347 ? -7.445 4.742 -20.578 1 91.06 347 ASP B N 1
ATOM 5667 C CA . ASP B 1 347 ? -8.352 5.84 -20.25 1 91.06 347 ASP B CA 1
ATOM 5668 C C . ASP B 1 347 ? -9.18 5.523 -19.016 1 91.06 347 ASP B C 1
ATOM 5670 O O . ASP B 1 347 ? -9.391 4.352 -18.688 1 91.06 347 ASP B O 1
ATOM 5674 N N . GLY B 1 348 ? -9.633 6.543 -18.328 1 92.44 348 GLY B N 1
ATOM 5675 C CA . GLY B 1 348 ? -10.5 6.375 -17.172 1 92.44 348 GLY B CA 1
ATOM 5676 C C . GLY B 1 348 ? -9.742 6.289 -15.859 1 92.44 348 GLY B C 1
ATOM 5677 O O . GLY B 1 348 ? -10.352 6.172 -14.797 1 92.44 348 GLY B O 1
ATOM 5678 N N . LEU B 1 349 ? -8.383 6.406 -15.922 1 91.62 349 LEU B N 1
ATOM 5679 C CA . LEU B 1 349 ? -7.523 6.211 -14.758 1 91.62 349 LEU B CA 1
ATOM 5680 C C . LEU B 1 349 ? -7.871 7.207 -13.656 1 91.62 349 LEU B C 1
ATOM 5682 O O . LEU B 1 349 ? -7.902 6.848 -12.477 1 91.62 349 LEU B O 1
ATOM 5686 N N . PRO B 1 350 ? -8.203 8.469 -14.008 1 88.88 350 PRO B N 1
ATOM 5687 C CA . PRO B 1 350 ? -8.539 9.414 -12.938 1 88.88 350 PRO B CA 1
ATOM 5688 C C . PRO B 1 350 ? -9.758 8.961 -12.125 1 88.88 350 PRO B C 1
ATOM 5690 O O . PRO B 1 350 ? -9.773 9.102 -10.898 1 88.88 350 PRO B O 1
ATOM 5693 N N . ASP B 1 351 ? -10.711 8.398 -12.766 1 90.31 351 ASP B N 1
ATOM 5694 C CA . ASP B 1 351 ? -11.898 7.902 -12.086 1 90.31 351 ASP B CA 1
ATOM 5695 C C . ASP B 1 351 ? -11.57 6.668 -11.242 1 90.31 351 ASP B C 1
ATOM 5697 O O . ASP B 1 351 ? -12.102 6.504 -10.141 1 90.31 351 ASP B O 1
ATOM 5701 N N . VAL B 1 352 ? -10.727 5.805 -11.734 1 93.31 352 VAL B N 1
ATOM 5702 C CA . VAL B 1 352 ? -10.32 4.602 -11.016 1 93.31 352 VAL B CA 1
ATOM 5703 C C . VAL B 1 352 ? -9.602 4.984 -9.719 1 93.31 352 VAL B C 1
ATOM 5705 O O . VAL B 1 352 ? -9.875 4.418 -8.656 1 93.31 352 VAL B O 1
ATOM 5708 N N . LEU B 1 353 ? -8.727 5.977 -9.781 1 90.44 353 LEU B N 1
ATOM 5709 C CA . LEU B 1 353 ? -7.902 6.398 -8.656 1 90.44 353 LEU B CA 1
ATOM 5710 C C . LEU B 1 353 ? -8.758 6.988 -7.547 1 90.44 353 LEU B C 1
ATOM 5712 O O . LEU B 1 353 ? -8.312 7.117 -6.406 1 90.44 353 LEU B O 1
ATOM 5716 N N . ASN B 1 354 ? -9.984 7.32 -7.812 1 85.81 354 ASN B N 1
ATOM 5717 C CA . ASN B 1 354 ? -10.859 7.934 -6.824 1 85.81 354 ASN B CA 1
ATOM 5718 C C . ASN B 1 354 ? -11.812 6.914 -6.211 1 85.81 354 ASN B C 1
ATOM 5720 O O . ASN B 1 354 ? -12.672 7.27 -5.395 1 85.81 354 ASN B O 1
ATOM 5724 N N . LEU B 1 355 ? -11.68 5.707 -6.613 1 89.19 355 LEU B N 1
ATOM 5725 C CA . LEU B 1 355 ? -12.523 4.664 -6.043 1 89.19 355 LEU B CA 1
ATOM 5726 C C . LEU B 1 355 ? -12.133 4.371 -4.602 1 89.19 355 LEU B C 1
ATOM 5728 O O . LEU B 1 355 ? -10.953 4.223 -4.289 1 89.19 355 LEU B O 1
ATOM 5732 N N . TRP B 1 356 ? -13.133 4.289 -3.787 1 85.69 356 TRP B N 1
ATOM 5733 C CA . TRP B 1 356 ? -12.914 3.934 -2.389 1 85.69 356 TRP B CA 1
ATOM 5734 C C . TRP B 1 356 ? -12.492 2.477 -2.256 1 85.69 356 TRP B C 1
ATOM 5736 O O . TRP B 1 356 ? -13.102 1.586 -2.85 1 85.69 356 TRP B O 1
ATOM 5746 N N . GLY B 1 357 ? -11.438 2.303 -1.441 1 90.31 357 GLY B N 1
ATOM 5747 C CA . GLY B 1 357 ? -10.945 0.952 -1.23 1 90.31 357 GLY B CA 1
ATOM 5748 C C . GLY B 1 357 ? -9.844 0.564 -2.199 1 90.31 357 GLY B C 1
ATOM 5749 O O . GLY B 1 357 ? -9.156 -0.442 -2 1 90.31 357 GLY B O 1
ATOM 5750 N N . LEU B 1 358 ? -9.672 1.415 -3.248 1 93.94 358 LEU B N 1
ATOM 5751 C CA . LEU B 1 358 ? -8.594 1.144 -4.191 1 93.94 358 LEU B CA 1
ATOM 5752 C C . LEU B 1 358 ? -7.23 1.306 -3.523 1 93.94 358 LEU B C 1
ATOM 5754 O O . LEU B 1 358 ? -6.973 2.316 -2.867 1 93.94 358 LEU B O 1
ATOM 5758 N N . GLU B 1 359 ? -6.441 0.292 -3.662 1 94.19 359 GLU B N 1
ATOM 5759 C CA . GLU B 1 359 ? -5.086 0.352 -3.129 1 94.19 359 GLU B CA 1
ATOM 5760 C C . GLU B 1 359 ? -4.07 0.642 -4.234 1 94.19 359 GLU B C 1
ATOM 5762 O O . GLU B 1 359 ? -3.242 1.544 -4.102 1 94.19 359 GLU B O 1
ATOM 5767 N N . HIS B 1 360 ? -4.211 -0.097 -5.348 1 95 360 HIS B N 1
ATOM 5768 C CA . HIS B 1 360 ? -3.262 0.078 -6.441 1 95 360 HIS B CA 1
ATOM 5769 C C . HIS B 1 360 ? -3.949 -0.073 -7.797 1 95 360 HIS B C 1
ATOM 5771 O O . HIS B 1 360 ? -4.91 -0.833 -7.926 1 95 360 HIS B O 1
ATOM 5777 N N . VAL B 1 361 ? -3.432 0.691 -8.703 1 95.06 361 VAL B N 1
ATOM 5778 C CA . VAL B 1 361 ? -3.592 0.402 -10.125 1 95.06 361 VAL B CA 1
ATOM 5779 C C . VAL B 1 361 ? -2.229 0.119 -10.75 1 95.06 361 VAL B C 1
ATOM 5781 O O . VAL B 1 361 ? -1.277 0.879 -10.547 1 95.06 361 VAL B O 1
ATOM 5784 N N . VAL B 1 362 ? -2.158 -0.988 -11.477 1 94.75 362 VAL B N 1
ATOM 5785 C CA . VAL B 1 362 ? -0.879 -1.414 -12.031 1 94.75 362 VAL B CA 1
ATOM 5786 C C . VAL B 1 362 ? -0.996 -1.562 -13.547 1 94.75 362 VAL B C 1
ATOM 5788 O O . VAL B 1 362 ? -1.964 -2.139 -14.047 1 94.75 362 VAL B O 1
ATOM 5791 N N . LEU B 1 363 ? -0.069 -1.011 -14.25 1 92.06 363 LEU B N 1
ATOM 5792 C CA . LEU B 1 363 ? 0.023 -1.295 -15.68 1 92.06 363 LEU B CA 1
ATOM 5793 C C . LEU B 1 363 ? 0.843 -2.557 -15.93 1 92.06 363 LEU B C 1
ATOM 5795 O O . LEU B 1 363 ? 1.996 -2.648 -15.5 1 92.06 363 LEU B O 1
ATOM 5799 N N . GLU B 1 364 ? 0.25 -3.428 -16.578 1 91.88 364 GLU B N 1
ATOM 5800 C CA . GLU B 1 364 ? 0.871 -4.727 -16.828 1 91.88 364 GLU B CA 1
ATOM 5801 C C . GLU B 1 364 ? 1.562 -4.758 -18.188 1 91.88 364 GLU B C 1
ATOM 5803 O O . GLU B 1 364 ? 2.371 -5.645 -18.469 1 91.88 364 GLU B O 1
ATOM 5808 N N . ARG B 1 365 ? 1.197 -3.83 -18.969 1 89 365 ARG B N 1
ATOM 5809 C CA . ARG B 1 365 ? 1.781 -3.719 -20.297 1 89 365 ARG B CA 1
ATOM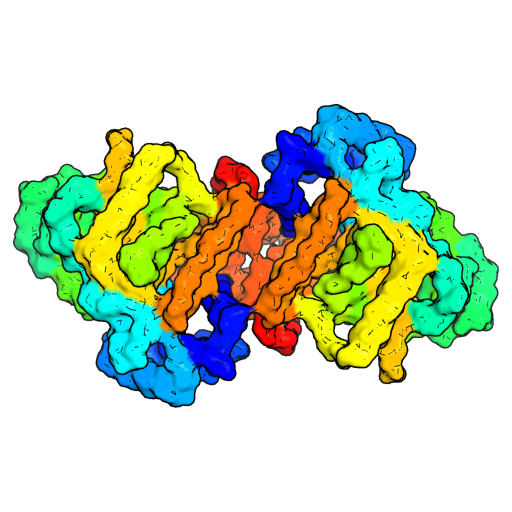 5810 C C . ARG B 1 365 ? 2.402 -2.342 -20.516 1 89 365 ARG B C 1
ATOM 5812 O O . ARG B 1 365 ? 1.807 -1.324 -20.156 1 89 365 ARG B O 1
ATOM 5819 N N . GLU B 1 366 ? 3.586 -2.352 -21.062 1 85.75 366 GLU B N 1
ATOM 5820 C CA . GLU B 1 366 ? 4.234 -1.08 -21.375 1 85.75 366 GLU B CA 1
ATOM 5821 C C . GLU B 1 366 ? 3.529 -0.365 -22.516 1 85.75 366 GLU B C 1
ATOM 5823 O O . GLU B 1 366 ? 2.982 -1.01 -23.422 1 85.75 366 GLU B O 1
ATOM 5828 N N . ILE B 1 367 ? 3.604 0.967 -22.453 1 88.44 367 ILE B N 1
ATOM 5829 C CA . ILE B 1 367 ? 3.086 1.738 -23.578 1 88.44 367 ILE B CA 1
ATOM 5830 C C . ILE B 1 367 ? 3.869 1.395 -24.844 1 88.44 367 ILE B C 1
ATOM 5832 O O . ILE B 1 367 ? 5.102 1.351 -24.828 1 88.44 367 ILE B O 1
ATOM 5836 N N . GLY B 1 368 ? 3.154 1.094 -25.859 1 91.69 368 GLY B N 1
ATOM 5837 C CA . GLY B 1 368 ? 3.791 0.685 -27.094 1 91.69 368 GLY B CA 1
ATOM 5838 C C . GLY B 1 368 ? 3.887 -0.822 -27.25 1 91.69 368 GLY B C 1
ATOM 5839 O O . GLY B 1 368 ? 4.227 -1.321 -28.328 1 91.69 368 GLY B O 1
ATOM 5840 N N . GLY B 1 369 ? 3.604 -1.553 -26.219 1 90.31 369 GLY B N 1
ATOM 5841 C CA . GLY B 1 369 ? 3.664 -3.006 -26.266 1 90.31 369 GLY B CA 1
ATOM 5842 C C . GLY B 1 369 ? 2.6 -3.613 -27.172 1 90.31 369 GLY B C 1
ATOM 5843 O O . GLY B 1 369 ? 1.52 -3.043 -27.328 1 90.31 369 GLY B O 1
ATOM 5844 N N . ARG B 1 370 ? 2.875 -4.793 -27.703 1 91.69 370 ARG B N 1
ATOM 5845 C CA . ARG B 1 370 ? 1.955 -5.488 -28.594 1 91.69 370 ARG B CA 1
ATOM 5846 C C . ARG B 1 370 ? 0.993 -6.375 -27.812 1 91.69 370 ARG B C 1
ATOM 5848 O O . ARG B 1 370 ? 1.397 -7.055 -26.875 1 91.69 370 ARG B O 1
ATOM 5855 N N . ILE B 1 371 ? -0.254 -6.262 -28.078 1 91 371 ILE B N 1
ATOM 5856 C CA . ILE B 1 371 ? -1.299 -7.129 -27.547 1 91 371 ILE B CA 1
ATOM 5857 C C . ILE B 1 371 ? -1.71 -8.156 -28.609 1 91 371 ILE B C 1
ATOM 5859 O O . ILE B 1 371 ? -2.1 -7.785 -29.719 1 91 371 ILE B O 1
ATOM 5863 N N . THR B 1 372 ? -1.514 -9.367 -28.266 1 85.75 372 THR B N 1
ATOM 5864 C CA . THR B 1 372 ? -2.014 -10.445 -29.109 1 85.75 372 THR B CA 1
ATOM 5865 C C . THR B 1 372 ? -3.164 -11.18 -28.422 1 85.75 372 THR B C 1
ATOM 5867 O O . THR B 1 372 ? -3.209 -11.266 -27.188 1 85.75 372 THR B O 1
ATOM 5870 N N . LEU B 1 373 ? -4.09 -11.477 -29.188 1 77.56 373 LEU B N 1
ATOM 5871 C CA . LEU B 1 373 ? -5.238 -12.18 -28.625 1 77.56 373 LEU B CA 1
ATOM 5872 C C . LEU B 1 373 ? -5.047 -13.688 -28.703 1 77.56 373 LEU B C 1
ATOM 5874 O O . LEU B 1 373 ? -4.211 -14.172 -29.469 1 77.56 373 LEU B O 1
ATOM 5878 N N . PRO B 1 374 ? -5.742 -14.445 -27.75 1 66.06 374 PRO B N 1
ATOM 5879 C CA . PRO B 1 374 ? -5.68 -15.906 -27.859 1 66.06 374 PRO B CA 1
ATOM 5880 C C . PRO B 1 374 ? -5.98 -16.391 -29.281 1 66.06 374 PRO B C 1
ATOM 5882 O O . PRO B 1 374 ? -6.773 -15.781 -30 1 66.06 374 PRO B O 1
ATOM 5885 N N . PRO B 1 375 ? -5.277 -17.453 -29.703 1 64.88 375 PRO B N 1
ATOM 5886 C CA . PRO B 1 375 ? -4.457 -18.422 -28.969 1 64.88 375 PRO B CA 1
ATOM 5887 C C . PRO B 1 375 ? -3.012 -17.969 -28.797 1 64.88 375 PRO B C 1
ATOM 5889 O O . PRO B 1 375 ? -2.182 -18.703 -28.266 1 64.88 375 PRO B O 1
ATOM 5892 N N . GLY B 1 376 ? -2.697 -16.688 -29.25 1 64.06 376 GLY B N 1
ATOM 5893 C CA . GLY B 1 376 ? -1.352 -16.188 -29.031 1 64.06 376 GLY B CA 1
ATOM 5894 C C . GLY B 1 376 ? -1.015 -15.969 -27.578 1 64.06 376 GLY B C 1
ATOM 5895 O O . GLY B 1 376 ? -1.474 -16.719 -26.703 1 64.06 376 GLY B O 1
ATOM 5896 N N . ASP B 1 377 ? -0.068 -15.133 -27.328 1 69.12 377 ASP B N 1
ATOM 5897 C CA . ASP B 1 377 ? 0.325 -14.797 -25.969 1 69.12 377 ASP B CA 1
ATOM 5898 C C . ASP B 1 377 ? -0.833 -14.156 -25.203 1 69.12 377 ASP B C 1
ATOM 5900 O O . ASP B 1 377 ? -0.983 -12.93 -25.203 1 69.12 377 ASP B O 1
ATOM 5904 N N . VAL B 1 378 ? -1.599 -15.008 -24.531 1 70.12 378 VAL B N 1
ATOM 5905 C CA . VAL B 1 378 ? -2.84 -14.602 -23.875 1 70.12 378 VAL B CA 1
ATOM 5906 C C . VAL B 1 378 ? -2.539 -13.578 -22.781 1 70.12 378 VAL B C 1
ATOM 5908 O O . VAL B 1 378 ? -3.355 -12.695 -22.516 1 70.12 378 VAL B O 1
ATOM 5911 N N . LEU B 1 379 ? -1.39 -13.641 -22.234 1 76.88 379 LEU B N 1
ATOM 5912 C CA . LEU B 1 379 ? -1.06 -12.75 -21.125 1 76.88 379 LEU B CA 1
ATOM 5913 C C . LEU B 1 379 ? -0.798 -11.336 -21.609 1 76.88 379 LEU B C 1
ATOM 5915 O O . LEU B 1 379 ? -0.843 -10.383 -20.828 1 76.88 379 LEU B O 1
ATOM 5919 N N . SER B 1 380 ? -0.593 -11.25 -22.938 1 82.62 380 SER B N 1
ATOM 5920 C CA . SER B 1 380 ? -0.358 -9.914 -23.484 1 82.62 380 SER B CA 1
ATOM 5921 C C . SER B 1 380 ? -1.628 -9.07 -23.453 1 82.62 380 SER B C 1
ATOM 5923 O O . SER B 1 380 ? -1.565 -7.84 -23.531 1 82.62 380 SER B O 1
ATOM 5925 N N . ALA B 1 381 ? -2.723 -9.719 -23.312 1 88.38 381 ALA B N 1
ATOM 5926 C CA . ALA B 1 381 ? -4.004 -9.016 -23.328 1 88.38 381 ALA B CA 1
ATOM 5927 C C . ALA B 1 381 ? -4.285 -8.367 -21.969 1 88.38 381 ALA B C 1
ATOM 5929 O O . ALA B 1 381 ? -5.168 -7.516 -21.859 1 88.38 381 ALA B O 1
ATOM 5930 N N . VAL B 1 382 ? -3.633 -8.836 -20.969 1 92.19 382 VAL B N 1
ATOM 5931 C CA . VAL B 1 382 ? -3.77 -8.211 -19.656 1 92.19 382 VAL B CA 1
ATOM 5932 C C . VAL B 1 382 ? -2.975 -6.906 -19.625 1 92.19 382 VAL B C 1
ATOM 5934 O O . VAL B 1 382 ? -1.741 -6.926 -19.594 1 92.19 382 VAL B O 1
ATOM 5937 N N . VAL B 1 383 ? -3.664 -5.809 -19.531 1 94.5 383 VAL B N 1
ATOM 5938 C CA . VAL B 1 383 ? -2.947 -4.555 -19.734 1 94.5 383 VAL B CA 1
ATOM 5939 C C . VAL B 1 383 ? -2.834 -3.797 -18.422 1 94.5 383 VAL B C 1
ATOM 5941 O O . VAL B 1 383 ? -1.981 -2.916 -18.281 1 94.5 383 VAL B O 1
ATOM 5944 N N . ALA B 1 384 ? -3.693 -4.078 -17.516 1 96 384 ALA B N 1
ATOM 5945 C CA . ALA B 1 384 ? -3.656 -3.424 -16.203 1 96 384 ALA B CA 1
ATOM 5946 C C . ALA B 1 384 ? -4.336 -4.281 -15.141 1 96 384 ALA B C 1
ATOM 5948 O O . ALA B 1 384 ? -4.965 -5.293 -15.461 1 96 384 ALA B O 1
ATOM 5949 N N . SER B 1 385 ? -4.121 -3.912 -13.945 1 96.94 385 SER B N 1
ATOM 5950 C CA . SER B 1 385 ? -4.77 -4.559 -12.805 1 96.94 385 SER B CA 1
ATOM 5951 C C . SER B 1 385 ? -5.164 -3.543 -11.742 1 96.94 385 SER B C 1
ATOM 5953 O O . SER B 1 385 ? -4.496 -2.518 -11.578 1 96.94 385 SER B O 1
ATOM 5955 N N . ALA B 1 386 ? -6.266 -3.812 -11.094 1 97.81 386 ALA B N 1
ATOM 5956 C CA . ALA B 1 386 ? -6.664 -3.072 -9.898 1 97.81 386 ALA B CA 1
ATOM 5957 C C . ALA B 1 386 ? -6.543 -3.941 -8.656 1 97.81 386 ALA B C 1
ATOM 5959 O O . ALA B 1 386 ? -6.871 -5.129 -8.68 1 97.81 386 ALA B O 1
ATOM 5960 N N . ILE B 1 387 ? -6.066 -3.4 -7.555 1 98.12 387 ILE B N 1
ATOM 5961 C CA . ILE B 1 387 ? -5.965 -4.074 -6.262 1 98.12 387 ILE B CA 1
ATOM 5962 C C . ILE B 1 387 ? -6.781 -3.311 -5.219 1 98.12 387 ILE B C 1
ATOM 5964 O O . ILE B 1 387 ? -6.613 -2.102 -5.055 1 98.12 387 ILE B O 1
ATOM 5968 N N . VAL B 1 388 ? -7.637 -4.031 -4.543 1 96.88 388 VAL B N 1
ATOM 5969 C CA . VAL B 1 388 ? -8.602 -3.426 -3.633 1 96.88 388 VAL B CA 1
ATOM 5970 C C . VAL B 1 388 ? -8.555 -4.133 -2.281 1 96.88 388 VAL B C 1
ATOM 5972 O O . VAL B 1 388 ? -8.297 -5.336 -2.213 1 96.88 388 VAL B O 1
ATOM 5975 N N . ARG B 1 389 ? -8.82 -3.449 -1.202 1 96 389 ARG B N 1
ATOM 5976 C CA . ARG B 1 389 ? -8.938 -3.979 0.153 1 96 389 ARG B CA 1
ATOM 5977 C C . ARG B 1 389 ? -10.172 -3.42 0.856 1 96 389 ARG B C 1
ATOM 5979 O O . ARG B 1 389 ? -10.516 -2.248 0.683 1 96 389 ARG B O 1
ATOM 5986 N N . SER B 1 390 ? -10.805 -4.199 1.603 1 93.69 390 SER B N 1
ATOM 5987 C CA . SER B 1 390 ? -11.969 -3.764 2.369 1 93.69 390 SER B CA 1
ATOM 5988 C C . SER B 1 390 ? -12.273 -4.73 3.51 1 93.69 390 SER B C 1
ATOM 5990 O O . SER B 1 390 ? -11.578 -5.734 3.68 1 93.69 390 SER B O 1
ATOM 5992 N N . VAL B 1 391 ? -13.258 -4.406 4.379 1 91.88 391 VAL B N 1
ATOM 5993 C CA . VAL B 1 391 ? -13.68 -5.254 5.484 1 91.88 391 VAL B CA 1
ATOM 5994 C C . VAL B 1 391 ? -14.758 -6.227 5.008 1 91.88 391 VAL B C 1
ATOM 5996 O O . VAL B 1 391 ? -15.172 -7.117 5.754 1 91.88 391 VAL B O 1
ATOM 5999 N N . SER B 1 392 ? -15.094 -6.027 3.734 1 92.56 392 SER B N 1
ATOM 6000 C CA . SER B 1 392 ? -16.172 -6.832 3.174 1 92.56 392 SER B CA 1
ATOM 6001 C C . SER B 1 392 ? -15.758 -7.48 1.858 1 92.56 392 SER B C 1
ATOM 6003 O O . SER B 1 392 ? -15.289 -6.801 0.946 1 92.56 392 SER B O 1
ATOM 6005 N N . TYR B 1 393 ? -16.031 -8.812 1.794 1 96.12 393 TYR B N 1
ATOM 6006 C CA . TYR B 1 393 ? -15.758 -9.578 0.581 1 96.12 393 TYR B CA 1
ATOM 6007 C C . TYR B 1 393 ? -16.516 -9 -0.61 1 96.12 393 TYR B C 1
ATOM 6009 O O . TYR B 1 393 ? -15.93 -8.797 -1.681 1 96.12 393 TYR B O 1
ATOM 6017 N N . ASP B 1 394 ? -17.75 -8.656 -0.435 1 95.25 394 ASP B N 1
ATOM 6018 C CA . ASP B 1 394 ? -18.609 -8.133 -1.499 1 95.25 394 ASP B CA 1
ATOM 6019 C C . ASP B 1 394 ? -18.141 -6.738 -1.931 1 95.25 394 ASP B C 1
ATOM 6021 O O . ASP B 1 394 ? -18.203 -6.406 -3.115 1 95.25 394 ASP B O 1
ATOM 6025 N N . ASP B 1 395 ? -17.719 -5.945 -0.938 1 93 395 ASP B N 1
ATOM 6026 C CA . ASP B 1 395 ? -17.203 -4.613 -1.254 1 93 395 ASP B CA 1
ATOM 6027 C C . ASP B 1 395 ? -15.969 -4.695 -2.143 1 93 395 ASP B C 1
ATOM 6029 O O . ASP B 1 395 ? -15.828 -3.922 -3.094 1 93 395 ASP B O 1
ATOM 6033 N N . VAL B 1 396 ? -15.109 -5.656 -1.826 1 96.31 396 VAL B N 1
ATOM 6034 C CA . VAL B 1 396 ? -13.906 -5.855 -2.633 1 96.31 396 VAL B CA 1
ATOM 6035 C C . VAL B 1 396 ? -14.297 -6.188 -4.07 1 96.31 396 VAL B C 1
ATOM 6037 O O . VAL B 1 396 ? -13.828 -5.547 -5.012 1 96.31 396 VAL B O 1
ATOM 6040 N N . ARG B 1 397 ? -15.195 -7.109 -4.254 1 97.12 397 ARG B N 1
ATOM 6041 C CA . ARG B 1 397 ? -15.578 -7.547 -5.59 1 97.12 397 ARG B CA 1
ATOM 6042 C C . ARG B 1 397 ? -16.281 -6.43 -6.359 1 97.12 397 ARG B C 1
ATOM 6044 O O . ARG B 1 397 ? -16.031 -6.246 -7.555 1 97.12 397 ARG B O 1
ATOM 6051 N N . ASP B 1 398 ? -17.109 -5.699 -5.676 1 95.56 398 ASP B N 1
ATOM 6052 C CA . ASP B 1 398 ? -17.828 -4.598 -6.312 1 95.56 398 ASP B CA 1
ATOM 6053 C C . ASP B 1 398 ? -16.859 -3.512 -6.777 1 95.56 398 ASP B C 1
ATOM 6055 O O . ASP B 1 398 ? -16.969 -3.002 -7.895 1 95.56 398 ASP B O 1
ATOM 6059 N N . THR B 1 399 ? -15.938 -3.158 -5.902 1 95 399 THR B N 1
ATOM 6060 C CA . THR B 1 399 ? -14.977 -2.115 -6.238 1 95 399 THR B CA 1
ATOM 6061 C C . THR B 1 399 ? -14.07 -2.566 -7.379 1 95 399 THR B C 1
ATOM 6063 O O . THR B 1 399 ? -13.727 -1.775 -8.258 1 95 399 THR B O 1
ATOM 6066 N N . LEU B 1 400 ? -13.695 -3.824 -7.375 1 97.81 400 LEU B N 1
ATOM 6067 C CA . LEU B 1 400 ? -12.891 -4.371 -8.461 1 97.81 400 LEU B CA 1
ATOM 6068 C C . LEU B 1 400 ? -13.641 -4.258 -9.789 1 97.81 400 LEU B C 1
ATOM 6070 O O . LEU B 1 400 ? -13.062 -3.85 -10.797 1 97.81 400 LEU B O 1
ATOM 6074 N N . ARG B 1 401 ? -14.883 -4.672 -9.781 1 97.44 401 ARG B N 1
ATOM 6075 C CA . ARG B 1 401 ? -15.695 -4.582 -10.992 1 97.44 401 ARG B CA 1
ATOM 6076 C C . ARG B 1 401 ? -15.766 -3.146 -11.5 1 97.44 401 ARG B C 1
ATOM 6078 O O . ARG B 1 401 ? -15.594 -2.896 -12.695 1 97.44 401 ARG B O 1
ATOM 6085 N N . ARG B 1 402 ? -15.977 -2.211 -10.625 1 96.56 402 ARG B N 1
ATOM 6086 C CA . ARG B 1 402 ? -16.062 -0.802 -11 1 96.56 402 ARG B CA 1
ATOM 6087 C C . ARG B 1 402 ? -14.734 -0.309 -11.57 1 96.56 402 ARG B C 1
ATOM 6089 O O . ARG B 1 402 ? -14.711 0.445 -12.547 1 96.56 402 ARG B O 1
ATOM 6096 N N . ALA B 1 403 ? -13.641 -0.704 -10.938 1 97 403 ALA B N 1
ATOM 6097 C CA . ALA B 1 403 ? -12.32 -0.292 -11.406 1 97 403 ALA B CA 1
ATOM 6098 C C . ALA B 1 403 ? -12.078 -0.739 -12.844 1 97 403 ALA B C 1
ATOM 6100 O O . ALA B 1 403 ? -11.594 0.037 -13.672 1 97 403 ALA B O 1
ATOM 6101 N N . VAL B 1 404 ? -12.445 -1.939 -13.156 1 97.06 404 VAL B N 1
ATOM 6102 C CA . VAL B 1 404 ? -12.219 -2.484 -14.492 1 97.06 404 VAL B CA 1
ATOM 6103 C C . VAL B 1 404 ? -13.18 -1.83 -15.484 1 97.06 404 VAL B C 1
ATOM 6105 O O . VAL B 1 404 ? -12.805 -1.529 -16.625 1 97.06 404 VAL B O 1
ATOM 6108 N N . ASP B 1 405 ? -14.422 -1.573 -15.023 1 96.81 405 ASP B N 1
ATOM 6109 C CA . ASP B 1 405 ? -15.414 -0.928 -15.883 1 96.81 405 ASP B CA 1
ATOM 6110 C C . ASP B 1 405 ? -14.961 0.478 -16.281 1 96.81 405 ASP B C 1
ATOM 6112 O O . ASP B 1 405 ? -15.219 0.927 -17.391 1 96.81 405 ASP B O 1
ATOM 6116 N N . LEU B 1 406 ? -14.344 1.109 -15.367 1 95.62 406 LEU B N 1
ATOM 6117 C CA . LEU B 1 406 ? -13.898 2.48 -15.602 1 95.62 406 LEU B CA 1
ATOM 6118 C C . LEU B 1 406 ? -12.641 2.506 -16.469 1 95.62 406 LEU B C 1
ATOM 6120 O O . LEU B 1 406 ? -12.289 3.543 -17.031 1 95.62 406 LEU B O 1
ATOM 6124 N N . SER B 1 407 ? -11.93 1.407 -16.516 1 95.38 407 SER B N 1
ATOM 6125 C CA . SER B 1 407 ? -10.664 1.321 -17.234 1 95.38 407 SER B CA 1
ATOM 6126 C C . SER B 1 407 ? -10.883 0.994 -18.703 1 95.38 407 SER B C 1
ATOM 6128 O O . SER B 1 407 ? -11.375 -0.085 -19.047 1 95.38 407 SER B O 1
ATOM 6130 N N . ARG B 1 408 ? -10.43 1.874 -19.578 1 94.75 408 ARG B N 1
ATOM 6131 C CA . ARG B 1 408 ? -10.617 1.688 -21.016 1 94.75 408 ARG B CA 1
ATOM 6132 C C . ARG B 1 408 ? -9.281 1.676 -21.75 1 94.75 408 ARG B C 1
ATOM 6134 O O . ARG B 1 408 ? -8.672 2.727 -21.953 1 94.75 408 ARG B O 1
ATOM 6141 N N . PRO B 1 409 ? -8.867 0.45 -22.156 1 93.94 409 PRO B N 1
ATOM 6142 C CA . PRO B 1 409 ? -7.598 0.383 -22.891 1 93.94 409 PRO B CA 1
ATOM 6143 C C . PRO B 1 409 ? -7.656 1.108 -24.234 1 93.94 409 PRO B C 1
ATOM 6145 O O . PRO B 1 409 ? -8.648 0.99 -24.969 1 93.94 409 PRO B O 1
ATOM 6148 N N . ARG B 1 410 ? -6.652 1.889 -24.484 1 94.25 410 ARG B N 1
ATOM 6149 C CA . ARG B 1 410 ? -6.461 2.488 -25.812 1 94.25 410 ARG B CA 1
ATOM 6150 C C . ARG B 1 410 ? -5.52 1.646 -26.656 1 94.25 410 ARG B C 1
ATOM 6152 O O . ARG B 1 410 ? -4.324 1.552 -26.375 1 94.25 410 ARG B O 1
ATOM 6159 N N . VAL B 1 411 ? -6.109 1.03 -27.703 1 94.19 411 VAL B N 1
ATOM 6160 C CA . VAL B 1 411 ? -5.352 0.137 -28.578 1 94.19 411 VAL B CA 1
ATOM 6161 C C . VAL B 1 411 ? -5.484 0.591 -30.031 1 94.19 411 VAL B C 1
ATOM 6163 O O . VAL B 1 411 ? -6.574 0.949 -30.469 1 94.19 411 VAL B O 1
ATOM 6166 N N . VAL B 1 412 ? -4.348 0.658 -30.75 1 94.12 412 VAL B N 1
ATOM 6167 C CA . VAL B 1 412 ? -4.352 1.063 -32.156 1 94.12 412 VAL B CA 1
ATOM 6168 C C . VAL B 1 412 ? -3.797 -0.066 -33.031 1 94.12 412 VAL B C 1
ATOM 6170 O O . VAL B 1 412 ? -2.934 -0.828 -32.562 1 94.12 412 VAL B O 1
#

Foldseek 3Di:
DAEEEEEDADQFPLLRVLLLVLQVVVPYAYEYEELDDDPPCVVSHDYYDHDDLLPLVVSLVSVLVSCVVRVHQFYAYADLSCQLSRQVNCVVVVFFWFHSQLQVLQQFQVSLCVLCVVPCLAAFDKDKDQDLVRVVVGCVVRHDQKWKAQRRDDQLAQIHTDHPPDDSVVSLVVSLVCLDCVNPVSSVVPHRIIMMGYDADAFKKKWKFAAAPLDTGTLAMKGWDADPPSGHTFKIKPHDPDDPLLVVLVVVSVSSSCVSSRTHLFMKIWMWGQHPVSHIHTDGMHRHGDDPCVQSNFSCQAWVQSRSSQSSCSRNPHHGDSDTDDGKMKMKGFQFAPDWAFWADKALVVVLVPQPQWDDKTFSDDHRDTADPPPGPPVSRGGMMTMGMDRDPVSNVVSRVVSNVSIDIDGD/DAEEEEEDADQFPLLRVLLLVLQVVVPYAYEYEELDDDPPCVVSHDYYDHDDLLVLVVSLVSLLVSCVVRVHQFYAYADLSCQLSRQVNCVVVVFFWFHSQLQVLQQFQVSLCVLCVVPCLAAFDKFKDLDLVRVVVGCVVRHDQKWKAQRRDDQLAQIHTDHPPDDSVVSLVVSLVCLDCVNPVSSVVPHRIIMMGYDADAFKKKWKFAAAPLDTGTLAMKGWDADPPSGHTFKIKPHDPDDPLLVVLVVVSVSSSCVSSRTHLFMKIWMWGQHPVSHIHTDGMHRHGDDPCVQSNFSCQAWVQSRSSQSSCSRNPHHGDSDTDDGKMKMKGFQFAPDWAFWADKALVVVLVPQPQWDDKTFSDDHRDTADPPPGPPVSRGGMMTMGMDRDPVSNVVSRVVSNVSIDIDGD

Sequence (824 aa):
MATIVFMGTRRVPLEVHSALLAAHDLGYRVALVAPAPPRFCADLLSDVEVVDVFDRPAALKAAVALAARTGAEGVVSWTDIGVELAAALAGTCGFPGPPVEAAHRARNKHSMRAALRHRPDLIPRFRRVRSHADLVAARAEIGVPGVLKPAGGSGSRSIFQVGAGTDLAALFAQAVSTTGVDVAPLFGDYPGEFVYEERLGGTEHSVEGFVHDGTVHVAGITDKWVSEPYFIEVEQVHPTRLPADVQDRAHELTRATVAAIGLDHCAFHLELRALPDGSVKLLEIAARPGGGYITSHLIPMSTGIAFHHDLIRIATGAAPELARGADRFAGSRQVVSPVAGRFEGLDGLPDVLNLWGLEHVVLEREIGGRITLPPGDVLSAVVASAIVRSVSYDDVRDTLRRAVDLSRPRVVMATIVFMGTRRVPLEVHSALLAAHDLGYRVALVAPAPPRFCADLLSDVEVVDVFDRPAALKAAVALAARTGAEGVVSWTDIGVELAAALAGTCGFPGPPVEAAHRARNKHSMRAALRHRPDLIPRFRRVRSHADLVAARAEIGVPGVLKPAGGSGSRSIFQVGAGTDLAALFAQAVSTTGVDVAPLFGDYPGEFVYEERLGGTEHSVEGFVHDGTVHVAGITDKWVSEPYFIEVEQVHPTRLPADVQDRAHELTRATVAAIGLDHCAFHLELRALPDGSVKLLEIAARPGGGYITSHLIPMSTGIAFHHDLIRIATGAAPELARGADRFAGSRQVVSPVAGRFEGLDGLPDVLNLWGLEHVVLEREIGGRITLPPGDVLSAVVASAIVRSVSYDDVRDTLRRAVDLSRPRVV

Secondary structure (DSSP, 8-state):
-EEEEEES--SSHHHHHHHHHHHHHTTEEEEEEESS--GGGGGG-SEEEE--TTSHHHHHHHHHHHHHHHTEEEEEESSGGGHHHHHHHHHHHT-S---HHHHHHHH-HHHHHHHTTT-GGGS--EEEESSHHHHHHHHHHH-SSEEEEETT--TTTT-EEE-TT--HHHHHHHHHHHTSTTT-GGGGGSTT-EEEEEPP-SEEEEEEEEEETTEEEEEEEEEEEE-TTT--EEEEEES----HHHHHHHHHHHHHHHHHHT--SEEEEEEEEE-TTS-EEEEEEESS--TTTIIIIIHHHHH---HHHHHHHHHTTPPP--------EEEEEEEE-SS-EEEEEEETHHHHHTSTTEEEEEE-S-TTPEE--TTS-GGGGEEEEEEEEES-HHHHHHHHHHHHHH-EEEE-/-EEEEEES--SSHHHHHHHHHHHHHTTEEEEEEESS--GGGGGG-SEEEE--TTSHHHHHHHHHHHHHHHTEEEEEESSGGGHHHHHHHHHHHT-S---HHHHHHHH-HHHHHHHTTT-GGGS--EEEESSHHHHHHHHHHH-SSEEEEETT--TTTT-EEE-TT--HHHHHHHHHHHTSTTT-GGGGGSTT-EEEEEPP-SEEEEEEEEEETTEEEEEEEEEEEE-TTT--EEEEEES----HHHHHHHHHHHHHHHHHHT--SEEEEEEEEE-TTS-EEEEEEESS--TTTIIIIIHHHHH---HHHHHHHHHTTPPP--------EEEEEEEE-SS-EEEEEEETHHHHHTSTTEEEEEE-S-TTPEE--TTS-GGGGEEEEEEEEES-HHHHHHHHHHHHHH-EEEE-

Solvent-accessible surface area (backbone atoms only — not comparable to full-atom values): 41347 Å² total; per-residue (Å²): 120,53,21,32,33,30,32,45,66,53,89,46,54,68,53,35,47,49,49,52,48,30,39,46,54,74,52,28,40,33,32,37,39,28,69,58,80,66,81,66,43,57,92,64,43,74,44,75,46,72,34,56,67,83,43,52,70,60,30,49,53,50,47,52,52,51,36,62,78,57,56,41,51,23,42,44,29,49,42,81,82,19,31,46,55,30,16,48,48,14,64,75,71,68,27,40,39,27,46,47,67,20,35,44,25,37,48,26,50,54,51,38,50,61,48,39,59,91,42,59,81,42,38,62,59,69,37,74,22,73,45,64,68,36,44,55,52,38,41,70,73,67,41,66,55,19,32,41,30,49,22,37,55,62,89,53,50,68,56,42,80,36,50,91,82,54,57,60,68,61,50,46,52,46,52,53,65,66,40,29,50,87,68,38,66,61,26,50,77,40,66,67,37,29,30,37,30,46,56,76,67,64,46,44,32,35,42,36,33,35,24,51,91,77,42,77,45,78,77,48,39,32,36,46,40,62,44,82,86,63,44,46,74,39,34,38,34,21,60,49,84,68,53,69,70,44,48,50,48,47,51,50,51,48,52,54,48,39,61,48,43,46,55,26,23,40,32,29,25,33,32,30,29,42,37,90,88,54,50,52,30,53,72,46,44,36,66,19,52,46,63,89,45,37,40,70,40,23,42,28,68,8,32,46,25,56,48,53,41,30,45,50,30,26,13,56,69,39,76,63,73,76,52,71,55,45,84,33,18,10,28,34,29,48,35,65,53,93,64,59,33,31,31,68,43,65,43,44,52,74,63,37,55,65,40,49,44,51,62,42,68,41,61,65,47,58,77,67,34,69,24,36,51,74,91,51,57,53,70,42,21,37,38,27,34,39,31,28,42,35,86,34,68,66,56,24,54,51,44,40,52,50,40,44,71,42,47,41,74,38,64,91,120,52,21,30,34,30,32,44,65,54,88,45,55,68,54,35,46,49,49,52,49,29,39,45,54,72,52,28,41,32,31,37,39,27,68,57,81,66,80,66,42,57,91,64,45,74,44,77,44,72,34,57,68,83,43,52,71,60,30,49,52,51,46,51,51,50,34,63,78,57,55,40,50,23,42,44,30,49,41,80,81,18,31,46,58,30,16,45,48,13,62,74,72,68,27,41,38,26,47,47,66,20,34,44,25,37,49,26,51,55,51,38,50,59,48,40,59,91,43,59,82,40,40,62,58,71,39,75,23,74,44,64,67,35,43,53,50,38,41,70,73,68,40,67,54,19,33,42,32,49,22,36,53,61,89,54,50,67,57,40,81,36,50,91,82,54,56,59,66,60,49,45,52,47,52,52,65,65,40,29,49,86,67,38,67,62,26,50,77,38,66,65,37,29,31,37,29,44,56,77,65,65,46,43,31,34,42,37,32,35,25,51,90,78,40,78,44,78,76,47,39,33,37,44,42,60,43,82,86,64,44,46,75,39,35,39,34,22,60,48,83,68,54,71,69,43,48,52,48,48,51,48,50,47,52,52,48,39,61,50,43,46,56,26,24,38,33,28,25,32,32,32,30,41,35,90,88,54,50,52,32,53,71,48,47,36,67,19,52,46,64,89,46,38,41,68,39,22,42,29,69,8,31,46,26,55,46,54,40,29,46,50,30,25,13,56,67,39,77,63,72,75,53,70,55,46,82,33,17,11,26,34,29,48,35,64,52,92,65,58,32,32,32,68,44,64,44,42,50,73,64,37,56,64,39,50,43,53,62,42,68,41,62,64,47,57,77,69,36,69,24,37,52,76,91,51,56,51,69,43,22,37,38,28,34,39,32,28,42,34,87,35,68,66,58,25,54,51,44,42,51,49,39,42,71,42,46,39,74,38,65,91

Nearest PDB structures (foldseek):
  3vot-assembly2_B  TM=8.948E-01  e=9.768E-31  Bacillus licheniformis DSM 13 = ATCC 14580
  3vot-assembly1_A  TM=8.947E-01  e=4.062E-30  Bacillus licheniformis DSM 13 = ATCC 14580
  4wd3-assembly1_B  TM=7.554E-01  e=1.385E-26  Bacillus subtilis subsp. subtilis
  7ybu-assembly1_A  TM=6.152E-01  e=8.667E-22  Homo sapiens
  3n6r-assembly1_K  TM=6.304E-01  e=3.441E-20  Ruegeria pomeroyi

InterPro domains:
  IPR011761 ATP-grasp fold [PS50975] (113-316)

pLDDT: mean 92.52, std 8.79, range [58.59, 98.88]

=== Feature glossary ===
Key to the feature types in this record:

pLDDT. pLDDT is the predicted lDDT-Cα score: AlphaFold's confidence that the local environment of each residue (all inter-atomic distances within 15 Å) is correctly placed. It is a per-residue number between 0 and 100, with higher meaning more reliable.

Radius of gyration, Cα contacts, bounding box. The geometric summary reports three shape descriptors. Rg (radius of gyration) measures how spread out the Cα atoms are about their centre of mass; compact globular proteins have small Rg, elongated or unfolded ones large. Cα contacts (<8 Å, |i−j|>4) count long-range residue pairs in spatial proximity — high for tightly packed folds, near zero for rods or random coil. The bounding-box extents give the protein's footprint along x, y, z in Å.

Backbone torsions (φ/ψ). Backbone dihedral angles. Every residue except chain termini has a φ (preceding-C → N → Cα → C) and a ψ (N → Cα → C → next-N). They are reported in degrees following the IUPAC sign convention. Secondary structure is essentially a statement about which (φ, ψ) basin each residue occupies.

Contact-map, Ramachandran, and PAE plots. Plot images: a contact map (which residues are close in 3D, as an N×N binary image), a Ramachandran scatter (backbone torsion angles, revealing secondary-structure composition at a glance), and — for AlphaFold structures — a PAE heatmap (pairwise prediction confidence).

Predicted aligned error. Predicted Aligned Error (PAE) is an AlphaFold confidence matrix: entry (i, j) is the expected error in the position of residue j, in ångströms, when the prediction is superimposed on the true structure at residue i. Low PAE within a block of residues means that block is internally rigid and well-predicted; high PAE between two blocks means their relative placement is uncertain even if each block individually is confident.

Secondary structure (3-state, P-SEA). Three-state secondary structure (P-SEA) collapses the eight DSSP classes into helix (a), strand (b), and coil (c). P-SEA assigns these from Cα geometry alone — distances and angles — without requiring backbone oxygens, so it works on any Cα trace.

Solvent-accessible surface area. Solvent-accessible surface area (SASA) is the area in Å² traced out by the centre of a 1.4 Å probe sphere (a water molecule) rolled over the protein's van der Waals surface (Shrake–Rupley / Lee–Richards construction). Buried residues have near-zero SASA; fully exposed residues can exceed 200 Å². The total SASA scales roughly with the number of surface residues.

Foldseek 3Di. The Foldseek 3Di string encodes local tertiary geometry as a 20-letter alphabet — one character per residue — derived from the relative positions of nearby Cα atoms. Unlike the amino-acid sequence, 3Di is a direct function of the 3D structure, so two proteins with the same fold have similar 3Di strings even at low sequence identity.

B-factor. For experimental (PDB) structures, the B-factor (temperature factor) quantifies the positional spread of each atom in the crystal — a combination of thermal vibration and static disorder — in units of Å². High B-factors mark flexible loops or poorly resolved regions; low B-factors mark the rigid, well-ordered core.

mmCIF coordinates. The mmCIF block holds the 3D Cartesian coordinates of each backbone atom (N, Cα, C, O) in ångströms. mmCIF is the PDB's canonical archive format — a tagged-loop text representation of the atomic model.

InterPro / GO / CATH / organism. Functional annotations link the protein to curated databases. InterPro entries identify conserved domains and families by matching the sequence against member-database signatures (Pfam, PROSITE, CDD, …). Gene Ontology (GO) terms describe molecular function, biological process, and cellular component in a controlled vocabulary. CATH places the structure in a hierarchical fold classification (Class/Architecture/Topology/Homologous-superfamily). The organism is the source species.

Rendered structure images. Structure images are PyMOL renders from six orthogonal camera directions. Cartoon representation draws helices as coils and strands as arrows; sticks shows the backbone as bonds; surface shows the solvent-excluded envelope. Rainbow coloring maps sequence position to hue (blue→red, N→C); chain coloring assigns a distinct color per polypeptide.

Sequence. This is the polypeptide sequence — one letter per residue, N-terminus first. Length ranges from a few dozen residues for small domains to over a thousand for large multi-domain proteins.

Secondary structure (8-state, DSSP). The SS8 string is DSSP's per-residue secondary-structure call. α-helix (H) means an i→i+4 H-bond ladder; β-strand (E) means the residue participates in a β-sheet; 3₁₀ (G) and π (I) are tighter and wider helices; T/S are turns/bends; '-' is loop.

Nearest PDB structures. Structural nearest neighbors (via Foldseek easy-search vs the PDB). Reported per hit: target PDB id, E-value, and alignment TM-score. A TM-score above ~0.5 is the conventional threshold for 'same fold'.